Protein AF-A0A813FVB5-F1 (afdb_monomer_lite)

Sequence (1078 aa):
MMVKEATVAVSRAPVQAPARLQTEPPAPAPHAVVQAPPSPSAPKTQEAIEMEVQIMTVVQARAGIYRDKTAYPEFASVVLVTAANGAYLDFYRNWECHAMKHGLDWAVIANDDATKNLDPGRSIPVLPNVRVSGMHGWGSVQLDVVGWNKIDVVMRIMKLTGLDVVFSDADNMFKGDPFAKGVSLGDLIRSNKYDYVYQEELAKAPEKGHKVPGDGGNTGFFYVSPKRKPEKIIQFFGQVLKEGDKIRDENFKTKGQRLGADQPIFWEVVQALRANKLAANGPWGFRCAHLCSQDPTCVAPADETLDYCAMDAFTHPTGWEKPPTSLATYHANYAVNNDKIAKLDKAGVWGEWNVKTGKCKSGASVISAAAADDIVQVAKPQSAMEVEITRVVQKRVGLYLDKASNKEFARVVLVTAANGAYMQVYDNWRCHATRSGLDWAVIANDNAALKLLEADRALPIENDLKISGMNGWGSAKLDTVGWNKFAMVLSIMKLTGVDVVFSDADNMFKGDPFAKGVSLGDLIRSNKYDYVYQEELAKAPEKGYKVPGDGGNTGFFYVSPKRQPDKTMKLFADVIQEGDKQREASLKAKGERLGADQPIFWQVIGFLRSLTGGKRGPGDYRCVHLCGQKPTCGEAVEDTFQYCSMDAFMHPTGWEVPPKTLVTYHANYAANEAKIEKLEKAGLWGAWNDKAKTCNAGAIAVSAPARSTSALPDSSELPDVTPVLNCLRLTTPSLELSYPVDAEEHFEEVRRALSPWLDFAKKKFMKDMKNKYHCGEGYCGPWIENEWISHFTALWEKRSDGTRLRDIFGPYIPVFMTFVDLWIADVFEYEKMIRAFKKVARPGVPYIALVQHDTGLVSSRENIIKIMRDVPNLLVLSAGGYGNVPIPLFKQPEELQTGKLNKPMSSRGLLTSYMGSRGNAPQDMREKMIKVVEKTAKQLDRNVTIGFGSKEEWQKVAGNSKASLCPRGYGRTSFHVYEILQMGRIPIHVYIDIPWLPYADLFPSIGFTTDVKGLPQLMTKLHGMSDSDLESMEGKIRSLRESHFTVKGLLEQVSHFMLRENKGGDLRCQKLPATLNI

InterPro domains:
  IPR005069 Nucleotide-diphospho-sugar transferase [PF03407] (133-270)
  IPR005069 Nucleotide-diphospho-sugar transferase [PF03407] (441-578)
  IPR053250 Glycosyltransferase 77 domain-containing protein [PTHR46936] (16-251)

Secondary structure (DSSP, 8-state):
-----------------------PPPPPPP----PPPPPPPPPPPHHHHHHHHHHHHHHHHH-SSBSSTTT-GGGTTEEEEEEE-TTSHHHHHHHHHHHHHTTB-EEEEESSHHHHTT-TTTEEEPPGGG---S---TT-HHHHHHHHHHHHHHHHHHHHH--EEEEEETTEEESS-TTSTTSHHHHHHHTT--SEEEE---SSPPPTT-----S--EEEEEEE--TTSHHHHHHHHHHHHHHHHHHHHHHHHTTS-----HHHHHHHHHHHHHTT-S-TT-TTS-SEEEETTSPPSS---GGGEEEEEEPPTTTS-BS-SS--SS-SEEE--S--THHHHHHHHHTT-S-SEETTTTEETTS-----GGGTTTT--S-PPPPHHHHHHHHHHHHH-SSBS-TTT-GGGTTEEEEEEE-GGGHHHHHHHHHHHHHTTB-EEEEE-SHHHHHHS-TTTEEE--GGG---S---TT-HHHHHHHHHHHHHHHHHHHHH--EEEEEETTEEESS-TTSTTSHHHHHHHTT--SEEEE---SSPPPTT----SS--EEEEEEE--SSSHHHHHHHHHHHHHHHHHHHHHHHHTTSPPPPPHHHHHHHHHHHHHH--SS---GGG--EEEETTS--SSS--GGGEEEEEE--TTTS-BS-SS--TT-SEEE-TT--THHHHHHHHHTT-S-SEETTTTEE-SSS-----------PPPPSTT----HHHHHHHHTT-TT------TTHHHHHHHHHHHHHHHHHHHHHHHHHHHSSSS--BTTB----HHHHHHHHHHHHHHTPPTT--THHHHTT-EE----HHHHHHH-HHHHHHHHHHHHHH--TTS-EEEEE-STTSS-SSTTTTTHHHHHSTTEEEEESSS-SSEE----SS--PPP-GGG---GGG--EEEEEES-SSSSGGGHHHHHHHHHHHHHHHTT--EEEE---HHHHHHHHHTEEEEEEE--SSSS-HHHHHHHHTT--EEEEESSS---S-TTTGGGT-EEEETTTHHHHHHHHHHS-HHHHHHHHHHHHHHIIIIISHHHHHHHHHHHHH--SS-------PPPS----

Foldseek 3Di:
DDDDDDDDDDDDDDDDDDDDDDDDPDDPDDPPPPDDDPDPDDDDDPLVVVLLVLLQQLFLVQQAFAPPCPPCVLRNQEAEEEEDEPACVQLQLLQVLQSVVARTGHAYDYLDPNSCPPAVSRYRYDRPVLRAHDFDWPFDQNQQSSQLSVLVSLLSSCVSPQGKYWYAYSLWHFPAACLDPPRQVVVVSSVVQAQKEFAADDQADDDPPDDDPLLFGDPRTMIGGCNLQSPLQSQQSVVLSVVLVVLQVVCVVPDNGHSDHSRVSSSVSVVCLLVQVDDCCDRNQANWEAEDPDDISDDDDPNRYHYYYYGDCLQRPENYQQHDLNHGIYHNPPDGDCVSQVSCVNNVSPDLADPVVRQGPVRPGPDDNVVVVVPPPPPDPDDPLLVLLQQLCLVQQAFAPPNVVRVLRNQEAEEEEDELACVQLLLLQVLQSVVQRTGHAYEYLAPNSCVVDDSSRYRYDDPVLRAHDFDDPLALSQQSSLLSVLVSLLSSCVSHVGKYWYAYSLWHFPYNCLDPPRQVVVVSSVVQAQKEFAADDQADDDPPDDDPLLFGDPNTMIGHCPLPVQLSSQLSVVLSVQQVVQQVVCVVVPHHGRDHSGNSSSVQVVVLLPQDDQDQGGSRARWEAEPPDDISDDDDSNNYHYYYYGDCLQEPECYQQHHLNHRIYRVPPDGDVSSVVSCVNVQSPPQADPVVRDGDPPRDDDDDDDDDDDDDDDDPDFFDCVLLLVLLCLAVVPAAADQDPCLVVLLVVLCVLQVVLLVQLQVQCCVPPVASAPDDPRFGDPFLLVVLLVVLVVCVVPDDPPDDPCNFQNQERERRDPLVSSCVSPLVVLVVSLVSNLVSQDRRGAYEYEELDLLFSDSDPVCSPPRCVSNSRYAYAYCNAFGFWDAPNARDQAAADDDPLQDQLVQQQAQEEEADDQPQEFPSQSVLLVVLCVVLCVVVVGDYYYYHDDPVVVSSRQNSYLEYEFEDGNGQGDNVCLNQLSRLGEYEYEGDADRRHFLVVCNVLQYHYDYSVCVSVVSVVSVPDDSVSSVSSSVVSVVCNCLGRDSNNRSVLSSCSRNVDPPDRRIDTDNGDPDSRD

Organism: Polarella glacialis (NCBI:txid89957)

pLDDT: mean 87.98, std 16.12, range [27.27, 98.75]

Radius of gyration: 39.78 Å; chains: 1; bounding box: 110×78×135 Å

Structure (mmCIF, N/CA/C/O backbone):
data_AF-A0A813FVB5-F1
#
_entry.id   AF-A0A813FVB5-F1
#
loop_
_atom_site.group_PDB
_atom_site.id
_atom_site.type_symbol
_atom_site.label_atom_id
_atom_site.label_alt_id
_atom_site.label_comp_id
_atom_site.label_asym_id
_atom_site.label_entity_id
_atom_site.label_seq_id
_atom_site.pdbx_PDB_ins_code
_atom_site.Cartn_x
_atom_site.Cartn_y
_atom_site.Cartn_z
_atom_site.occupancy
_atom_site.B_iso_or_equiv
_atom_site.auth_seq_id
_atom_site.auth_comp_id
_atom_site.auth_asym_id
_atom_site.auth_atom_id
_atom_site.pdbx_PDB_model_num
ATOM 1 N N . MET A 1 1 ? -58.083 34.591 -47.686 1.00 32.03 1 MET A N 1
ATOM 2 C CA . MET A 1 1 ? -58.457 36.022 -47.676 1.00 32.03 1 MET A CA 1
ATOM 3 C C . MET A 1 1 ? -57.190 36.823 -47.416 1.00 32.03 1 MET A C 1
ATOM 5 O O . MET A 1 1 ? -56.451 36.453 -46.519 1.00 32.03 1 MET A O 1
ATOM 9 N N . MET A 1 2 ? -56.974 37.865 -48.219 1.00 30.64 2 MET A N 1
ATOM 10 C CA . MET A 1 2 ? -55.787 38.726 -48.352 1.00 30.64 2 MET A CA 1
ATOM 11 C C . MET A 1 2 ? -54.591 38.170 -49.146 1.00 30.64 2 MET A C 1
ATOM 13 O O . MET A 1 2 ? -53.922 37.210 -48.785 1.00 30.64 2 MET A O 1
ATOM 17 N N . VAL A 1 3 ? -54.422 38.849 -50.279 1.00 30.47 3 VAL A N 1
ATOM 18 C CA . VAL A 1 3 ? -53.540 38.708 -51.438 1.00 30.47 3 VAL A CA 1
ATOM 19 C C . VAL A 1 3 ? -52.466 39.795 -51.334 1.00 30.47 3 VAL A C 1
ATOM 21 O O . VAL A 1 3 ? -52.793 40.885 -50.861 1.00 30.47 3 VAL A O 1
ATOM 24 N N . LYS A 1 4 ? -51.248 39.556 -51.844 1.00 27.27 4 LYS A N 1
ATOM 25 C CA . LYS A 1 4 ? -50.508 40.563 -52.634 1.00 27.27 4 LYS A CA 1
ATOM 26 C C . LYS A 1 4 ? -49.355 39.960 -53.453 1.00 27.27 4 LYS A C 1
ATOM 28 O O . LYS A 1 4 ? -48.434 39.356 -52.916 1.00 27.27 4 LYS A O 1
ATOM 33 N N . GLU A 1 5 ? -49.495 40.164 -54.760 1.00 30.83 5 GLU A N 1
ATOM 34 C CA . GLU A 1 5 ? -48.580 39.987 -55.897 1.00 30.83 5 GLU A CA 1
ATOM 35 C C . GLU A 1 5 ? -47.333 40.896 -55.778 1.00 30.83 5 GLU A C 1
ATOM 37 O O . GLU A 1 5 ? -47.403 41.955 -55.158 1.00 30.83 5 GLU A O 1
ATOM 42 N N . ALA A 1 6 ? -46.128 40.422 -56.121 1.00 34.41 6 ALA A N 1
ATOM 43 C CA . ALA A 1 6 ? -45.447 40.385 -57.433 1.00 34.41 6 ALA A CA 1
ATOM 44 C C . ALA A 1 6 ? -44.858 41.727 -57.913 1.00 34.41 6 ALA A C 1
ATOM 46 O O . ALA A 1 6 ? -45.552 42.736 -57.967 1.00 34.41 6 ALA A O 1
ATOM 47 N N . THR A 1 7 ? -43.595 41.712 -58.364 1.00 28.14 7 THR A N 1
ATOM 48 C CA . THR A 1 7 ? -43.178 42.397 -59.605 1.00 28.14 7 THR A CA 1
ATOM 49 C C . THR A 1 7 ? -41.785 41.964 -60.067 1.00 28.14 7 THR A C 1
ATOM 51 O O . THR A 1 7 ? -40.837 41.852 -59.296 1.00 28.14 7 THR A O 1
ATOM 54 N N . VAL A 1 8 ? -41.719 41.717 -61.372 1.00 33.34 8 VAL A N 1
ATOM 55 C CA . VAL A 1 8 ? -40.562 41.407 -62.213 1.00 33.34 8 VAL A CA 1
ATOM 56 C C . VAL A 1 8 ? -39.990 42.717 -62.762 1.00 33.34 8 VAL A C 1
ATOM 58 O O . VAL A 1 8 ? -40.762 43.610 -63.106 1.00 33.34 8 VAL A O 1
ATOM 61 N N . ALA A 1 9 ? -38.671 42.802 -62.952 1.00 29.00 9 ALA A N 1
ATOM 62 C CA . ALA A 1 9 ? -38.075 43.743 -63.901 1.00 29.00 9 ALA A CA 1
ATOM 63 C C . ALA A 1 9 ? -36.833 43.139 -64.580 1.00 29.00 9 ALA A C 1
ATOM 65 O O . ALA A 1 9 ? -35.932 42.613 -63.932 1.00 29.00 9 ALA A O 1
ATOM 66 N N . VAL A 1 10 ? -36.832 43.221 -65.911 1.00 36.31 10 VAL A N 1
ATOM 67 C CA . VAL A 1 10 ? -35.807 42.778 -66.866 1.00 36.31 10 VAL A CA 1
ATOM 68 C C . VAL A 1 10 ? -34.994 43.993 -67.322 1.00 36.31 10 VAL A C 1
ATOM 70 O O . VAL A 1 10 ? -35.589 45.029 -67.599 1.00 36.31 10 VAL A O 1
ATOM 73 N N . SER A 1 11 ? -33.675 43.854 -67.500 1.00 29.66 11 SER A N 1
ATOM 74 C CA . SER A 1 11 ? -32.845 44.709 -68.380 1.00 29.66 11 SER A CA 1
ATOM 75 C C . SER A 1 11 ? -31.429 44.119 -68.485 1.00 29.66 11 SER A C 1
ATOM 77 O O . SER A 1 11 ? -30.689 44.126 -67.510 1.00 29.66 11 SER A O 1
ATOM 79 N N . ARG A 1 12 ? -31.116 43.350 -69.539 1.00 33.62 12 ARG A N 1
ATOM 80 C CA . ARG A 1 12 ? -30.305 43.715 -70.728 1.00 33.62 12 ARG A CA 1
ATOM 81 C C . ARG A 1 12 ? -28.953 44.409 -70.465 1.00 33.62 12 ARG A C 1
ATOM 83 O O . ARG A 1 12 ? -28.871 45.472 -69.866 1.00 33.62 12 ARG A O 1
ATOM 90 N N . ALA A 1 13 ? -27.923 43.758 -71.010 1.00 36.16 13 ALA A N 1
ATOM 91 C CA . ALA A 1 13 ? -26.500 44.088 -71.014 1.00 36.16 13 ALA A CA 1
ATOM 92 C C . ALA A 1 13 ? -26.122 45.289 -71.901 1.00 36.16 13 ALA A C 1
ATOM 94 O O . ALA A 1 13 ? -26.880 45.641 -72.808 1.00 36.16 13 ALA A O 1
ATOM 95 N N . PRO A 1 14 ? -24.875 45.779 -71.768 1.00 36.66 14 PRO A N 1
ATOM 96 C CA . PRO A 1 14 ? -24.133 46.339 -72.886 1.00 36.66 14 PRO A CA 1
ATOM 97 C C . PRO A 1 14 ? -22.845 45.555 -73.202 1.00 36.66 14 PRO A C 1
ATOM 99 O O . PRO A 1 14 ? -22.173 45.001 -72.335 1.00 36.66 14 PRO A O 1
ATOM 102 N N . VAL A 1 15 ? -22.524 45.542 -74.494 1.00 40.72 15 VAL A N 1
ATOM 103 C CA . VAL A 1 15 ? -21.315 45.014 -75.139 1.00 40.72 15 VAL A CA 1
ATOM 104 C C . VAL A 1 15 ? -20.339 46.170 -75.388 1.00 40.72 15 VAL A C 1
ATOM 106 O O . VAL A 1 15 ? -20.797 47.207 -75.857 1.00 40.72 15 VAL A O 1
ATOM 109 N N . GLN A 1 16 ? -19.031 45.971 -75.154 1.00 32.38 16 GLN A N 1
ATOM 110 C CA . GLN A 1 16 ? -17.864 46.465 -75.937 1.00 32.38 16 GLN A CA 1
ATOM 111 C C . GLN A 1 16 ? -16.571 46.139 -75.150 1.00 32.38 16 GLN A C 1
ATOM 113 O O . GLN A 1 16 ? -16.470 46.492 -73.984 1.00 32.38 16 GLN A O 1
ATOM 118 N N . ALA A 1 17 ? -15.686 45.251 -75.624 1.00 35.34 17 ALA A N 1
ATOM 119 C CA . ALA A 1 17 ? -14.628 45.402 -76.647 1.00 35.34 17 ALA A CA 1
ATOM 120 C C . ALA A 1 17 ? -13.251 45.809 -76.040 1.00 35.34 17 ALA A C 1
ATOM 122 O O . ALA A 1 17 ? -13.211 46.430 -74.984 1.00 35.34 17 ALA A O 1
ATOM 123 N N . PRO A 1 18 ? -12.119 45.372 -76.636 1.00 54.75 18 PRO A N 1
ATOM 124 C CA . PRO A 1 18 ? -10.931 44.917 -75.905 1.00 54.75 18 PRO A CA 1
ATOM 125 C C . PRO A 1 18 ? -9.840 45.990 -75.757 1.00 54.75 18 PRO A C 1
ATOM 127 O O . PRO A 1 18 ? -9.617 46.781 -76.672 1.00 54.75 18 PRO A O 1
ATOM 130 N N . ALA A 1 19 ? -9.089 45.963 -74.650 1.00 34.06 19 ALA A N 1
ATOM 131 C CA . ALA A 1 19 ? -7.910 46.808 -74.458 1.00 34.06 19 ALA A CA 1
ATOM 132 C C . ALA A 1 19 ? -6.669 45.994 -74.057 1.00 34.06 19 ALA A C 1
ATOM 134 O O . ALA A 1 19 ? -6.716 45.079 -73.240 1.00 34.06 19 ALA A O 1
ATOM 135 N N . ARG A 1 20 ? -5.578 46.352 -74.736 1.00 33.72 20 ARG A N 1
ATOM 136 C CA . ARG A 1 20 ? -4.236 45.766 -74.804 1.00 33.72 20 ARG A CA 1
ATOM 137 C C . ARG A 1 20 ? -3.484 45.683 -73.473 1.00 33.72 20 ARG A C 1
ATOM 139 O O . ARG A 1 20 ? -3.615 46.544 -72.612 1.00 33.72 20 ARG A O 1
ATOM 146 N N . LEU A 1 21 ? -2.575 44.704 -73.452 1.00 44.91 21 LEU A N 1
ATOM 147 C CA . LEU A 1 21 ? -1.424 44.553 -72.563 1.00 44.91 21 LEU A CA 1
ATOM 148 C C . LEU A 1 21 ? -0.684 45.868 -72.265 1.00 44.91 21 LEU A C 1
ATOM 150 O O . LEU A 1 21 ? -0.181 46.518 -73.184 1.00 44.91 21 LEU A O 1
ATOM 154 N N . GLN A 1 22 ? -0.465 46.123 -70.976 1.00 33.78 22 GLN A N 1
ATOM 155 C CA . GLN A 1 22 ? 0.776 46.697 -70.464 1.00 33.78 22 GLN A CA 1
ATOM 156 C C . GLN A 1 22 ? 1.239 45.842 -69.281 1.00 33.78 22 GLN A C 1
ATOM 158 O O . GLN A 1 22 ? 0.519 45.644 -68.307 1.00 33.78 22 GLN A O 1
ATOM 163 N N . THR A 1 23 ? 2.425 45.265 -69.427 1.00 42.72 23 THR A N 1
ATOM 164 C CA . THR A 1 23 ? 3.151 44.539 -68.389 1.00 42.72 23 THR A CA 1
ATOM 165 C C . THR A 1 23 ? 3.834 45.549 -67.473 1.00 42.72 23 THR A C 1
ATOM 167 O O . THR A 1 23 ? 4.853 46.123 -67.858 1.00 42.72 23 THR A O 1
ATOM 170 N N . GLU A 1 24 ? 3.295 45.754 -66.274 1.00 37.53 24 GLU A N 1
ATOM 171 C CA . GLU A 1 24 ? 4.054 46.325 -65.159 1.00 37.53 24 GLU A CA 1
ATOM 172 C C . GLU A 1 24 ? 4.725 45.193 -64.357 1.00 37.53 24 GLU A C 1
ATOM 174 O O . GLU A 1 24 ? 4.141 44.114 -64.206 1.00 37.53 24 GLU A O 1
ATOM 179 N N . PRO A 1 25 ? 5.964 45.390 -63.871 1.00 42.97 25 PRO A N 1
ATOM 180 C CA . PRO A 1 25 ? 6.651 44.407 -63.041 1.00 42.97 25 PRO A CA 1
ATOM 181 C C . PRO A 1 25 ? 5.926 44.245 -61.694 1.00 42.97 25 PRO A C 1
ATOM 183 O O . PRO A 1 25 ? 5.379 45.219 -61.173 1.00 42.97 25 PRO A O 1
ATOM 186 N N . PRO A 1 26 ? 5.914 43.036 -61.100 1.00 41.62 26 PRO A N 1
ATOM 187 C CA . PRO A 1 26 ? 5.193 42.796 -59.859 1.00 41.62 26 PRO A CA 1
ATOM 188 C C . PRO A 1 26 ? 5.769 43.655 -58.729 1.00 41.62 26 PRO A C 1
ATOM 190 O O . PRO A 1 26 ? 6.980 43.672 -58.494 1.00 41.62 26 PRO A O 1
ATOM 193 N N . ALA A 1 27 ? 4.876 44.346 -58.019 1.00 40.66 27 ALA A N 1
ATOM 194 C CA . ALA A 1 27 ? 5.184 45.001 -56.758 1.00 40.66 27 ALA A CA 1
ATOM 195 C C . ALA A 1 27 ? 5.840 43.995 -55.788 1.00 40.66 27 ALA A C 1
ATOM 197 O O . ALA A 1 27 ? 5.449 42.821 -55.770 1.00 40.66 27 ALA A O 1
ATOM 198 N N . PRO A 1 28 ? 6.832 44.422 -54.985 1.00 41.81 28 PRO A N 1
ATOM 199 C CA . PRO A 1 28 ? 7.485 43.543 -54.028 1.00 41.81 28 PRO A CA 1
ATOM 200 C C . PRO A 1 28 ? 6.441 42.969 -53.069 1.00 41.81 28 PRO A C 1
ATOM 202 O O . PRO A 1 28 ? 5.604 43.698 -52.533 1.00 41.81 28 PRO A O 1
ATOM 205 N N . ALA A 1 29 ? 6.484 41.646 -52.899 1.00 40.31 29 ALA A N 1
ATOM 206 C CA . ALA A 1 29 ? 5.593 40.911 -52.016 1.00 40.31 29 ALA A CA 1
ATOM 207 C C . ALA A 1 29 ? 5.542 41.584 -50.631 1.00 40.31 29 ALA A C 1
ATOM 209 O O . ALA A 1 29 ? 6.597 41.962 -50.109 1.00 40.31 29 ALA A O 1
ATOM 210 N N . PRO A 1 30 ? 4.351 41.734 -50.020 1.00 37.84 30 PRO A N 1
ATOM 211 C CA . PRO A 1 30 ? 4.260 42.237 -48.661 1.00 37.84 30 PRO A CA 1
ATOM 212 C C . PRO A 1 30 ? 5.109 41.329 -47.777 1.00 37.84 30 PRO A C 1
ATOM 214 O O . PRO A 1 30 ? 4.962 40.105 -47.822 1.00 37.84 30 PRO A O 1
ATOM 217 N N . HIS A 1 31 ? 6.037 41.942 -47.039 1.00 35.44 31 HIS A N 1
ATOM 218 C CA . HIS A 1 31 ? 6.917 41.267 -46.099 1.00 35.44 31 HIS A CA 1
ATOM 219 C C . HIS A 1 31 ? 6.129 40.203 -45.343 1.00 35.44 31 HIS A C 1
ATOM 221 O O . HIS A 1 31 ? 5.168 40.521 -44.639 1.00 35.44 31 HIS A O 1
ATOM 227 N N . ALA A 1 32 ? 6.529 38.943 -45.533 1.00 37.31 32 ALA A N 1
ATOM 228 C CA . ALA A 1 32 ? 6.023 37.833 -44.756 1.00 37.31 32 ALA A CA 1
ATOM 229 C C . ALA A 1 32 ? 6.162 38.226 -43.286 1.00 37.31 32 ALA A C 1
ATOM 231 O O . ALA A 1 32 ? 7.274 38.379 -42.777 1.00 37.31 32 ALA A O 1
ATOM 232 N N . VAL A 1 33 ? 5.025 38.453 -42.628 1.00 32.34 33 VAL A N 1
ATOM 233 C CA . VAL A 1 33 ? 4.973 38.534 -41.177 1.00 32.34 33 VAL A CA 1
ATOM 234 C C . VAL A 1 33 ? 5.479 37.180 -40.715 1.00 32.34 33 VAL A C 1
ATOM 236 O O . VAL A 1 33 ? 4.773 36.178 -40.823 1.00 32.34 33 VAL A O 1
ATOM 239 N N . VAL A 1 34 ? 6.744 37.144 -40.299 1.00 32.84 34 VAL A N 1
ATOM 240 C CA . VAL A 1 34 ? 7.355 35.994 -39.648 1.00 32.84 34 VAL A CA 1
ATOM 241 C C . VAL A 1 34 ? 6.504 35.753 -38.412 1.00 32.84 34 VAL A C 1
ATOM 243 O O . VAL A 1 34 ? 6.622 36.467 -37.416 1.00 32.84 34 VAL A O 1
ATOM 246 N N . GLN A 1 35 ? 5.567 34.809 -38.514 1.00 34.72 35 GLN A N 1
ATOM 247 C CA . GLN A 1 35 ? 4.843 34.321 -37.357 1.00 34.72 35 GLN A CA 1
ATOM 248 C C . GLN A 1 35 ? 5.907 33.849 -36.375 1.00 34.72 35 GLN A C 1
ATOM 250 O O . GLN A 1 35 ? 6.775 33.047 -36.730 1.00 34.72 35 GLN A O 1
ATOM 255 N N . ALA A 1 36 ? 5.883 34.417 -35.168 1.00 32.34 36 ALA A N 1
ATOM 256 C CA . ALA A 1 36 ? 6.743 33.965 -34.092 1.00 32.34 36 ALA A CA 1
ATOM 257 C C . ALA A 1 36 ? 6.630 32.432 -34.004 1.00 32.34 36 ALA A C 1
ATOM 259 O O . ALA A 1 36 ? 5.510 31.916 -34.109 1.00 32.34 36 ALA A O 1
ATOM 260 N N . PRO A 1 37 ? 7.752 31.702 -33.865 1.00 33.88 37 PRO A N 1
ATOM 261 C CA . PRO A 1 37 ? 7.711 30.253 -33.756 1.00 33.88 37 PRO A CA 1
ATOM 262 C C . PRO A 1 37 ? 6.701 29.874 -32.666 1.00 33.88 37 PRO A C 1
ATOM 264 O O . PRO A 1 37 ? 6.706 30.515 -31.606 1.00 33.88 37 PRO A O 1
ATOM 267 N N . PRO A 1 38 ? 5.803 28.902 -32.923 1.00 37.56 38 PRO A N 1
ATOM 268 C CA . PRO A 1 38 ? 4.795 28.511 -31.952 1.00 37.56 38 PRO A CA 1
ATOM 269 C C . PRO A 1 38 ? 5.496 28.223 -30.629 1.00 37.56 38 PRO A C 1
ATOM 271 O O . PRO A 1 38 ? 6.498 27.503 -30.601 1.00 37.56 38 PRO A O 1
ATOM 274 N N . SER A 1 39 ? 5.012 28.846 -29.549 1.00 32.72 39 SER A N 1
ATOM 275 C CA . SER A 1 39 ? 5.558 28.614 -28.215 1.00 32.72 39 SER A CA 1
ATOM 276 C C . SER A 1 39 ? 5.660 27.105 -27.987 1.00 32.72 39 SER A C 1
ATOM 278 O O . SER A 1 39 ? 4.703 26.397 -28.319 1.00 32.72 39 SER A O 1
ATOM 280 N N . PRO A 1 40 ? 6.798 26.596 -27.478 1.00 35.88 40 PRO A N 1
ATOM 281 C CA . PRO A 1 40 ? 6.984 25.167 -27.287 1.00 35.88 40 PRO A CA 1
ATOM 282 C C . PRO A 1 40 ? 5.801 24.626 -26.487 1.00 35.88 40 PRO A C 1
ATOM 284 O O . PRO A 1 40 ? 5.524 25.096 -25.381 1.00 35.88 40 PRO A O 1
ATOM 287 N N . SER A 1 41 ? 5.062 23.689 -27.087 1.00 49.22 41 SER A N 1
ATOM 288 C CA . SER A 1 41 ? 3.952 23.017 -26.420 1.00 49.22 41 SER A CA 1
ATOM 289 C C . SER A 1 41 ? 4.459 22.463 -25.096 1.00 49.22 41 SER A C 1
ATOM 291 O O . SER A 1 41 ? 5.539 21.865 -25.073 1.00 49.22 41 SER A O 1
ATOM 293 N N . ALA A 1 42 ? 3.699 22.658 -24.015 1.00 53.09 42 ALA A N 1
ATOM 294 C CA . ALA A 1 42 ? 4.041 22.094 -22.715 1.00 53.09 42 ALA A CA 1
ATOM 295 C C . ALA A 1 42 ? 4.424 20.609 -22.879 1.00 53.09 42 ALA A C 1
ATOM 297 O O . ALA A 1 42 ? 3.754 19.899 -23.639 1.00 53.09 42 ALA A O 1
ATOM 298 N N . PRO A 1 43 ? 5.511 20.142 -22.236 1.00 63.94 43 PRO A N 1
ATOM 299 C CA . PRO A 1 43 ? 5.952 18.763 -22.382 1.00 63.94 43 PRO A CA 1
ATOM 300 C C . PRO A 1 43 ? 4.804 17.816 -22.020 1.00 63.94 43 PRO A C 1
ATOM 302 O O . PRO A 1 43 ? 4.165 17.974 -20.977 1.00 63.94 43 PRO A O 1
ATOM 305 N N . LYS A 1 44 ? 4.517 16.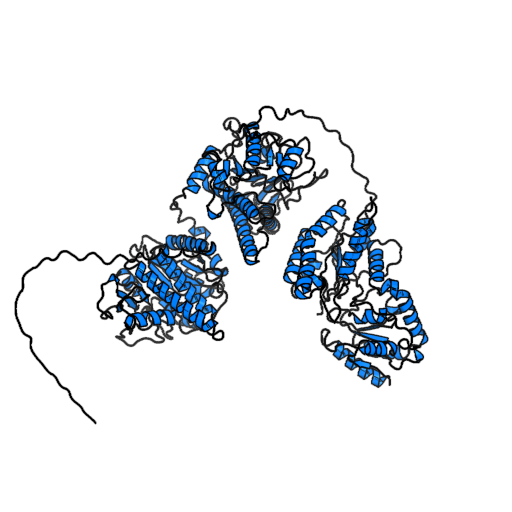859 -22.913 1.00 77.00 44 LYS A N 1
ATOM 306 C CA . LYS A 1 44 ? 3.513 15.819 -22.663 1.00 77.00 44 LYS A CA 1
ATOM 307 C C . LYS A 1 44 ? 3.911 15.036 -21.411 1.00 77.00 44 LYS A C 1
ATOM 309 O O . LYS A 1 44 ? 5.095 14.791 -21.184 1.00 77.00 44 LYS A O 1
ATOM 314 N N . THR A 1 45 ? 2.930 14.636 -20.607 1.00 83.94 45 THR A N 1
ATOM 315 C CA . THR A 1 45 ? 3.178 13.737 -19.475 1.00 83.94 45 THR A CA 1
ATOM 316 C C . THR A 1 45 ? 3.609 12.359 -19.988 1.00 83.94 45 THR A C 1
ATOM 318 O O . THR A 1 45 ? 3.191 11.948 -21.072 1.00 83.94 45 THR A O 1
ATOM 321 N N . GLN A 1 46 ? 4.412 11.628 -19.209 1.00 80.62 46 GLN A N 1
ATOM 322 C CA . GLN A 1 46 ? 4.826 10.259 -19.549 1.00 80.62 46 GLN A CA 1
ATOM 323 C C . GLN A 1 46 ? 3.612 9.353 -19.822 1.00 80.62 46 GLN A C 1
ATOM 325 O O . GLN A 1 46 ? 3.573 8.645 -20.818 1.00 80.62 46 GLN A O 1
ATOM 330 N N . GLU A 1 47 ? 2.565 9.472 -19.005 1.00 80.81 47 GLU A N 1
ATOM 331 C CA . GLU A 1 47 ? 1.307 8.727 -19.154 1.00 80.81 47 GLU A CA 1
ATOM 332 C C . GLU A 1 47 ? 0.616 8.996 -20.503 1.00 80.81 47 GLU A C 1
ATOM 334 O O . GLU A 1 47 ? 0.020 8.099 -21.098 1.00 80.81 47 GLU A O 1
ATOM 339 N N . ALA A 1 48 ? 0.701 10.231 -21.014 1.00 82.88 48 ALA A N 1
ATOM 340 C CA . ALA A 1 48 ? 0.165 10.565 -22.329 1.00 82.88 48 ALA A CA 1
ATOM 341 C C . ALA A 1 48 ? 1.004 9.943 -23.454 1.00 82.88 48 ALA A C 1
ATOM 343 O O . ALA A 1 48 ? 0.441 9.521 -24.459 1.00 82.88 48 ALA A O 1
ATOM 344 N N . ILE A 1 49 ? 2.327 9.857 -23.286 1.00 85.12 49 ILE A N 1
ATOM 345 C CA . ILE A 1 49 ? 3.223 9.198 -24.247 1.00 85.12 49 ILE A CA 1
ATOM 346 C C . ILE A 1 49 ? 2.944 7.691 -24.280 1.00 85.12 49 ILE A C 1
ATOM 348 O O . ILE A 1 49 ? 2.745 7.130 -25.354 1.00 85.12 49 ILE A O 1
ATOM 352 N N . GLU A 1 50 ? 2.852 7.047 -23.117 1.00 83.12 50 GLU A N 1
ATOM 353 C CA . GLU A 1 50 ? 2.537 5.618 -22.993 1.00 83.12 50 GLU A CA 1
ATOM 354 C C . GLU A 1 50 ? 1.177 5.279 -23.613 1.00 83.12 50 GLU A C 1
ATOM 356 O O . GLU A 1 50 ? 1.056 4.310 -24.365 1.00 83.12 50 GLU A O 1
ATOM 361 N N . MET A 1 51 ? 0.162 6.113 -23.369 1.00 90.12 51 MET A N 1
ATOM 362 C CA . MET A 1 51 ? -1.144 5.980 -24.013 1.00 90.12 51 MET A CA 1
ATOM 363 C C . MET A 1 51 ? -1.034 6.074 -25.542 1.00 90.12 51 MET A C 1
ATOM 365 O O . MET A 1 51 ? -1.632 5.256 -26.236 1.00 90.12 51 MET A O 1
ATOM 369 N N . GLU A 1 52 ? -0.273 7.030 -26.086 1.00 92.81 52 GLU A N 1
ATOM 370 C CA . GLU A 1 52 ? -0.076 7.164 -27.539 1.00 92.81 52 GLU A CA 1
ATOM 371 C C . GLU A 1 52 ? 0.632 5.936 -28.139 1.00 92.81 52 GLU A C 1
ATOM 373 O O . GLU A 1 52 ? 0.198 5.423 -29.174 1.00 92.81 52 GLU A O 1
ATOM 378 N N . VAL A 1 53 ? 1.656 5.405 -27.464 1.00 87.81 53 VAL A N 1
ATOM 379 C CA . VAL A 1 53 ? 2.351 4.171 -27.872 1.00 87.81 53 VAL A CA 1
ATOM 380 C C . VAL A 1 53 ? 1.405 2.971 -27.851 1.00 87.81 53 VAL A C 1
ATOM 382 O O . VAL A 1 53 ? 1.403 2.160 -28.784 1.00 87.81 53 VAL A O 1
ATOM 385 N N . GLN A 1 54 ? 0.569 2.855 -26.818 1.00 89.38 54 GLN A N 1
ATOM 386 C CA . GLN A 1 54 ? -0.392 1.762 -26.709 1.00 89.38 54 GLN A CA 1
ATOM 387 C C . GLN A 1 54 ? -1.499 1.873 -27.762 1.00 89.38 54 GLN A C 1
ATOM 389 O O . GLN A 1 54 ? -1.849 0.858 -28.365 1.00 89.38 54 GLN A O 1
ATOM 394 N N . ILE A 1 55 ? -1.991 3.087 -28.047 1.00 93.19 55 ILE A N 1
ATOM 395 C CA . ILE A 1 55 ? -2.906 3.348 -29.167 1.00 93.19 55 ILE A CA 1
ATOM 396 C C . ILE A 1 55 ? -2.283 2.832 -30.461 1.00 93.19 55 ILE A C 1
ATOM 398 O O . ILE A 1 55 ? -2.893 2.008 -31.132 1.00 93.19 55 ILE A O 1
ATOM 402 N N . MET A 1 56 ? -1.063 3.263 -30.795 1.00 94.06 56 MET A N 1
ATOM 403 C CA . MET A 1 56 ? -0.400 2.826 -32.026 1.00 94.06 56 MET A CA 1
ATOM 404 C C . MET A 1 56 ? -0.268 1.304 -32.085 1.00 94.06 56 MET A C 1
ATOM 406 O O . MET A 1 56 ? -0.670 0.692 -33.069 1.00 94.06 56 MET A O 1
ATOM 410 N N . THR A 1 57 ? 0.225 0.691 -31.009 1.00 90.81 57 THR A N 1
ATOM 411 C CA . THR A 1 57 ? 0.494 -0.750 -30.952 1.00 90.81 57 THR A CA 1
ATOM 412 C C . THR A 1 57 ? -0.774 -1.581 -31.130 1.00 90.81 57 THR A C 1
ATOM 414 O O . THR A 1 57 ? -0.814 -2.481 -31.968 1.00 90.81 57 THR A O 1
ATOM 417 N N . VAL A 1 58 ? -1.815 -1.288 -30.348 1.00 94.81 58 VAL A N 1
ATOM 418 C CA . VAL A 1 58 ? -3.067 -2.053 -30.366 1.00 94.81 58 VAL A CA 1
ATOM 419 C C . VAL A 1 58 ? -3.797 -1.828 -31.681 1.00 94.81 58 VAL A C 1
ATOM 421 O O . VAL A 1 58 ? -4.236 -2.777 -32.321 1.00 94.81 58 VAL A O 1
ATOM 424 N N . VAL A 1 59 ? -3.911 -0.578 -32.120 1.00 96.56 59 VAL A N 1
ATOM 425 C CA . VAL A 1 59 ? -4.741 -0.232 -33.273 1.00 96.56 59 VAL A CA 1
ATOM 426 C C . VAL A 1 59 ? -4.109 -0.710 -34.574 1.00 96.56 59 VAL A C 1
ATOM 428 O O . VAL A 1 59 ? -4.817 -1.267 -35.409 1.00 96.56 59 VAL A O 1
ATOM 431 N N . GLN A 1 60 ? -2.790 -0.579 -34.740 1.00 93.06 60 GLN A N 1
ATOM 432 C CA . GLN A 1 60 ? -2.108 -1.104 -35.927 1.00 93.06 60 GLN A CA 1
ATOM 433 C C . GLN A 1 60 ? -2.242 -2.627 -36.031 1.00 93.06 60 GLN A C 1
ATOM 435 O O . GLN A 1 60 ? -2.477 -3.141 -37.120 1.00 93.06 60 GLN A O 1
ATOM 440 N N . ALA A 1 61 ? -2.181 -3.349 -34.907 1.00 92.12 61 ALA A N 1
ATOM 441 C CA . ALA A 1 61 ? -2.378 -4.800 -34.887 1.00 92.12 61 ALA A CA 1
ATOM 442 C C . ALA A 1 61 ? -3.816 -5.232 -35.239 1.00 92.12 61 ALA A C 1
ATOM 444 O O . ALA A 1 61 ? -4.042 -6.385 -35.610 1.00 92.12 61 ALA A O 1
ATOM 445 N N . ARG A 1 62 ? -4.792 -4.325 -35.113 1.00 96.25 62 ARG A N 1
ATOM 446 C CA . ARG A 1 62 ? -6.213 -4.567 -35.402 1.00 96.25 62 ARG A CA 1
ATOM 447 C C . ARG A 1 62 ? -6.696 -3.878 -36.677 1.00 96.25 62 ARG A C 1
ATOM 449 O O . ARG A 1 62 ? -7.872 -4.012 -37.000 1.00 96.25 62 ARG A O 1
ATOM 456 N N . ALA A 1 63 ? -5.820 -3.197 -37.417 1.00 96.19 63 ALA A N 1
ATOM 457 C CA . ALA A 1 63 ? -6.154 -2.632 -38.721 1.00 96.19 63 ALA A CA 1
ATOM 458 C C . ALA A 1 63 ? -6.692 -3.739 -39.645 1.00 96.19 63 ALA A C 1
ATOM 460 O O . ALA A 1 63 ? -6.198 -4.867 -39.613 1.00 96.19 63 ALA A O 1
ATOM 461 N N . GLY A 1 64 ? -7.751 -3.450 -40.400 1.00 96.25 64 GLY A N 1
ATOM 462 C CA . GLY A 1 64 ? -8.576 -4.458 -41.063 1.00 96.25 64 GLY A CA 1
ATOM 463 C C . GLY A 1 64 ? -9.750 -4.879 -40.181 1.00 96.25 64 GLY A C 1
ATOM 464 O O . GLY A 1 64 ? -9.560 -5.537 -39.164 1.00 96.25 64 GLY A O 1
ATOM 465 N N . ILE A 1 65 ? -10.975 -4.545 -40.591 1.00 96.19 65 ILE A N 1
ATOM 466 C CA . ILE A 1 65 ? -12.211 -4.816 -39.830 1.00 96.19 65 ILE A CA 1
ATOM 467 C C . ILE A 1 65 ? -12.431 -6.307 -39.510 1.00 96.19 65 ILE A C 1
ATOM 469 O O . ILE A 1 65 ? -13.073 -6.638 -38.515 1.00 96.19 65 ILE A O 1
ATOM 473 N N . TYR A 1 66 ? -11.911 -7.216 -40.334 1.00 97.25 66 TYR A N 1
ATOM 474 C CA . TYR A 1 66 ? -12.066 -8.659 -40.156 1.00 97.25 66 TYR A CA 1
ATOM 475 C C . TYR A 1 66 ? -10.822 -9.281 -39.520 1.00 97.25 66 TYR A C 1
ATOM 477 O O . TYR A 1 66 ? -9.726 -8.726 -39.583 1.00 97.25 66 TYR A O 1
ATOM 485 N N . ARG A 1 67 ? -10.974 -10.456 -38.901 1.00 94.00 67 ARG A N 1
ATOM 486 C CA . ARG A 1 67 ? -9.843 -11.241 -38.371 1.00 94.00 67 ARG A CA 1
ATOM 487 C C . ARG A 1 67 ? -8.947 -11.757 -39.485 1.00 94.00 67 ARG A C 1
ATOM 489 O O . ARG A 1 67 ? -7.728 -11.688 -39.371 1.00 94.00 67 ARG A O 1
ATOM 496 N N . ASP A 1 68 ? -9.561 -12.239 -40.560 1.00 93.25 68 ASP A N 1
ATOM 497 C CA . ASP A 1 68 ? -8.850 -12.498 -41.802 1.00 93.25 68 ASP A CA 1
ATOM 498 C C . ASP A 1 68 ? -8.569 -11.159 -42.490 1.00 93.25 68 ASP A C 1
ATOM 500 O O . ASP A 1 68 ? -9.421 -10.587 -43.174 1.00 93.25 68 ASP A O 1
ATOM 504 N N . LYS A 1 69 ? -7.350 -10.657 -42.280 1.00 90.12 69 LYS A N 1
ATOM 505 C CA . LYS A 1 69 ? -6.875 -9.384 -42.835 1.00 90.12 69 LYS A CA 1
ATOM 506 C C . LYS A 1 69 ? -6.776 -9.393 -44.360 1.00 90.12 69 LYS A C 1
ATOM 508 O O . LYS A 1 69 ? -6.639 -8.332 -44.960 1.00 90.12 69 LYS A O 1
ATOM 513 N N . THR A 1 70 ? -6.846 -10.568 -44.984 1.00 89.75 70 THR A N 1
ATOM 514 C CA . THR A 1 70 ? -6.713 -10.741 -46.434 1.00 89.75 70 THR A CA 1
ATOM 515 C C . THR A 1 70 ? -8.056 -10.859 -47.148 1.00 89.75 70 THR A C 1
ATOM 517 O O . THR A 1 70 ? -8.129 -10.561 -48.338 1.00 89.75 70 THR A O 1
ATOM 520 N N . ALA A 1 71 ? -9.123 -11.227 -46.431 1.00 87.62 71 ALA A N 1
ATOM 521 C CA . ALA A 1 71 ? -10.438 -11.473 -47.022 1.00 87.62 71 ALA A CA 1
ATOM 522 C C . ALA A 1 71 ? -11.086 -10.219 -47.634 1.00 87.62 71 ALA A C 1
ATOM 524 O O . ALA A 1 71 ? -11.800 -10.326 -48.629 1.00 87.62 71 ALA A O 1
ATOM 525 N N . TYR A 1 72 ? -10.831 -9.041 -47.052 1.00 93.00 72 TYR A N 1
ATOM 526 C CA . TYR A 1 72 ? -11.460 -7.776 -47.452 1.00 93.00 72 TYR A CA 1
ATOM 527 C C . TYR A 1 72 ? -10.439 -6.629 -47.470 1.00 93.00 72 TYR A C 1
ATOM 529 O O . TYR A 1 72 ? -10.419 -5.790 -46.558 1.00 93.00 72 TYR A O 1
ATOM 537 N N . PRO A 1 73 ? -9.548 -6.587 -48.479 1.00 92.69 73 PRO A N 1
ATOM 538 C CA . PRO A 1 73 ? -8.482 -5.591 -48.561 1.00 92.69 73 PRO A CA 1
ATOM 539 C C . PRO A 1 73 ? -9.009 -4.152 -48.652 1.00 92.69 73 PRO A C 1
ATOM 541 O O . PRO A 1 73 ? -8.298 -3.223 -48.273 1.00 92.69 73 PRO A O 1
ATOM 544 N N . GLU A 1 74 ? -10.261 -3.943 -49.080 1.00 94.19 74 GLU A N 1
ATOM 545 C CA . GLU A 1 74 ? -10.898 -2.621 -49.071 1.00 94.19 74 GLU A CA 1
ATOM 546 C C . GLU A 1 74 ? -10.990 -1.992 -47.667 1.00 94.19 74 GLU A C 1
ATOM 548 O O . GLU A 1 74 ? -11.074 -0.771 -47.545 1.00 94.19 74 GLU A O 1
ATOM 553 N N . PHE A 1 75 ? -10.932 -2.808 -46.608 1.00 97.12 75 PHE A N 1
ATOM 554 C CA . PHE A 1 75 ? -10.985 -2.366 -45.215 1.00 97.12 75 PHE A CA 1
ATOM 555 C C . PHE A 1 75 ? -9.625 -2.421 -44.513 1.00 97.12 75 PHE A C 1
ATOM 557 O O . PHE A 1 75 ? -9.570 -2.205 -43.305 1.00 97.12 75 PHE A O 1
ATOM 564 N N . ALA A 1 76 ? -8.527 -2.695 -45.228 1.00 94.69 76 ALA A N 1
ATOM 565 C CA . ALA A 1 76 ? -7.204 -2.925 -44.631 1.00 94.69 76 ALA A CA 1
ATOM 566 C C . ALA A 1 76 ? -6.710 -1.768 -43.743 1.00 94.69 76 ALA A C 1
ATOM 568 O O . ALA A 1 76 ? -5.971 -1.974 -42.787 1.00 94.69 76 ALA A O 1
ATOM 569 N N . SER A 1 77 ? -7.144 -0.546 -44.038 1.00 96.44 77 SER A N 1
ATOM 570 C CA . SER A 1 77 ? -6.794 0.664 -43.292 1.00 96.44 77 SER A CA 1
ATOM 571 C C . SER A 1 77 ? -7.921 1.154 -42.374 1.00 96.44 77 SER A C 1
ATOM 573 O O . SER A 1 77 ? -7.967 2.342 -42.057 1.00 96.44 77 SER A O 1
ATOM 575 N N . VAL A 1 78 ? -8.888 0.296 -42.055 1.00 98.12 78 VAL A N 1
ATOM 576 C CA . VAL A 1 78 ? -10.031 0.623 -41.201 1.00 98.12 78 VAL A CA 1
ATOM 577 C C . VAL A 1 78 ? -9.932 -0.201 -39.927 1.00 98.12 78 VAL A C 1
ATOM 579 O O . VAL A 1 78 ? -9.696 -1.407 -39.987 1.00 98.12 78 VAL A O 1
ATOM 582 N N . VAL A 1 79 ? -10.116 0.438 -38.776 1.00 98.38 79 VAL A N 1
ATOM 583 C CA . VAL A 1 79 ? -10.157 -0.235 -37.474 1.00 98.38 79 VAL A CA 1
ATOM 584 C C . VAL A 1 79 ? -11.545 -0.109 -36.852 1.00 98.38 79 VAL A C 1
ATOM 586 O O . VAL A 1 79 ? -12.125 0.976 -36.824 1.00 98.38 79 VAL A O 1
ATOM 589 N N . LEU A 1 80 ? -12.077 -1.223 -36.343 1.00 98.69 80 LEU A N 1
ATOM 590 C CA . LEU A 1 80 ? -13.289 -1.230 -35.527 1.00 98.69 80 LEU A CA 1
ATOM 591 C C . LEU A 1 80 ? -12.918 -0.994 -34.060 1.00 98.69 80 LEU A C 1
ATOM 593 O O . LEU A 1 80 ? -12.045 -1.664 -33.509 1.00 98.69 80 LEU A O 1
ATOM 597 N N . VAL A 1 81 ? -13.590 -0.048 -33.419 1.00 98.44 81 VAL A N 1
ATOM 598 C CA . VAL A 1 81 ? -13.327 0.368 -32.042 1.00 98.44 81 VAL A CA 1
ATOM 599 C C . VAL A 1 81 ? -14.632 0.365 -31.259 1.00 98.44 81 VAL A C 1
ATOM 601 O O . VAL A 1 81 ? -15.655 0.846 -31.739 1.00 98.44 81 VAL A O 1
ATOM 604 N N . THR A 1 82 ? -14.597 -0.152 -30.036 1.00 98.25 82 THR A N 1
ATOM 605 C CA . THR A 1 82 ? -15.690 -0.012 -29.065 1.00 98.25 82 THR A CA 1
ATOM 606 C C . THR A 1 82 ? -15.188 0.612 -27.768 1.00 98.25 82 THR A C 1
ATOM 608 O O . THR A 1 82 ? -13.983 0.768 -27.592 1.00 98.25 82 THR A O 1
ATOM 611 N N . ALA A 1 83 ? -16.081 0.990 -26.857 1.00 97.06 83 ALA A N 1
ATOM 612 C CA . ALA A 1 83 ? -15.732 1.512 -25.540 1.00 97.06 83 ALA A CA 1
ATOM 613 C C . ALA A 1 83 ? -16.516 0.790 -24.442 1.00 97.06 83 ALA A C 1
ATOM 615 O O . ALA A 1 83 ? -17.709 0.528 -24.581 1.00 97.06 83 ALA A O 1
ATOM 616 N N . ALA A 1 84 ? -15.846 0.495 -23.328 1.00 94.94 84 ALA A N 1
ATOM 617 C CA . ALA A 1 84 ? -16.469 -0.153 -22.178 1.00 94.94 84 ALA A CA 1
ATOM 618 C C . ALA A 1 84 ? -15.870 0.339 -20.852 1.00 94.94 84 ALA A C 1
ATOM 620 O O . ALA A 1 84 ? -14.785 0.926 -20.818 1.00 94.94 84 ALA A O 1
ATOM 621 N N . ASN A 1 85 ? -16.575 0.052 -19.754 1.00 93.50 85 ASN A N 1
ATOM 622 C CA . ASN A 1 85 ? -16.046 0.063 -18.388 1.00 93.50 85 ASN A CA 1
ATOM 623 C C . ASN A 1 85 ? -16.505 -1.200 -17.631 1.00 93.50 85 ASN A C 1
ATOM 625 O O . ASN A 1 85 ? -17.329 -1.970 -18.135 1.00 93.50 85 ASN A O 1
ATOM 629 N N . GLY A 1 86 ? -15.997 -1.412 -16.417 1.00 89.62 86 GLY A N 1
ATOM 630 C CA . GLY A 1 86 ? -16.254 -2.596 -15.599 1.00 89.62 86 GLY A CA 1
ATOM 631 C C . GLY A 1 86 ? -17.729 -2.861 -15.281 1.00 89.62 86 GLY A C 1
ATOM 632 O O . GLY A 1 86 ? -18.101 -4.000 -15.014 1.00 89.62 86 GLY A O 1
ATOM 633 N N . ALA A 1 87 ? -18.593 -1.847 -15.339 1.00 87.62 87 ALA A N 1
ATOM 634 C CA . ALA A 1 87 ? -20.022 -2.010 -15.086 1.00 87.62 87 ALA A CA 1
ATOM 635 C C . ALA A 1 87 ? -20.836 -2.351 -16.342 1.00 87.62 87 ALA A C 1
ATOM 637 O O . ALA A 1 87 ? -21.956 -2.842 -16.226 1.00 87.62 87 ALA A O 1
ATOM 638 N N . TYR A 1 88 ? -20.277 -2.128 -17.533 1.00 90.19 88 TYR A N 1
ATOM 639 C CA . TYR A 1 88 ? -20.885 -2.484 -18.818 1.00 90.19 88 TYR A CA 1
ATOM 640 C C . TYR A 1 88 ? -20.293 -3.773 -19.414 1.00 90.19 88 TYR A C 1
ATOM 642 O O . TYR A 1 88 ? -20.479 -4.047 -20.598 1.00 90.19 88 TYR A O 1
ATOM 650 N N . LEU A 1 89 ? -19.604 -4.594 -18.611 1.00 92.75 89 LEU A N 1
ATOM 651 C CA . LEU A 1 89 ? -18.950 -5.816 -19.094 1.00 92.75 89 LEU A CA 1
ATOM 652 C C . LEU A 1 89 ? -19.911 -6.806 -19.742 1.00 92.75 89 LEU A C 1
ATOM 654 O O . LEU A 1 89 ? -19.547 -7.401 -20.748 1.00 92.75 89 LEU A O 1
ATOM 658 N N . ASP A 1 90 ? -21.128 -6.967 -19.228 1.00 93.81 90 ASP A N 1
ATOM 659 C CA . ASP A 1 90 ? -22.094 -7.885 -19.840 1.00 93.81 90 ASP A CA 1
ATOM 660 C C . ASP A 1 90 ? -22.552 -7.399 -21.222 1.00 93.81 90 ASP A C 1
ATOM 662 O O . ASP A 1 90 ? -22.702 -8.207 -22.138 1.00 93.81 90 ASP A O 1
ATOM 666 N N . PHE A 1 91 ? -22.700 -6.081 -21.403 1.00 95.31 91 PHE A N 1
ATOM 667 C CA . PHE A 1 91 ? -22.953 -5.488 -22.717 1.00 95.31 91 PHE A CA 1
ATOM 668 C C . PHE A 1 91 ? -21.760 -5.718 -23.641 1.00 95.31 91 PHE A C 1
ATOM 670 O O . PHE A 1 91 ? -21.934 -6.264 -24.725 1.00 95.31 91 PHE A O 1
ATOM 677 N N . TYR A 1 92 ? -20.545 -5.404 -23.178 1.00 96.38 92 TYR A N 1
ATOM 678 C CA . TYR A 1 92 ? -19.321 -5.626 -23.945 1.00 96.38 92 TYR A CA 1
ATOM 679 C C . TYR A 1 92 ? -19.147 -7.095 -24.349 1.00 96.38 92 TYR A C 1
ATOM 681 O O . TYR A 1 92 ? -18.857 -7.371 -25.504 1.00 96.38 92 TYR A O 1
ATOM 689 N N . ARG A 1 93 ? -19.357 -8.054 -23.441 1.00 96.31 93 ARG A N 1
ATOM 690 C CA . ARG A 1 93 ? -19.216 -9.485 -23.746 1.00 96.31 93 ARG A CA 1
ATOM 691 C C . ARG A 1 93 ? -20.285 -9.970 -24.718 1.00 96.31 93 ARG A C 1
ATOM 693 O O . ARG A 1 93 ? -19.980 -10.762 -25.605 1.00 96.31 93 ARG A O 1
ATOM 700 N N . ASN A 1 94 ? -21.519 -9.479 -24.603 1.00 96.88 94 ASN A N 1
ATOM 701 C CA . ASN A 1 94 ? -22.549 -9.766 -25.599 1.00 96.88 94 ASN A CA 1
ATOM 702 C C . ASN A 1 94 ? -22.168 -9.189 -26.971 1.00 96.88 94 ASN A C 1
ATOM 704 O O . ASN A 1 94 ? -22.207 -9.915 -27.963 1.00 96.88 94 ASN A O 1
ATOM 708 N N . TRP A 1 95 ? -21.736 -7.927 -27.016 1.00 97.75 95 TRP A N 1
ATOM 709 C CA . TRP A 1 95 ? -21.250 -7.254 -28.223 1.00 97.75 95 TRP A CA 1
ATOM 710 C C . TRP A 1 95 ? -20.071 -7.998 -28.862 1.00 97.75 95 TRP A C 1
ATOM 712 O O . TRP A 1 95 ? -20.080 -8.277 -30.057 1.00 97.75 95 TRP A O 1
ATOM 722 N N . GLU A 1 96 ? -19.098 -8.407 -28.050 1.00 96.88 96 GLU A N 1
ATOM 723 C CA . GLU A 1 96 ? -17.928 -9.184 -28.453 1.00 96.88 96 GLU A CA 1
ATOM 724 C C . GLU A 1 96 ? -18.344 -10.509 -29.089 1.00 96.88 96 GLU A C 1
ATOM 726 O O . GLU A 1 96 ? -17.877 -10.834 -30.179 1.00 96.88 96 GLU A O 1
ATOM 731 N N . CYS A 1 97 ? -19.270 -11.253 -28.479 1.00 96.69 97 CYS A N 1
ATOM 732 C CA . CYS A 1 97 ? -19.762 -12.490 -29.077 1.00 96.69 97 CYS A CA 1
ATOM 733 C C . CYS A 1 97 ? -20.427 -12.253 -30.445 1.00 96.69 97 CYS A C 1
ATOM 735 O O . CYS A 1 97 ? -20.233 -13.049 -31.366 1.00 96.69 97 CYS A O 1
ATOM 737 N N . HIS A 1 98 ? -21.165 -11.151 -30.608 1.00 97.06 98 HIS A N 1
ATOM 738 C CA . HIS A 1 98 ? -21.729 -10.762 -31.901 1.00 97.06 98 HIS A CA 1
ATOM 739 C C . HIS A 1 98 ? -20.643 -10.395 -32.923 1.00 97.06 98 HIS A C 1
ATOM 741 O O . HIS A 1 98 ? -20.686 -10.869 -34.057 1.00 97.06 98 HIS A O 1
ATOM 747 N N . ALA A 1 99 ? -19.627 -9.623 -32.532 1.00 96.88 99 ALA A N 1
ATOM 748 C CA . ALA A 1 99 ? -18.497 -9.299 -33.399 1.00 96.88 99 ALA A CA 1
ATOM 749 C C . ALA A 1 99 ? -17.748 -10.567 -33.851 1.00 96.88 99 ALA A C 1
ATOM 751 O O . ALA A 1 99 ? -17.471 -10.752 -35.038 1.00 96.88 99 ALA A O 1
ATOM 752 N N . MET A 1 100 ? -17.502 -11.495 -32.923 1.00 95.38 100 MET A N 1
ATOM 753 C CA . MET A 1 100 ? -16.866 -12.786 -33.198 1.00 95.38 100 MET A CA 1
ATOM 754 C C . MET A 1 100 ? -17.673 -13.649 -34.162 1.00 95.38 100 MET A C 1
ATOM 756 O O . MET A 1 100 ? -17.098 -14.237 -35.077 1.00 95.38 100 MET A O 1
ATOM 760 N N . LYS A 1 101 ? -18.997 -13.698 -33.986 1.00 95.44 101 LYS A N 1
ATOM 761 C CA . LYS A 1 101 ? -19.917 -14.426 -34.867 1.00 95.44 101 LYS A CA 1
ATOM 762 C C . LYS A 1 101 ? -19.813 -13.975 -36.328 1.00 95.44 101 LYS A C 1
ATOM 764 O O . LYS A 1 101 ? -20.027 -14.786 -37.224 1.00 95.44 101 LYS A O 1
ATOM 769 N N . HIS A 1 102 ? -19.459 -12.713 -36.565 1.00 95.69 102 HIS A N 1
ATOM 770 C CA . HIS A 1 102 ? -19.279 -12.137 -37.900 1.00 95.69 102 HIS A CA 1
ATOM 771 C C . HIS A 1 102 ? -17.810 -12.070 -38.352 1.00 95.69 102 HIS A C 1
ATOM 773 O O . HIS A 1 102 ? -17.510 -11.473 -39.380 1.00 95.69 102 HIS A O 1
ATOM 779 N N . GLY A 1 103 ? -16.882 -12.694 -37.615 1.00 96.06 103 GLY A N 1
ATOM 780 C CA . GLY A 1 103 ? -15.463 -12.728 -37.980 1.00 96.06 103 GLY A CA 1
ATOM 781 C C . GLY A 1 103 ? -14.753 -11.377 -37.862 1.00 96.06 103 GLY A C 1
ATOM 782 O O . GLY A 1 103 ? -13.697 -11.195 -38.469 1.00 96.06 103 GLY A O 1
ATOM 783 N N . LEU A 1 104 ? -15.313 -10.441 -37.094 1.00 97.31 104 LEU A N 1
ATOM 784 C CA . LEU A 1 104 ? -14.771 -9.096 -36.928 1.00 97.31 104 LEU A CA 1
ATOM 785 C C . LEU A 1 104 ? -13.581 -9.081 -35.960 1.00 97.31 104 LEU A C 1
ATOM 787 O O . LEU A 1 104 ? -13.452 -9.929 -35.067 1.00 97.31 104 LEU A O 1
ATOM 791 N N . ASP A 1 105 ? -12.714 -8.091 -36.137 1.00 97.06 105 ASP A N 1
ATOM 792 C CA . ASP A 1 105 ? -11.592 -7.771 -35.263 1.00 97.06 105 ASP A CA 1
ATOM 793 C C . ASP A 1 105 ? -11.700 -6.314 -34.800 1.00 97.06 105 ASP A C 1
ATOM 795 O O . ASP A 1 105 ? -12.118 -5.449 -35.563 1.00 97.06 105 ASP A O 1
ATOM 799 N N . TRP A 1 106 ? -11.377 -6.043 -33.535 1.00 98.00 106 TRP A N 1
ATOM 800 C CA . TRP A 1 106 ? -11.627 -4.739 -32.920 1.00 98.00 106 TRP A CA 1
ATOM 801 C C . TRP A 1 106 ? -10.612 -4.375 -31.831 1.00 98.00 106 TRP A C 1
ATOM 803 O O . TRP A 1 106 ? -9.924 -5.241 -31.277 1.00 98.00 106 TRP A O 1
ATOM 813 N N . ALA A 1 107 ? -10.589 -3.091 -31.481 1.00 98.00 107 ALA A N 1
ATOM 814 C CA . ALA A 1 107 ? -9.957 -2.546 -30.284 1.00 98.00 107 ALA A CA 1
ATOM 815 C C . ALA A 1 107 ? -11.009 -2.004 -29.294 1.00 98.00 107 ALA A C 1
ATOM 817 O O . ALA A 1 107 ? -12.152 -1.733 -29.666 1.00 98.00 107 ALA A O 1
ATOM 818 N N . VAL A 1 108 ? -10.633 -1.854 -28.023 1.00 97.88 108 VAL A N 1
ATOM 819 C CA . VAL A 1 108 ? -11.530 -1.469 -26.924 1.00 97.88 108 VAL A CA 1
ATOM 820 C C . VAL A 1 108 ? -10.952 -0.282 -26.169 1.00 97.88 108 VAL A C 1
ATOM 822 O O . VAL A 1 108 ? -9.897 -0.393 -25.560 1.00 97.88 108 VAL A O 1
ATOM 825 N N . ILE A 1 109 ? -11.655 0.842 -26.139 1.00 98.12 109 ILE A N 1
ATOM 826 C CA . ILE A 1 109 ? -11.352 1.963 -25.250 1.00 98.12 109 ILE A CA 1
ATOM 827 C C . ILE A 1 109 ? -11.731 1.555 -23.824 1.00 98.12 109 ILE A C 1
ATOM 829 O O . ILE A 1 109 ? -12.911 1.393 -23.493 1.00 98.12 109 ILE A O 1
ATOM 833 N N . ALA A 1 110 ? -10.716 1.373 -22.986 1.00 96.69 110 ALA A N 1
ATOM 834 C CA . ALA A 1 110 ? -10.836 0.951 -21.603 1.00 96.69 110 ALA A CA 1
ATOM 835 C C . ALA A 1 110 ? -11.001 2.168 -20.687 1.00 96.69 110 ALA A C 1
ATOM 837 O O . ALA A 1 110 ? -10.025 2.834 -20.333 1.00 96.69 110 ALA A O 1
ATOM 838 N N . ASN A 1 111 ? -12.242 2.455 -20.288 1.00 96.06 111 ASN A N 1
ATOM 839 C CA . ASN A 1 111 ? -12.548 3.595 -19.422 1.00 96.06 111 ASN A CA 1
ATOM 840 C C . ASN A 1 111 ? -12.169 3.353 -17.952 1.00 96.06 111 ASN A C 1
ATOM 842 O O . ASN A 1 111 ? -12.204 4.289 -17.158 1.00 96.06 111 ASN A O 1
ATOM 846 N N . ASP A 1 112 ? -11.794 2.131 -17.567 1.00 93.81 112 ASP A N 1
ATOM 847 C CA . ASP A 1 112 ? -11.308 1.811 -16.226 1.00 93.81 112 ASP A CA 1
ATOM 848 C C . ASP A 1 112 ? -10.336 0.623 -16.200 1.00 93.81 112 ASP A C 1
ATOM 850 O O . ASP A 1 112 ? -10.079 -0.029 -17.211 1.00 93.81 112 ASP A O 1
ATOM 854 N N . ASP A 1 113 ? -9.781 0.326 -15.023 1.00 89.69 113 ASP A N 1
ATOM 855 C CA . ASP A 1 113 ? -8.805 -0.758 -14.870 1.00 89.69 113 ASP A CA 1
ATOM 856 C C . ASP A 1 113 ? -9.421 -2.146 -15.103 1.00 89.69 113 ASP A C 1
ATOM 858 O O . ASP A 1 113 ? -8.739 -3.053 -15.578 1.00 89.69 113 ASP A O 1
ATOM 862 N N . ALA A 1 114 ? -10.719 -2.319 -14.826 1.00 87.94 114 ALA A N 1
ATOM 863 C CA . ALA A 1 114 ? -11.414 -3.576 -15.087 1.00 87.94 114 ALA A CA 1
ATOM 864 C C . ALA A 1 114 ? -11.411 -3.903 -16.585 1.00 87.94 114 ALA A C 1
ATOM 866 O O . ALA A 1 114 ? -11.094 -5.029 -16.958 1.00 87.94 114 ALA A O 1
ATOM 867 N N . THR A 1 115 ? -11.697 -2.914 -17.437 1.00 87.44 115 THR A N 1
ATOM 868 C CA . THR A 1 115 ? -11.659 -3.064 -18.900 1.00 87.44 115 THR A CA 1
ATOM 869 C C . THR A 1 115 ? -10.251 -3.052 -19.479 1.00 87.44 115 THR A C 1
ATOM 871 O O . THR A 1 115 ? -9.971 -3.798 -20.419 1.00 87.44 115 THR A O 1
ATOM 874 N N . LYS A 1 116 ? -9.326 -2.297 -18.876 1.00 88.50 116 LYS A N 1
ATOM 875 C CA . LYS A 1 116 ? -7.906 -2.303 -19.261 1.00 88.50 116 LYS A CA 1
ATOM 876 C C . LYS A 1 116 ? -7.310 -3.709 -19.163 1.00 88.50 116 LYS A C 1
ATOM 878 O O . LYS A 1 116 ? -6.547 -4.107 -20.036 1.00 88.50 116 LYS A O 1
ATOM 883 N N . ASN A 1 117 ? -7.713 -4.467 -18.145 1.00 85.06 117 ASN A N 1
ATOM 884 C CA . ASN A 1 117 ? -7.177 -5.794 -17.850 1.00 85.06 117 ASN A CA 1
ATOM 885 C C . ASN A 1 117 ? -7.916 -6.957 -18.545 1.00 85.06 117 ASN A C 1
ATOM 887 O O . ASN A 1 117 ? -7.518 -8.103 -18.351 1.00 85.06 117 ASN A O 1
ATOM 891 N N . LEU A 1 118 ? -8.978 -6.710 -19.329 1.00 79.06 118 LEU A N 1
ATOM 892 C CA . LEU A 1 118 ? -9.723 -7.793 -19.998 1.00 79.06 118 LEU A CA 1
ATOM 893 C C . LEU A 1 118 ? -8.913 -8.478 -21.099 1.00 79.06 118 LEU A C 1
ATOM 895 O O . LEU A 1 118 ? -8.921 -9.703 -21.184 1.00 79.06 118 LEU A O 1
ATOM 899 N N . ASP A 1 119 ? -8.285 -7.678 -21.962 1.00 84.44 119 ASP A N 1
ATOM 900 C CA . ASP A 1 119 ? -7.466 -8.133 -23.085 1.00 84.44 119 ASP A CA 1
ATOM 901 C C . ASP A 1 119 ? -6.424 -7.048 -23.414 1.00 84.44 119 ASP A C 1
ATOM 903 O O . ASP A 1 119 ? -6.717 -6.108 -24.159 1.00 84.44 119 ASP A O 1
ATOM 907 N N . PRO A 1 120 ? -5.195 -7.150 -22.875 1.00 82.62 120 PRO A N 1
ATOM 908 C CA . PRO A 1 120 ? -4.133 -6.180 -23.141 1.00 82.62 120 PRO A CA 1
ATOM 909 C C . PRO A 1 120 ? -3.819 -5.999 -24.635 1.00 82.62 120 PRO A C 1
ATOM 911 O O . PRO A 1 120 ? -3.368 -4.930 -25.037 1.00 82.62 120 PRO A O 1
ATOM 914 N N . GLY A 1 121 ? -4.089 -7.014 -25.467 1.00 89.00 121 GLY A N 1
ATOM 915 C CA . GLY A 1 121 ? -3.898 -6.972 -26.916 1.00 89.00 121 GLY A CA 1
ATOM 916 C C . GLY A 1 121 ? -5.030 -6.276 -27.682 1.00 89.00 121 GLY A C 1
ATOM 917 O O . GLY A 1 121 ? -4.961 -6.182 -28.913 1.00 89.00 121 GLY A O 1
ATOM 918 N N . ARG A 1 122 ? -6.084 -5.823 -26.995 1.00 94.25 122 ARG A N 1
ATOM 919 C CA . ARG A 1 122 ? -7.214 -5.065 -27.564 1.00 94.25 122 ARG A CA 1
ATOM 920 C C . ARG A 1 122 ? -7.504 -3.768 -26.819 1.00 94.25 122 ARG A C 1
ATOM 922 O O . ARG A 1 122 ? -8.114 -2.878 -27.406 1.00 94.25 122 ARG A O 1
ATOM 929 N N . SER A 1 123 ? -7.090 -3.648 -25.562 1.00 96.00 123 SER A N 1
ATOM 930 C CA . SER A 1 123 ? -7.414 -2.506 -24.712 1.00 96.00 123 SER A CA 1
ATOM 931 C C . SER A 1 123 ? -6.534 -1.285 -24.995 1.00 96.00 123 SER A C 1
ATOM 933 O O . SER A 1 123 ? -5.308 -1.330 -24.899 1.00 96.00 123 SER A O 1
ATOM 935 N N . ILE A 1 124 ? -7.191 -0.165 -25.275 1.00 96.56 124 ILE A N 1
ATOM 936 C CA . ILE A 1 124 ? -6.639 1.180 -25.407 1.00 96.56 124 ILE A CA 1
ATOM 937 C C . ILE A 1 124 ? -6.954 1.934 -24.107 1.00 96.56 124 ILE A C 1
ATOM 939 O O . ILE A 1 124 ? -8.132 2.147 -23.809 1.00 96.56 124 ILE A O 1
ATOM 943 N N . PRO A 1 125 ? -5.957 2.337 -23.308 1.00 92.81 125 PRO A N 1
ATOM 944 C CA . PRO A 1 125 ? -6.204 3.038 -22.058 1.00 92.81 125 PRO A CA 1
ATOM 945 C C . PRO A 1 125 ? -6.672 4.472 -22.320 1.00 92.81 125 PRO A C 1
ATOM 947 O O . PRO A 1 125 ? -6.284 5.095 -23.307 1.00 92.81 125 PRO A O 1
ATOM 950 N N . VAL A 1 126 ? -7.447 5.014 -21.385 1.00 94.31 126 VAL A N 1
ATOM 951 C CA . VAL A 1 126 ? -7.690 6.460 -21.266 1.00 94.31 126 VAL A CA 1
ATOM 952 C C . VAL A 1 126 ? -6.758 7.071 -20.213 1.00 94.31 126 VAL A C 1
ATOM 954 O O . VAL A 1 126 ? -6.219 6.355 -19.357 1.00 94.31 126 VAL A O 1
ATOM 957 N N . LEU A 1 127 ? -6.579 8.396 -20.244 1.00 88.06 127 LEU A N 1
ATOM 958 C CA . LEU A 1 127 ? -5.753 9.091 -19.251 1.00 88.06 127 LEU A CA 1
ATOM 959 C C . LEU A 1 127 ? -6.288 8.852 -17.821 1.00 88.06 127 LEU A C 1
ATOM 961 O O . LEU A 1 127 ? -7.505 8.791 -17.616 1.00 88.06 127 LEU A O 1
ATOM 965 N N . PRO A 1 128 ? -5.417 8.733 -16.798 1.00 83.44 128 PRO A N 1
ATOM 966 C CA . PRO A 1 128 ? -5.842 8.386 -15.439 1.00 83.44 128 PRO A CA 1
ATOM 967 C C . PRO A 1 128 ? -6.902 9.313 -14.829 1.00 83.44 128 PRO A C 1
ATOM 969 O O . PRO A 1 128 ? -7.756 8.855 -14.073 1.00 83.44 128 PRO A O 1
ATOM 972 N N . ASN A 1 129 ? -6.867 10.603 -15.164 1.00 83.94 129 ASN A N 1
ATOM 973 C CA . ASN A 1 129 ? -7.770 11.628 -14.638 1.00 83.94 129 ASN A CA 1
ATOM 974 C C . ASN A 1 129 ? -9.167 11.639 -15.285 1.00 83.94 129 ASN A C 1
ATOM 976 O O . ASN A 1 129 ? -10.036 12.361 -14.802 1.00 83.94 129 ASN A O 1
ATOM 980 N N . VAL A 1 130 ? -9.387 10.863 -16.349 1.00 88.81 130 VAL A N 1
ATOM 981 C CA . VAL A 1 130 ? -10.679 10.753 -17.057 1.00 88.81 130 VAL A CA 1
ATOM 982 C C . VAL A 1 130 ? -11.228 9.323 -17.046 1.00 88.81 130 VAL A C 1
ATOM 984 O O . VAL A 1 130 ? -12.122 8.983 -17.819 1.00 88.81 130 VAL A O 1
ATOM 987 N N . ARG A 1 131 ? -10.707 8.464 -16.161 1.00 93.06 131 ARG A N 1
ATOM 988 C CA . ARG A 1 131 ? -11.239 7.113 -15.956 1.00 93.06 131 ARG A CA 1
ATOM 989 C C . ARG A 1 131 ? -12.620 7.169 -15.313 1.00 93.06 131 ARG A C 1
ATOM 991 O O . ARG A 1 131 ? -12.847 7.909 -14.357 1.00 93.06 131 ARG A O 1
ATOM 998 N N . VAL A 1 132 ? -13.522 6.332 -15.804 1.00 91.12 132 VAL A N 1
ATOM 999 C CA . VAL A 1 132 ? -14.900 6.235 -15.332 1.00 91.12 132 VAL A CA 1
ATOM 1000 C C . VAL A 1 132 ? -15.253 4.778 -15.072 1.00 91.12 132 VAL A C 1
ATOM 1002 O O . VAL A 1 132 ? -15.523 4.008 -15.994 1.00 91.12 132 VAL A O 1
ATOM 1005 N N . SER A 1 133 ? -15.320 4.427 -13.791 1.00 89.81 133 SER A N 1
ATOM 1006 C CA . SER A 1 133 ? -15.871 3.157 -13.313 1.00 89.81 133 SER A CA 1
ATOM 1007 C C . SER A 1 133 ? -17.348 3.298 -12.941 1.00 89.81 133 SER A C 1
ATOM 1009 O O . SER A 1 133 ? -17.810 4.381 -12.575 1.00 89.81 133 SER A O 1
ATOM 1011 N N . GLY A 1 134 ? -18.081 2.183 -12.961 1.00 88.75 134 GLY A N 1
ATOM 1012 C CA . GLY A 1 134 ? -19.488 2.135 -12.553 1.00 88.75 134 GLY A CA 1
ATOM 1013 C C . GLY A 1 134 ? -20.481 2.378 -13.694 1.00 88.75 134 GLY A C 1
ATOM 1014 O O . GLY A 1 134 ? -20.125 2.852 -14.774 1.00 88.75 134 GLY A O 1
ATOM 1015 N N . MET A 1 135 ? -21.743 2.009 -13.454 1.00 83.69 135 MET A N 1
ATOM 1016 C CA . MET A 1 135 ? -22.839 2.216 -14.401 1.00 83.69 135 MET A CA 1
ATOM 1017 C C . MET A 1 135 ? -23.430 3.601 -14.166 1.00 83.69 135 MET A C 1
ATOM 1019 O O . MET A 1 135 ? -23.860 3.919 -13.059 1.00 83.69 135 MET A O 1
ATOM 1023 N N . HIS A 1 136 ? -23.446 4.416 -15.214 1.00 84.44 136 HIS A N 1
ATOM 1024 C CA . HIS A 1 136 ? -23.879 5.806 -15.153 1.00 84.44 136 HIS A CA 1
ATOM 1025 C C . HIS A 1 136 ? -25.026 6.041 -16.127 1.00 84.44 136 HIS A C 1
ATOM 1027 O O . HIS A 1 136 ? -24.924 5.689 -17.301 1.00 84.44 136 HIS A O 1
ATOM 1033 N N . GLY A 1 137 ? -26.123 6.600 -15.616 1.00 78.75 137 GLY A N 1
ATOM 1034 C CA . GLY A 1 137 ? -27.317 6.896 -16.402 1.00 78.75 137 GLY A CA 1
ATOM 1035 C C . GLY A 1 137 ? -27.193 8.176 -17.229 1.00 78.75 137 GLY A C 1
ATOM 1036 O O . GLY A 1 137 ? -26.286 8.986 -17.034 1.00 78.75 137 GLY A O 1
ATOM 1037 N N . TRP A 1 138 ? -28.156 8.369 -18.131 1.00 77.25 138 TRP A N 1
ATOM 1038 C CA . TRP A 1 138 ? -28.253 9.559 -18.974 1.00 77.25 138 TRP A CA 1
ATOM 1039 C C . TRP A 1 138 ? -28.220 10.860 -18.164 1.00 77.25 138 TRP A C 1
ATOM 1041 O O . TRP A 1 138 ? -28.957 11.031 -17.191 1.00 77.25 138 TRP A O 1
ATOM 1051 N N . GLY A 1 139 ? -27.385 11.799 -18.612 1.00 76.31 139 GLY A N 1
ATOM 1052 C CA . GLY A 1 139 ? -27.246 13.121 -18.008 1.00 76.31 139 GLY A CA 1
ATOM 1053 C C . GLY A 1 139 ? -26.362 13.175 -16.761 1.00 76.31 139 GLY A C 1
ATOM 1054 O O . GLY A 1 139 ? -26.437 14.177 -16.046 1.00 76.31 139 GLY A O 1
ATOM 1055 N N . SER A 1 140 ? -25.563 12.137 -16.485 1.00 85.00 140 SER A N 1
ATOM 1056 C CA . SER A 1 140 ? -24.496 12.212 -15.486 1.00 85.00 140 SER A CA 1
ATOM 1057 C C . SER A 1 140 ? -23.192 12.741 -16.092 1.00 85.00 140 SER A C 1
ATOM 1059 O O . SER A 1 140 ? -22.843 12.440 -17.232 1.00 85.00 140 SER A O 1
ATOM 1061 N N . VAL A 1 141 ? -22.435 13.474 -15.275 1.00 85.50 141 VAL A N 1
ATOM 1062 C CA . VAL A 1 141 ? -21.087 13.978 -15.595 1.00 85.50 141 VAL A CA 1
ATOM 1063 C C . VAL A 1 141 ? -20.163 12.838 -16.029 1.00 85.50 141 VAL A C 1
ATOM 1065 O O . VAL A 1 141 ? -19.362 12.988 -16.942 1.00 85.50 141 VAL A O 1
ATOM 1068 N N . GLN A 1 142 ? -20.273 11.680 -15.382 1.00 89.50 142 GLN A N 1
ATOM 1069 C CA . GLN A 1 142 ? -19.436 10.522 -15.666 1.00 89.50 142 GLN A CA 1
ATOM 1070 C C . GLN A 1 142 ? -19.745 9.897 -17.030 1.00 89.50 142 GLN A C 1
ATOM 1072 O O . GLN A 1 142 ? -18.820 9.472 -17.715 1.00 89.50 142 GLN A O 1
ATOM 1077 N N . LEU A 1 143 ? -21.017 9.850 -17.440 1.00 88.75 143 LEU A N 1
ATOM 1078 C CA . LEU A 1 143 ? -21.374 9.375 -18.776 1.00 88.75 143 LEU A CA 1
ATOM 1079 C C . LEU A 1 143 ? -20.879 10.350 -19.852 1.00 88.75 143 LEU A C 1
ATOM 1081 O O . LEU A 1 143 ? -20.351 9.899 -20.866 1.00 88.75 143 LEU A O 1
ATOM 1085 N N . ASP A 1 144 ? -20.962 11.659 -19.593 1.00 90.69 144 ASP A N 1
ATOM 1086 C CA . ASP A 1 144 ? -20.393 12.676 -20.482 1.00 90.69 144 ASP A CA 1
ATOM 1087 C C . ASP A 1 144 ? -18.881 12.429 -20.679 1.00 90.69 144 ASP A C 1
ATOM 1089 O O . ASP A 1 144 ? -18.404 12.405 -21.810 1.00 90.69 144 ASP A O 1
ATOM 1093 N N . VAL A 1 145 ? -18.124 12.147 -19.606 1.00 91.56 145 VAL A N 1
ATOM 1094 C CA . VAL A 1 145 ? -16.683 11.818 -19.695 1.00 91.56 145 VAL A CA 1
ATOM 1095 C C . VAL A 1 145 ? -16.418 10.578 -20.559 1.00 91.56 145 VAL A C 1
ATOM 1097 O O . VAL A 1 145 ? -15.478 10.589 -21.349 1.00 91.56 145 VAL A O 1
ATOM 1100 N N . VAL A 1 146 ? -17.242 9.527 -20.467 1.00 92.81 146 VAL A N 1
ATOM 1101 C CA . VAL A 1 146 ? -17.116 8.344 -21.346 1.00 92.81 146 VAL A CA 1
ATOM 1102 C C . VAL A 1 146 ? -17.322 8.730 -22.816 1.00 92.81 146 VAL A C 1
ATOM 1104 O O . VAL A 1 146 ? -16.545 8.310 -23.676 1.00 92.81 146 VAL A O 1
ATOM 1107 N N . GLY A 1 147 ? -18.321 9.572 -23.101 1.00 93.81 147 GLY A N 1
ATOM 1108 C CA . GLY A 1 147 ? -18.560 10.124 -24.438 1.00 93.81 147 GLY A CA 1
ATOM 1109 C C . GLY A 1 147 ? -17.369 10.933 -24.963 1.00 93.81 147 GLY A C 1
ATOM 1110 O O . GLY A 1 147 ? -16.964 10.770 -26.114 1.00 93.81 147 GLY A O 1
ATOM 1111 N N . TRP A 1 148 ? -16.736 11.738 -24.109 1.00 95.00 148 TRP A N 1
ATOM 1112 C CA . TRP A 1 148 ? -15.551 12.518 -24.473 1.00 95.00 148 TRP A CA 1
ATOM 1113 C C . TRP A 1 148 ? -14.300 11.668 -24.691 1.00 95.00 148 TRP A C 1
ATOM 1115 O O . TRP A 1 148 ? -13.569 11.903 -25.654 1.00 95.00 148 TRP A O 1
ATOM 1125 N N . ASN A 1 149 ? -14.083 10.641 -23.864 1.00 95.56 149 ASN A N 1
ATOM 1126 C CA . ASN A 1 149 ? -12.987 9.688 -24.042 1.00 95.56 149 ASN A CA 1
ATOM 1127 C C . ASN A 1 149 ? -13.057 9.006 -25.414 1.00 95.56 149 ASN A C 1
ATOM 1129 O O . ASN A 1 149 ? -12.032 8.833 -26.071 1.00 95.56 149 ASN A O 1
ATOM 1133 N N . LYS A 1 150 ? -14.268 8.668 -25.879 1.00 95.56 150 LYS A N 1
ATOM 1134 C CA . LYS A 1 150 ? -14.499 8.152 -27.234 1.00 95.56 150 LYS A CA 1
ATOM 1135 C C . LYS A 1 150 ? -13.985 9.124 -28.300 1.00 95.56 150 LYS A C 1
ATOM 1137 O O . LYS A 1 150 ? -13.200 8.718 -29.152 1.00 95.56 150 LYS A O 1
ATOM 1142 N N . ILE A 1 151 ? -14.403 10.391 -28.259 1.00 97.56 151 ILE A N 1
ATOM 1143 C CA . ILE A 1 151 ? -14.034 11.382 -29.284 1.00 97.56 151 ILE A CA 1
ATOM 1144 C C . ILE A 1 151 ? -12.523 11.665 -29.271 1.00 97.56 151 ILE A C 1
ATOM 1146 O O . ILE A 1 151 ? -11.899 11.686 -30.335 1.00 97.56 151 ILE A O 1
ATOM 1150 N N . ASP A 1 152 ? -11.917 11.818 -28.087 1.00 97.12 152 ASP A N 1
ATOM 1151 C CA . ASP A 1 152 ? -10.474 12.061 -27.943 1.00 97.12 152 ASP A CA 1
ATOM 1152 C C . ASP A 1 152 ? -9.644 10.888 -28.478 1.00 97.12 152 ASP A C 1
ATOM 1154 O O . ASP A 1 152 ? -8.739 11.083 -29.294 1.00 97.12 152 ASP A O 1
ATOM 1158 N N . VAL A 1 153 ? -9.977 9.654 -28.092 1.00 97.62 153 VAL A N 1
ATOM 1159 C CA . VAL A 1 153 ? -9.231 8.475 -28.546 1.00 97.62 153 VAL A CA 1
ATOM 1160 C C . VAL A 1 153 ? -9.399 8.257 -30.049 1.00 97.62 153 VAL A C 1
ATOM 1162 O O . VAL A 1 153 ? -8.404 7.999 -30.722 1.00 97.62 153 VAL A O 1
ATOM 1165 N N . VAL A 1 154 ? -10.601 8.425 -30.611 1.00 98.31 154 VAL A N 1
ATOM 1166 C CA . VAL A 1 154 ? -10.819 8.327 -32.067 1.00 98.31 154 VAL A CA 1
ATOM 1167 C C . VAL A 1 154 ? -9.975 9.361 -32.824 1.00 98.31 154 VAL A C 1
ATOM 1169 O O . VAL A 1 154 ? -9.296 9.012 -33.791 1.00 98.31 154 VAL A O 1
ATOM 1172 N N . MET A 1 155 ? -9.930 10.614 -32.355 1.00 97.88 155 MET A N 1
ATOM 1173 C CA . MET A 1 155 ? -9.061 11.644 -32.934 1.00 97.88 155 MET A CA 1
ATOM 1174 C C . MET A 1 155 ? -7.579 11.246 -32.857 1.00 97.88 155 MET A C 1
ATOM 1176 O O . MET A 1 155 ? -6.841 11.405 -33.833 1.00 97.88 155 MET A O 1
ATOM 1180 N N . ARG A 1 156 ? -7.128 10.713 -31.715 1.00 97.56 156 ARG A N 1
ATOM 1181 C CA . ARG A 1 156 ? -5.741 10.258 -31.530 1.00 97.56 156 ARG A CA 1
ATOM 1182 C C . ARG A 1 156 ? -5.391 9.094 -32.441 1.00 97.56 156 ARG A C 1
ATOM 1184 O O . ARG A 1 156 ? -4.301 9.105 -33.001 1.00 97.56 156 ARG A O 1
ATOM 1191 N N . ILE A 1 157 ? -6.296 8.137 -32.639 1.00 98.12 157 ILE A N 1
ATOM 1192 C CA . ILE A 1 157 ? -6.100 7.038 -33.588 1.00 98.12 157 ILE A CA 1
ATOM 1193 C C . ILE A 1 157 ? -5.803 7.598 -34.977 1.00 98.12 157 ILE A C 1
ATOM 1195 O O . ILE A 1 157 ? -4.754 7.286 -35.546 1.00 98.12 157 ILE A O 1
ATOM 1199 N N . MET A 1 158 ? -6.671 8.476 -35.485 1.00 98.06 158 MET A N 1
ATOM 1200 C CA . MET A 1 158 ? -6.488 9.094 -36.800 1.00 98.06 158 MET A CA 1
ATOM 1201 C C . MET A 1 158 ? -5.168 9.864 -36.880 1.00 98.06 158 MET A C 1
ATOM 1203 O O . MET A 1 158 ? -4.412 9.706 -37.834 1.00 98.06 158 MET A O 1
ATOM 1207 N N . LYS A 1 159 ? -4.855 10.658 -35.852 1.00 96.81 159 LYS A N 1
ATOM 1208 C CA . LYS A 1 159 ? -3.644 11.484 -35.804 1.00 96.81 159 LYS A CA 1
ATOM 1209 C C . LYS A 1 159 ? -2.349 10.670 -35.759 1.00 96.81 159 LYS A C 1
ATOM 1211 O O . LYS A 1 159 ? -1.369 11.070 -36.377 1.00 96.81 159 LYS A O 1
ATOM 1216 N N . LEU A 1 160 ? -2.323 9.579 -34.997 1.00 95.56 160 LEU A N 1
ATOM 1217 C CA . LEU A 1 160 ? -1.109 8.793 -34.759 1.00 95.56 160 LEU A CA 1
ATOM 1218 C C . LEU A 1 160 ? -0.876 7.726 -35.828 1.00 95.56 160 LEU A C 1
ATOM 1220 O O . LEU A 1 160 ? 0.267 7.363 -36.085 1.00 95.56 160 LEU A O 1
ATOM 1224 N N . THR A 1 161 ? -1.948 7.197 -36.423 1.00 96.38 161 THR A N 1
ATOM 1225 C CA . THR A 1 161 ? -1.865 6.028 -37.314 1.00 96.38 161 THR A CA 1
ATOM 1226 C C . THR A 1 161 ? -2.289 6.316 -38.750 1.00 96.38 161 THR A C 1
ATOM 1228 O O . THR A 1 161 ? -1.944 5.545 -39.640 1.00 96.38 161 THR A O 1
ATOM 1231 N N . GLY A 1 162 ? -3.048 7.390 -38.989 1.00 96.31 162 GLY A N 1
ATOM 1232 C CA . GLY A 1 162 ? -3.663 7.668 -40.289 1.00 96.31 162 GLY A CA 1
ATOM 1233 C C . GLY A 1 162 ? -4.773 6.687 -40.689 1.00 96.31 162 GLY A C 1
ATOM 1234 O O . GLY A 1 162 ? -5.245 6.755 -41.821 1.00 96.31 162 GLY A O 1
ATOM 1235 N N . LEU A 1 163 ? -5.181 5.776 -39.798 1.00 97.88 163 LEU A N 1
ATOM 1236 C CA . LEU A 1 163 ? -6.238 4.800 -40.059 1.00 97.88 163 LEU A CA 1
ATOM 1237 C C . LEU A 1 163 ? -7.624 5.449 -40.014 1.00 97.88 163 LEU A C 1
ATOM 1239 O O . LEU A 1 163 ? -7.867 6.385 -39.247 1.00 97.88 163 LEU A O 1
ATOM 1243 N N . ASP A 1 164 ? -8.543 4.894 -40.801 1.00 98.56 164 ASP A N 1
ATOM 1244 C CA . ASP A 1 164 ? -9.967 5.188 -40.685 1.00 98.56 164 ASP A CA 1
ATOM 1245 C C . ASP A 1 164 ? -10.531 4.454 -39.467 1.00 98.56 164 ASP A C 1
ATOM 1247 O O . ASP A 1 164 ? -10.113 3.334 -39.158 1.00 98.56 164 ASP A O 1
ATOM 1251 N N . VAL A 1 165 ? -11.519 5.040 -38.799 1.00 98.62 165 VAL A N 1
ATOM 1252 C CA . VAL A 1 165 ? -12.093 4.473 -37.576 1.00 98.62 165 VAL A CA 1
ATOM 1253 C C . VAL A 1 165 ? -13.579 4.235 -37.761 1.00 98.62 165 VAL A C 1
ATOM 1255 O O . VAL A 1 165 ? -14.314 5.158 -38.099 1.00 98.62 165 VAL A O 1
ATOM 1258 N N . VAL A 1 166 ? -14.027 3.012 -37.485 1.00 98.75 166 VAL A N 1
ATOM 1259 C CA . VAL A 1 166 ? -15.432 2.716 -37.193 1.00 98.75 166 VAL A CA 1
ATOM 1260 C C . VAL A 1 166 ? -15.563 2.593 -35.686 1.00 98.75 166 VAL A C 1
ATOM 1262 O O . VAL A 1 166 ? -14.920 1.741 -35.080 1.00 98.75 166 VAL A O 1
ATOM 1265 N N . PHE A 1 167 ? -16.396 3.421 -35.073 1.00 98.62 167 PHE A N 1
ATOM 1266 C CA . PHE A 1 167 ? -16.682 3.355 -33.649 1.00 98.62 167 PHE A CA 1
ATOM 1267 C C . PHE A 1 167 ? -18.081 2.779 -33.402 1.00 98.62 167 PHE A C 1
ATOM 1269 O O . PHE A 1 167 ? -19.018 3.162 -34.099 1.00 98.62 167 PHE A O 1
ATOM 1276 N N . SER A 1 168 ? -18.226 1.907 -32.397 1.00 98.25 168 SER A N 1
ATOM 1277 C CA . SER A 1 168 ? -19.500 1.363 -31.905 1.00 98.25 168 SER A CA 1
ATOM 1278 C C . SER A 1 168 ? -19.550 1.350 -30.377 1.00 98.25 168 SER A C 1
ATOM 1280 O O . SER A 1 168 ? -18.717 0.705 -29.740 1.00 98.25 168 SER A O 1
ATOM 1282 N N . ASP A 1 169 ? -20.575 1.946 -29.777 1.00 97.56 169 ASP A N 1
ATOM 1283 C CA . ASP A 1 169 ? -20.897 1.744 -28.366 1.00 97.56 169 ASP A CA 1
ATOM 1284 C C . ASP A 1 169 ? -21.213 0.261 -28.105 1.00 97.56 169 ASP A C 1
ATOM 1286 O O . ASP A 1 169 ? -21.673 -0.471 -28.992 1.00 97.56 169 ASP A O 1
ATOM 1290 N N . ALA A 1 170 ? -20.959 -0.194 -26.874 1.00 95.75 170 ALA A N 1
ATOM 1291 C CA . ALA A 1 170 ? -21.155 -1.589 -26.471 1.00 95.75 170 ALA A CA 1
ATOM 1292 C C . ALA A 1 170 ? -22.637 -2.021 -26.442 1.00 95.75 170 ALA A C 1
ATOM 1294 O O . ALA A 1 170 ? -22.934 -3.205 -26.310 1.00 95.75 170 ALA A O 1
ATOM 1295 N N . ASP A 1 171 ? -23.577 -1.083 -26.557 1.00 95.50 171 ASP A N 1
ATOM 1296 C CA . ASP A 1 171 ? -25.019 -1.315 -26.681 1.00 95.50 171 ASP A CA 1
ATOM 1297 C C . ASP A 1 171 ? -25.564 -1.087 -28.106 1.00 95.50 171 ASP A C 1
ATOM 1299 O O . ASP A 1 171 ? -26.784 -1.107 -28.312 1.00 95.50 171 ASP A O 1
ATOM 1303 N N . ASN A 1 172 ? -24.679 -0.946 -29.098 1.00 97.50 172 ASN A N 1
ATOM 1304 C CA . ASN A 1 172 ? -24.992 -1.105 -30.517 1.00 97.50 172 ASN A CA 1
ATOM 1305 C C . ASN A 1 172 ? -24.590 -2.510 -30.990 1.00 97.50 172 ASN A C 1
ATOM 1307 O O . ASN A 1 172 ? -23.431 -2.776 -31.297 1.00 97.50 172 ASN A O 1
ATOM 1311 N N . MET A 1 173 ? -25.559 -3.427 -31.021 1.00 97.06 173 MET A N 1
ATOM 1312 C CA . MET A 1 173 ? -25.324 -4.855 -31.265 1.00 97.06 173 MET A CA 1
ATOM 1313 C C . MET A 1 173 ? -25.443 -5.225 -32.746 1.00 97.06 173 MET A C 1
ATOM 1315 O O . MET A 1 173 ? -26.249 -4.650 -33.482 1.00 97.06 173 MET A O 1
ATOM 1319 N N . PHE A 1 174 ? -24.693 -6.247 -33.170 1.00 97.44 174 PHE A N 1
ATOM 1320 C CA . PHE A 1 174 ? -24.684 -6.734 -34.553 1.00 97.44 174 PHE A CA 1
ATOM 1321 C C . PHE A 1 174 ? -25.582 -7.961 -34.715 1.00 97.44 174 PHE A C 1
ATOM 1323 O O . PHE A 1 174 ? -25.313 -9.032 -34.174 1.00 97.44 174 PHE A O 1
ATOM 1330 N N . LYS A 1 175 ? -26.664 -7.820 -35.479 1.00 96.06 175 LYS A N 1
ATOM 1331 C CA . LYS A 1 175 ? -27.518 -8.950 -35.872 1.00 96.06 175 LYS A CA 1
ATOM 1332 C C . LYS A 1 175 ? -26.998 -9.629 -37.139 1.00 96.06 175 LYS A C 1
ATOM 1334 O O . LYS A 1 175 ? -27.097 -10.850 -37.266 1.00 96.06 175 LYS A O 1
ATOM 1339 N N . GLY A 1 176 ? -26.477 -8.820 -38.057 1.00 96.25 176 GLY A N 1
ATOM 1340 C CA . GLY A 1 176 ? -25.768 -9.219 -39.265 1.00 96.25 176 GLY A CA 1
ATOM 1341 C C . GLY A 1 176 ? -24.422 -8.501 -39.353 1.00 96.25 176 GLY A C 1
ATOM 1342 O O . GLY A 1 176 ? -24.122 -7.638 -38.532 1.00 96.25 176 GLY A O 1
ATOM 1343 N N . ASP A 1 177 ? -23.625 -8.842 -40.363 1.00 97.44 177 ASP A N 1
ATOM 1344 C CA . ASP A 1 177 ? -22.360 -8.158 -40.631 1.00 97.44 177 ASP A CA 1
ATOM 1345 C C . ASP A 1 177 ? -22.632 -6.738 -41.178 1.00 97.44 177 ASP A C 1
ATOM 1347 O O . ASP A 1 177 ? -23.162 -6.616 -42.289 1.00 97.44 177 ASP A O 1
ATOM 1351 N N . PRO A 1 178 ? -22.290 -5.661 -40.439 1.00 97.62 178 PRO A N 1
ATOM 1352 C CA . PRO A 1 178 ? -22.556 -4.291 -40.875 1.00 97.62 178 PRO A CA 1
ATOM 1353 C C . PRO A 1 178 ? -21.699 -3.845 -42.068 1.00 97.62 178 PRO A C 1
ATOM 1355 O O . PRO A 1 178 ? -21.972 -2.804 -42.666 1.00 97.62 178 PRO A O 1
ATOM 1358 N N . PHE A 1 179 ? -20.671 -4.617 -42.417 1.00 98.12 179 PHE A N 1
ATOM 1359 C CA . PHE A 1 179 ? -19.728 -4.302 -43.483 1.00 98.12 179 PHE A CA 1
ATOM 1360 C C . PHE A 1 179 ? -19.943 -5.156 -44.731 1.00 98.12 179 PHE A C 1
ATOM 1362 O O . PHE A 1 179 ? -19.297 -4.913 -45.754 1.00 98.12 179 PHE A O 1
ATOM 1369 N N . ALA A 1 180 ? -20.868 -6.118 -44.697 1.00 97.06 180 ALA A N 1
ATOM 1370 C CA . ALA A 1 180 ? -21.193 -6.945 -45.850 1.00 97.06 180 ALA A CA 1
ATOM 1371 C C . ALA A 1 180 ? -21.635 -6.101 -47.060 1.00 97.06 180 ALA A C 1
ATOM 1373 O O . ALA A 1 180 ? -22.126 -4.977 -46.941 1.00 97.06 180 ALA A O 1
ATOM 1374 N N . LYS A 1 181 ? -21.435 -6.636 -48.267 1.00 96.50 181 LYS A N 1
ATOM 1375 C CA . LYS A 1 181 ? -21.876 -5.981 -49.505 1.00 96.50 181 LYS A CA 1
ATOM 1376 C C . LYS A 1 181 ? -23.402 -5.853 -49.524 1.00 96.50 181 LYS A C 1
ATOM 1378 O O . LYS A 1 181 ? -24.095 -6.830 -49.245 1.00 96.50 181 LYS A O 1
ATOM 1383 N N . GLY A 1 182 ? -23.915 -4.680 -49.893 1.00 95.56 182 GLY A N 1
ATOM 1384 C CA . GLY A 1 182 ? -25.352 -4.389 -49.868 1.00 95.56 182 GLY A CA 1
ATOM 1385 C C . GLY A 1 182 ? -25.863 -3.900 -48.509 1.00 95.56 182 GLY A C 1
ATOM 1386 O O . GLY A 1 182 ? -27.045 -3.585 -48.388 1.00 95.56 182 GLY A O 1
ATOM 1387 N N . VAL A 1 183 ? -24.998 -3.833 -47.492 1.00 97.50 183 VAL A N 1
ATOM 1388 C CA . VAL A 1 183 ? -25.295 -3.211 -46.199 1.00 97.50 183 VAL A CA 1
ATOM 1389 C C . VAL A 1 183 ? -24.774 -1.779 -46.224 1.00 97.50 183 VAL A C 1
ATOM 1391 O O . VAL A 1 183 ? -23.633 -1.528 -46.616 1.00 97.50 183 VAL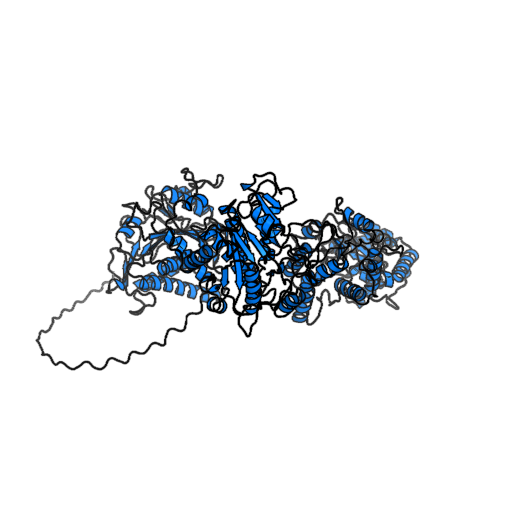 A O 1
ATOM 1394 N N . SER A 1 184 ? -25.622 -0.834 -45.809 1.00 97.06 184 SER A N 1
ATOM 1395 C CA . SER A 1 184 ? -25.401 0.601 -46.022 1.00 97.06 184 SER A CA 1
ATOM 1396 C C . SER A 1 184 ? -24.035 1.091 -45.532 1.00 97.06 184 SER A C 1
ATOM 1398 O O . SER A 1 184 ? -23.330 1.738 -46.304 1.00 97.06 184 SER A O 1
ATOM 1400 N N . LEU A 1 185 ? -23.616 0.754 -44.306 1.00 97.88 185 LEU A N 1
ATOM 1401 C CA . LEU A 1 185 ? -22.314 1.190 -43.790 1.00 97.88 185 LEU A CA 1
ATOM 1402 C C . LEU A 1 185 ? -21.143 0.663 -44.636 1.00 97.88 185 LEU A C 1
ATOM 1404 O O . LEU A 1 185 ? -20.289 1.445 -45.056 1.00 97.88 185 LEU A O 1
ATOM 1408 N N . GLY A 1 186 ? -21.112 -0.642 -44.918 1.00 97.56 186 GLY A N 1
ATOM 1409 C CA . GLY A 1 186 ? -20.066 -1.255 -45.738 1.00 97.56 186 GLY A CA 1
ATOM 1410 C C . GLY A 1 186 ? -19.960 -0.634 -47.133 1.00 97.56 186 GLY A C 1
ATOM 1411 O O . GLY A 1 186 ? -18.860 -0.330 -47.594 1.00 97.56 186 GLY A O 1
ATOM 1412 N N . ASP A 1 187 ? -21.092 -0.396 -47.797 1.00 97.94 187 ASP A N 1
ATOM 1413 C CA . ASP A 1 187 ? -21.118 0.202 -49.136 1.00 97.94 187 ASP A CA 1
ATOM 1414 C C . ASP A 1 187 ? -20.683 1.677 -49.131 1.00 97.94 187 ASP A C 1
ATOM 1416 O O . ASP A 1 187 ? -19.960 2.115 -50.033 1.00 97.94 187 ASP A O 1
ATOM 1420 N N . LEU A 1 188 ? -21.050 2.439 -48.094 1.00 98.00 188 LEU A N 1
ATOM 1421 C CA . LEU A 1 188 ? -20.609 3.826 -47.928 1.00 98.00 188 LEU A CA 1
ATOM 1422 C C . LEU A 1 188 ? -19.092 3.914 -47.708 1.00 98.00 188 LEU A C 1
ATOM 1424 O O . LEU A 1 188 ? -18.448 4.750 -48.345 1.00 98.00 188 LEU A O 1
ATOM 1428 N N . ILE A 1 189 ? -18.501 3.027 -46.899 1.00 97.69 189 ILE A N 1
ATOM 1429 C CA . ILE A 1 189 ? -17.041 2.963 -46.701 1.00 97.69 189 ILE A CA 1
ATOM 1430 C C . ILE A 1 189 ? -16.338 2.584 -48.014 1.00 97.69 189 ILE A C 1
ATOM 1432 O O . ILE A 1 189 ? -15.416 3.280 -48.441 1.00 97.69 189 ILE A O 1
ATOM 1436 N N . ARG A 1 190 ? -16.815 1.544 -48.718 1.00 97.06 190 ARG A N 1
ATOM 1437 C CA . ARG A 1 190 ? -16.256 1.108 -50.017 1.00 97.06 190 ARG A CA 1
ATOM 1438 C C . ARG A 1 190 ? -16.280 2.196 -51.084 1.00 97.06 190 ARG A C 1
ATOM 1440 O O . ARG A 1 190 ? -15.442 2.191 -51.982 1.00 97.06 190 ARG A O 1
ATOM 1447 N N . SER A 1 191 ? -17.233 3.124 -51.006 1.00 96.88 191 SER A N 1
ATOM 1448 C CA . SER A 1 191 ? -17.316 4.230 -51.957 1.00 96.88 191 SER A CA 1
ATOM 1449 C C . SER A 1 191 ? -16.123 5.190 -51.870 1.00 96.88 191 SER A C 1
ATOM 1451 O O . SER A 1 191 ? -15.830 5.864 -52.856 1.00 96.88 191 SER A O 1
ATOM 1453 N N . ASN A 1 192 ? -15.455 5.270 -50.708 1.00 95.31 192 ASN A N 1
ATOM 1454 C CA . ASN A 1 192 ? -14.378 6.223 -50.415 1.00 95.31 192 ASN A CA 1
ATOM 1455 C C . ASN A 1 192 ? -14.770 7.699 -50.690 1.00 95.31 192 ASN A C 1
ATOM 1457 O O . ASN A 1 192 ? -13.928 8.549 -50.998 1.00 95.31 192 ASN A O 1
ATOM 1461 N N . LYS A 1 193 ? -16.077 8.007 -50.632 1.00 96.25 193 LYS A N 1
ATOM 1462 C CA . LYS A 1 193 ? -16.639 9.336 -50.933 1.00 96.25 193 LYS A CA 1
ATOM 1463 C C . LYS A 1 193 ? -16.864 10.218 -49.713 1.00 96.25 193 LYS A C 1
ATOM 1465 O O . LYS A 1 193 ? -17.032 11.420 -49.896 1.00 96.25 193 LYS A O 1
ATOM 1470 N N . TYR A 1 194 ? -16.883 9.648 -48.515 1.00 97.75 194 TYR A N 1
ATOM 1471 C CA . TYR A 1 194 ? -17.304 10.343 -47.303 1.00 97.75 194 TYR A CA 1
ATOM 1472 C C . TYR A 1 194 ? -16.169 10.392 -46.288 1.00 97.75 194 TYR A C 1
ATOM 1474 O O . TYR A 1 194 ? -15.474 9.402 -46.079 1.00 97.75 194 TYR A O 1
ATOM 1482 N N . ASP A 1 195 ? -16.002 11.549 -45.656 1.00 97.81 195 ASP A N 1
ATOM 1483 C CA . ASP A 1 195 ? -15.079 11.736 -44.541 1.00 97.81 195 ASP A CA 1
ATOM 1484 C C . ASP A 1 195 ? -15.711 11.296 -43.211 1.00 97.81 195 ASP A C 1
ATOM 1486 O O . ASP A 1 195 ? -14.994 10.895 -42.297 1.00 97.81 195 ASP A O 1
ATOM 1490 N N . TYR A 1 196 ? -17.045 11.349 -43.107 1.00 98.19 196 TYR A N 1
ATOM 1491 C CA . TYR A 1 196 ? -17.803 10.939 -41.923 1.00 98.19 196 TYR A CA 1
ATOM 1492 C C . TYR A 1 196 ? -19.107 10.223 -42.308 1.00 98.19 196 TYR A C 1
ATOM 1494 O O . TYR A 1 196 ? -19.870 10.706 -43.141 1.00 98.19 196 TYR A O 1
ATOM 1502 N N . VAL A 1 197 ? -19.398 9.073 -41.705 1.00 98.38 197 VAL A N 1
ATOM 1503 C CA . VAL A 1 197 ? -20.667 8.349 -41.884 1.00 98.38 197 VAL A CA 1
ATOM 1504 C C . VAL A 1 197 ? -21.270 8.060 -40.520 1.00 98.38 197 VAL A C 1
ATOM 1506 O O . VAL A 1 197 ? -20.556 7.620 -39.628 1.00 98.38 197 VAL A O 1
ATOM 1509 N N . TYR A 1 198 ? -22.566 8.284 -40.332 1.00 97.69 198 TYR A N 1
ATOM 1510 C CA . TYR A 1 198 ? -23.182 8.227 -39.004 1.00 97.69 198 TYR A CA 1
ATOM 1511 C C . TYR A 1 198 ? -24.541 7.542 -39.006 1.00 97.69 198 TYR A C 1
ATOM 1513 O O . TYR A 1 198 ? -25.238 7.496 -40.018 1.00 97.69 198 TYR A O 1
ATOM 1521 N N . GLN A 1 199 ? -24.922 7.010 -37.853 1.00 96.31 199 GLN A N 1
ATOM 1522 C CA . GLN A 1 199 ? -26.234 6.423 -37.642 1.00 96.31 199 GLN A CA 1
ATOM 1523 C C . GLN A 1 199 ? -27.259 7.534 -37.362 1.00 96.31 199 GLN A C 1
ATOM 1525 O O . GLN A 1 199 ? -27.017 8.385 -36.508 1.00 96.31 199 GLN A O 1
ATOM 1530 N N . GLU A 1 200 ? -28.400 7.563 -38.058 1.00 94.25 200 GLU A N 1
ATOM 1531 C CA . GLU A 1 200 ? -29.450 8.548 -37.751 1.00 94.25 200 GLU A CA 1
ATOM 1532 C C . GLU A 1 200 ? -30.003 8.343 -36.338 1.00 94.25 200 GLU A C 1
ATOM 1534 O O . GLU A 1 200 ? -30.199 7.214 -35.896 1.00 94.25 200 GLU A O 1
ATOM 1539 N N . GLU A 1 201 ? -30.304 9.437 -35.642 1.00 91.81 201 GLU A N 1
ATOM 1540 C CA . GLU A 1 201 ? -30.947 9.387 -34.334 1.00 91.81 201 GLU A CA 1
ATOM 1541 C C . GLU A 1 201 ? -32.468 9.533 -34.497 1.00 91.81 201 GLU A C 1
ATOM 1543 O O . GLU A 1 201 ? -33.017 10.634 -34.509 1.00 91.81 201 GLU A O 1
ATOM 1548 N N . LEU A 1 202 ? -33.160 8.403 -34.650 1.00 90.19 202 LEU A N 1
ATOM 1549 C CA . LEU A 1 202 ? -34.609 8.364 -34.858 1.00 90.19 202 LEU A CA 1
ATOM 1550 C C . LEU A 1 202 ? -35.271 7.469 -33.817 1.00 90.19 202 LEU A C 1
ATOM 1552 O O . LEU A 1 202 ? -35.100 6.259 -33.859 1.00 90.19 202 LEU A O 1
ATOM 1556 N N . ALA A 1 203 ? -36.099 8.023 -32.928 1.00 85.19 203 ALA A N 1
ATOM 1557 C CA . ALA A 1 203 ? -36.819 7.235 -31.915 1.00 85.19 203 ALA A CA 1
ATOM 1558 C C . ALA A 1 203 ? -37.873 6.265 -32.499 1.00 85.19 203 ALA A C 1
ATOM 1560 O O . ALA A 1 203 ? -38.380 5.389 -31.793 1.00 85.19 203 ALA A O 1
ATOM 1561 N N . LYS A 1 204 ? -38.246 6.429 -33.775 1.00 89.81 204 LYS A N 1
ATOM 1562 C CA . LYS A 1 204 ? -39.223 5.602 -34.499 1.00 89.81 204 LYS A CA 1
ATOM 1563 C C . LYS A 1 204 ? -38.794 5.423 -35.953 1.00 89.81 204 LYS A C 1
ATOM 1565 O O . LYS A 1 204 ? -38.016 6.222 -36.466 1.00 89.81 204 LYS A O 1
ATOM 1570 N N . ALA A 1 205 ? -39.355 4.407 -36.607 1.00 90.12 205 ALA A N 1
ATOM 1571 C CA . ALA A 1 205 ? -39.154 4.184 -38.033 1.00 90.12 205 ALA A CA 1
ATOM 1572 C C . ALA A 1 205 ? -39.568 5.417 -38.855 1.00 90.12 205 ALA A C 1
ATOM 1574 O O . ALA A 1 205 ? -40.679 5.917 -38.642 1.00 90.12 205 ALA A O 1
ATOM 1575 N N . PRO A 1 206 ? -38.712 5.906 -39.769 1.00 90.81 206 PRO A N 1
ATOM 1576 C CA . PRO A 1 206 ? -39.074 7.002 -40.650 1.00 90.81 206 PRO A CA 1
ATOM 1577 C C . PRO A 1 206 ? -40.082 6.543 -41.714 1.00 90.81 206 PRO A C 1
ATOM 1579 O O . PRO A 1 206 ? -40.227 5.352 -41.997 1.00 90.81 206 PRO A O 1
ATOM 1582 N N . GLU A 1 207 ? -40.789 7.493 -42.324 1.00 91.19 207 GLU A N 1
ATOM 1583 C CA . GLU A 1 207 ? -41.695 7.198 -43.437 1.00 91.19 207 GLU A CA 1
ATOM 1584 C C . GLU A 1 207 ? -40.919 6.798 -44.705 1.00 91.19 207 GLU A C 1
ATOM 1586 O O . GLU A 1 207 ? -39.752 7.153 -44.901 1.00 91.19 207 GLU A O 1
ATOM 1591 N N . LYS A 1 208 ? -41.567 6.052 -45.608 1.00 84.50 208 LYS A N 1
ATOM 1592 C CA . LYS A 1 208 ? -40.952 5.651 -46.881 1.00 84.50 208 LYS A CA 1
ATOM 1593 C C . LYS A 1 208 ? -40.576 6.897 -47.693 1.00 84.50 208 LYS A C 1
ATOM 1595 O O . LYS A 1 208 ? -41.435 7.714 -48.001 1.00 84.50 208 LYS A O 1
ATOM 1600 N N . GLY A 1 209 ? -39.310 6.996 -48.098 1.00 83.38 209 GLY A N 1
ATOM 1601 C CA . GLY A 1 209 ? -38.794 8.156 -48.834 1.00 83.38 209 GLY A CA 1
ATOM 1602 C C . GLY A 1 209 ? -38.291 9.300 -47.947 1.00 83.38 209 GLY A C 1
ATOM 1603 O O . GLY A 1 209 ? -38.037 10.386 -48.467 1.00 83.38 209 GLY A O 1
ATOM 1604 N N . HIS A 1 210 ? -38.137 9.061 -46.638 1.00 88.12 210 HIS A N 1
ATOM 1605 C CA . HIS A 1 210 ? -37.473 9.968 -45.700 1.00 88.12 210 HIS A CA 1
ATOM 1606 C C . HIS A 1 210 ? -36.150 10.497 -46.251 1.00 88.12 210 HIS A C 1
ATOM 1608 O O . HIS A 1 210 ? -35.310 9.742 -46.745 1.00 88.12 210 HIS A O 1
ATOM 1614 N N . LYS A 1 211 ? -35.987 11.818 -46.166 1.00 85.88 211 LYS A N 1
ATOM 1615 C CA . LYS A 1 211 ? -34.751 12.514 -46.509 1.00 85.88 211 LYS A CA 1
ATOM 1616 C C . LYS A 1 211 ? -34.099 12.975 -45.223 1.00 85.88 211 LYS A C 1
ATOM 1618 O O . LYS A 1 211 ? -34.712 13.694 -44.440 1.00 85.88 211 LYS A O 1
ATOM 1623 N N . VAL A 1 212 ? -32.840 12.604 -45.056 1.00 86.56 212 VAL A N 1
ATOM 1624 C CA . VAL A 1 212 ? -32.077 12.938 -43.861 1.00 86.56 212 VAL A CA 1
ATOM 1625 C C . VAL A 1 212 ? -31.890 14.458 -43.771 1.00 86.56 212 VAL A C 1
ATOM 1627 O O . VAL A 1 212 ? -31.349 15.054 -44.710 1.00 86.56 212 VAL A O 1
ATOM 1630 N N . PRO A 1 213 ? -32.316 15.106 -42.671 1.00 83.38 213 PRO A N 1
ATOM 1631 C CA . PRO A 1 213 ? -32.150 16.550 -42.502 1.00 83.38 213 PRO A CA 1
ATOM 1632 C C . PRO A 1 213 ? -30.671 16.917 -42.304 1.00 83.38 213 PRO A C 1
ATOM 1634 O O . PRO A 1 213 ? -30.207 17.960 -42.767 1.00 83.38 213 PRO A O 1
ATOM 1637 N N . GLY A 1 214 ? -29.908 16.005 -41.688 1.00 79.19 214 GLY A N 1
ATOM 1638 C CA . GLY A 1 214 ? -28.467 16.070 -41.418 1.00 79.19 214 GLY A CA 1
ATOM 1639 C C . GLY A 1 214 ? -28.045 17.153 -40.434 1.00 79.19 214 GLY A C 1
ATOM 1640 O O . GLY A 1 214 ? -26.899 17.601 -40.443 1.00 79.19 214 GLY A O 1
ATOM 1641 N N . ASP A 1 215 ? -28.991 17.623 -39.641 1.00 78.88 215 ASP A N 1
ATOM 1642 C CA . ASP A 1 215 ? -28.791 18.475 -38.480 1.00 78.88 215 ASP A CA 1
ATOM 1643 C C . ASP A 1 215 ? -28.625 17.655 -37.188 1.00 78.88 215 ASP A C 1
ATOM 1645 O O . ASP A 1 215 ? -28.333 18.228 -36.144 1.00 78.88 215 ASP A O 1
ATOM 1649 N N . GLY A 1 216 ? -28.733 16.326 -37.236 1.00 85.50 216 GLY A N 1
ATOM 1650 C CA . GLY A 1 216 ? -28.558 15.472 -36.065 1.00 85.50 216 GLY A CA 1
ATOM 1651 C C . GLY A 1 216 ? -28.363 13.999 -36.405 1.00 85.50 216 GLY A C 1
ATOM 1652 O O . GLY A 1 216 ? -28.755 13.520 -37.472 1.00 85.50 216 GLY A O 1
ATOM 1653 N N . GLY A 1 217 ? -27.752 13.277 -35.471 1.00 92.88 217 GLY A N 1
ATOM 1654 C CA . GLY A 1 217 ? -27.435 11.862 -35.589 1.00 92.88 217 GLY A CA 1
ATOM 1655 C C . GLY A 1 217 ? -26.866 11.296 -34.293 1.00 92.88 217 GLY A C 1
ATOM 1656 O O . GLY A 1 217 ? -26.598 12.017 -33.333 1.00 92.88 217 GLY A O 1
ATOM 1657 N N . ASN A 1 218 ? -26.660 9.989 -34.262 1.00 94.75 218 ASN A N 1
ATOM 1658 C CA . ASN A 1 218 ? -26.120 9.300 -33.108 1.00 94.75 218 ASN A CA 1
ATOM 1659 C C . ASN A 1 218 ? -24.587 9.183 -33.197 1.00 94.75 218 ASN A C 1
ATOM 1661 O O . ASN A 1 218 ? -24.056 8.777 -34.230 1.00 94.75 218 ASN A O 1
ATOM 1665 N N . THR A 1 219 ? -23.863 9.509 -32.120 1.00 96.50 219 THR A N 1
ATOM 1666 C CA . THR A 1 219 ? -22.387 9.370 -32.064 1.00 96.50 219 THR A CA 1
ATOM 1667 C C . THR A 1 219 ? -21.930 8.042 -31.458 1.00 96.50 219 THR A C 1
ATOM 1669 O O . THR A 1 219 ? -20.739 7.852 -31.207 1.00 96.50 219 THR A O 1
ATOM 1672 N N . GLY A 1 220 ? -22.847 7.121 -31.180 1.00 96.31 220 GLY A N 1
ATOM 1673 C CA . GLY A 1 220 ? -22.544 5.780 -30.691 1.00 96.31 220 GLY A CA 1
ATOM 1674 C C . GLY A 1 220 ? -22.300 4.758 -31.797 1.00 96.31 220 GLY A C 1
ATOM 1675 O O . GLY A 1 220 ? -21.810 3.675 -31.509 1.00 96.31 220 GLY A O 1
ATOM 1676 N N . PHE A 1 221 ? -22.575 5.078 -33.065 1.00 98.06 221 PHE A N 1
ATOM 1677 C CA . PHE A 1 221 ? -22.146 4.251 -34.194 1.00 98.06 221 PHE A CA 1
ATOM 1678 C C . PHE A 1 221 ? -21.826 5.108 -35.421 1.00 98.06 221 PHE A C 1
ATOM 1680 O O . PHE A 1 221 ? -22.719 5.691 -36.038 1.00 98.06 221 PHE A O 1
ATOM 1687 N N . PHE A 1 222 ? -20.541 5.216 -35.765 1.00 98.44 222 PHE A N 1
ATOM 1688 C CA . PHE A 1 222 ? -20.083 6.065 -36.867 1.00 98.44 222 PHE A CA 1
ATOM 1689 C C . PHE A 1 222 ? -18.774 5.572 -37.490 1.00 98.44 222 PHE A C 1
ATOM 1691 O O . PHE A 1 222 ? -18.028 4.804 -36.890 1.00 98.44 222 PHE A O 1
ATOM 1698 N N . TYR A 1 223 ? -18.485 6.055 -38.694 1.00 98.62 223 TYR A N 1
ATOM 1699 C CA . TYR A 1 223 ? -17.219 5.916 -39.402 1.00 98.62 223 TYR A CA 1
ATOM 1700 C C . TYR A 1 223 ? -16.618 7.296 -39.663 1.00 98.62 223 TYR A C 1
ATOM 1702 O O . TYR A 1 223 ? -17.337 8.245 -39.971 1.00 98.62 223 TYR A O 1
ATOM 1710 N N . VAL A 1 224 ? -15.298 7.406 -39.565 1.00 98.56 224 VAL A N 1
ATOM 1711 C CA . VAL A 1 224 ? -14.544 8.612 -39.904 1.00 98.56 224 VAL A CA 1
ATOM 1712 C C . VAL A 1 224 ? -13.255 8.242 -40.634 1.00 98.56 224 VAL A C 1
ATOM 1714 O O . VAL A 1 224 ? -12.564 7.302 -40.240 1.00 98.56 224 VAL A O 1
ATOM 1717 N N . SER A 1 225 ? -12.921 8.985 -41.689 1.00 98.00 225 SER A N 1
ATOM 1718 C CA . SER A 1 225 ? -11.716 8.767 -42.496 1.00 98.00 225 SER A CA 1
ATOM 1719 C C . SER A 1 225 ? -10.859 10.031 -42.573 1.00 98.00 225 SER A C 1
ATOM 1721 O O . SER A 1 225 ? -11.290 11.022 -43.173 1.00 98.00 225 SER A O 1
ATOM 1723 N N . PRO A 1 226 ? -9.609 10.001 -42.074 1.00 96.75 226 PRO A N 1
ATOM 1724 C CA . PRO A 1 226 ? -8.667 11.089 -42.287 1.00 96.75 226 PRO A CA 1
ATOM 1725 C C . PRO A 1 226 ? -8.008 11.035 -43.674 1.00 96.75 226 PRO A C 1
ATOM 1727 O O . PRO A 1 226 ? -7.440 12.034 -44.094 1.00 96.75 226 PRO A O 1
ATOM 1730 N N . LYS A 1 227 ? -8.067 9.923 -44.422 1.00 93.25 227 LYS A N 1
ATOM 1731 C CA . LYS A 1 227 ? -7.240 9.696 -45.630 1.00 93.25 227 LYS A CA 1
ATOM 1732 C C . LYS A 1 227 ? -7.233 10.823 -46.655 1.00 93.25 227 LYS A C 1
ATOM 1734 O O . LYS A 1 227 ? -6.187 11.147 -47.206 1.00 93.25 227 LYS A O 1
ATOM 1739 N N . ARG A 1 228 ? -8.407 11.376 -46.961 1.00 93.19 228 ARG A N 1
ATOM 1740 C CA . ARG A 1 228 ? -8.544 12.402 -48.004 1.00 93.19 228 ARG A CA 1
ATOM 1741 C C . ARG A 1 228 ? -8.138 13.779 -47.493 1.00 93.19 228 ARG A C 1
ATOM 1743 O O . ARG A 1 228 ? -7.689 14.608 -48.275 1.00 93.19 228 ARG A O 1
ATOM 1750 N N . LYS A 1 229 ? -8.359 14.031 -46.199 1.00 95.88 229 LYS A N 1
ATOM 1751 C CA . LYS A 1 229 ? -8.318 15.364 -45.581 1.00 95.88 229 LYS A CA 1
ATOM 1752 C C . LYS A 1 229 ? -7.783 15.265 -44.140 1.00 95.88 229 LYS A C 1
ATOM 1754 O O . LYS A 1 229 ? -8.496 15.633 -43.204 1.00 95.88 229 LYS A O 1
ATOM 1759 N N . PRO A 1 230 ? -6.552 14.755 -43.926 1.00 93.88 230 PRO A N 1
ATOM 1760 C CA . PRO A 1 230 ? -6.103 14.313 -42.603 1.00 93.88 230 PRO A CA 1
ATOM 1761 C C . PRO A 1 230 ? -6.036 15.469 -41.612 1.00 93.88 230 PRO A C 1
ATOM 1763 O O . PRO A 1 230 ? -6.608 15.396 -40.528 1.00 93.88 230 PRO A O 1
ATOM 1766 N N . GLU A 1 231 ? -5.422 16.579 -42.016 1.00 94.50 231 GLU A N 1
ATOM 1767 C CA . GLU A 1 231 ? -5.324 17.774 -41.181 1.00 94.50 231 GLU A CA 1
ATOM 1768 C C . GLU A 1 231 ? -6.700 18.361 -40.861 1.00 94.50 231 GLU A C 1
ATOM 1770 O O . GLU A 1 231 ? -6.952 18.731 -39.717 1.00 94.50 231 GLU A O 1
ATOM 1775 N N . LYS A 1 232 ? -7.613 18.400 -41.840 1.00 95.19 232 LYS A N 1
ATOM 1776 C CA . LYS A 1 232 ? -8.946 18.994 -41.674 1.00 95.19 232 LYS A CA 1
ATOM 1777 C C . LYS A 1 232 ? -9.841 18.160 -40.765 1.00 95.19 232 LYS A C 1
ATOM 1779 O O . LYS A 1 232 ? -10.512 18.718 -39.908 1.00 95.19 232 LYS A O 1
ATOM 1784 N N . ILE A 1 233 ? -9.814 16.834 -40.894 1.00 96.94 233 ILE A N 1
ATOM 1785 C CA . ILE A 1 233 ? -10.584 15.939 -40.019 1.00 96.94 233 ILE A CA 1
ATOM 1786 C C . ILE A 1 233 ? -10.048 15.968 -38.588 1.00 96.94 233 ILE A C 1
ATOM 1788 O O . ILE A 1 233 ? -10.831 16.043 -37.642 1.00 96.94 233 ILE A O 1
ATOM 1792 N N . ILE A 1 234 ? -8.724 15.996 -38.414 1.00 96.31 234 ILE A N 1
ATOM 1793 C CA . ILE A 1 234 ? -8.113 16.151 -37.089 1.00 96.31 234 ILE A CA 1
ATOM 1794 C C . ILE A 1 234 ? -8.475 17.518 -36.485 1.00 96.31 234 ILE A C 1
ATOM 1796 O O . ILE A 1 234 ? -8.822 17.584 -35.307 1.00 96.31 234 ILE A O 1
ATOM 1800 N N . GLN A 1 235 ? -8.443 18.598 -37.273 1.00 94.50 235 GLN A N 1
ATOM 1801 C CA . GLN A 1 235 ? -8.877 19.933 -36.839 1.00 94.50 235 GLN A CA 1
ATOM 1802 C C . GLN A 1 235 ? -10.361 19.960 -36.457 1.00 94.50 235 GLN A C 1
ATOM 1804 O O . GLN A 1 235 ? -10.706 20.523 -35.423 1.00 94.50 235 GLN A O 1
ATOM 1809 N N . PHE A 1 236 ? -11.226 19.317 -37.242 1.00 95.94 236 PHE A N 1
ATOM 1810 C CA . PHE A 1 236 ? -12.658 19.227 -36.975 1.00 95.94 236 PHE A CA 1
ATOM 1811 C C . PHE A 1 236 ? -12.942 18.534 -35.634 1.00 95.94 236 PHE A C 1
ATOM 1813 O O . PHE A 1 236 ? -13.606 19.112 -34.776 1.00 95.94 236 PHE A O 1
ATOM 1820 N N . PHE A 1 237 ? -12.369 17.349 -35.394 1.00 97.12 237 PHE A N 1
ATOM 1821 C CA . PHE A 1 237 ? -12.510 16.651 -34.107 1.00 97.12 237 PHE A CA 1
ATOM 1822 C C . PHE A 1 237 ? -11.862 17.424 -32.950 1.00 97.12 237 PHE A C 1
ATOM 1824 O O . PHE A 1 237 ? -12.426 17.488 -31.859 1.00 97.12 237 PHE A O 1
ATOM 1831 N N . GLY A 1 238 ? -10.715 18.068 -33.186 1.00 95.50 238 GLY A N 1
ATOM 1832 C CA . GLY A 1 238 ? -10.078 18.942 -32.201 1.00 95.50 238 GLY A CA 1
ATOM 1833 C C . GLY A 1 238 ? -10.963 20.128 -31.807 1.00 95.50 238 GLY A C 1
ATOM 1834 O O . GLY A 1 238 ? -11.009 20.506 -30.639 1.00 95.50 238 GLY A O 1
ATOM 1835 N N . GLN A 1 239 ? -11.716 20.680 -32.758 1.00 94.56 239 GLN A N 1
ATOM 1836 C CA . GLN A 1 239 ? -12.675 21.748 -32.504 1.00 94.56 239 GLN A CA 1
ATOM 1837 C C . GLN A 1 239 ? -13.914 21.244 -31.745 1.00 94.56 239 GLN A C 1
ATOM 1839 O O . GLN A 1 239 ? -14.385 21.947 -30.856 1.00 94.56 239 GLN A O 1
ATOM 1844 N N . VAL A 1 240 ? -14.392 20.021 -32.012 1.00 95.00 240 VAL A N 1
ATOM 1845 C CA . VAL A 1 240 ? -15.445 19.378 -31.198 1.00 95.00 240 VAL A CA 1
ATOM 1846 C C . VAL A 1 240 ? -14.997 19.225 -29.741 1.00 95.00 240 VAL A C 1
ATOM 1848 O O . VAL A 1 240 ? -15.729 19.614 -28.833 1.00 95.00 240 VAL A O 1
ATOM 1851 N N . LEU A 1 241 ? -13.780 18.723 -29.507 1.00 95.12 241 LEU A N 1
ATOM 1852 C CA . LEU A 1 241 ? -13.216 18.597 -28.157 1.00 95.12 241 LEU A CA 1
ATOM 1853 C C . LEU A 1 241 ? -13.073 19.958 -27.468 1.00 95.12 241 LEU A C 1
ATOM 1855 O O . LEU A 1 241 ? -13.403 20.091 -26.295 1.00 95.12 241 LEU A O 1
ATOM 1859 N N . LYS A 1 242 ? -12.639 20.985 -28.206 1.00 93.88 242 LYS A N 1
ATOM 1860 C CA . LYS A 1 242 ? -12.488 22.346 -27.681 1.00 93.88 242 LYS A CA 1
ATOM 1861 C C . LYS A 1 242 ? -13.820 22.973 -27.257 1.00 93.88 242 LYS A C 1
ATOM 1863 O O . LYS A 1 242 ? -13.867 23.619 -26.213 1.00 93.88 242 LYS A O 1
ATOM 1868 N N . GLU A 1 243 ? -14.892 22.803 -28.033 1.00 92.00 243 GLU A N 1
ATOM 1869 C CA . GLU A 1 243 ? -16.224 23.273 -27.617 1.00 92.00 243 GLU A CA 1
ATOM 1870 C C . GLU A 1 243 ? -16.754 22.469 -26.420 1.00 92.00 243 GLU A C 1
ATOM 1872 O O . GLU A 1 243 ? -17.338 23.050 -25.504 1.00 92.00 243 GLU A O 1
ATOM 1877 N N . GLY A 1 244 ? -16.464 21.165 -26.358 1.00 90.62 244 GLY A N 1
ATOM 1878 C CA . GLY A 1 244 ? -16.725 20.343 -25.174 1.00 90.62 244 GLY A CA 1
ATOM 1879 C C . GLY A 1 244 ? -16.018 20.859 -23.919 1.00 90.62 244 GLY A C 1
ATOM 1880 O O . GLY A 1 244 ? -16.645 21.037 -22.874 1.00 90.62 244 GLY A O 1
ATOM 1881 N N . ASP A 1 245 ? -14.726 21.174 -24.027 1.00 89.31 245 ASP A N 1
ATOM 1882 C CA . ASP A 1 245 ? -13.927 21.744 -22.939 1.00 89.31 245 ASP A CA 1
ATOM 1883 C C . ASP A 1 245 ? -14.466 23.109 -22.488 1.00 89.31 245 ASP A C 1
ATOM 1885 O O . ASP A 1 245 ? -14.552 23.374 -21.289 1.00 89.31 245 ASP A O 1
ATOM 1889 N N . LYS A 1 246 ? -14.891 23.960 -23.429 1.00 89.69 246 LYS A N 1
ATOM 1890 C CA . LYS A 1 246 ? -15.502 25.259 -23.126 1.00 89.69 246 LYS A CA 1
ATOM 1891 C C . LYS A 1 246 ? -16.794 25.103 -22.321 1.00 89.69 246 LYS A C 1
ATOM 1893 O O . LYS A 1 246 ? -16.940 25.747 -21.284 1.00 89.69 246 LYS A O 1
ATOM 1898 N N . ILE A 1 247 ? -17.705 24.234 -22.762 1.00 85.44 247 ILE A N 1
ATOM 1899 C CA . ILE A 1 247 ? -18.970 23.971 -22.057 1.00 85.44 247 ILE A CA 1
ATOM 1900 C C . ILE A 1 247 ? -18.694 23.376 -20.672 1.00 85.44 247 ILE A C 1
ATOM 1902 O O . ILE A 1 247 ? -19.305 23.793 -19.685 1.00 85.44 247 ILE A O 1
ATOM 1906 N N . ARG A 1 248 ? -17.720 22.462 -20.565 1.00 81.50 248 ARG A N 1
ATOM 1907 C CA . ARG A 1 248 ? -17.262 21.921 -19.280 1.00 81.50 248 ARG A CA 1
ATOM 1908 C C . ARG A 1 248 ? -16.792 23.032 -18.345 1.00 81.50 248 ARG A C 1
ATOM 1910 O O . ARG A 1 248 ? -17.241 23.076 -17.201 1.00 81.50 248 ARG A O 1
ATOM 1917 N N . ASP A 1 249 ? -15.926 23.925 -18.812 1.00 83.12 249 ASP A N 1
ATOM 1918 C CA . ASP A 1 249 ? -15.366 25.012 -18.004 1.00 83.12 249 ASP A CA 1
ATOM 1919 C C . ASP A 1 249 ? -16.433 26.037 -17.576 1.00 83.12 249 ASP A C 1
ATOM 1921 O O . ASP A 1 249 ? -16.379 26.567 -16.461 1.00 83.12 249 ASP A O 1
ATOM 1925 N N . GLU A 1 250 ? -17.420 26.311 -18.432 1.00 83.25 250 GLU A N 1
ATOM 1926 C CA . GLU A 1 250 ? -18.564 27.181 -18.134 1.00 83.25 250 GLU A CA 1
ATOM 1927 C C . GLU A 1 250 ? -19.514 26.548 -17.098 1.00 83.25 250 GLU A C 1
ATOM 1929 O O . GLU A 1 250 ? -19.915 27.211 -16.132 1.00 83.25 250 GLU A O 1
ATOM 1934 N N . ASN A 1 251 ? -19.804 25.250 -17.219 1.00 78.69 251 ASN A N 1
ATOM 1935 C CA . ASN A 1 251 ? -20.686 24.521 -16.298 1.00 78.69 251 ASN A CA 1
ATOM 1936 C C . ASN A 1 251 ? -20.024 24.234 -14.940 1.00 78.69 251 ASN A C 1
ATOM 1938 O O . ASN A 1 251 ? -20.694 24.264 -13.900 1.00 78.69 251 ASN A O 1
ATOM 1942 N N . PHE A 1 252 ? -18.698 24.049 -14.907 1.00 72.38 252 PHE A N 1
ATOM 1943 C CA . PHE A 1 252 ? -17.943 23.913 -13.656 1.00 72.38 252 PHE A CA 1
ATOM 1944 C C . PHE A 1 252 ? -18.018 25.191 -12.806 1.00 72.38 252 PHE A C 1
ATOM 1946 O O . PHE A 1 252 ? -18.090 25.125 -11.578 1.00 72.38 252 PHE A O 1
ATOM 1953 N N . LYS A 1 253 ? -18.065 26.366 -13.451 1.00 69.31 253 LYS A N 1
ATOM 1954 C CA . LYS A 1 253 ? -18.161 27.676 -12.784 1.00 69.31 253 LYS A CA 1
ATOM 1955 C C . LYS A 1 253 ? -19.566 28.006 -12.266 1.00 69.31 253 LYS A C 1
ATOM 1957 O O . LYS A 1 253 ? -19.689 28.842 -11.374 1.00 69.31 253 LYS A O 1
ATOM 1962 N N . THR A 1 254 ? -20.623 27.380 -12.789 1.00 58.12 254 THR A N 1
ATOM 1963 C CA . THR A 1 254 ? -22.013 27.861 -12.628 1.00 58.12 254 THR A CA 1
ATOM 1964 C C . THR A 1 254 ? -22.953 26.954 -11.814 1.00 58.12 254 THR A C 1
ATOM 1966 O O . THR A 1 254 ? -24.160 27.177 -11.843 1.00 58.12 254 THR A O 1
ATOM 1969 N N . LYS A 1 255 ? -22.413 26.059 -10.959 1.00 49.06 255 LYS A N 1
ATOM 1970 C CA . LYS A 1 255 ? -23.098 25.169 -9.967 1.00 49.06 255 LYS A CA 1
ATOM 1971 C C . LYS A 1 255 ? -23.206 23.681 -10.352 1.00 49.06 255 LYS A C 1
ATOM 1973 O O . LYS A 1 255 ? -24.258 23.072 -10.169 1.00 49.06 255 LYS A O 1
ATOM 1978 N N . GLY A 1 256 ? -22.114 23.061 -10.806 1.00 55.41 256 GLY A N 1
ATOM 1979 C CA . GLY A 1 256 ? -22.018 21.592 -10.880 1.00 55.41 256 GLY A CA 1
ATOM 1980 C C . GLY A 1 256 ? -23.038 20.933 -11.816 1.00 55.41 256 GLY A C 1
ATOM 1981 O O . GLY A 1 256 ? -23.466 19.807 -11.566 1.00 55.41 256 GLY A O 1
ATOM 1982 N N . GLN A 1 257 ? -23.464 21.647 -12.860 1.00 58.25 257 GLN A N 1
ATOM 1983 C CA . GLN A 1 257 ? -24.340 21.104 -13.896 1.00 58.25 257 GLN A CA 1
ATOM 1984 C C . GLN A 1 257 ? -23.533 20.302 -14.938 1.00 58.25 257 GLN A C 1
ATOM 1986 O O . GLN A 1 257 ? -22.306 20.361 -14.964 1.00 58.25 257 GLN A O 1
ATOM 1991 N N . ARG A 1 258 ? -24.254 19.492 -15.729 1.00 66.62 258 ARG A N 1
ATOM 1992 C CA . ARG A 1 258 ? -23.780 18.498 -16.722 1.00 66.62 258 ARG A CA 1
ATOM 1993 C C . ARG A 1 258 ? -22.588 18.990 -17.554 1.00 66.62 258 ARG A C 1
ATOM 1995 O O . ARG A 1 258 ? -22.545 20.164 -17.892 1.00 66.62 258 ARG A O 1
ATOM 2002 N N . LEU A 1 259 ? -21.662 18.113 -17.952 1.00 65.12 259 LEU A N 1
ATOM 2003 C CA . LEU A 1 259 ? -20.526 18.519 -18.800 1.00 65.12 259 LEU A CA 1
ATOM 2004 C C . LEU A 1 259 ? -20.921 18.700 -20.271 1.00 65.12 259 LEU A C 1
ATOM 2006 O O . LEU A 1 259 ? -20.149 19.258 -21.041 1.00 65.12 259 LEU A O 1
ATOM 2010 N N . GLY A 1 260 ? -22.130 18.260 -20.629 1.00 83.06 260 GLY A N 1
ATOM 2011 C CA . GLY A 1 260 ? -22.601 18.215 -22.004 1.00 83.06 260 GLY A CA 1
ATOM 2012 C C . GLY A 1 260 ? -22.179 16.891 -22.627 1.00 83.06 260 GLY A C 1
ATOM 2013 O O . GLY A 1 260 ? -21.000 16.536 -22.609 1.00 83.06 260 GLY A O 1
ATOM 2014 N N . ALA A 1 261 ? -23.154 16.149 -23.146 1.00 89.19 261 ALA A N 1
ATOM 2015 C CA . ALA A 1 261 ? -22.881 14.912 -23.862 1.00 89.19 261 ALA A CA 1
ATOM 2016 C C . ALA A 1 261 ? -22.158 15.223 -25.184 1.00 89.19 261 ALA A C 1
ATOM 2018 O O . ALA A 1 261 ? -22.392 16.266 -25.801 1.00 89.19 261 ALA A O 1
ATOM 2019 N N . ASP A 1 262 ? -21.320 14.298 -25.639 1.00 94.06 262 ASP A N 1
ATOM 2020 C CA . ASP A 1 262 ? -20.549 14.431 -26.877 1.00 94.06 262 ASP A CA 1
ATOM 2021 C C . ASP A 1 262 ? -21.453 14.617 -28.106 1.00 94.06 262 ASP A C 1
ATOM 2023 O O . ASP A 1 262 ? -21.145 15.415 -28.989 1.00 94.06 262 ASP A O 1
ATOM 2027 N N . GLN A 1 263 ? -22.602 13.933 -28.144 1.00 94.00 263 GLN A N 1
ATOM 2028 C CA . GLN A 1 263 ? -23.509 13.941 -29.291 1.00 94.00 263 GLN A CA 1
ATOM 2029 C C . GLN A 1 263 ? -24.109 15.327 -29.606 1.00 94.00 263 GLN A C 1
ATOM 2031 O O . GLN A 1 263 ? -23.914 15.788 -30.733 1.00 94.00 263 GLN A O 1
ATOM 2036 N N . PRO A 1 264 ? -24.800 16.034 -28.681 1.00 93.06 264 PRO A N 1
ATOM 2037 C CA . PRO A 1 264 ? -25.295 17.386 -28.950 1.00 93.06 264 PRO A CA 1
ATOM 2038 C C . PRO A 1 264 ? -24.210 18.352 -29.430 1.00 93.06 264 PRO A C 1
ATOM 2040 O O . PRO A 1 264 ? -24.443 19.115 -30.361 1.00 93.06 264 PRO A O 1
ATOM 2043 N N . ILE A 1 265 ? -23.019 18.289 -28.831 1.00 93.25 265 ILE A N 1
ATOM 2044 C CA . ILE A 1 265 ? -21.936 19.236 -29.116 1.00 93.25 265 ILE A CA 1
ATOM 2045 C C . ILE A 1 265 ? -21.287 18.937 -30.468 1.00 93.25 265 ILE A C 1
ATOM 2047 O O . ILE A 1 265 ? -21.029 19.856 -31.244 1.00 93.25 265 ILE A O 1
ATOM 2051 N N . PHE A 1 266 ? -21.091 17.659 -30.801 1.00 95.75 266 PHE A N 1
ATOM 2052 C CA . PHE A 1 266 ? -20.634 17.257 -32.130 1.00 95.75 266 PHE A CA 1
ATOM 2053 C C . PHE A 1 266 ? -21.561 17.818 -33.219 1.00 95.75 266 PHE A C 1
ATOM 2055 O O . PHE A 1 266 ? -21.098 18.438 -34.178 1.00 95.75 266 PHE A O 1
ATOM 2062 N N . TRP A 1 267 ? -22.877 17.658 -33.052 1.00 95.12 267 TRP A N 1
ATOM 2063 C CA . TRP A 1 267 ? -23.850 18.145 -34.030 1.00 95.12 267 TRP A CA 1
ATOM 2064 C C . TRP A 1 267 ? -24.009 19.659 -34.037 1.00 95.12 267 TRP A C 1
ATOM 2066 O O . TRP A 1 267 ? -24.225 20.217 -35.107 1.00 95.12 267 TRP A O 1
ATOM 2076 N N . GLU A 1 268 ? -23.827 20.342 -32.909 1.00 92.75 268 GLU A N 1
ATOM 2077 C CA . GLU A 1 268 ? -23.762 21.804 -32.880 1.00 92.75 268 GLU A CA 1
ATOM 2078 C C . GLU A 1 268 ? -22.611 22.327 -33.754 1.00 92.75 268 GLU A C 1
ATOM 2080 O O . GLU A 1 268 ? -22.811 23.244 -34.554 1.00 92.75 268 GLU A O 1
ATOM 2085 N N . VAL A 1 269 ? -21.436 21.688 -33.698 1.00 92.44 269 VAL A N 1
ATOM 2086 C CA . VAL A 1 269 ? -20.293 22.034 -34.561 1.00 92.44 269 VAL A CA 1
ATOM 2087 C C . VAL A 1 269 ? -20.596 21.753 -36.039 1.00 92.44 269 VAL A C 1
ATOM 2089 O O . VAL A 1 269 ? -20.312 22.596 -36.893 1.00 92.44 269 VAL A O 1
ATOM 2092 N N . VAL A 1 270 ? -21.229 20.617 -36.365 1.00 93.38 270 VAL A N 1
ATOM 2093 C CA . VAL A 1 270 ? -21.666 20.319 -37.745 1.00 93.38 270 VAL A CA 1
ATOM 2094 C C . VAL A 1 270 ? -22.688 21.349 -38.234 1.00 93.38 270 VAL A C 1
ATOM 2096 O O . VAL A 1 270 ? -22.559 21.872 -39.339 1.00 93.38 270 VAL A O 1
ATOM 2099 N N . GLN A 1 271 ? -23.697 21.679 -37.428 1.00 92.12 271 GLN A N 1
ATOM 2100 C CA . GLN A 1 271 ? -24.724 22.661 -37.779 1.00 92.12 271 GLN A CA 1
ATOM 2101 C C . GLN A 1 271 ? -24.131 24.061 -37.962 1.00 92.12 271 GLN A C 1
ATOM 2103 O O . GLN A 1 271 ? -24.509 24.766 -38.900 1.00 92.12 271 GLN A O 1
ATOM 2108 N N . ALA A 1 272 ? -23.177 24.455 -37.117 1.00 89.81 272 ALA A N 1
ATOM 2109 C CA . ALA A 1 272 ? -22.455 25.714 -37.253 1.00 89.81 272 ALA A CA 1
ATOM 2110 C C . ALA A 1 272 ? -21.692 25.786 -38.587 1.00 89.81 272 ALA A C 1
ATOM 2112 O O . ALA A 1 272 ? -21.787 26.800 -39.287 1.00 89.81 272 ALA A O 1
ATOM 2113 N N . LEU A 1 273 ? -21.020 24.694 -38.977 1.00 89.81 273 LEU A N 1
ATOM 2114 C CA . LEU A 1 273 ? -20.373 24.557 -40.285 1.00 89.81 273 LEU A CA 1
ATOM 2115 C C . LEU A 1 273 ? -21.395 24.647 -41.431 1.00 89.81 273 LEU A C 1
ATOM 2117 O O . LEU A 1 273 ? -21.201 25.402 -42.383 1.00 89.81 273 LEU A O 1
ATOM 2121 N N . ARG A 1 274 ? -22.521 23.931 -41.334 1.00 90.06 274 ARG A N 1
ATOM 2122 C CA . ARG A 1 274 ? -23.563 23.936 -42.373 1.00 90.06 274 ARG A CA 1
ATOM 2123 C C . ARG A 1 274 ? -24.211 25.298 -42.572 1.00 90.06 274 ARG A C 1
ATOM 2125 O O . ARG A 1 274 ? -24.498 25.678 -43.703 1.00 90.06 274 ARG A O 1
ATOM 2132 N N . ALA A 1 275 ? -24.466 26.016 -41.482 1.00 88.19 275 ALA A N 1
ATOM 2133 C CA . ALA A 1 275 ? -25.149 27.301 -41.518 1.00 88.19 275 ALA A CA 1
ATOM 2134 C C . ALA A 1 275 ? -24.274 28.427 -42.093 1.00 88.19 275 ALA A C 1
ATOM 2136 O O . ALA A 1 275 ? -24.774 29.538 -42.263 1.00 88.19 275 ALA A O 1
ATOM 2137 N N . ASN A 1 276 ? -22.984 28.162 -42.357 1.00 71.31 276 ASN A N 1
ATOM 2138 C CA . ASN A 1 276 ? -22.004 29.133 -42.851 1.00 71.31 276 ASN A CA 1
ATOM 2139 C C . ASN A 1 276 ? -21.990 30.431 -42.015 1.00 71.31 276 ASN A C 1
ATOM 2141 O O . ASN A 1 276 ? -21.683 31.518 -42.498 1.00 71.31 276 ASN A O 1
ATOM 2145 N N . LYS A 1 277 ? -22.384 30.326 -40.736 1.00 60.31 277 LYS A N 1
ATOM 2146 C CA . LYS A 1 277 ? -22.569 31.463 -39.819 1.00 60.31 277 LYS A CA 1
ATOM 2147 C C . LYS A 1 277 ? -21.240 32.051 -39.346 1.00 60.31 277 LYS A C 1
ATOM 2149 O O . LYS A 1 277 ? -21.228 32.988 -38.553 1.00 60.31 277 LYS A O 1
ATOM 2154 N N . LEU A 1 278 ? -20.123 31.476 -39.777 1.00 53.19 278 LEU A N 1
ATOM 2155 C CA . LEU A 1 278 ? -18.796 31.728 -39.246 1.00 53.19 278 LEU A CA 1
ATOM 2156 C C . LEU A 1 278 ? -17.852 31.901 -40.438 1.00 53.19 278 LEU A C 1
ATOM 2158 O O . LEU A 1 278 ? -17.965 31.178 -41.422 1.00 53.19 278 LEU A O 1
ATOM 2162 N N . ALA A 1 279 ? -17.011 32.937 -40.361 1.00 53.72 279 ALA A N 1
ATOM 2163 C CA . ALA A 1 279 ? -16.196 33.475 -41.451 1.00 53.72 279 ALA A CA 1
ATOM 2164 C C . ALA A 1 279 ? -15.505 32.390 -42.295 1.00 53.72 279 ALA A C 1
ATOM 2166 O O . ALA A 1 279 ? -15.201 31.317 -41.784 1.00 53.72 279 ALA A O 1
ATOM 2167 N N . ALA A 1 280 ? -15.173 32.714 -43.551 1.00 57.12 280 ALA A N 1
ATOM 2168 C CA . ALA A 1 280 ? -14.591 31.827 -44.571 1.00 57.12 280 ALA A CA 1
ATOM 2169 C C . ALA A 1 280 ? -13.373 30.959 -44.148 1.00 57.12 280 ALA A C 1
ATOM 2171 O O . ALA A 1 280 ? -12.979 30.091 -44.915 1.00 57.12 280 ALA A O 1
ATOM 2172 N N . ASN A 1 281 ? -12.829 31.154 -42.938 1.00 60.81 281 ASN A N 1
ATOM 2173 C CA . ASN A 1 281 ? -11.731 30.421 -42.303 1.00 60.81 281 ASN A CA 1
ATOM 2174 C C . ASN A 1 281 ? -12.087 29.954 -40.866 1.00 60.81 281 ASN A C 1
ATOM 2176 O O . ASN A 1 281 ? -11.365 30.261 -39.914 1.00 60.81 281 ASN A O 1
ATOM 2180 N N . GLY A 1 282 ? -13.225 29.283 -40.664 1.00 62.72 282 GLY A N 1
ATOM 2181 C CA . GLY A 1 282 ? -13.635 28.796 -39.338 1.00 62.72 282 GLY A CA 1
ATOM 2182 C C . GLY A 1 282 ? -12.631 27.808 -38.696 1.00 62.72 282 GLY A C 1
ATOM 2183 O O . GLY A 1 282 ? -11.904 27.114 -39.408 1.00 62.72 282 GLY A O 1
ATOM 2184 N N . PRO A 1 283 ? -12.580 27.702 -37.352 1.00 68.19 283 PRO A N 1
ATOM 2185 C CA . PRO A 1 283 ? -11.572 26.926 -36.610 1.00 68.19 283 PRO A CA 1
ATOM 2186 C C . PRO A 1 283 ? -11.653 25.394 -36.776 1.00 68.19 283 PRO A C 1
ATOM 2188 O O . PRO A 1 283 ? -10.772 24.687 -36.298 1.00 68.19 283 PRO A O 1
ATOM 2191 N N . TRP A 1 284 ? -12.683 24.873 -37.449 1.00 74.00 284 TRP A N 1
ATOM 2192 C CA . TRP A 1 284 ? -12.940 23.440 -37.684 1.00 74.00 284 TRP A CA 1
ATOM 2193 C C . TRP A 1 284 ? -12.284 22.882 -38.958 1.00 74.00 284 TRP A C 1
ATOM 2195 O O . TRP A 1 284 ? -12.491 21.719 -39.288 1.00 74.00 284 TRP A O 1
ATOM 2205 N N . GLY A 1 285 ? -11.526 23.687 -39.707 1.00 81.12 285 GLY A N 1
ATOM 2206 C CA . GLY A 1 285 ? -10.764 23.234 -40.878 1.00 81.12 285 GLY A CA 1
ATOM 2207 C C . GLY A 1 285 ? -11.551 23.160 -42.196 1.00 81.12 285 GLY A C 1
ATOM 2208 O O . GLY A 1 285 ? -10.937 23.261 -43.258 1.00 81.12 285 GLY A O 1
ATOM 2209 N N . PHE A 1 286 ? -12.882 23.068 -42.159 1.00 91.00 286 PHE A N 1
ATOM 2210 C CA . PHE A 1 286 ? -13.749 23.036 -43.348 1.00 91.00 286 PHE A CA 1
ATOM 2211 C C . PHE A 1 286 ? -14.490 24.356 -43.589 1.00 91.00 286 PHE A C 1
ATOM 2213 O O . PHE A 1 286 ? -14.840 25.064 -42.643 1.00 91.00 286 PHE A O 1
ATOM 2220 N N . ARG A 1 287 ? -14.764 24.655 -44.863 1.00 89.94 287 ARG A N 1
ATOM 2221 C CA . ARG A 1 287 ? -15.534 25.821 -45.316 1.00 89.94 287 ARG A CA 1
ATOM 2222 C C . ARG A 1 287 ? -16.974 25.464 -45.671 1.00 89.94 287 ARG A C 1
ATOM 2224 O O . ARG A 1 287 ? -17.880 26.226 -45.355 1.00 89.94 287 ARG A O 1
ATOM 2231 N N . CYS A 1 288 ? -17.175 24.323 -46.323 1.00 92.19 288 CYS A N 1
ATOM 2232 C CA . CYS A 1 288 ? -18.497 23.838 -46.710 1.00 92.19 288 CYS A CA 1
ATOM 2233 C C . CYS A 1 288 ? -18.752 22.453 -46.118 1.00 92.19 288 CYS A C 1
ATOM 2235 O O . CYS A 1 288 ? -17.831 21.763 -45.684 1.00 92.19 288 CYS A O 1
ATOM 2237 N N . ALA A 1 289 ? -20.011 22.036 -46.111 1.00 94.31 289 ALA A N 1
ATOM 2238 C CA . ALA A 1 289 ? -20.412 20.682 -45.768 1.00 94.31 289 ALA A CA 1
ATOM 2239 C C . ALA A 1 289 ? -21.293 20.123 -46.886 1.00 94.31 289 ALA A C 1
ATOM 2241 O O . ALA A 1 289 ? -22.078 20.851 -47.490 1.00 94.31 289 ALA A O 1
ATOM 2242 N N . HIS A 1 290 ? -21.174 18.832 -47.154 1.00 95.50 290 HIS A N 1
ATOM 2243 C CA . HIS A 1 290 ? -21.880 18.149 -48.226 1.00 95.50 290 HIS A CA 1
ATOM 2244 C C . HIS A 1 290 ? -22.490 16.854 -47.687 1.00 95.50 290 HIS A C 1
ATOM 2246 O O . HIS A 1 290 ? -21.777 15.948 -47.260 1.00 95.50 290 HIS A O 1
ATOM 2252 N N . LEU A 1 291 ? -23.825 16.801 -47.658 1.00 96.00 291 LEU A N 1
ATOM 2253 C CA . LEU A 1 291 ? -24.584 15.686 -47.097 1.00 96.00 291 LEU A CA 1
ATOM 2254 C C . LEU A 1 291 ? -25.046 14.726 -48.194 1.00 96.00 291 LEU A C 1
ATOM 2256 O O . LEU A 1 291 ? -25.987 15.033 -48.923 1.00 96.00 291 LEU A O 1
ATOM 2260 N N . CYS A 1 292 ? -24.454 13.533 -48.250 1.00 93.44 292 CYS A N 1
ATOM 2261 C CA . CYS A 1 292 ? -24.791 12.457 -49.188 1.00 93.44 292 CYS A CA 1
ATOM 2262 C C . CYS A 1 292 ? -25.028 12.946 -50.636 1.00 93.44 292 CYS A C 1
ATOM 2264 O O . CYS A 1 292 ? -24.082 13.177 -51.376 1.00 93.44 292 CYS A O 1
ATOM 2266 N N . SER A 1 293 ? -26.296 13.011 -51.059 1.00 88.00 293 SER A N 1
ATOM 2267 C CA . SER A 1 293 ? -26.755 13.362 -52.408 1.00 88.00 293 SER A CA 1
ATOM 2268 C C . SER A 1 293 ? -27.430 14.739 -52.460 1.00 88.00 293 SER A C 1
ATOM 2270 O O . SER A 1 293 ? -28.185 15.011 -53.391 1.00 88.00 293 SER A O 1
ATOM 2272 N N . GLN A 1 294 ? -27.249 15.565 -51.430 1.00 93.12 294 GLN A N 1
ATOM 2273 C CA . GLN A 1 294 ? -27.714 16.952 -51.394 1.00 93.12 294 GLN A CA 1
ATOM 2274 C C . GLN A 1 294 ? -26.636 17.876 -51.954 1.00 93.12 294 GLN A C 1
ATOM 2276 O O . GLN A 1 294 ? -25.467 17.519 -51.950 1.00 93.12 294 GLN A O 1
ATOM 2281 N N . ASP A 1 295 ? -27.007 19.078 -52.387 1.00 93.25 295 ASP A N 1
ATOM 2282 C CA . ASP A 1 295 ? -26.009 20.066 -52.793 1.00 93.25 295 ASP A CA 1
ATOM 2283 C C . ASP A 1 295 ? -25.148 20.505 -51.586 1.00 93.25 295 ASP A C 1
ATOM 2285 O O . ASP A 1 295 ? -25.660 20.606 -50.462 1.00 93.25 295 ASP A O 1
ATOM 2289 N N . PRO A 1 296 ? -23.843 20.781 -51.781 1.00 93.25 296 PRO A N 1
ATOM 2290 C CA . PRO A 1 296 ? -23.000 21.367 -50.745 1.00 93.25 296 PRO A CA 1
ATOM 2291 C C . PRO A 1 296 ? -23.577 22.680 -50.197 1.00 93.25 296 PRO A C 1
ATOM 2293 O O . PRO A 1 296 ? -24.167 23.473 -50.930 1.00 93.25 296 PRO A O 1
ATOM 2296 N N . THR A 1 297 ? -23.346 22.965 -48.914 1.00 93.19 297 THR A N 1
ATOM 2297 C CA . THR A 1 297 ? -23.854 24.184 -48.254 1.00 93.19 297 THR A CA 1
ATOM 2298 C C . THR A 1 297 ? -23.261 25.481 -48.812 1.00 93.19 297 THR A C 1
ATOM 2300 O O . THR A 1 297 ? -23.806 26.561 -48.578 1.00 93.19 297 THR A O 1
ATOM 2303 N N . CYS A 1 298 ? -22.150 25.396 -49.546 1.00 90.75 298 CYS A N 1
ATOM 2304 C CA . CYS A 1 298 ? -21.544 26.490 -50.294 1.00 90.75 298 CYS A CA 1
ATOM 2305 C C . CYS A 1 298 ? -20.600 25.971 -51.392 1.00 90.75 298 CYS A C 1
ATOM 2307 O O . CYS A 1 298 ? -20.300 24.781 -51.462 1.00 90.75 298 CYS A O 1
ATOM 2309 N N . VAL A 1 299 ? -20.109 26.876 -52.247 1.00 90.31 299 VAL A N 1
ATOM 2310 C CA . VAL A 1 299 ? -19.075 26.571 -53.249 1.00 90.31 299 VAL A CA 1
ATOM 2311 C C . VAL A 1 299 ? -17.691 26.674 -52.602 1.00 90.31 299 VAL A C 1
ATOM 2313 O O . VAL A 1 299 ? -17.253 27.772 -52.244 1.00 90.31 299 VAL A O 1
ATOM 2316 N N . ALA A 1 300 ? -16.998 25.543 -52.479 1.00 90.25 300 ALA A N 1
ATOM 2317 C CA . ALA A 1 300 ? -15.597 25.457 -52.075 1.00 90.25 300 ALA A CA 1
ATOM 2318 C C . ALA A 1 300 ? -14.900 24.272 -52.771 1.00 90.25 300 ALA A C 1
ATOM 2320 O O . ALA A 1 300 ? -15.582 23.372 -53.272 1.00 90.25 300 ALA A O 1
ATOM 2321 N N . PRO A 1 301 ? -13.556 24.257 -52.819 1.00 93.19 301 PRO A N 1
ATOM 2322 C CA . PRO A 1 301 ? -12.789 23.078 -53.205 1.00 93.19 301 PRO A CA 1
ATOM 2323 C C . PRO A 1 301 ? -13.178 21.823 -52.403 1.00 93.19 301 PRO A C 1
ATOM 2325 O O . PRO A 1 301 ? -13.650 21.903 -51.264 1.00 93.19 301 PRO A O 1
ATOM 2328 N N . ALA A 1 302 ? -12.982 20.642 -52.995 1.00 92.00 302 ALA A N 1
ATOM 2329 C CA . ALA A 1 302 ? -13.369 19.370 -52.378 1.00 92.00 302 ALA A CA 1
ATOM 2330 C C . ALA A 1 302 ? -12.615 19.090 -51.063 1.00 92.00 302 ALA A C 1
ATOM 2332 O O . ALA A 1 302 ? -13.183 18.526 -50.131 1.00 92.00 302 ALA A O 1
ATOM 2333 N N . ASP A 1 303 ? -11.357 19.516 -50.958 1.00 92.81 303 ASP A N 1
ATOM 2334 C CA . ASP A 1 303 ? -10.520 19.430 -49.756 1.00 92.81 303 ASP A CA 1
ATOM 2335 C C . ASP A 1 303 ? -10.929 20.422 -48.649 1.00 92.81 303 ASP A C 1
ATOM 2337 O O . ASP A 1 303 ? -10.588 20.216 -47.484 1.00 92.81 303 ASP A O 1
ATOM 2341 N N . GLU A 1 304 ? -11.731 21.440 -48.978 1.00 93.06 304 GLU A N 1
ATOM 2342 C CA . GLU A 1 304 ? -12.342 22.378 -48.024 1.00 93.06 304 GLU A CA 1
ATOM 2343 C C . GLU A 1 304 ? -13.798 22.031 -47.664 1.00 93.06 304 GLU A C 1
ATOM 2345 O O . GLU A 1 304 ? -14.429 22.734 -46.869 1.00 93.06 304 GLU A O 1
ATOM 2350 N N . THR A 1 305 ? -14.353 20.956 -48.221 1.00 94.69 305 THR A N 1
ATOM 2351 C CA . THR A 1 305 ? -15.745 20.544 -47.988 1.00 94.69 305 THR A CA 1
ATOM 2352 C C . THR A 1 305 ? -15.782 19.299 -47.108 1.00 94.69 305 THR A C 1
ATOM 2354 O O . THR A 1 305 ? -15.113 18.332 -47.432 1.00 94.69 305 THR A O 1
ATOM 2357 N N . LEU A 1 306 ? -16.537 19.276 -46.009 1.00 95.94 306 LEU A N 1
ATOM 2358 C CA . LEU A 1 306 ? -16.761 18.055 -45.224 1.00 95.94 306 LEU A CA 1
ATOM 2359 C C . LEU A 1 306 ? -17.815 17.193 -45.928 1.00 95.94 306 LEU A C 1
ATOM 2361 O O . LEU A 1 306 ? -18.990 17.562 -45.928 1.00 95.94 306 LEU A O 1
ATOM 2365 N N . ASP A 1 307 ? -17.427 16.055 -46.504 1.00 97.44 307 ASP A N 1
ATOM 2366 C CA . ASP A 1 307 ? -18.388 15.113 -47.087 1.00 97.44 307 ASP A CA 1
ATOM 2367 C C . ASP A 1 307 ? -18.849 14.136 -46.010 1.00 97.44 307 ASP A C 1
ATOM 2369 O O . ASP A 1 307 ? -18.040 13.397 -45.445 1.00 97.44 307 ASP A O 1
ATOM 2373 N N . TYR A 1 308 ? -20.146 14.082 -45.740 1.00 97.88 308 TYR A N 1
ATOM 2374 C CA . TYR A 1 308 ? -20.682 13.182 -44.728 1.00 97.88 308 TYR A CA 1
ATOM 2375 C C . TYR A 1 308 ? -22.009 12.566 -45.149 1.00 97.88 308 TYR A C 1
ATOM 2377 O O . TYR A 1 308 ? -22.714 13.100 -46.007 1.00 97.88 308 TYR A O 1
ATOM 2385 N N . CYS A 1 309 ? -22.334 11.401 -44.590 1.00 97.88 309 CYS A N 1
ATOM 2386 C CA . CYS A 1 309 ? -23.548 10.690 -44.965 1.00 97.88 309 CYS A CA 1
ATOM 2387 C C . CYS A 1 309 ? -24.174 9.887 -43.825 1.00 97.88 309 CYS A C 1
ATOM 2389 O O . CYS A 1 309 ? -23.479 9.370 -42.956 1.00 97.88 309 CYS A O 1
ATOM 2391 N N . ALA A 1 310 ? -25.497 9.778 -43.828 1.00 97.06 310 ALA A N 1
ATOM 2392 C CA . ALA A 1 310 ? -26.214 8.918 -42.901 1.00 97.06 310 ALA A CA 1
ATOM 2393 C C . ALA A 1 310 ? -26.269 7.476 -43.415 1.00 97.06 310 ALA A C 1
ATOM 2395 O O . ALA A 1 310 ? -26.426 7.234 -44.614 1.00 97.06 310 ALA A O 1
ATOM 2396 N N . MET A 1 311 ? -26.171 6.524 -42.493 1.00 96.88 311 MET A N 1
ATOM 2397 C CA . MET A 1 311 ? -26.495 5.122 -42.743 1.00 96.88 311 MET A CA 1
ATOM 2398 C C . MET A 1 311 ? -28.007 4.961 -42.953 1.00 96.88 311 MET A C 1
ATOM 2400 O O . MET A 1 311 ? -28.796 5.695 -42.363 1.00 96.88 311 MET A O 1
ATOM 2404 N N . ASP A 1 312 ? -28.425 3.960 -43.730 1.00 95.12 312 ASP A N 1
ATOM 2405 C CA . ASP A 1 312 ? -29.845 3.614 -43.868 1.00 95.12 312 ASP A CA 1
ATOM 2406 C C . ASP A 1 312 ? -30.460 3.225 -42.512 1.00 95.12 312 ASP A C 1
ATOM 2408 O O . ASP A 1 312 ? -30.099 2.204 -41.914 1.00 95.12 312 ASP A O 1
ATOM 2412 N N . ALA A 1 313 ? -31.428 4.019 -42.049 1.00 94.19 313 ALA A N 1
ATOM 2413 C CA . ALA A 1 313 ? -32.075 3.854 -40.752 1.00 94.19 313 ALA A CA 1
ATOM 2414 C C . ALA A 1 313 ? -32.842 2.526 -40.602 1.00 94.19 313 ALA A C 1
ATOM 2416 O O . ALA A 1 313 ? -33.050 2.073 -39.478 1.00 94.19 313 ALA A O 1
ATOM 2417 N N . PHE A 1 314 ? -33.250 1.875 -41.699 1.00 93.81 314 PHE A N 1
ATOM 2418 C CA . PHE A 1 314 ? -33.888 0.551 -41.634 1.00 93.81 314 PHE A CA 1
ATOM 2419 C C . PHE A 1 314 ? -32.877 -0.579 -41.430 1.00 93.81 314 PHE A C 1
ATOM 2421 O O . PHE A 1 314 ? -33.184 -1.574 -40.771 1.00 93.81 314 PHE A O 1
ATOM 2428 N N . THR A 1 315 ? -31.666 -0.409 -41.955 1.00 96.38 315 THR A N 1
ATOM 2429 C CA . THR A 1 315 ? -30.563 -1.357 -41.788 1.00 96.38 315 THR A CA 1
ATOM 2430 C C . THR A 1 315 ? -29.837 -1.158 -40.450 1.00 96.38 315 THR A C 1
ATOM 2432 O O . THR A 1 315 ? -29.375 -2.134 -39.852 1.00 96.38 315 THR A O 1
ATOM 2435 N N . HIS A 1 316 ? -29.784 0.082 -39.954 1.00 96.81 316 HIS A N 1
ATOM 2436 C CA . HIS A 1 316 ? -29.091 0.476 -38.721 1.00 96.81 316 HIS A CA 1
ATOM 2437 C C . HIS A 1 316 ? -29.987 1.284 -37.750 1.00 96.81 316 HIS A C 1
ATOM 2439 O O . HIS A 1 316 ? -29.640 2.412 -37.396 1.00 96.81 316 HIS A O 1
ATOM 2445 N N . PRO A 1 317 ? -31.137 0.757 -37.291 1.00 96.12 317 PRO A N 1
ATOM 2446 C CA . PRO A 1 317 ? -32.070 1.477 -36.416 1.00 96.12 317 PRO A CA 1
ATOM 2447 C C . PRO A 1 317 ? -31.512 1.837 -35.024 1.00 96.12 317 PRO A C 1
ATOM 2449 O O . PRO A 1 317 ? -30.774 1.067 -34.401 1.00 96.12 317 PRO A O 1
ATOM 2452 N N . THR A 1 318 ? -31.974 2.974 -34.485 1.00 94.12 318 THR A N 1
ATOM 2453 C CA . THR A 1 318 ? -31.666 3.463 -33.126 1.00 94.12 318 THR A CA 1
ATOM 2454 C C . THR A 1 318 ? -32.901 3.507 -32.233 1.00 94.12 318 THR A C 1
ATOM 2456 O O . THR A 1 318 ? -33.796 4.316 -32.435 1.00 94.12 318 THR A O 1
ATOM 2459 N N . GLY A 1 319 ? -32.955 2.694 -31.184 1.00 88.06 319 GLY A N 1
ATOM 2460 C CA . GLY A 1 319 ? -33.931 2.848 -30.102 1.00 88.06 319 GLY A CA 1
ATOM 2461 C C . GLY A 1 319 ? -35.398 2.572 -30.464 1.00 88.06 319 GLY A C 1
ATOM 2462 O O . GLY A 1 319 ? -36.272 2.882 -29.652 1.00 88.06 319 GLY A O 1
ATOM 2463 N N . TRP A 1 320 ? -35.681 1.989 -31.637 1.00 92.62 320 TRP A N 1
ATOM 2464 C CA . TRP A 1 320 ? -37.040 1.643 -32.072 1.00 92.62 320 TRP A CA 1
ATOM 2465 C C . TRP A 1 320 ? -37.622 0.517 -31.217 1.00 92.62 320 TRP A C 1
ATOM 2467 O O . TRP A 1 320 ? -37.070 -0.575 -31.167 1.00 92.62 320 TRP A O 1
ATOM 2477 N N . GLU A 1 321 ? -38.809 0.720 -30.642 1.00 89.31 321 GLU A N 1
ATOM 2478 C CA . GLU A 1 321 ? -39.491 -0.322 -29.849 1.00 89.31 321 GLU A CA 1
ATOM 2479 C C . GLU A 1 321 ? -39.827 -1.595 -30.646 1.00 89.31 321 GLU A C 1
ATOM 2481 O O . GLU A 1 321 ? -39.981 -2.672 -30.069 1.00 89.31 321 GLU A O 1
ATOM 2486 N N . LYS A 1 322 ? -39.974 -1.471 -31.970 1.00 89.81 322 LYS A N 1
ATOM 2487 C CA . LYS A 1 322 ? -40.257 -2.575 -32.897 1.00 89.81 322 LYS A CA 1
ATOM 2488 C C . LYS A 1 322 ? -39.325 -2.472 -34.106 1.00 89.81 322 LYS A C 1
ATOM 2490 O O . LYS A 1 322 ? -39.724 -1.902 -35.123 1.00 89.81 322 LYS A O 1
ATOM 2495 N N . PRO A 1 323 ? -38.079 -2.948 -33.994 1.00 89.00 323 PRO A N 1
ATOM 2496 C CA . PRO A 1 323 ? -37.142 -2.869 -35.100 1.00 89.00 323 PRO A CA 1
ATOM 2497 C C . PRO A 1 323 ? -37.526 -3.850 -36.223 1.00 89.00 323 PRO A C 1
ATOM 2499 O O . PRO A 1 323 ? -38.205 -4.850 -35.966 1.00 89.00 323 PRO A O 1
ATOM 2502 N N . PRO A 1 324 ? -37.117 -3.584 -37.476 1.00 89.75 324 PRO A N 1
ATOM 2503 C CA . PRO A 1 324 ? -37.385 -4.476 -38.595 1.00 89.75 324 PRO A CA 1
ATOM 2504 C C . PRO A 1 324 ? -36.693 -5.827 -38.392 1.00 89.75 324 PRO A C 1
ATOM 2506 O O . PRO A 1 324 ? -35.676 -5.952 -37.711 1.00 89.75 324 PRO A O 1
ATOM 2509 N N . THR A 1 325 ? -37.231 -6.879 -39.002 1.00 88.19 325 THR A N 1
ATOM 2510 C CA . THR A 1 325 ? -36.624 -8.213 -38.905 1.00 88.19 325 THR A CA 1
ATOM 2511 C C . THR A 1 325 ? -35.259 -8.263 -39.597 1.00 88.19 325 THR A C 1
ATOM 2513 O O . THR A 1 325 ? -34.347 -8.910 -39.073 1.00 88.19 325 THR A O 1
ATOM 2516 N N . SER A 1 326 ? -35.113 -7.538 -40.709 1.00 89.88 326 SER A N 1
ATOM 2517 C CA . SER A 1 326 ? -33.934 -7.461 -41.578 1.00 89.88 326 SER A CA 1
ATOM 2518 C C . SER A 1 326 ? -33.041 -6.246 -41.277 1.00 89.88 326 SER A C 1
ATOM 2520 O O . SER A 1 326 ? -32.853 -5.389 -42.136 1.00 89.88 326 SER A O 1
ATOM 2522 N N . LEU A 1 327 ? -32.509 -6.160 -40.058 1.00 95.75 327 LEU A N 1
ATOM 2523 C CA . LEU A 1 327 ? -31.498 -5.161 -39.678 1.00 95.75 327 LEU A CA 1
ATOM 2524 C C . LEU A 1 327 ? -30.100 -5.783 -39.608 1.00 95.75 327 LEU A C 1
ATOM 2526 O O . LEU A 1 327 ? -29.969 -6.972 -39.305 1.00 95.75 327 LEU A O 1
ATOM 2530 N N . ALA A 1 328 ? -29.068 -4.971 -39.834 1.00 97.31 328 ALA A N 1
ATOM 2531 C CA . ALA A 1 328 ? -27.673 -5.350 -39.620 1.00 97.31 328 ALA A CA 1
ATOM 2532 C C . ALA A 1 328 ? -27.224 -5.018 -38.192 1.00 97.31 328 ALA A C 1
ATOM 2534 O O . ALA A 1 328 ? -26.656 -5.874 -37.514 1.00 97.31 328 ALA A O 1
ATOM 2535 N N . THR A 1 329 ? -27.539 -3.816 -37.701 1.00 98.00 329 THR A N 1
ATOM 2536 C CA . THR A 1 329 ? -27.210 -3.387 -36.331 1.00 98.00 329 THR A CA 1
ATOM 2537 C C . THR A 1 329 ? -28.418 -2.798 -35.625 1.00 98.00 329 THR A C 1
ATOM 2539 O O . THR A 1 329 ? -29.332 -2.286 -36.265 1.00 98.00 329 THR A O 1
ATOM 2542 N N . TYR A 1 330 ? -28.443 -2.882 -34.299 1.00 97.81 330 TYR A N 1
ATOM 2543 C CA . TYR A 1 330 ? -29.479 -2.258 -33.485 1.00 97.81 330 TYR A CA 1
ATOM 2544 C C . TYR A 1 330 ? -28.849 -1.595 -32.267 1.00 97.81 330 TYR A C 1
ATOM 2546 O O . TYR A 1 330 ? -28.207 -2.260 -31.450 1.00 97.81 330 TYR A O 1
ATOM 2554 N N . HIS A 1 331 ? -29.074 -0.291 -32.137 1.00 97.00 331 HIS A N 1
ATOM 2555 C CA . HIS A 1 331 ? -28.566 0.502 -31.027 1.00 97.00 331 HIS A CA 1
ATOM 2556 C C . HIS A 1 331 ? -29.672 0.734 -29.996 1.00 97.00 331 HIS A C 1
ATOM 2558 O O . HIS A 1 331 ? -30.698 1.337 -30.313 1.00 97.00 331 HIS A O 1
ATOM 2564 N N . ALA A 1 332 ? -29.481 0.289 -28.750 1.00 95.19 332 ALA A N 1
ATOM 2565 C CA . ALA A 1 332 ? -30.445 0.454 -27.654 1.00 95.19 332 ALA A CA 1
ATOM 2566 C C . ALA A 1 332 ? -30.502 1.880 -27.065 1.00 95.19 332 ALA A C 1
ATOM 2568 O O . ALA A 1 332 ? -30.573 2.068 -25.847 1.00 95.19 332 ALA A O 1
ATOM 2569 N N . ASN A 1 333 ? -30.530 2.891 -27.935 1.00 89.62 333 ASN A N 1
ATOM 2570 C CA . ASN A 1 333 ? -30.674 4.286 -27.542 1.00 89.62 333 ASN A CA 1
ATOM 2571 C C . ASN A 1 333 ? -32.054 4.551 -26.880 1.00 89.62 333 ASN A C 1
ATOM 2573 O O . ASN A 1 333 ? -33.013 3.775 -27.024 1.00 89.62 333 ASN A O 1
ATOM 2577 N N . TYR A 1 334 ? -32.164 5.647 -26.122 1.00 86.62 334 TYR A N 1
ATOM 2578 C CA . TYR A 1 334 ? -33.351 6.008 -25.326 1.00 86.62 334 TYR A CA 1
ATOM 2579 C C . TYR A 1 334 ? -33.764 4.953 -24.285 1.00 86.62 334 TYR A C 1
ATOM 2581 O O . TYR A 1 334 ? -34.953 4.703 -24.071 1.00 86.62 334 TYR A O 1
ATOM 2589 N N . ALA A 1 335 ? -32.789 4.285 -23.674 1.00 86.19 335 ALA A N 1
ATOM 2590 C CA . ALA A 1 335 ? -32.982 3.386 -22.542 1.00 86.19 335 ALA A CA 1
ATOM 2591 C C . ALA A 1 335 ? -31.825 3.532 -21.544 1.00 86.19 335 ALA A C 1
ATOM 2593 O O . ALA A 1 335 ? -30.728 3.969 -21.901 1.00 86.19 335 ALA A O 1
ATOM 2594 N N . VAL A 1 336 ? -32.072 3.167 -20.286 1.00 84.31 336 VAL A N 1
ATOM 2595 C CA . VAL A 1 336 ? -31.079 3.185 -19.202 1.00 84.31 336 VAL A CA 1
ATOM 2596 C C . VAL A 1 336 ? -30.954 1.799 -18.581 1.00 84.31 336 VAL A C 1
ATOM 2598 O O . VAL A 1 336 ? -31.945 1.096 -18.414 1.00 84.31 336 VAL A O 1
ATOM 2601 N N . ASN A 1 337 ? -29.737 1.417 -18.194 1.00 83.75 337 ASN A N 1
ATOM 2602 C CA . ASN A 1 337 ? -29.472 0.211 -17.403 1.00 83.75 337 ASN A CA 1
ATOM 2603 C C . ASN A 1 337 ? -30.146 -1.048 -18.000 1.00 83.75 337 ASN A C 1
ATOM 2605 O O . ASN A 1 337 ? -29.977 -1.350 -19.181 1.00 83.75 337 ASN A O 1
ATOM 2609 N N . ASN A 1 338 ? -30.943 -1.764 -17.201 1.00 86.12 338 ASN A N 1
ATOM 2610 C CA . ASN A 1 338 ? -31.630 -2.992 -17.605 1.00 86.12 338 ASN A CA 1
ATOM 2611 C C . ASN A 1 338 ? -32.686 -2.783 -18.704 1.00 86.12 338 ASN A C 1
ATOM 2613 O O . ASN A 1 338 ? -33.001 -3.734 -19.418 1.00 86.12 338 ASN A O 1
ATOM 2617 N N . ASP A 1 339 ? -33.186 -1.562 -18.914 1.00 89.94 339 ASP A N 1
ATOM 2618 C CA . ASP A 1 339 ? -34.108 -1.291 -20.024 1.00 89.94 339 ASP A CA 1
ATOM 2619 C C . ASP A 1 339 ? -33.398 -1.438 -21.374 1.00 89.94 339 ASP A C 1
ATOM 2621 O O . ASP A 1 339 ? -34.019 -1.838 -22.362 1.00 89.94 339 ASP A O 1
ATOM 2625 N N . LYS A 1 340 ? -32.078 -1.189 -21.419 1.00 93.12 340 LYS A N 1
ATOM 2626 C CA . LYS A 1 340 ? -31.270 -1.470 -22.612 1.00 93.12 340 LYS A CA 1
ATOM 2627 C C . LYS A 1 340 ? -31.278 -2.963 -22.915 1.00 93.12 340 LYS A C 1
ATOM 2629 O O . LYS A 1 340 ? -31.520 -3.341 -24.055 1.00 93.12 340 LYS A O 1
ATOM 2634 N N . ILE A 1 341 ? -31.105 -3.808 -21.896 1.00 94.38 341 ILE A N 1
ATOM 2635 C CA . ILE A 1 341 ? -31.166 -5.270 -22.044 1.00 94.38 341 ILE A CA 1
ATOM 2636 C C . ILE A 1 341 ? -32.523 -5.689 -22.615 1.00 94.38 341 ILE A C 1
ATOM 2638 O O . ILE A 1 341 ? -32.567 -6.414 -23.603 1.00 94.38 341 ILE A O 1
ATOM 2642 N N . ALA A 1 342 ? -33.625 -5.179 -22.059 1.00 93.94 342 ALA A N 1
ATOM 2643 C CA . ALA A 1 342 ? -34.964 -5.492 -22.554 1.00 93.94 342 ALA A CA 1
ATOM 2644 C C . ALA A 1 342 ? -35.175 -5.051 -24.015 1.00 93.94 342 ALA A C 1
ATOM 2646 O O . ALA A 1 342 ? -35.803 -5.769 -24.792 1.00 93.94 342 ALA A O 1
ATOM 2647 N N . LYS A 1 343 ? -34.643 -3.889 -24.419 1.00 94.44 343 LYS A N 1
ATOM 2648 C CA . LYS A 1 343 ? -34.693 -3.438 -25.820 1.00 94.44 343 LYS A CA 1
ATOM 2649 C C . LYS A 1 343 ? -33.856 -4.320 -26.749 1.00 94.44 343 LYS A C 1
ATOM 2651 O O . LYS A 1 343 ? -34.336 -4.676 -27.822 1.00 94.44 343 LYS A O 1
ATOM 2656 N N . LEU A 1 344 ? -32.634 -4.673 -26.352 1.00 96.38 344 LEU A N 1
ATOM 2657 C CA . LEU A 1 344 ? -31.757 -5.559 -27.125 1.00 96.38 344 LEU A CA 1
ATOM 2658 C C . LEU A 1 344 ? -32.372 -6.959 -27.277 1.00 96.38 344 LEU A C 1
ATOM 2660 O O . LEU A 1 344 ? -32.309 -7.552 -28.352 1.00 96.38 344 LEU A O 1
ATOM 2664 N N . ASP A 1 345 ? -33.021 -7.460 -26.227 1.00 95.31 345 ASP A N 1
ATOM 2665 C CA . ASP A 1 345 ? -33.717 -8.747 -26.229 1.00 95.31 345 ASP A CA 1
ATOM 2666 C C . ASP A 1 345 ? -34.916 -8.743 -27.185 1.00 95.31 345 ASP A C 1
ATOM 2668 O O . ASP A 1 345 ? -35.001 -9.596 -28.068 1.00 95.31 345 ASP A O 1
ATOM 2672 N N . LYS A 1 346 ? -35.769 -7.709 -27.129 1.00 94.75 346 LYS A N 1
ATOM 2673 C CA . LYS A 1 346 ? -36.871 -7.514 -28.094 1.00 94.75 346 LYS A CA 1
ATOM 2674 C C . LYS A 1 346 ? -36.386 -7.432 -29.545 1.00 94.75 346 LYS A C 1
ATOM 2676 O O . LYS A 1 346 ? -37.073 -7.902 -30.449 1.00 94.75 346 LYS A O 1
ATOM 2681 N N . ALA A 1 347 ? -35.219 -6.832 -29.773 1.00 94.81 347 ALA A N 1
ATOM 2682 C CA . ALA A 1 347 ? -34.591 -6.745 -31.090 1.00 94.81 347 ALA A CA 1
ATOM 2683 C C . ALA A 1 347 ? -33.944 -8.073 -31.550 1.00 94.81 347 ALA A C 1
ATOM 2685 O O . ALA A 1 347 ? -33.554 -8.203 -32.716 1.00 94.81 347 ALA A O 1
ATOM 2686 N N . GLY A 1 348 ? -33.858 -9.071 -30.662 1.00 95.38 348 GLY A N 1
ATOM 2687 C CA . GLY A 1 348 ? -33.261 -10.380 -30.925 1.00 95.38 348 GLY A CA 1
ATOM 2688 C C . GLY A 1 348 ? -31.733 -10.353 -30.985 1.00 95.38 348 GLY A C 1
ATOM 2689 O O . GLY A 1 348 ? -31.140 -11.156 -31.702 1.00 95.38 348 GLY A O 1
ATOM 2690 N N . VAL A 1 349 ? -31.102 -9.409 -30.283 1.00 95.75 349 VAL A N 1
ATOM 2691 C CA . VAL A 1 349 ? -29.642 -9.194 -30.259 1.00 95.75 349 VAL A CA 1
ATOM 2692 C C . VAL A 1 349 ? -29.067 -9.209 -28.834 1.00 95.75 349 VAL A C 1
ATOM 2694 O O . VAL A 1 349 ? -27.953 -8.747 -28.596 1.00 95.75 349 VAL A O 1
ATOM 2697 N N . TRP A 1 350 ? -29.822 -9.737 -27.866 1.00 96.75 350 TRP A N 1
ATOM 2698 C CA . TRP A 1 350 ? -29.342 -10.011 -26.511 1.00 96.75 350 TRP A CA 1
ATOM 2699 C C . TRP A 1 350 ? -29.228 -11.511 -26.236 1.00 96.75 350 TRP A C 1
ATOM 2701 O O . TRP A 1 350 ? -29.963 -12.338 -26.779 1.00 96.75 350 TRP A O 1
ATOM 2711 N N . GLY A 1 351 ? -28.310 -11.859 -25.337 1.00 95.00 351 GLY A N 1
ATOM 2712 C CA . GLY A 1 351 ? -28.139 -13.211 -24.830 1.00 95.00 351 GLY A CA 1
ATOM 2713 C C . GLY A 1 351 ? -27.259 -14.090 -25.707 1.00 95.00 351 GLY A C 1
ATOM 2714 O O . GLY A 1 351 ? -27.261 -15.299 -25.500 1.00 95.00 351 GLY A O 1
ATOM 2715 N N . GLU A 1 352 ? -26.520 -13.535 -26.667 1.00 96.06 352 GLU A N 1
ATOM 2716 C CA . GLU A 1 352 ? -25.430 -14.260 -27.328 1.00 96.06 352 GLU A CA 1
ATOM 2717 C C . GLU A 1 352 ? -24.320 -14.577 -26.309 1.00 96.06 352 GLU A C 1
ATOM 2719 O O . GLU A 1 352 ? -23.724 -15.650 -26.365 1.00 96.06 352 GLU A O 1
ATOM 2724 N N . TRP A 1 353 ? -24.115 -13.712 -25.310 1.00 96.38 353 TRP A N 1
ATOM 2725 C CA . TRP A 1 353 ? -23.299 -14.004 -24.131 1.00 96.38 353 TRP A CA 1
ATOM 2726 C C . TRP A 1 353 ? -24.115 -14.656 -23.012 1.00 96.38 353 TRP A C 1
ATOM 2728 O O . TRP A 1 353 ? -25.154 -14.143 -22.589 1.00 96.38 353 TRP A O 1
ATOM 2738 N N . ASN A 1 354 ? -23.623 -15.779 -22.483 1.00 93.25 354 ASN A N 1
ATOM 2739 C CA . ASN A 1 354 ? -24.195 -16.416 -21.304 1.00 93.25 354 ASN A CA 1
ATOM 2740 C C . ASN A 1 354 ? -23.379 -16.061 -20.055 1.00 93.25 354 ASN A C 1
ATOM 2742 O O . ASN A 1 354 ? -22.330 -16.653 -19.792 1.00 93.25 354 ASN A O 1
ATOM 2746 N N . VAL A 1 355 ? -23.923 -15.143 -19.252 1.00 87.81 355 VAL A N 1
ATOM 2747 C CA . VAL A 1 355 ? -23.315 -14.649 -18.003 1.00 87.81 355 VAL A CA 1
ATOM 2748 C C . VAL A 1 355 ? -23.007 -15.781 -17.016 1.00 87.81 355 VAL A C 1
ATOM 2750 O O . VAL A 1 355 ? -21.991 -15.740 -16.331 1.00 87.81 355 VAL A O 1
ATOM 2753 N N . LYS A 1 356 ? -23.838 -16.834 -16.958 1.00 88.38 356 LYS A N 1
ATOM 2754 C CA . LYS A 1 356 ? -23.636 -17.948 -16.015 1.00 88.38 356 LYS A CA 1
ATOM 2755 C C . LYS A 1 356 ? -22.462 -18.838 -16.402 1.00 88.38 356 LYS A C 1
ATOM 2757 O O . LYS A 1 356 ? -21.780 -19.356 -15.526 1.00 88.38 356 LYS A O 1
ATOM 2762 N N . THR A 1 357 ? -22.262 -19.068 -17.698 1.00 90.00 357 THR A N 1
ATOM 2763 C CA . THR A 1 357 ? -21.215 -19.980 -18.182 1.00 90.00 357 THR A CA 1
ATOM 2764 C C . THR A 1 357 ? -19.936 -19.261 -18.584 1.00 90.00 357 THR A C 1
ATOM 2766 O O . THR A 1 357 ? -18.929 -19.928 -18.802 1.00 90.00 357 THR A O 1
ATOM 2769 N N . GLY A 1 358 ? -19.981 -17.937 -18.747 1.00 88.81 358 GLY A N 1
ATOM 2770 C CA . GLY A 1 358 ? -18.869 -17.161 -19.283 1.00 88.81 358 GLY A CA 1
ATOM 2771 C C . GLY A 1 358 ? -18.513 -17.554 -20.722 1.00 88.81 358 GLY A C 1
ATOM 2772 O O . GLY A 1 358 ? -17.334 -17.625 -21.058 1.00 88.81 358 GLY A O 1
ATOM 2773 N N . LYS A 1 359 ? -19.510 -17.889 -21.558 1.00 91.56 359 LYS A N 1
ATOM 2774 C CA . LYS A 1 359 ? -19.301 -18.366 -22.942 1.00 91.56 359 LYS A CA 1
ATOM 2775 C C . LYS A 1 359 ? -20.303 -17.750 -23.919 1.00 91.56 359 LYS A C 1
ATOM 2777 O O . LYS A 1 359 ? -21.448 -17.493 -23.543 1.00 91.56 359 LYS A O 1
ATOM 2782 N N . CYS A 1 360 ? -19.887 -17.585 -25.176 1.00 93.12 360 CYS A N 1
ATOM 2783 C CA . CYS A 1 360 ? -20.776 -17.233 -26.284 1.00 93.12 360 CYS A CA 1
ATOM 2784 C C . CYS A 1 360 ? -21.636 -18.440 -26.707 1.00 93.12 360 CYS A C 1
ATOM 2786 O O . CYS A 1 360 ? -21.151 -19.575 -26.733 1.00 93.12 360 CYS A O 1
ATOM 2788 N N . LYS A 1 361 ? -22.905 -18.209 -27.066 1.00 92.12 361 LYS A N 1
ATOM 2789 C CA . LYS A 1 361 ? -23.856 -19.248 -27.506 1.00 92.12 361 LYS A CA 1
ATOM 2790 C C . LYS A 1 361 ? -23.432 -19.940 -28.794 1.00 92.12 361 LYS A C 1
ATOM 2792 O O . LYS A 1 361 ? -23.590 -21.151 -28.903 1.00 92.12 361 LYS A O 1
ATOM 2797 N N . SER A 1 362 ? -22.870 -19.194 -29.738 1.00 80.62 362 SER A N 1
ATOM 2798 C CA . SER A 1 362 ? -22.332 -19.703 -31.007 1.00 80.62 362 SER A CA 1
ATOM 2799 C C . SER A 1 362 ? -21.191 -20.724 -30.863 1.00 80.62 362 SER A C 1
ATOM 2801 O O . SER A 1 362 ? -20.686 -21.209 -31.870 1.00 80.62 362 SER A O 1
ATOM 2803 N N . GLY A 1 363 ? -20.758 -21.067 -29.642 1.00 68.12 363 GLY A N 1
ATOM 2804 C CA . GLY A 1 363 ? -19.647 -21.993 -29.406 1.00 68.12 363 GLY A CA 1
ATOM 2805 C C . GLY A 1 363 ? -18.278 -21.381 -29.708 1.00 68.12 363 GLY A C 1
ATOM 2806 O O . GLY A 1 363 ? -17.255 -22.017 -29.458 1.00 68.12 363 GLY A O 1
ATOM 2807 N N . ALA A 1 364 ? -18.245 -20.133 -30.183 1.00 61.94 364 ALA A N 1
ATOM 2808 C CA . ALA A 1 364 ? -17.033 -19.349 -30.294 1.00 61.94 364 ALA A CA 1
ATOM 2809 C C . ALA A 1 364 ? -16.463 -19.149 -28.881 1.00 61.94 364 ALA A C 1
ATOM 2811 O O . ALA A 1 364 ? -17.043 -18.448 -28.049 1.00 61.94 364 ALA A O 1
ATOM 2812 N N . SER A 1 365 ? -15.347 -19.816 -28.578 1.00 56.44 365 SER A N 1
ATOM 2813 C CA . SER A 1 365 ? -14.616 -19.543 -27.344 1.00 56.44 365 SER A CA 1
ATOM 2814 C C . SER A 1 365 ? -14.159 -18.095 -27.402 1.00 56.44 365 SER A C 1
ATOM 2816 O O . SER A 1 365 ? -13.466 -17.720 -28.350 1.00 56.44 365 SER A O 1
ATOM 2818 N N . VAL A 1 366 ? -14.510 -17.298 -26.389 1.00 58.72 366 VAL A N 1
ATOM 2819 C CA . VAL A 1 366 ? -13.803 -16.041 -26.126 1.00 58.72 366 VAL A CA 1
ATOM 2820 C C . VAL A 1 366 ? -12.331 -16.427 -26.054 1.00 58.72 366 VAL A C 1
ATOM 2822 O O . VAL A 1 366 ? -11.952 -17.299 -25.266 1.00 58.72 366 VAL A O 1
ATOM 2825 N N . ILE A 1 367 ? -11.542 -15.918 -26.994 1.00 53.31 367 ILE A N 1
ATOM 2826 C CA . ILE A 1 367 ? -10.141 -16.297 -27.123 1.00 53.31 367 ILE A CA 1
ATOM 2827 C C . ILE A 1 367 ? -9.466 -15.818 -25.840 1.00 53.31 367 ILE A C 1
ATOM 2829 O O . ILE A 1 367 ? -9.444 -14.622 -25.563 1.00 53.31 367 ILE A O 1
ATOM 2833 N N . SER A 1 368 ? -8.957 -16.742 -25.024 1.00 45.06 368 SER A N 1
ATOM 2834 C CA . SER A 1 368 ? -8.042 -16.360 -23.952 1.00 45.06 368 SER A CA 1
ATOM 2835 C C . SER A 1 368 ? -6.800 -15.762 -24.601 1.00 45.06 368 SER A C 1
ATOM 2837 O O . SER A 1 368 ? -6.291 -16.366 -25.547 1.00 45.06 368 SER A O 1
ATOM 2839 N N . ALA A 1 369 ? -6.303 -14.638 -24.079 1.00 43.47 369 ALA A N 1
ATOM 2840 C CA . ALA A 1 369 ? -5.141 -13.898 -24.588 1.00 43.47 369 ALA A CA 1
ATOM 2841 C C . ALA A 1 369 ? -3.968 -14.789 -25.064 1.00 43.47 369 ALA A C 1
ATOM 2843 O O . ALA A 1 369 ? -3.349 -14.489 -26.076 1.00 43.47 369 ALA A O 1
ATOM 2844 N N . ALA A 1 370 ? -3.760 -15.948 -24.428 1.00 41.50 370 ALA A N 1
ATOM 2845 C CA . ALA A 1 370 ? -2.741 -16.935 -24.785 1.00 41.50 370 ALA A CA 1
ATOM 2846 C C . ALA A 1 370 ? -2.789 -17.485 -26.231 1.00 41.50 370 ALA A C 1
ATOM 2848 O O . ALA A 1 370 ? -1.763 -17.929 -26.720 1.00 41.50 370 ALA A O 1
ATOM 2849 N N . ALA A 1 371 ? -3.935 -17.479 -26.925 1.00 41.34 371 ALA A N 1
ATOM 2850 C CA . ALA A 1 371 ? -4.038 -18.031 -28.288 1.00 41.34 371 ALA A CA 1
ATOM 2851 C C . ALA A 1 371 ? -3.933 -16.971 -29.404 1.00 41.34 371 ALA A C 1
ATOM 2853 O O . ALA A 1 371 ? -3.858 -17.321 -30.580 1.00 41.34 371 ALA A O 1
ATOM 2854 N N . ALA A 1 372 ? -3.932 -15.677 -29.059 1.00 40.47 372 ALA A N 1
ATOM 2855 C CA . ALA A 1 372 ? -3.698 -14.597 -30.022 1.00 40.47 372 ALA A CA 1
ATOM 2856 C C . ALA A 1 372 ? -2.199 -14.308 -30.226 1.00 40.47 372 ALA A C 1
ATOM 2858 O O . ALA A 1 372 ? -1.825 -13.788 -31.278 1.00 40.47 372 ALA A O 1
ATOM 2859 N N . ASP A 1 373 ? -1.357 -14.686 -29.259 1.00 39.53 373 ASP A N 1
ATOM 2860 C CA . ASP A 1 373 ? 0.096 -14.496 -29.315 1.00 39.53 373 ASP A CA 1
ATOM 2861 C C . ASP A 1 373 ? 0.788 -15.435 -30.327 1.00 39.53 373 ASP A C 1
ATOM 2863 O O . ASP A 1 373 ? 1.818 -15.067 -30.891 1.00 39.53 373 ASP A O 1
ATOM 2867 N N . ASP A 1 374 ? 0.189 -16.587 -30.658 1.00 37.31 374 ASP A N 1
ATOM 2868 C CA . ASP A 1 374 ? 0.776 -17.569 -31.589 1.00 37.31 374 ASP A CA 1
ATOM 2869 C C . ASP A 1 374 ? 0.577 -17.234 -33.083 1.00 37.31 374 ASP A C 1
ATOM 2871 O O . ASP A 1 374 ? 1.278 -17.775 -33.937 1.00 37.31 374 ASP A O 1
ATOM 2875 N N . ILE A 1 375 ? -0.359 -16.342 -33.441 1.00 38.47 375 ILE A N 1
ATOM 2876 C CA . ILE A 1 375 ? -0.721 -16.073 -34.853 1.00 38.47 375 ILE A CA 1
ATOM 2877 C C . ILE A 1 375 ? -0.079 -14.778 -35.398 1.00 38.47 375 ILE A C 1
ATOM 2879 O O . ILE A 1 375 ? -0.069 -14.553 -36.607 1.00 38.47 375 ILE A O 1
ATOM 2883 N N . VAL A 1 376 ? 0.542 -13.945 -34.553 1.00 40.75 376 VAL A N 1
ATOM 2884 C CA . VAL A 1 376 ? 1.180 -12.679 -34.972 1.00 40.75 376 VAL A CA 1
ATOM 2885 C C . VAL A 1 376 ? 2.642 -12.612 -34.516 1.00 40.75 376 VAL A C 1
ATOM 2887 O O . VAL A 1 376 ? 3.062 -11.682 -33.837 1.00 40.75 376 VAL A O 1
ATOM 2890 N N . GLN A 1 377 ? 3.459 -13.578 -34.939 1.00 34.38 377 GLN A N 1
ATOM 2891 C CA . GLN A 1 377 ? 4.911 -13.382 -35.044 1.00 34.38 377 GLN A CA 1
ATOM 2892 C C . GLN A 1 377 ? 5.311 -13.022 -36.482 1.00 34.38 377 GLN A C 1
ATOM 2894 O O . GLN A 1 377 ? 6.183 -13.635 -37.090 1.00 34.38 377 GLN A O 1
ATOM 2899 N N . VAL A 1 378 ? 4.695 -11.976 -37.039 1.00 37.66 378 VAL A N 1
ATOM 2900 C CA . VAL A 1 378 ? 5.414 -11.171 -38.033 1.00 37.66 378 VAL A CA 1
ATOM 2901 C C . VAL A 1 378 ? 6.397 -10.338 -37.222 1.00 37.66 378 VAL A C 1
ATOM 2903 O O . VAL A 1 378 ? 5.978 -9.520 -36.404 1.00 37.66 378 VAL A O 1
ATOM 2906 N N . ALA A 1 379 ? 7.691 -10.623 -37.379 1.00 39.81 379 ALA A N 1
ATOM 2907 C CA . ALA A 1 379 ? 8.773 -9.978 -36.648 1.00 39.81 379 ALA A CA 1
ATOM 2908 C C . ALA A 1 379 ? 8.574 -8.456 -36.624 1.00 39.81 379 ALA A C 1
ATOM 2910 O O . ALA A 1 379 ? 8.681 -7.788 -37.656 1.00 39.81 379 ALA A O 1
ATOM 2911 N N . LYS A 1 380 ? 8.276 -7.904 -35.440 1.00 45.19 380 LYS A N 1
ATOM 2912 C CA . LYS A 1 380 ? 8.395 -6.462 -35.220 1.00 45.19 380 LYS A CA 1
ATOM 2913 C C . LYS A 1 380 ? 9.823 -6.064 -35.614 1.00 45.19 380 LYS A C 1
ATOM 2915 O O . LYS A 1 380 ? 10.753 -6.789 -35.250 1.00 45.19 380 LYS A O 1
ATOM 2920 N N . PRO A 1 381 ? 10.024 -4.952 -36.340 1.00 44.56 381 PRO A N 1
ATOM 2921 C CA . PRO A 1 381 ? 11.361 -4.411 -36.527 1.00 44.56 381 PRO A CA 1
ATOM 2922 C C . PRO A 1 381 ? 11.987 -4.221 -35.145 1.00 44.56 381 PRO A C 1
ATOM 2924 O O . PRO A 1 381 ? 11.443 -3.475 -34.330 1.00 44.56 381 PRO A O 1
ATOM 2927 N N . GLN A 1 382 ? 13.081 -4.934 -34.864 1.00 69.88 382 GLN A N 1
ATOM 2928 C CA . GLN A 1 382 ? 13.841 -4.722 -33.636 1.00 69.88 382 GLN A CA 1
ATOM 2929 C C . GLN A 1 382 ? 14.293 -3.264 -33.607 1.00 69.88 382 GLN A C 1
ATOM 2931 O O . GLN A 1 382 ? 14.810 -2.738 -34.599 1.00 69.88 382 GLN A O 1
ATOM 2936 N N . SER A 1 383 ? 14.084 -2.597 -32.479 1.00 88.38 383 SER A N 1
ATOM 2937 C CA . SER A 1 383 ? 14.591 -1.246 -32.277 1.00 88.38 383 SER A CA 1
ATOM 2938 C C . SER A 1 383 ? 16.122 -1.241 -32.371 1.00 88.38 383 SER A C 1
ATOM 2940 O O . SER A 1 383 ? 16.790 -2.233 -32.069 1.00 88.38 383 SER A O 1
ATOM 2942 N N . ALA A 1 384 ? 16.714 -0.103 -32.747 1.00 87.25 384 ALA A N 1
ATOM 2943 C CA . ALA A 1 384 ? 18.174 0.036 -32.790 1.00 87.25 384 ALA A CA 1
ATOM 2944 C C . ALA A 1 384 ? 18.839 -0.316 -31.442 1.00 87.25 384 ALA A C 1
ATOM 2946 O O . ALA A 1 384 ? 19.957 -0.826 -31.413 1.00 87.25 384 ALA A O 1
ATOM 2947 N N . MET A 1 385 ? 18.132 -0.086 -30.331 1.00 92.00 385 MET A N 1
ATOM 2948 C CA . MET A 1 385 ? 18.575 -0.451 -28.988 1.00 92.00 385 MET A CA 1
ATOM 2949 C C . MET A 1 385 ? 18.611 -1.973 -28.784 1.00 92.00 385 MET A C 1
ATOM 2951 O O . MET A 1 385 ? 19.606 -2.489 -28.286 1.00 92.00 385 MET A O 1
ATOM 2955 N N . GLU A 1 386 ? 17.571 -2.704 -29.194 1.00 93.38 386 GLU A N 1
ATOM 2956 C CA . GLU A 1 386 ? 17.519 -4.172 -29.088 1.00 93.38 386 GLU A CA 1
ATOM 2957 C C . GLU A 1 386 ? 18.600 -4.849 -29.937 1.00 93.38 386 GLU A C 1
ATOM 2959 O O . GLU A 1 386 ? 19.238 -5.806 -29.486 1.00 93.38 386 GLU A O 1
ATOM 2964 N N . VAL A 1 387 ? 18.853 -4.322 -31.140 1.00 91.44 387 VAL A N 1
ATOM 2965 C CA . VAL A 1 387 ? 19.957 -4.772 -32.001 1.00 91.44 387 VAL A CA 1
ATOM 2966 C C . VAL A 1 387 ? 21.295 -4.587 -31.284 1.00 91.44 387 VAL A C 1
ATOM 2968 O O . VAL A 1 387 ? 22.120 -5.502 -31.260 1.00 91.44 387 VAL A O 1
ATOM 2971 N N . GLU A 1 388 ? 21.498 -3.431 -30.651 1.00 95.50 388 GLU A N 1
ATOM 2972 C CA . GLU A 1 388 ? 22.737 -3.121 -29.943 1.00 95.50 388 GLU A CA 1
ATOM 2973 C C . GLU A 1 388 ? 22.935 -3.981 -28.686 1.00 95.50 388 GLU A C 1
ATOM 2975 O O . GLU A 1 388 ? 24.020 -4.531 -28.484 1.00 95.50 388 GLU A O 1
ATOM 2980 N N . ILE A 1 389 ? 21.884 -4.177 -27.882 1.00 96.50 389 ILE A N 1
ATOM 2981 C CA . ILE A 1 389 ? 21.906 -5.084 -26.724 1.00 96.50 389 ILE A CA 1
ATOM 2982 C C . ILE A 1 389 ? 22.301 -6.490 -27.174 1.00 96.50 389 ILE A C 1
ATOM 2984 O O . ILE A 1 389 ? 23.219 -7.087 -26.611 1.00 96.50 389 ILE A O 1
ATOM 2988 N N . THR A 1 390 ? 21.648 -7.001 -28.221 1.00 96.25 390 THR A N 1
ATOM 2989 C CA . THR A 1 390 ? 21.920 -8.338 -28.761 1.00 96.25 390 THR A CA 1
ATOM 2990 C C . THR A 1 390 ? 23.377 -8.455 -29.205 1.00 96.25 390 THR A C 1
ATOM 2992 O O . THR A 1 390 ? 24.067 -9.397 -28.813 1.00 96.25 390 THR A O 1
ATOM 2995 N N . ARG A 1 391 ? 23.881 -7.465 -29.951 1.00 97.25 391 ARG A N 1
ATOM 2996 C CA . ARG A 1 391 ? 25.265 -7.425 -30.441 1.00 97.25 391 ARG A CA 1
ATOM 2997 C C . ARG A 1 391 ? 26.284 -7.451 -29.299 1.00 97.25 391 ARG A C 1
ATOM 2999 O O . ARG A 1 391 ? 27.239 -8.228 -29.347 1.00 97.25 391 ARG A O 1
ATOM 3006 N N . VAL A 1 392 ? 26.105 -6.604 -28.285 1.00 97.75 392 VAL A N 1
ATOM 3007 C CA . VAL A 1 392 ? 27.029 -6.508 -27.144 1.00 97.75 392 VAL A CA 1
ATOM 3008 C C . VAL A 1 392 ? 26.986 -7.788 -26.312 1.00 97.75 392 VAL A C 1
ATOM 3010 O O . VAL A 1 392 ? 28.035 -8.371 -26.041 1.00 97.75 392 VAL A O 1
ATOM 3013 N N . VAL A 1 393 ? 25.796 -8.288 -25.973 1.00 97.81 393 VAL A N 1
ATOM 3014 C CA . VAL A 1 393 ? 25.644 -9.517 -25.180 1.00 97.81 393 VAL A CA 1
ATOM 3015 C C . VAL A 1 393 ? 26.236 -10.724 -25.903 1.00 97.81 393 VAL A C 1
ATOM 3017 O O . VAL A 1 393 ? 27.011 -11.463 -25.304 1.00 97.81 393 VAL A O 1
ATOM 3020 N N . GLN A 1 394 ? 25.949 -10.916 -27.193 1.00 96.75 394 GLN A N 1
ATOM 3021 C CA . GLN A 1 394 ? 26.500 -12.039 -27.962 1.00 96.75 394 GLN A CA 1
ATOM 3022 C C . GLN A 1 394 ? 28.030 -12.001 -28.032 1.00 96.75 394 GLN A C 1
ATOM 3024 O O . GLN A 1 394 ? 28.679 -13.046 -28.005 1.00 96.75 394 GLN A O 1
ATOM 3029 N N . LYS A 1 395 ? 28.632 -10.807 -28.066 1.00 96.50 395 LYS A N 1
ATOM 3030 C CA . LYS A 1 395 ? 30.091 -10.668 -28.014 1.00 96.50 395 LYS A CA 1
ATOM 3031 C C . LYS A 1 395 ? 30.660 -11.053 -26.643 1.00 96.50 395 LYS A C 1
ATOM 3033 O O . LYS A 1 395 ? 31.756 -11.611 -26.580 1.00 96.50 395 LYS A O 1
ATOM 3038 N N . ARG A 1 396 ? 29.929 -10.774 -25.561 1.00 97.50 396 ARG A N 1
ATOM 3039 C CA . ARG A 1 396 ? 30.380 -10.918 -24.164 1.00 97.50 396 ARG A CA 1
ATOM 3040 C C . ARG A 1 396 ? 29.894 -12.184 -23.458 1.00 97.50 396 ARG A C 1
ATOM 3042 O O . ARG A 1 396 ? 30.331 -12.450 -22.348 1.00 97.50 396 ARG A O 1
ATOM 3049 N N . VAL A 1 397 ? 29.030 -12.985 -24.083 1.00 97.62 397 VAL A N 1
ATOM 3050 C CA . VAL A 1 397 ? 28.568 -14.256 -23.506 1.00 97.62 397 VAL A CA 1
ATOM 3051 C C . VAL A 1 397 ? 29.745 -15.221 -23.308 1.00 97.62 397 VAL A C 1
ATOM 3053 O O . VAL A 1 397 ? 30.599 -15.350 -24.192 1.00 97.62 397 VAL A O 1
ATOM 3056 N N . GLY A 1 398 ? 29.796 -15.873 -22.145 1.00 96.19 398 GLY A N 1
ATOM 3057 C CA . GLY A 1 398 ? 30.964 -16.579 -21.622 1.00 96.19 398 GLY A CA 1
ATOM 3058 C C . GLY A 1 398 ? 31.642 -15.756 -20.527 1.00 96.19 398 GLY A C 1
ATOM 3059 O O . GLY A 1 398 ? 32.329 -14.795 -20.845 1.00 96.19 398 GLY A O 1
ATOM 3060 N N . LEU A 1 399 ? 31.472 -16.145 -19.254 1.00 96.06 399 LEU A N 1
ATOM 3061 C CA . LEU A 1 399 ? 31.951 -15.380 -18.081 1.00 96.06 399 LEU A CA 1
ATOM 3062 C C . LEU A 1 399 ? 33.441 -15.017 -18.097 1.00 96.06 399 LEU A C 1
ATOM 3064 O O . LEU A 1 399 ? 33.827 -14.060 -17.434 1.00 96.06 399 LEU A O 1
ATOM 3068 N N . TYR A 1 400 ? 34.272 -15.775 -18.812 1.00 97.69 400 TYR A N 1
ATOM 3069 C CA . TYR A 1 400 ? 35.718 -15.589 -18.870 1.00 97.69 400 TYR A CA 1
ATOM 3070 C C . TYR A 1 400 ? 36.163 -15.133 -20.256 1.00 97.69 400 TYR A C 1
ATOM 3072 O O . TYR A 1 400 ? 35.602 -15.551 -21.269 1.00 97.69 400 TYR A O 1
ATOM 3080 N N . LEU A 1 401 ? 37.247 -14.356 -20.303 1.00 95.12 401 LEU A N 1
ATOM 3081 C CA . LEU A 1 401 ? 37.921 -13.996 -21.555 1.00 95.12 401 LEU A CA 1
ATOM 3082 C C . LEU A 1 401 ? 38.383 -15.251 -22.312 1.00 95.12 401 LEU A C 1
ATOM 3084 O O . LEU A 1 401 ? 38.203 -15.350 -23.527 1.00 95.12 401 LEU A O 1
ATOM 3088 N N . ASP A 1 402 ? 38.909 -16.245 -21.588 1.00 95.44 402 ASP A N 1
ATOM 3089 C CA . ASP A 1 402 ? 39.158 -17.585 -22.122 1.00 95.44 402 ASP A CA 1
ATOM 3090 C C . ASP A 1 402 ? 37.882 -18.441 -22.066 1.00 95.44 402 ASP A C 1
ATOM 3092 O O . ASP A 1 402 ? 37.679 -19.286 -21.185 1.00 95.44 402 ASP A O 1
ATOM 3096 N N . LYS A 1 403 ? 37.006 -18.210 -23.045 1.00 95.62 403 LYS A N 1
ATOM 3097 C CA . LYS A 1 403 ? 35.746 -18.949 -23.213 1.00 95.62 403 LYS A CA 1
ATOM 3098 C C . LYS A 1 403 ? 35.969 -20.432 -23.527 1.00 95.62 403 LYS A C 1
ATOM 3100 O O . LYS A 1 403 ? 35.094 -21.253 -23.255 1.00 95.62 403 LYS A O 1
ATOM 3105 N N . ALA A 1 404 ? 37.114 -20.785 -24.116 1.00 93.19 404 ALA A N 1
ATOM 3106 C CA . ALA A 1 404 ? 37.402 -22.146 -24.559 1.00 93.19 404 ALA A CA 1
ATOM 3107 C C . ALA A 1 404 ? 37.704 -23.080 -23.381 1.00 93.19 404 ALA A C 1
ATOM 3109 O O . ALA A 1 404 ? 37.272 -24.236 -23.405 1.00 93.19 404 ALA A O 1
ATOM 3110 N N . SER A 1 405 ? 38.390 -22.571 -22.354 1.00 92.44 405 SER A N 1
ATOM 3111 C CA . SER A 1 405 ? 38.725 -23.331 -21.143 1.00 92.44 405 SER A CA 1
ATOM 3112 C C . SER A 1 405 ? 37.605 -23.368 -20.095 1.00 92.44 405 SER A C 1
ATOM 3114 O O . SER A 1 405 ? 37.668 -24.191 -19.190 1.00 92.44 405 SER A O 1
ATOM 3116 N N . ASN A 1 406 ? 36.565 -22.532 -20.230 1.00 94.19 406 ASN A N 1
ATOM 3117 C CA . ASN A 1 406 ? 35.483 -22.367 -19.243 1.00 94.19 406 ASN A CA 1
ATOM 3118 C C . ASN A 1 406 ? 34.091 -22.611 -19.857 1.00 94.19 406 ASN A C 1
ATOM 3120 O O . ASN A 1 406 ? 33.168 -21.795 -19.743 1.00 94.19 406 ASN A O 1
ATOM 3124 N N . LYS A 1 407 ? 33.943 -23.733 -20.572 1.00 95.50 407 LYS A N 1
ATOM 3125 C CA . LYS A 1 407 ? 32.738 -24.049 -21.362 1.00 95.50 407 LYS A CA 1
ATOM 3126 C C . LYS A 1 407 ? 31.472 -24.175 -20.518 1.00 95.50 407 LYS A C 1
ATOM 3128 O O . LYS A 1 407 ? 30.380 -23.971 -21.046 1.00 95.50 407 LYS A O 1
ATOM 3133 N N . GLU A 1 408 ? 31.591 -24.487 -19.229 1.00 95.06 408 GLU A N 1
ATOM 3134 C CA . GLU A 1 408 ? 30.447 -24.563 -18.317 1.00 95.06 408 GLU A CA 1
ATOM 3135 C C . GLU A 1 408 ? 29.698 -23.226 -18.176 1.00 95.06 408 GLU A C 1
ATOM 3137 O O . GLU A 1 408 ? 28.514 -23.224 -17.849 1.00 95.06 408 GLU A O 1
ATOM 3142 N N . PHE A 1 409 ? 30.352 -22.103 -18.492 1.00 97.38 409 PHE A N 1
ATOM 3143 C CA . PHE A 1 409 ? 29.778 -20.760 -18.426 1.00 97.38 409 PHE A CA 1
ATOM 3144 C C . PHE A 1 409 ? 29.532 -20.142 -19.806 1.00 97.38 409 PHE A C 1
ATOM 3146 O O . PHE A 1 409 ? 29.248 -18.951 -19.902 1.00 97.38 409 PHE A O 1
ATOM 3153 N N . ALA A 1 410 ? 29.603 -20.927 -20.889 1.00 95.94 410 ALA A N 1
ATOM 3154 C CA . ALA A 1 410 ? 29.499 -20.434 -22.268 1.00 95.94 410 ALA A CA 1
ATOM 3155 C C . ALA A 1 410 ? 28.166 -19.735 -22.601 1.00 95.94 410 ALA A C 1
ATOM 3157 O O . ALA A 1 410 ? 28.071 -19.048 -23.613 1.00 95.94 410 ALA A O 1
ATOM 3158 N N . ARG A 1 411 ? 27.135 -19.920 -21.767 1.00 97.12 411 ARG A N 1
ATOM 3159 C CA . ARG A 1 411 ? 25.810 -19.292 -21.896 1.00 97.12 411 ARG A CA 1
ATOM 3160 C C . ARG A 1 411 ? 25.551 -18.183 -20.882 1.00 97.12 411 ARG A C 1
ATOM 3162 O O . ARG A 1 411 ? 24.432 -17.691 -20.825 1.00 97.12 411 ARG A O 1
ATOM 3169 N N . VAL A 1 412 ? 26.539 -17.829 -20.071 1.00 98.25 412 VAL A N 1
ATOM 3170 C CA . VAL A 1 412 ? 26.380 -16.880 -18.973 1.00 98.25 412 VAL A CA 1
ATOM 3171 C C . VAL A 1 412 ? 27.078 -15.577 -19.344 1.00 98.25 412 VAL A C 1
ATOM 3173 O O . VAL A 1 412 ? 28.234 -15.598 -19.766 1.00 98.25 412 VAL A O 1
ATOM 3176 N N . VAL A 1 413 ? 26.390 -14.447 -19.197 1.00 98.38 413 VAL A N 1
ATOM 3177 C CA . VAL A 1 413 ? 26.981 -13.110 -19.346 1.00 98.38 413 VAL A CA 1
ATOM 3178 C C . VAL A 1 413 ? 27.060 -12.424 -17.983 1.00 98.38 413 VAL A C 1
ATOM 3180 O O . VAL A 1 413 ? 26.078 -12.404 -17.240 1.00 98.38 413 VAL A O 1
ATOM 3183 N N . LEU A 1 414 ? 28.228 -11.867 -17.648 1.00 98.62 414 LEU A N 1
ATOM 3184 C CA . LEU A 1 414 ? 28.380 -10.981 -16.494 1.00 98.62 414 LEU A CA 1
ATOM 3185 C C . LEU A 1 414 ? 27.981 -9.566 -16.903 1.00 98.62 414 LEU A C 1
ATOM 3187 O O . LEU A 1 414 ? 28.488 -9.018 -17.882 1.00 98.62 414 LEU A O 1
ATOM 3191 N N . VAL A 1 415 ? 27.079 -8.968 -16.143 1.00 98.44 415 VAL A N 1
ATOM 3192 C CA . VAL A 1 415 ? 26.559 -7.628 -16.378 1.00 98.44 415 VAL A CA 1
ATOM 3193 C C . VAL A 1 415 ? 26.752 -6.804 -15.116 1.00 98.44 415 VAL A C 1
ATOM 3195 O O . VAL A 1 415 ? 26.466 -7.258 -14.012 1.00 98.44 415 VAL A O 1
ATOM 3198 N N . THR A 1 416 ? 27.220 -5.575 -15.281 1.00 98.12 416 THR A N 1
ATOM 3199 C CA . THR A 1 416 ? 27.196 -4.559 -14.225 1.00 98.12 416 THR A CA 1
ATOM 3200 C C . THR A 1 416 ? 26.450 -3.318 -14.701 1.00 98.12 416 THR A C 1
ATOM 3202 O O . THR A 1 416 ? 26.049 -3.241 -15.861 1.00 98.12 416 THR A O 1
ATOM 3205 N N . ALA A 1 417 ? 26.225 -2.348 -13.822 1.00 96.56 417 ALA A N 1
ATOM 3206 C CA . ALA A 1 417 ? 25.569 -1.092 -14.154 1.00 96.56 417 ALA A CA 1
ATOM 3207 C C . ALA A 1 417 ? 26.374 0.088 -13.609 1.00 96.56 417 ALA A C 1
ATOM 3209 O O . ALA A 1 417 ? 26.831 0.069 -12.467 1.00 96.56 417 ALA A O 1
ATOM 3210 N N . ALA A 1 418 ? 26.523 1.133 -14.420 1.00 94.94 418 ALA A N 1
ATOM 3211 C CA . ALA A 1 418 ? 27.253 2.337 -14.044 1.00 94.94 418 ALA A CA 1
ATOM 3212 C C . ALA A 1 418 ? 26.583 3.584 -14.627 1.00 94.94 418 ALA A C 1
ATOM 3214 O O . ALA A 1 418 ? 25.948 3.537 -15.680 1.00 94.94 418 ALA A O 1
ATOM 3215 N N . ASN A 1 419 ? 26.740 4.712 -13.940 1.00 93.88 419 ASN A N 1
ATOM 3216 C CA . ASN A 1 419 ? 26.444 6.038 -14.478 1.00 93.88 419 ASN A CA 1
ATOM 3217 C C . ASN A 1 419 ? 27.721 6.890 -14.447 1.00 93.88 419 ASN A C 1
ATOM 3219 O O . ASN A 1 419 ? 28.690 6.530 -13.770 1.00 93.88 419 ASN A O 1
ATOM 3223 N N . GLY A 1 420 ? 27.731 8.022 -15.153 1.00 92.25 420 GLY A N 1
ATOM 3224 C CA . GLY A 1 420 ? 28.923 8.861 -15.284 1.00 92.25 420 GLY A CA 1
ATOM 3225 C C . GLY A 1 420 ? 29.521 9.326 -13.950 1.00 92.25 420 GLY A C 1
ATOM 3226 O O . GLY A 1 420 ? 30.727 9.539 -13.865 1.00 92.25 420 GLY A O 1
ATOM 3227 N N . ALA A 1 421 ? 28.706 9.443 -12.898 1.00 90.25 421 ALA A N 1
ATOM 3228 C CA . ALA A 1 421 ? 29.141 9.899 -11.579 1.00 90.25 421 ALA A CA 1
ATOM 3229 C C . ALA A 1 421 ? 29.772 8.796 -10.710 1.00 90.25 421 ALA A C 1
ATOM 3231 O O . ALA A 1 421 ? 30.495 9.113 -9.771 1.00 90.25 421 ALA A O 1
ATOM 3232 N N . TYR A 1 422 ? 29.538 7.517 -11.026 1.00 89.75 422 TYR A N 1
ATOM 3233 C CA . TYR A 1 422 ? 30.122 6.367 -10.319 1.00 89.75 422 TYR A CA 1
ATOM 3234 C C . TYR A 1 422 ? 31.212 5.650 -11.127 1.00 89.75 422 TYR A C 1
ATOM 3236 O O . TYR A 1 422 ? 31.605 4.535 -10.782 1.00 89.75 422 TYR A O 1
ATOM 3244 N N . MET A 1 423 ? 31.743 6.282 -12.178 1.00 94.44 423 MET A N 1
ATOM 3245 C CA . MET A 1 423 ? 32.759 5.662 -13.037 1.00 94.44 423 MET A CA 1
ATOM 3246 C C . MET A 1 423 ? 34.023 5.248 -12.280 1.00 94.44 423 MET A C 1
ATOM 3248 O O . MET A 1 423 ? 34.593 4.220 -12.605 1.00 94.44 423 MET A O 1
ATOM 3252 N N . GLN A 1 424 ? 34.414 5.959 -11.221 1.00 93.81 424 GLN A N 1
ATOM 3253 C CA . GLN A 1 424 ? 35.560 5.573 -10.388 1.00 93.81 424 GLN A CA 1
ATOM 3254 C C . GLN A 1 424 ? 35.333 4.250 -9.631 1.00 93.81 424 GLN A C 1
ATOM 3256 O O . GLN A 1 424 ? 36.251 3.437 -9.484 1.00 93.81 424 GLN A O 1
ATOM 3261 N N . VAL A 1 425 ? 34.104 4.023 -9.154 1.00 95.06 425 VAL A N 1
ATOM 3262 C CA . VAL A 1 425 ? 33.717 2.760 -8.512 1.00 95.06 425 VAL A CA 1
ATOM 3263 C C . VAL A 1 425 ? 33.712 1.655 -9.564 1.00 95.06 425 VAL A C 1
ATOM 3265 O O . VAL A 1 425 ? 34.379 0.641 -9.381 1.00 95.06 425 VAL A O 1
ATOM 3268 N N . TYR A 1 426 ? 33.073 1.895 -10.713 1.00 96.69 426 TYR A N 1
ATOM 3269 C CA . TYR A 1 426 ? 33.116 0.972 -11.849 1.00 96.69 426 TYR A CA 1
ATOM 3270 C C . TYR A 1 426 ? 34.551 0.646 -12.291 1.00 96.69 426 TYR A C 1
ATOM 3272 O O . TYR A 1 426 ? 34.856 -0.509 -12.560 1.00 96.69 426 TYR A O 1
ATOM 3280 N N . ASP A 1 427 ? 35.459 1.617 -12.327 1.00 96.88 427 ASP A N 1
ATOM 3281 C CA . ASP A 1 427 ? 36.836 1.397 -12.758 1.00 96.88 427 ASP A CA 1
ATOM 3282 C C . ASP A 1 427 ? 37.626 0.535 -11.763 1.00 96.88 427 ASP A C 1
ATOM 3284 O O . ASP A 1 427 ? 38.422 -0.312 -12.171 1.00 96.88 427 ASP A O 1
ATOM 3288 N N . ASN A 1 428 ? 37.370 0.657 -10.457 1.00 96.38 428 ASN A N 1
ATOM 3289 C CA . ASN A 1 428 ? 37.909 -0.296 -9.484 1.00 96.38 428 ASN A CA 1
ATOM 3290 C C . ASN A 1 428 ? 37.321 -1.699 -9.699 1.00 96.38 428 ASN A C 1
ATOM 3292 O O . ASN A 1 428 ? 38.072 -2.677 -9.738 1.00 96.38 428 ASN A O 1
ATOM 3296 N N . TRP A 1 429 ? 36.006 -1.794 -9.909 1.00 97.56 429 TRP A N 1
ATOM 3297 C CA . TRP A 1 429 ? 35.315 -3.057 -10.181 1.00 97.56 429 TRP A CA 1
ATOM 3298 C C . TRP A 1 429 ? 35.863 -3.753 -11.425 1.00 97.56 429 TRP A C 1
ATOM 3300 O O . TRP A 1 429 ? 36.230 -4.928 -11.373 1.00 97.56 429 TRP A O 1
ATOM 3310 N N . ARG A 1 430 ? 36.030 -3.012 -12.526 1.00 96.50 430 ARG A N 1
ATOM 3311 C CA . ARG A 1 430 ? 36.544 -3.535 -13.796 1.00 96.50 430 ARG A CA 1
ATOM 3312 C C . ARG A 1 430 ? 37.971 -4.056 -13.644 1.00 96.50 430 ARG A C 1
ATOM 3314 O O . ARG A 1 430 ? 38.320 -5.052 -14.273 1.00 96.50 430 ARG A O 1
ATOM 3321 N N . CYS A 1 431 ? 38.802 -3.421 -12.812 1.00 96.62 431 CYS A N 1
ATOM 3322 C CA . CYS A 1 431 ? 40.165 -3.884 -12.558 1.00 96.62 431 CYS A CA 1
ATOM 3323 C C . CYS A 1 431 ? 40.185 -5.221 -11.819 1.00 96.62 431 CYS A C 1
ATOM 3325 O O . CYS A 1 431 ? 40.974 -6.098 -12.171 1.00 96.62 431 CYS A O 1
ATOM 3327 N N . HIS A 1 432 ? 39.296 -5.400 -10.842 1.00 95.56 432 HIS A N 1
ATOM 3328 C CA . HIS A 1 432 ? 39.136 -6.681 -10.156 1.00 95.56 432 HIS A CA 1
ATOM 3329 C C . HIS A 1 432 ? 38.574 -7.761 -11.086 1.00 95.56 432 HIS A C 1
ATOM 3331 O O . HIS A 1 432 ? 39.137 -8.851 -11.155 1.00 95.56 432 HIS A O 1
ATOM 3337 N N . ALA A 1 433 ? 37.548 -7.445 -11.883 1.00 96.19 433 ALA A N 1
ATOM 3338 C CA . ALA A 1 433 ? 36.999 -8.368 -12.879 1.00 96.19 433 ALA A CA 1
ATOM 3339 C C . ALA A 1 433 ? 38.052 -8.807 -13.913 1.00 96.19 433 ALA A C 1
ATOM 3341 O O . ALA A 1 433 ? 38.215 -10.001 -14.168 1.00 96.19 433 ALA A O 1
ATOM 3342 N N . THR A 1 434 ? 38.836 -7.857 -14.435 1.00 95.12 434 THR A N 1
ATOM 3343 C CA . THR A 1 434 ? 39.939 -8.129 -15.374 1.00 95.12 434 THR A CA 1
ATOM 3344 C C . THR A 1 434 ? 40.996 -9.034 -14.748 1.00 95.12 434 THR A C 1
ATOM 3346 O O . THR A 1 434 ? 41.473 -9.966 -15.390 1.00 95.12 434 THR A O 1
ATOM 3349 N N . ARG A 1 435 ? 41.363 -8.784 -13.485 1.00 93.38 435 ARG A N 1
ATOM 3350 C CA . ARG A 1 435 ? 42.358 -9.582 -12.757 1.00 93.38 435 ARG A CA 1
ATOM 3351 C C . ARG A 1 435 ? 41.908 -11.030 -12.560 1.00 93.38 435 ARG A C 1
ATOM 3353 O O . ARG A 1 435 ? 42.745 -11.925 -12.596 1.00 93.38 435 ARG A O 1
ATOM 3360 N N . SER A 1 436 ? 40.606 -11.251 -12.404 1.00 94.25 436 SER A N 1
ATOM 3361 C CA . SER A 1 436 ? 39.997 -12.584 -12.357 1.00 94.25 436 SER A CA 1
ATOM 3362 C C . SER A 1 436 ? 39.770 -13.211 -13.742 1.00 94.25 436 SER A C 1
ATOM 3364 O O . SER A 1 436 ? 39.215 -14.301 -13.828 1.00 94.25 436 SER A O 1
ATOM 3366 N N . GLY A 1 437 ? 40.190 -12.554 -14.831 1.00 96.69 437 GLY A N 1
ATOM 3367 C CA . GLY A 1 437 ? 40.044 -13.064 -16.198 1.00 96.69 437 GLY A CA 1
ATOM 3368 C C . GLY A 1 437 ? 38.604 -13.065 -16.720 1.00 96.69 437 GLY A C 1
ATOM 3369 O O . GLY A 1 437 ? 38.303 -13.805 -17.659 1.00 96.69 437 GLY A O 1
ATOM 3370 N N . LEU A 1 438 ? 37.718 -12.268 -16.117 1.00 97.31 438 LEU A N 1
ATOM 3371 C CA . LEU A 1 438 ? 36.294 -12.228 -16.449 1.00 97.31 438 LEU A CA 1
ATOM 3372 C C . LEU A 1 438 ? 36.024 -11.353 -17.682 1.00 97.31 438 LEU A C 1
ATOM 3374 O O . LEU A 1 438 ? 36.742 -10.385 -17.930 1.00 97.31 438 LEU A O 1
ATOM 3378 N N . ASP A 1 439 ? 34.970 -11.667 -18.436 1.00 97.50 439 ASP A N 1
ATOM 3379 C CA . ASP A 1 439 ? 34.405 -10.808 -19.484 1.00 97.50 439 ASP A CA 1
ATOM 3380 C C . ASP A 1 439 ? 33.011 -10.322 -19.064 1.00 97.50 439 ASP A C 1
ATOM 3382 O O . ASP A 1 439 ? 32.276 -11.036 -18.384 1.00 97.50 439 ASP A O 1
ATOM 3386 N N . TRP A 1 440 ? 32.653 -9.089 -19.425 1.00 98.31 440 TRP A N 1
ATOM 3387 C CA . TRP A 1 440 ? 31.420 -8.451 -18.954 1.00 98.31 440 TRP A CA 1
ATOM 3388 C C . TRP A 1 440 ? 30.856 -7.412 -19.929 1.00 98.31 440 TRP A C 1
ATOM 3390 O O . TRP A 1 440 ? 31.566 -6.867 -20.784 1.00 98.31 440 TRP A O 1
ATOM 3400 N N . ALA A 1 441 ? 29.576 -7.096 -19.735 1.00 98.38 441 ALA A N 1
ATOM 3401 C CA . ALA A 1 441 ? 28.870 -5.958 -20.317 1.00 98.38 441 ALA A CA 1
ATOM 3402 C C . ALA A 1 441 ? 28.426 -4.968 -19.220 1.00 98.38 441 ALA A C 1
ATOM 3404 O O . ALA A 1 441 ? 28.402 -5.301 -18.033 1.00 98.38 441 ALA A O 1
ATOM 3405 N N . VAL A 1 442 ? 28.093 -3.736 -19.605 1.00 98.25 442 VAL A N 1
ATOM 3406 C CA . VAL A 1 442 ? 27.788 -2.642 -18.672 1.00 98.25 442 VAL A CA 1
ATOM 3407 C C . VAL A 1 442 ? 26.524 -1.912 -19.095 1.00 98.25 442 VAL A C 1
ATOM 3409 O O . VAL A 1 442 ? 26.497 -1.296 -20.153 1.00 98.25 442 VAL A O 1
ATOM 3412 N N . ILE A 1 443 ? 25.500 -1.911 -18.247 1.00 98.00 443 ILE A N 1
ATOM 3413 C CA . ILE A 1 443 ? 24.318 -1.060 -18.399 1.00 98.00 443 ILE A CA 1
ATOM 3414 C C . ILE A 1 443 ? 24.738 0.393 -18.185 1.00 98.00 443 ILE A C 1
ATOM 3416 O O . ILE A 1 443 ? 25.128 0.787 -17.082 1.00 98.00 443 ILE A O 1
ATOM 3420 N N . ALA A 1 444 ? 24.671 1.183 -19.254 1.00 97.00 444 ALA A N 1
ATOM 3421 C CA . ALA A 1 444 ? 25.033 2.591 -19.245 1.00 97.00 444 ALA A CA 1
ATOM 3422 C C . ALA A 1 444 ? 23.828 3.431 -18.803 1.00 97.00 444 ALA A C 1
ATOM 3424 O O . ALA A 1 444 ? 23.014 3.845 -19.626 1.00 97.00 444 ALA A O 1
ATOM 3425 N N . ASN A 1 445 ? 23.719 3.698 -17.499 1.00 95.25 445 ASN A N 1
ATOM 3426 C CA . ASN A 1 445 ? 22.563 4.383 -16.913 1.00 95.25 445 ASN A CA 1
ATOM 3427 C C . ASN A 1 445 ? 22.422 5.856 -17.329 1.00 95.25 445 ASN A C 1
ATOM 3429 O O . ASN A 1 445 ? 21.395 6.467 -17.057 1.00 95.25 445 ASN A O 1
ATOM 3433 N N . ASP A 1 446 ? 23.419 6.454 -17.978 1.00 94.31 446 ASP A N 1
ATOM 3434 C CA . ASP A 1 446 ? 23.322 7.785 -18.569 1.00 94.31 446 ASP A CA 1
ATOM 3435 C C . ASP A 1 446 ? 24.218 7.921 -19.815 1.00 94.31 446 ASP A C 1
ATOM 3437 O O . ASP A 1 446 ? 25.029 7.053 -20.146 1.00 94.31 446 ASP A O 1
ATOM 3441 N N . ASN A 1 447 ? 24.076 9.044 -20.527 1.00 92.94 447 ASN A N 1
ATOM 3442 C CA . ASN A 1 447 ? 24.883 9.334 -21.718 1.00 92.94 447 ASN A CA 1
ATOM 3443 C C . ASN A 1 447 ? 26.377 9.509 -21.402 1.00 92.94 447 ASN A C 1
ATOM 3445 O O . ASN A 1 447 ? 27.214 9.323 -22.283 1.00 92.94 447 ASN A O 1
ATOM 3449 N N . ALA A 1 448 ? 26.720 9.896 -20.170 1.00 94.25 448 ALA A N 1
ATOM 3450 C CA . ALA A 1 448 ? 28.106 10.084 -19.762 1.00 94.25 448 ALA A CA 1
ATOM 3451 C C . ALA A 1 448 ? 28.816 8.730 -19.633 1.00 94.25 448 ALA A C 1
ATOM 3453 O O . ALA A 1 448 ? 29.877 8.550 -20.225 1.00 94.25 448 ALA A O 1
ATOM 3454 N N . ALA A 1 449 ? 28.198 7.758 -18.957 1.00 94.75 449 ALA A N 1
ATOM 3455 C CA . ALA A 1 449 ? 28.658 6.377 -18.922 1.00 94.75 449 ALA A CA 1
ATOM 3456 C C . ALA A 1 449 ? 28.708 5.786 -20.330 1.00 94.75 449 ALA A C 1
ATOM 3458 O O . ALA A 1 449 ? 29.741 5.253 -20.714 1.00 94.75 449 ALA A O 1
ATOM 3459 N N . LEU A 1 450 ? 27.656 5.960 -21.141 1.00 94.69 450 LEU A N 1
ATOM 3460 C CA . LEU A 1 450 ? 27.628 5.442 -22.515 1.00 94.69 450 LEU A CA 1
ATOM 3461 C C . LEU A 1 450 ? 28.806 5.953 -23.362 1.00 94.69 450 LEU A C 1
ATOM 3463 O O . LEU A 1 450 ? 29.351 5.206 -24.165 1.00 94.69 450 LEU A O 1
ATOM 3467 N N . LYS A 1 451 ? 29.219 7.212 -23.166 1.00 93.88 451 LYS A N 1
ATOM 3468 C CA . LYS A 1 451 ? 30.362 7.819 -23.865 1.00 93.88 451 LYS A CA 1
ATOM 3469 C C . LYS A 1 451 ? 31.721 7.358 -23.326 1.00 93.88 451 LYS A C 1
ATOM 3471 O O . LYS A 1 451 ? 32.691 7.340 -24.079 1.00 93.88 451 LYS A O 1
ATOM 3476 N N . LEU A 1 452 ? 31.814 7.077 -22.026 1.00 93.62 452 LEU A N 1
ATOM 3477 C CA . LEU A 1 452 ? 33.060 6.677 -21.360 1.00 93.62 452 LEU A CA 1
ATOM 3478 C C . LEU A 1 452 ? 33.343 5.176 -21.479 1.00 93.62 452 LEU A C 1
ATOM 3480 O O . LEU A 1 452 ? 34.497 4.761 -21.392 1.00 93.62 452 LEU A O 1
ATOM 3484 N N . LEU A 1 453 ? 32.297 4.371 -21.646 1.00 94.38 453 LEU A N 1
ATOM 3485 C CA . LEU A 1 453 ? 32.391 2.931 -21.820 1.00 94.38 453 LEU A CA 1
ATOM 3486 C C . LEU A 1 453 ? 32.793 2.575 -23.254 1.00 94.38 453 LEU A C 1
ATOM 3488 O O . LEU A 1 453 ? 32.466 3.267 -24.216 1.00 94.38 453 LEU A O 1
ATOM 3492 N N . GLU A 1 454 ? 33.488 1.450 -23.398 1.00 92.06 454 GLU A N 1
ATOM 3493 C CA . GLU A 1 454 ? 33.806 0.882 -24.705 1.00 92.06 454 GLU A CA 1
ATOM 3494 C C . GLU A 1 454 ? 32.503 0.522 -25.436 1.00 92.06 454 GLU A C 1
ATOM 3496 O O . GLU A 1 454 ? 31.613 -0.116 -24.864 1.00 92.06 454 GLU A O 1
ATOM 3501 N N . ALA A 1 455 ? 32.394 0.893 -26.716 1.00 89.62 455 ALA A N 1
ATOM 3502 C CA . ALA A 1 455 ? 31.190 0.657 -27.520 1.00 89.62 455 ALA A CA 1
ATOM 3503 C C . ALA A 1 455 ? 30.813 -0.832 -27.627 1.00 89.62 455 ALA A C 1
ATOM 3505 O O . ALA A 1 455 ? 29.693 -1.182 -27.970 1.00 89.62 455 ALA A O 1
ATOM 3506 N N . ASP A 1 456 ? 31.740 -1.746 -27.353 1.00 93.75 456 ASP A N 1
ATOM 3507 C CA . ASP A 1 456 ? 31.498 -3.185 -27.366 1.00 93.75 456 ASP A CA 1
ATOM 3508 C C . ASP A 1 456 ? 31.238 -3.787 -25.971 1.00 93.75 456 ASP A C 1
ATOM 3510 O O . ASP A 1 456 ? 31.209 -5.013 -25.829 1.00 93.75 456 ASP A O 1
ATOM 3514 N N . ARG A 1 457 ? 31.056 -2.940 -24.952 1.00 96.38 457 ARG A N 1
ATOM 3515 C CA . ARG A 1 457 ? 30.646 -3.310 -23.588 1.00 96.38 457 ARG A CA 1
ATOM 3516 C C . ARG A 1 457 ? 29.400 -2.569 -23.120 1.00 96.38 457 ARG A C 1
ATOM 3518 O O . ARG A 1 457 ? 28.707 -3.086 -22.250 1.00 96.38 457 ARG A O 1
ATOM 3525 N N . ALA A 1 458 ? 29.127 -1.381 -23.651 1.00 97.56 458 ALA A N 1
ATOM 3526 C CA . ALA A 1 458 ? 28.013 -0.557 -23.205 1.00 97.56 458 ALA A CA 1
ATOM 3527 C C . ALA A 1 458 ? 26.659 -1.091 -23.702 1.00 97.56 458 ALA A C 1
ATOM 3529 O O . ALA A 1 458 ? 26.448 -1.266 -24.897 1.00 97.56 458 ALA A O 1
ATOM 3530 N N . LEU A 1 459 ? 25.726 -1.298 -22.779 1.00 97.38 459 LEU A N 1
ATOM 3531 C CA . LEU A 1 459 ? 24.327 -1.602 -23.046 1.00 97.38 459 LEU A CA 1
ATOM 3532 C C . LEU A 1 459 ? 23.529 -0.301 -22.887 1.00 97.38 459 LEU A C 1
ATOM 3534 O O . LEU A 1 459 ? 23.435 0.210 -21.762 1.00 97.38 459 LEU A O 1
ATOM 3538 N N . PRO A 1 460 ? 23.003 0.277 -23.981 1.00 95.12 460 PRO A N 1
ATOM 3539 C CA . PRO A 1 460 ? 22.195 1.486 -23.901 1.00 95.12 460 PRO A CA 1
ATOM 3540 C C . PRO A 1 460 ? 20.857 1.203 -23.207 1.00 95.12 460 PRO A C 1
ATOM 3542 O O . PRO A 1 460 ? 20.300 0.115 -23.339 1.00 95.12 460 PRO A O 1
ATOM 3545 N N . ILE A 1 461 ? 20.336 2.212 -22.509 1.00 92.38 461 ILE A N 1
ATOM 3546 C CA . ILE A 1 461 ? 18.977 2.219 -21.955 1.00 92.38 461 ILE A CA 1
ATOM 3547 C C . ILE A 1 461 ? 18.126 3.301 -22.626 1.00 92.38 461 ILE A C 1
ATOM 3549 O O . ILE A 1 461 ? 18.663 4.261 -23.201 1.00 92.38 461 ILE A O 1
ATOM 3553 N N . GLU A 1 462 ? 16.804 3.160 -22.527 1.00 85.75 462 GLU A N 1
ATOM 3554 C CA . GLU A 1 462 ? 15.836 4.117 -23.070 1.00 85.75 462 GLU A CA 1
ATOM 3555 C C . GLU A 1 462 ? 16.039 5.525 -22.488 1.00 85.75 462 GLU A C 1
ATOM 3557 O O . GLU A 1 462 ? 16.517 5.708 -21.366 1.00 85.75 462 GLU A O 1
ATOM 3562 N N . ASN A 1 463 ? 15.755 6.552 -23.294 1.00 75.44 463 ASN A N 1
ATOM 3563 C CA . ASN A 1 463 ? 16.135 7.934 -22.983 1.00 75.44 463 ASN A CA 1
ATOM 3564 C C . ASN A 1 463 ? 15.465 8.489 -21.718 1.00 75.44 463 ASN A C 1
ATOM 3566 O O . ASN A 1 463 ? 16.085 9.280 -21.010 1.00 75.44 463 ASN A O 1
ATOM 3570 N N . ASP A 1 464 ? 14.227 8.094 -21.452 1.00 76.19 464 ASP A N 1
ATOM 3571 C CA . ASP A 1 464 ? 13.416 8.482 -20.295 1.00 76.19 464 ASP A CA 1
ATOM 3572 C C . ASP A 1 464 ? 13.835 7.777 -18.996 1.00 76.19 464 ASP A C 1
ATOM 3574 O O . ASP A 1 464 ? 13.538 8.262 -17.905 1.00 76.19 464 ASP A O 1
ATOM 3578 N N . LEU A 1 465 ? 14.609 6.695 -19.101 1.00 80.19 465 LEU A N 1
ATOM 3579 C CA . LEU A 1 465 ? 15.135 5.932 -17.969 1.00 80.19 465 LEU A CA 1
ATOM 3580 C C . LEU A 1 465 ? 16.567 6.326 -17.573 1.00 80.19 465 LEU A C 1
ATOM 3582 O O . LEU A 1 465 ? 17.150 5.733 -16.662 1.00 80.19 465 LEU A O 1
ATOM 3586 N N . LYS A 1 466 ? 17.154 7.334 -18.231 1.00 87.25 466 LYS A N 1
ATOM 3587 C CA . LYS A 1 466 ? 18.528 7.784 -17.963 1.00 87.25 466 LYS A CA 1
ATOM 3588 C C . LYS A 1 466 ? 18.642 8.520 -16.634 1.00 87.25 466 LYS A C 1
ATOM 3590 O O . LYS A 1 466 ? 18.023 9.559 -16.415 1.00 87.25 466 LYS A O 1
ATOM 3595 N N . ILE A 1 467 ? 19.524 8.024 -15.771 1.00 84.94 467 ILE A N 1
ATOM 3596 C CA . ILE A 1 467 ? 19.786 8.553 -14.437 1.00 84.94 467 ILE A CA 1
ATOM 3597 C C . ILE A 1 467 ? 21.245 8.990 -14.313 1.00 84.94 467 ILE A C 1
ATOM 3599 O O . ILE A 1 467 ? 22.154 8.181 -14.121 1.00 84.94 467 ILE A O 1
ATOM 3603 N N . SER A 1 468 ? 21.450 10.307 -14.341 1.00 86.12 468 SER A N 1
ATOM 3604 C CA . SER A 1 468 ? 22.748 10.940 -14.107 1.00 86.12 468 SER A CA 1
ATOM 3605 C C . SER A 1 468 ? 22.945 11.385 -12.655 1.00 86.12 468 SER A C 1
ATOM 3607 O O . SER A 1 468 ? 21.994 11.817 -11.991 1.00 86.12 468 SER A O 1
ATOM 3609 N N . GLY A 1 469 ? 24.204 11.403 -12.213 1.00 85.31 469 GLY A N 1
ATOM 3610 C CA . GLY A 1 469 ? 24.619 11.928 -10.908 1.00 85.31 469 GLY A CA 1
ATOM 3611 C C . GLY A 1 469 ? 24.733 10.865 -9.811 1.00 85.31 469 GLY A C 1
ATOM 3612 O O . GLY A 1 469 ? 24.346 9.710 -9.994 1.00 85.31 469 GLY A O 1
ATOM 3613 N N . MET A 1 470 ? 25.284 11.270 -8.663 1.00 77.00 470 MET A N 1
ATOM 3614 C CA . MET A 1 470 ? 25.305 10.434 -7.464 1.00 77.00 470 MET A CA 1
ATOM 3615 C C . MET A 1 470 ? 23.919 10.411 -6.823 1.00 77.00 470 MET A C 1
ATOM 3617 O O . MET A 1 470 ? 23.321 11.462 -6.589 1.00 77.00 470 MET A O 1
ATOM 3621 N N . ASN A 1 471 ? 23.409 9.216 -6.542 1.00 79.50 471 ASN A N 1
ATOM 3622 C CA . ASN A 1 471 ? 22.067 9.018 -6.009 1.00 79.50 471 ASN A CA 1
ATOM 3623 C C . ASN A 1 471 ? 22.173 8.337 -4.651 1.00 79.50 471 ASN A C 1
ATOM 3625 O O . ASN A 1 471 ? 22.641 7.206 -4.538 1.00 79.50 471 ASN A O 1
ATOM 3629 N N . GLY A 1 472 ? 21.756 9.058 -3.611 1.00 74.44 472 GLY A N 1
ATOM 3630 C CA . GLY A 1 472 ? 21.750 8.543 -2.249 1.00 74.44 472 GLY A CA 1
ATOM 3631 C C . GLY A 1 472 ? 20.729 7.423 -2.060 1.00 74.44 472 GLY A C 1
ATOM 3632 O O . GLY A 1 472 ? 19.758 7.298 -2.818 1.00 74.44 472 GLY A O 1
ATOM 3633 N N . TRP A 1 473 ? 20.945 6.633 -1.009 1.00 74.00 473 TRP A N 1
ATOM 3634 C CA . TRP A 1 473 ? 20.019 5.584 -0.600 1.00 74.00 473 TRP A CA 1
ATOM 3635 C C . TRP A 1 473 ? 18.614 6.152 -0.370 1.00 74.00 473 TRP A C 1
ATOM 3637 O O . TRP A 1 473 ? 18.443 7.150 0.328 1.00 74.00 473 TRP A O 1
ATOM 3647 N N . GLY A 1 474 ? 17.613 5.518 -0.982 1.00 71.12 474 GLY A N 1
ATOM 3648 C CA . GLY A 1 474 ? 16.211 5.929 -0.898 1.00 71.12 474 GLY A CA 1
ATOM 3649 C C . GLY A 1 474 ? 15.817 7.153 -1.717 1.00 71.12 474 GLY A C 1
ATOM 3650 O O . GLY A 1 474 ? 14.755 7.723 -1.476 1.00 71.12 474 GLY A O 1
ATOM 3651 N N . SER A 1 475 ? 16.645 7.559 -2.678 1.00 80.69 475 SER A N 1
ATOM 3652 C CA . SER A 1 475 ? 16.225 8.516 -3.698 1.00 80.69 475 SER A CA 1
ATOM 3653 C C . SER A 1 475 ? 15.465 7.813 -4.826 1.00 80.69 475 SER A C 1
ATOM 3655 O O . SER A 1 475 ? 15.886 6.756 -5.286 1.00 80.69 475 SER A O 1
ATOM 3657 N N . ALA A 1 476 ? 14.425 8.467 -5.352 1.00 80.25 476 ALA A N 1
ATOM 3658 C CA . ALA A 1 476 ? 13.668 7.989 -6.515 1.00 80.25 476 ALA A CA 1
ATOM 3659 C C . ALA A 1 476 ? 14.572 7.627 -7.709 1.00 80.25 476 ALA A C 1
ATOM 3661 O O . ALA A 1 476 ? 14.315 6.675 -8.434 1.00 80.25 476 ALA A O 1
ATOM 3662 N N . LYS A 1 477 ? 15.676 8.363 -7.882 1.00 83.25 477 LYS A N 1
ATOM 3663 C CA . LYS A 1 477 ? 16.680 8.089 -8.913 1.00 83.25 477 LYS A CA 1
ATOM 3664 C C . LYS A 1 477 ? 17.413 6.764 -8.696 1.00 83.25 477 LYS A C 1
ATOM 3666 O O . LYS A 1 477 ? 17.689 6.069 -9.668 1.00 83.25 477 LYS A O 1
ATOM 3671 N N . LEU A 1 478 ? 17.751 6.418 -7.451 1.00 83.12 478 LEU A N 1
ATOM 3672 C CA . LEU A 1 478 ? 18.364 5.125 -7.138 1.00 83.12 478 LEU A CA 1
ATOM 3673 C C . LEU A 1 478 ? 17.375 3.982 -7.392 1.00 83.12 478 LEU A C 1
ATOM 3675 O O . LEU A 1 478 ? 17.764 2.957 -7.943 1.00 83.12 478 LEU A O 1
ATOM 3679 N N . ASP A 1 479 ? 16.102 4.188 -7.064 1.00 85.06 479 ASP A N 1
ATOM 3680 C CA . ASP A 1 479 ? 15.053 3.207 -7.339 1.00 85.06 479 ASP A CA 1
ATOM 3681 C C . ASP A 1 479 ? 14.892 2.991 -8.860 1.00 85.06 479 ASP A C 1
ATOM 3683 O O . ASP A 1 479 ? 14.807 1.853 -9.313 1.00 85.06 479 ASP A O 1
ATOM 3687 N N . THR A 1 480 ? 14.985 4.051 -9.680 1.00 85.62 480 THR A N 1
ATOM 3688 C CA . THR A 1 480 ? 15.037 3.920 -11.151 1.00 85.62 480 THR A CA 1
ATOM 3689 C C . THR A 1 480 ? 16.258 3.132 -11.637 1.00 85.62 480 THR A C 1
ATOM 3691 O O . THR A 1 480 ? 16.129 2.337 -12.562 1.00 85.62 480 THR A O 1
ATOM 3694 N N . VAL A 1 481 ? 17.433 3.282 -11.013 1.00 87.25 481 VAL A N 1
ATOM 3695 C CA . VAL A 1 481 ? 18.609 2.448 -11.343 1.00 87.25 481 VAL A CA 1
ATOM 3696 C C . VAL A 1 481 ? 18.335 0.969 -11.045 1.00 87.25 481 VAL A C 1
ATOM 3698 O O . VAL A 1 481 ? 18.669 0.107 -11.860 1.00 87.25 481 VAL A O 1
ATOM 3701 N N . GLY A 1 482 ? 17.686 0.675 -9.915 1.00 88.31 482 GLY A N 1
ATOM 3702 C CA . GLY A 1 482 ? 17.208 -0.669 -9.585 1.00 88.31 482 GLY A CA 1
ATOM 3703 C C . GLY A 1 482 ? 16.193 -1.211 -10.602 1.00 88.31 482 GLY A C 1
ATOM 3704 O O . GLY A 1 482 ? 16.224 -2.393 -10.941 1.00 88.31 482 GLY A O 1
ATOM 3705 N N . TRP A 1 483 ? 15.351 -0.352 -11.180 1.00 88.50 483 TRP A N 1
ATOM 3706 C CA . TRP A 1 483 ? 14.441 -0.757 -12.255 1.00 88.50 483 TRP A CA 1
ATOM 3707 C C . TRP A 1 483 ? 15.131 -1.045 -13.570 1.00 88.50 483 TRP A C 1
ATOM 3709 O O . TRP A 1 483 ? 14.883 -2.092 -14.169 1.00 88.50 483 TRP A O 1
ATOM 3719 N N . ASN A 1 484 ? 16.048 -0.174 -13.978 1.00 90.19 484 ASN A N 1
ATOM 3720 C CA . ASN A 1 484 ? 16.844 -0.377 -15.182 1.00 90.19 484 ASN A CA 1
ATOM 3721 C C . ASN A 1 484 ? 17.601 -1.705 -15.118 1.00 90.19 484 ASN A C 1
ATOM 3723 O O . ASN A 1 484 ? 17.707 -2.395 -16.127 1.00 90.19 484 ASN A O 1
ATOM 3727 N N . LYS A 1 485 ? 18.068 -2.100 -13.927 1.00 94.50 485 LYS A N 1
ATOM 3728 C CA . LYS A 1 485 ? 18.694 -3.404 -13.680 1.00 94.50 485 LYS A CA 1
ATOM 3729 C C . LYS A 1 485 ? 17.770 -4.562 -14.073 1.00 94.50 485 LYS A C 1
ATOM 3731 O O . LYS A 1 485 ? 18.145 -5.358 -14.931 1.00 94.50 485 LYS A O 1
ATOM 3736 N N . PHE A 1 486 ? 16.567 -4.661 -13.502 1.00 95.88 486 PHE A N 1
ATOM 3737 C CA . PHE A 1 486 ? 15.658 -5.772 -13.818 1.00 95.88 486 PHE A CA 1
ATOM 3738 C C . PHE A 1 486 ? 15.098 -5.715 -15.239 1.00 95.88 486 PHE A C 1
ATOM 3740 O O . PHE A 1 486 ? 15.036 -6.752 -15.901 1.00 95.88 486 PHE A O 1
ATOM 3747 N N . ALA A 1 487 ? 14.756 -4.520 -15.727 1.00 95.00 487 ALA A N 1
ATOM 3748 C CA . ALA A 1 487 ? 14.311 -4.320 -17.101 1.00 95.00 487 ALA A CA 1
ATOM 3749 C C . ALA A 1 487 ? 15.380 -4.785 -18.093 1.00 95.00 487 ALA A C 1
ATOM 3751 O O . ALA A 1 487 ? 15.079 -5.542 -19.016 1.00 95.00 487 ALA A O 1
ATOM 3752 N N . MET A 1 488 ? 16.647 -4.431 -17.858 1.00 97.19 488 MET A N 1
ATOM 3753 C CA . MET A 1 488 ? 17.723 -4.866 -18.736 1.00 97.19 488 MET A CA 1
ATOM 3754 C C . MET A 1 488 ? 18.029 -6.348 -18.633 1.00 97.19 488 MET A C 1
ATOM 3756 O O . MET A 1 488 ? 18.240 -6.981 -19.664 1.00 97.19 488 MET A O 1
ATOM 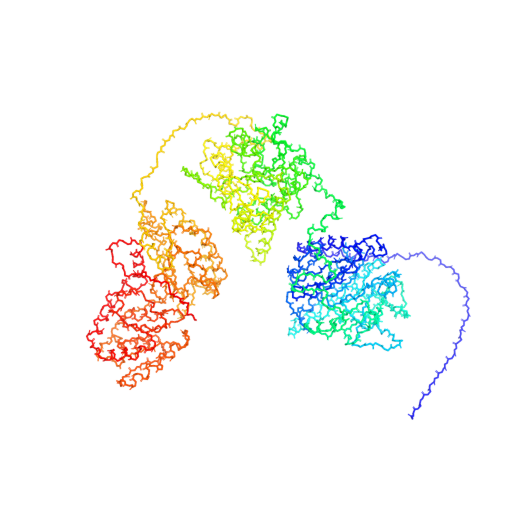3760 N N . VAL A 1 489 ? 18.012 -6.930 -17.435 1.00 97.81 489 VAL A N 1
ATOM 3761 C CA . VAL A 1 489 ? 18.170 -8.381 -17.274 1.00 97.81 489 VAL A CA 1
ATOM 3762 C C . VAL A 1 489 ? 17.074 -9.129 -18.043 1.00 97.81 489 VAL A C 1
ATOM 3764 O O . VAL A 1 489 ? 17.378 -10.075 -18.771 1.00 97.81 489 VAL A O 1
ATOM 3767 N N . LEU A 1 490 ? 15.820 -8.668 -17.973 1.00 97.12 490 LEU A N 1
ATOM 3768 C CA . LEU A 1 490 ? 14.717 -9.235 -18.751 1.00 97.12 490 LEU A CA 1
ATOM 3769 C C . LEU A 1 490 ? 14.928 -9.077 -20.263 1.00 97.12 490 LEU A C 1
ATOM 3771 O O . LEU A 1 490 ? 14.751 -10.046 -21.000 1.00 97.12 490 LEU A O 1
ATOM 3775 N N . SER A 1 491 ? 15.326 -7.891 -20.729 1.00 96.44 491 SER A N 1
ATOM 3776 C CA . SER A 1 491 ? 15.602 -7.637 -22.149 1.00 96.44 491 SER A CA 1
ATOM 3777 C C . SER A 1 491 ? 16.731 -8.520 -22.677 1.00 96.44 491 SER A C 1
ATOM 3779 O O . SER A 1 491 ? 16.596 -9.110 -23.744 1.00 96.44 491 SER A O 1
ATOM 3781 N N . ILE A 1 492 ? 17.814 -8.691 -21.914 1.00 97.69 492 ILE A N 1
ATOM 3782 C CA . ILE A 1 492 ? 18.921 -9.587 -22.273 1.00 97.69 492 ILE A CA 1
ATOM 3783 C C . ILE A 1 492 ? 18.413 -11.026 -22.425 1.00 97.69 492 ILE A C 1
ATOM 3785 O O . ILE A 1 492 ? 18.670 -11.653 -23.456 1.00 97.69 492 ILE A O 1
ATOM 3789 N N . MET A 1 493 ? 17.653 -11.534 -21.447 1.00 97.69 493 MET A N 1
ATOM 3790 C CA . MET A 1 493 ? 17.088 -12.887 -21.510 1.00 97.69 493 MET A CA 1
ATOM 3791 C C . MET A 1 493 ? 16.156 -13.062 -22.716 1.00 97.69 493 MET A C 1
ATOM 3793 O O . MET A 1 493 ? 16.302 -14.037 -23.449 1.00 97.69 493 MET A O 1
ATOM 3797 N N . LYS A 1 494 ? 15.251 -12.105 -22.967 1.00 95.50 494 LYS A N 1
ATOM 3798 C CA . LYS A 1 494 ? 14.301 -12.149 -24.092 1.00 95.50 494 LYS A CA 1
ATOM 3799 C C . LYS A 1 494 ? 14.988 -12.122 -25.453 1.00 95.50 494 LYS A C 1
ATOM 3801 O O . LYS A 1 494 ? 14.615 -12.881 -26.340 1.00 95.50 494 LYS A O 1
ATOM 3806 N N . LEU A 1 495 ? 15.975 -11.245 -25.622 1.00 95.38 495 LEU A N 1
ATOM 3807 C CA . LEU A 1 495 ? 16.622 -11.021 -26.916 1.00 95.38 495 LEU A CA 1
ATOM 3808 C C . LEU A 1 495 ? 17.646 -12.104 -27.265 1.00 95.38 495 LEU A C 1
ATOM 3810 O O . LEU A 1 495 ? 17.906 -12.339 -28.442 1.00 95.38 495 LEU A O 1
ATOM 3814 N N . THR A 1 496 ? 18.255 -12.747 -26.262 1.00 96.31 496 THR A N 1
ATOM 3815 C CA . THR A 1 496 ? 19.423 -13.616 -26.492 1.00 96.31 496 THR A CA 1
ATOM 3816 C C . THR A 1 496 ? 19.312 -15.024 -25.906 1.00 96.31 496 THR A C 1
ATOM 3818 O O . THR A 1 496 ? 20.085 -15.897 -26.296 1.00 96.31 496 THR A O 1
ATOM 3821 N N . GLY A 1 497 ? 18.380 -15.279 -24.981 1.00 95.19 497 GLY A N 1
ATOM 3822 C CA . GLY A 1 497 ? 18.216 -16.585 -24.328 1.00 95.19 497 GLY A CA 1
ATOM 3823 C C . GLY A 1 497 ? 19.404 -17.024 -23.456 1.00 95.19 497 GLY A C 1
ATOM 3824 O O . GLY A 1 497 ? 19.545 -18.218 -23.152 1.00 95.19 497 GLY A O 1
ATOM 3825 N N . VAL A 1 498 ? 20.288 -16.088 -23.096 1.00 97.75 498 VAL A N 1
ATOM 3826 C CA . VAL A 1 498 ? 21.454 -16.327 -22.233 1.00 97.75 498 VAL A CA 1
ATOM 3827 C C . VAL A 1 498 ? 21.077 -16.219 -20.755 1.00 97.75 498 VAL A C 1
ATOM 3829 O O . VAL A 1 498 ? 20.106 -15.552 -20.394 1.00 97.75 498 VAL A O 1
ATOM 3832 N N . ASP A 1 499 ? 21.870 -16.860 -19.901 1.00 98.38 499 ASP A N 1
ATOM 3833 C CA . ASP A 1 499 ? 21.805 -16.665 -18.457 1.00 98.38 499 ASP A CA 1
ATOM 3834 C C . ASP A 1 499 ? 22.545 -15.375 -18.081 1.00 98.38 499 ASP A C 1
ATOM 3836 O O . ASP A 1 499 ? 23.541 -15.011 -18.715 1.00 98.38 499 ASP A O 1
ATOM 3840 N N . VAL A 1 500 ? 22.107 -14.703 -17.019 1.00 98.56 500 VAL A N 1
ATOM 3841 C CA . VAL A 1 500 ? 22.687 -13.422 -16.601 1.00 98.56 500 VAL A CA 1
ATOM 3842 C C . VAL A 1 500 ? 23.206 -13.527 -15.176 1.00 98.56 500 VAL A C 1
ATOM 3844 O O . VAL A 1 500 ? 22.460 -13.889 -14.270 1.00 98.56 500 VAL A O 1
ATOM 3847 N N . VAL A 1 501 ? 24.474 -13.169 -14.969 1.00 98.62 501 VAL A N 1
ATOM 3848 C CA . VAL A 1 501 ? 24.988 -12.781 -13.652 1.00 98.62 501 VAL A CA 1
ATOM 3849 C C . VAL A 1 501 ? 25.007 -11.265 -13.606 1.00 98.62 501 VAL A C 1
ATOM 3851 O O . VAL A 1 501 ? 25.670 -10.634 -14.423 1.00 98.62 501 VAL A O 1
ATOM 3854 N N . PHE A 1 502 ? 24.303 -10.676 -12.652 1.00 98.50 502 PHE A N 1
ATOM 3855 C CA . PHE A 1 502 ? 24.326 -9.243 -12.422 1.00 98.50 502 PHE A CA 1
ATOM 3856 C C . PHE A 1 502 ? 25.143 -8.913 -11.169 1.00 98.50 502 PHE A C 1
ATOM 3858 O O . PHE A 1 502 ? 24.960 -9.556 -10.137 1.00 98.50 502 PHE A O 1
ATOM 3865 N N . SER A 1 503 ? 26.008 -7.899 -11.249 1.00 98.12 503 SER A N 1
ATOM 3866 C CA . SER A 1 503 ? 26.757 -7.333 -10.122 1.00 98.12 503 SER A CA 1
ATOM 3867 C C . SER A 1 503 ? 26.659 -5.809 -10.133 1.00 98.12 503 SER A C 1
ATOM 3869 O O . SER A 1 503 ? 27.087 -5.173 -11.095 1.00 98.12 503 SER A O 1
ATOM 3871 N N . ASP A 1 504 ? 26.197 -5.201 -9.046 1.00 97.12 504 ASP A N 1
ATOM 3872 C CA . ASP A 1 504 ? 26.374 -3.772 -8.809 1.00 97.12 504 ASP A CA 1
ATOM 3873 C C . ASP A 1 504 ? 27.876 -3.440 -8.831 1.00 97.12 504 ASP A C 1
ATOM 3875 O O . ASP A 1 504 ? 28.724 -4.271 -8.479 1.00 97.12 504 ASP A O 1
ATOM 3879 N N . ALA A 1 505 ? 28.215 -2.228 -9.278 1.00 96.06 505 ALA A N 1
ATOM 3880 C CA . ALA A 1 505 ? 29.607 -1.801 -9.426 1.00 96.06 505 ALA A CA 1
ATOM 3881 C C . ALA A 1 505 ? 30.357 -1.741 -8.081 1.00 96.06 505 ALA A C 1
ATOM 3883 O O . ALA A 1 505 ? 31.580 -1.712 -8.050 1.00 96.06 505 ALA A O 1
ATOM 3884 N N . ASP A 1 506 ? 29.647 -1.728 -6.956 1.00 95.50 506 ASP A N 1
ATOM 3885 C CA . ASP A 1 506 ? 30.211 -1.743 -5.607 1.00 95.50 506 ASP A CA 1
ATOM 3886 C C . ASP A 1 506 ? 30.187 -3.111 -4.921 1.00 95.50 506 ASP A C 1
ATOM 3888 O O . ASP A 1 506 ? 30.501 -3.217 -3.732 1.00 95.50 506 ASP A O 1
ATOM 3892 N N . ASN A 1 507 ? 29.869 -4.166 -5.670 1.00 97.31 507 ASN A N 1
ATOM 3893 C CA . ASN A 1 507 ? 30.187 -5.536 -5.300 1.00 97.31 507 ASN A CA 1
ATOM 3894 C C . ASN A 1 507 ? 31.535 -5.935 -5.916 1.00 97.31 507 ASN A C 1
ATOM 3896 O O . ASN A 1 507 ? 31.616 -6.395 -7.052 1.00 97.31 507 ASN A O 1
ATOM 3900 N N . MET A 1 508 ? 32.609 -5.706 -5.157 1.00 97.00 508 MET A N 1
ATOM 3901 C CA . MET A 1 508 ? 33.994 -5.889 -5.600 1.00 97.00 508 MET A CA 1
ATOM 3902 C C . MET A 1 508 ? 34.458 -7.338 -5.457 1.00 97.00 508 MET A C 1
ATOM 3904 O O . MET A 1 508 ? 34.091 -8.032 -4.505 1.00 97.00 508 MET A O 1
ATOM 3908 N N . PHE A 1 509 ? 35.328 -7.779 -6.366 1.00 96.69 509 PHE A N 1
ATOM 3909 C CA . PHE A 1 509 ? 35.883 -9.132 -6.364 1.00 96.69 509 PHE A CA 1
ATOM 3910 C C . PHE A 1 509 ? 37.278 -9.140 -5.739 1.00 96.69 509 PHE A C 1
ATOM 3912 O O . PHE A 1 509 ? 38.198 -8.502 -6.235 1.00 96.69 509 PHE A O 1
ATOM 3919 N N . LYS A 1 510 ? 37.451 -9.882 -4.647 1.00 94.94 510 LYS A N 1
ATOM 3920 C CA . LYS A 1 510 ? 38.769 -10.167 -4.060 1.00 94.94 510 LYS A CA 1
ATOM 3921 C C . LYS A 1 510 ? 39.432 -11.375 -4.711 1.00 94.94 510 LYS A C 1
ATOM 3923 O O . LYS A 1 510 ? 40.654 -11.436 -4.812 1.00 94.94 510 LYS A O 1
ATOM 3928 N N . GLY A 1 511 ? 38.611 -12.341 -5.106 1.00 94.38 511 GLY A N 1
ATOM 3929 C CA . GLY A 1 511 ? 38.987 -13.524 -5.867 1.00 94.38 511 GLY A CA 1
ATOM 3930 C C . GLY A 1 511 ? 37.943 -13.810 -6.941 1.00 94.38 511 GLY A C 1
ATOM 3931 O O . GLY A 1 511 ? 36.977 -13.067 -7.087 1.00 94.38 511 GLY A O 1
ATOM 3932 N N . ASP A 1 512 ? 38.137 -14.881 -7.700 1.00 96.88 512 ASP A N 1
ATOM 3933 C CA . ASP A 1 512 ? 37.182 -15.310 -8.721 1.00 96.88 512 ASP A CA 1
ATOM 3934 C C . ASP A 1 512 ? 35.910 -15.906 -8.072 1.00 96.88 512 ASP A C 1
ATOM 3936 O O . ASP A 1 512 ? 35.990 -16.982 -7.469 1.00 96.88 512 ASP A O 1
ATOM 3940 N N . PRO A 1 513 ? 34.733 -15.249 -8.185 1.00 96.88 513 PRO A N 1
ATOM 3941 C CA . PRO A 1 513 ? 33.490 -15.750 -7.597 1.00 96.88 513 PRO A CA 1
ATOM 3942 C C . PRO A 1 513 ? 32.960 -17.017 -8.276 1.00 96.88 513 PRO A C 1
ATOM 3944 O O . PRO A 1 513 ? 32.079 -17.683 -7.731 1.00 96.88 513 PRO A O 1
ATOM 3947 N N . PHE A 1 514 ? 33.480 -17.356 -9.454 1.00 97.81 514 PHE A N 1
ATOM 3948 C CA . PHE A 1 514 ? 33.047 -18.502 -10.238 1.00 97.81 514 PHE A CA 1
ATOM 3949 C C . PHE A 1 514 ? 34.025 -19.675 -10.151 1.00 97.81 514 PHE A C 1
ATOM 3951 O O . PHE A 1 514 ? 33.728 -20.749 -10.677 1.00 97.81 514 PHE A O 1
ATOM 3958 N N . ALA A 1 515 ? 35.152 -19.525 -9.448 1.00 95.75 515 ALA A N 1
ATOM 3959 C CA . ALA A 1 515 ? 36.110 -20.602 -9.235 1.00 95.75 515 ALA A CA 1
ATOM 3960 C C . ALA A 1 515 ? 35.465 -21.830 -8.565 1.00 95.75 515 ALA A C 1
ATOM 3962 O O . ALA A 1 515 ? 34.431 -21.758 -7.896 1.00 95.75 515 ALA A O 1
ATOM 3963 N N . LYS A 1 516 ? 36.067 -23.004 -8.764 1.00 93.88 516 LYS A N 1
ATOM 3964 C CA . LYS A 1 516 ? 35.609 -24.245 -8.124 1.00 93.88 516 LYS A CA 1
ATOM 3965 C C . LYS A 1 516 ? 35.792 -24.160 -6.606 1.00 93.88 516 LYS A C 1
ATOM 3967 O O . LYS A 1 516 ? 36.865 -23.778 -6.144 1.00 93.88 516 LYS A O 1
ATOM 3972 N N . GLY A 1 517 ? 34.774 -24.558 -5.844 1.00 91.12 517 GLY A N 1
ATOM 3973 C CA . GLY A 1 517 ? 34.774 -24.444 -4.382 1.00 91.12 517 GLY A CA 1
ATOM 3974 C C . GLY A 1 517 ? 34.324 -23.076 -3.864 1.00 91.12 517 GLY A C 1
ATOM 3975 O O . GLY A 1 517 ? 34.308 -22.872 -2.651 1.00 91.12 517 GLY A O 1
ATOM 3976 N N . VAL A 1 518 ? 33.956 -22.150 -4.756 1.00 95.19 518 VAL A N 1
ATOM 3977 C CA . VAL A 1 518 ? 33.275 -20.901 -4.406 1.00 95.19 518 VAL A CA 1
ATOM 3978 C C . VAL A 1 518 ? 31.783 -21.063 -4.666 1.00 95.19 518 VAL A C 1
ATOM 3980 O O . VAL A 1 518 ? 31.375 -21.575 -5.711 1.00 95.19 518 VAL A O 1
ATOM 3983 N N . SER A 1 519 ? 30.965 -20.615 -3.709 1.00 94.88 519 SER A N 1
ATOM 3984 C CA . SER A 1 519 ? 29.537 -20.938 -3.683 1.00 94.88 519 SER A CA 1
ATOM 3985 C C . SER A 1 519 ? 28.792 -20.568 -4.973 1.00 94.88 519 SER A C 1
ATOM 3987 O O . SER A 1 519 ? 28.072 -21.409 -5.504 1.00 94.88 519 SER A O 1
ATOM 3989 N N . LEU A 1 520 ? 29.003 -19.373 -5.542 1.00 97.12 520 LEU A N 1
ATOM 3990 C CA . LEU A 1 520 ? 28.305 -18.959 -6.764 1.00 97.12 520 LEU A CA 1
ATOM 3991 C C . LEU A 1 520 ? 28.664 -19.836 -7.970 1.00 97.12 520 LEU A C 1
ATOM 3993 O O . LEU A 1 520 ? 27.769 -20.343 -8.647 1.00 97.12 520 LEU A O 1
ATOM 3997 N N . GLY A 1 521 ? 29.958 -20.046 -8.224 1.00 97.06 521 GLY A N 1
ATOM 3998 C CA . GLY A 1 521 ? 30.425 -20.893 -9.322 1.00 97.06 521 GLY A CA 1
ATOM 3999 C C . GLY A 1 521 ? 29.869 -22.313 -9.244 1.00 97.06 521 GLY A C 1
ATOM 4000 O O . GLY A 1 521 ? 29.379 -22.847 -10.239 1.00 97.06 521 GLY A O 1
ATOM 4001 N N . ASP A 1 522 ? 29.886 -22.916 -8.056 1.00 97.25 522 ASP A N 1
ATOM 4002 C CA . ASP A 1 522 ? 29.375 -24.273 -7.852 1.00 97.25 522 ASP A CA 1
ATOM 4003 C C . ASP A 1 522 ? 27.845 -24.354 -8.000 1.00 97.25 522 ASP A C 1
ATOM 4005 O O . ASP A 1 522 ? 27.327 -25.316 -8.580 1.00 97.25 522 ASP A O 1
ATOM 4009 N N . LEU A 1 523 ? 27.109 -23.328 -7.558 1.00 97.62 523 LEU A N 1
ATOM 4010 C CA . LEU A 1 523 ? 25.657 -23.247 -7.737 1.00 97.62 523 LEU A CA 1
ATOM 4011 C C . LEU A 1 523 ? 25.269 -23.101 -9.216 1.00 97.62 523 LEU A C 1
ATOM 4013 O O . LEU A 1 523 ? 24.357 -23.802 -9.659 1.00 97.62 523 LEU A O 1
ATOM 4017 N N . ILE A 1 524 ? 25.982 -22.283 -9.998 1.00 97.31 524 ILE A N 1
ATOM 4018 C CA . ILE A 1 524 ? 25.754 -22.153 -11.449 1.00 97.31 524 ILE A CA 1
ATOM 4019 C C . ILE A 1 524 ? 26.075 -23.475 -12.161 1.00 97.31 524 ILE A C 1
ATOM 4021 O O . ILE A 1 524 ? 25.240 -23.992 -12.906 1.00 97.31 524 ILE A O 1
ATOM 4025 N N . ARG A 1 525 ? 27.234 -24.091 -11.874 1.00 96.81 525 ARG A N 1
ATOM 4026 C CA . ARG A 1 525 ? 27.627 -25.395 -12.449 1.00 96.81 525 ARG A CA 1
ATOM 4027 C C . ARG A 1 525 ? 26.625 -26.506 -12.153 1.00 96.81 525 ARG A C 1
ATOM 4029 O O . ARG A 1 525 ? 26.496 -27.438 -12.943 1.00 96.81 525 ARG A O 1
ATOM 4036 N N . SER A 1 526 ? 25.910 -26.420 -11.029 1.00 96.50 526 SER A N 1
ATOM 4037 C CA . SER A 1 526 ? 24.887 -27.407 -10.685 1.00 96.50 526 SER A CA 1
ATOM 4038 C C . SER A 1 526 ? 23.723 -27.431 -11.681 1.00 96.50 526 SER A C 1
ATOM 4040 O O . SER A 1 526 ? 23.066 -28.464 -11.806 1.00 96.50 526 SER A O 1
ATOM 4042 N N . ASN A 1 527 ? 23.459 -26.312 -12.376 1.00 95.31 527 ASN A N 1
ATOM 4043 C CA . ASN A 1 527 ? 22.337 -26.137 -13.302 1.00 95.31 527 ASN A CA 1
ATOM 4044 C C . ASN A 1 527 ? 20.971 -26.503 -12.671 1.00 95.31 527 ASN A C 1
ATOM 4046 O O . ASN A 1 527 ? 20.046 -26.928 -13.365 1.00 95.31 527 ASN A O 1
ATOM 4050 N N . LYS A 1 528 ? 20.855 -26.384 -11.339 1.00 96.06 528 LYS A N 1
ATOM 4051 C CA . LYS A 1 528 ? 19.631 -26.705 -10.589 1.00 96.06 528 LYS A CA 1
ATOM 4052 C C . LYS A 1 528 ? 18.732 -25.495 -10.387 1.00 96.06 528 LYS A C 1
ATOM 4054 O O . LYS A 1 528 ? 17.521 -25.654 -10.383 1.00 96.06 528 LYS A O 1
ATOM 4059 N N . TYR A 1 529 ? 19.296 -24.304 -10.235 1.00 97.44 529 TYR A N 1
ATOM 4060 C CA . TYR A 1 529 ? 18.550 -23.135 -9.773 1.00 97.44 529 TYR A CA 1
ATOM 4061 C C . TYR A 1 529 ? 18.181 -22.203 -10.923 1.00 97.44 529 TYR A C 1
ATOM 4063 O O . TYR A 1 529 ? 18.989 -21.959 -11.815 1.00 97.44 529 TYR A O 1
ATOM 4071 N N . ASP A 1 530 ? 16.959 -21.681 -10.870 1.00 97.62 530 ASP A N 1
ATOM 4072 C CA . ASP A 1 530 ? 16.462 -20.636 -11.764 1.00 97.62 530 ASP A CA 1
ATOM 4073 C C . ASP A 1 530 ? 16.997 -19.256 -11.321 1.00 97.62 530 ASP A C 1
ATOM 4075 O O . ASP A 1 530 ? 17.184 -18.367 -12.153 1.00 97.62 530 ASP A O 1
ATOM 4079 N N . TYR A 1 531 ? 17.298 -19.095 -10.022 1.00 98.19 531 TYR A N 1
ATOM 4080 C CA . TYR A 1 531 ? 17.843 -17.870 -9.428 1.00 98.19 531 TYR A CA 1
ATOM 4081 C C . TYR A 1 531 ? 18.830 -18.156 -8.279 1.00 98.19 531 TYR A C 1
ATOM 4083 O O . TYR A 1 531 ? 18.555 -18.975 -7.402 1.00 98.19 531 TYR A O 1
ATOM 4091 N N . VAL A 1 532 ? 19.976 -17.475 -8.242 1.00 98.06 532 VAL A N 1
ATOM 4092 C CA . VAL A 1 532 ? 20.948 -17.540 -7.132 1.00 98.06 532 VAL A CA 1
ATOM 4093 C C . VAL A 1 532 ? 21.266 -16.129 -6.664 1.00 98.06 532 VAL A C 1
ATOM 4095 O O . VAL A 1 532 ? 21.467 -15.255 -7.497 1.00 98.06 532 VAL A O 1
ATOM 4098 N N . TYR A 1 533 ? 21.318 -15.885 -5.358 1.00 97.31 533 TYR A N 1
ATOM 4099 C CA . TYR A 1 533 ? 21.379 -14.520 -4.826 1.00 97.31 533 TYR A CA 1
ATOM 4100 C C . TYR A 1 533 ? 22.310 -14.368 -3.628 1.00 97.31 533 TYR A C 1
ATOM 4102 O O . TYR A 1 533 ? 22.637 -15.337 -2.945 1.00 97.31 533 TYR A O 1
ATOM 4110 N N . GLN A 1 534 ? 22.742 -13.137 -3.371 1.00 96.12 534 GLN A N 1
ATOM 4111 C CA . GLN A 1 534 ? 23.574 -12.800 -2.219 1.00 96.12 534 GLN A CA 1
ATOM 4112 C C . GLN A 1 534 ? 22.697 -12.597 -0.989 1.00 96.12 534 GLN A C 1
ATOM 4114 O O . GLN A 1 534 ? 21.675 -11.926 -1.078 1.00 96.12 534 GLN A O 1
ATOM 4119 N N . GLU A 1 535 ? 23.063 -13.129 0.175 1.00 93.06 535 GLU A N 1
ATOM 4120 C CA . GLU A 1 535 ? 22.275 -12.860 1.380 1.00 93.06 535 GLU A CA 1
ATOM 4121 C C . GLU A 1 535 ? 22.398 -11.403 1.825 1.00 93.06 535 GLU A C 1
ATOM 4123 O O . GLU A 1 535 ? 23.457 -10.773 1.740 1.00 93.06 535 GLU A O 1
ATOM 4128 N N . GLU A 1 536 ? 21.293 -10.864 2.327 1.00 90.62 536 GLU A N 1
ATOM 4129 C CA . GLU A 1 536 ? 21.255 -9.531 2.903 1.00 90.62 536 GLU A CA 1
ATOM 4130 C C . GLU A 1 536 ? 21.490 -9.620 4.416 1.00 90.62 536 GLU A C 1
ATOM 4132 O O . GLU A 1 536 ? 20.559 -9.631 5.216 1.00 90.62 536 GLU A O 1
ATOM 4137 N N . LEU A 1 537 ? 22.758 -9.716 4.813 1.00 87.75 537 LEU A N 1
ATOM 4138 C CA . LEU A 1 537 ? 23.152 -9.789 6.218 1.00 87.75 537 LEU A CA 1
ATOM 4139 C C . LEU A 1 537 ? 24.084 -8.635 6.554 1.00 87.75 537 LEU A C 1
ATOM 4141 O O . LEU A 1 537 ? 25.197 -8.611 6.054 1.00 87.75 537 LEU A O 1
ATOM 4145 N N . ALA A 1 538 ? 23.680 -7.719 7.437 1.00 83.19 538 ALA A N 1
ATOM 4146 C CA . ALA A 1 538 ? 24.533 -6.601 7.866 1.00 83.19 538 ALA A CA 1
ATOM 4147 C C . ALA A 1 538 ? 25.722 -7.034 8.755 1.00 83.19 538 ALA A C 1
ATOM 4149 O O . ALA A 1 538 ? 26.675 -6.276 8.941 1.00 83.19 538 ALA A O 1
ATOM 4150 N N . LYS A 1 539 ? 25.668 -8.246 9.318 1.00 85.25 539 LYS A N 1
ATOM 4151 C CA . LYS A 1 539 ? 26.711 -8.853 10.156 1.00 85.25 539 LYS A CA 1
ATOM 4152 C C . LYS A 1 539 ? 26.873 -10.331 9.797 1.00 85.25 539 LYS A C 1
ATOM 4154 O O . LYS A 1 539 ? 26.008 -10.909 9.144 1.00 85.25 539 LYS A O 1
ATOM 4159 N N . ALA A 1 540 ? 27.968 -10.935 10.250 1.00 79.81 540 ALA A N 1
ATOM 4160 C CA . ALA A 1 540 ? 28.205 -12.361 10.068 1.00 79.81 540 ALA A CA 1
ATOM 4161 C C . ALA A 1 540 ? 27.068 -13.214 10.657 1.00 79.81 540 ALA A C 1
ATOM 4163 O O . ALA A 1 540 ? 26.674 -12.956 11.797 1.00 79.81 540 ALA A O 1
ATOM 4164 N N . PRO A 1 541 ? 26.558 -14.223 9.926 1.00 83.69 541 PRO A N 1
ATOM 4165 C CA . PRO A 1 541 ? 25.562 -15.130 10.473 1.00 83.69 541 PRO A CA 1
ATOM 4166 C C . PRO A 1 541 ? 26.172 -16.000 11.579 1.00 83.69 541 PRO A C 1
ATOM 4168 O O . PRO A 1 541 ? 27.338 -16.400 11.512 1.00 83.69 541 PRO A O 1
ATOM 4171 N N . GLU A 1 542 ? 25.377 -16.318 12.599 1.00 83.56 542 GLU A N 1
ATOM 4172 C CA . GLU A 1 542 ? 25.788 -17.219 13.677 1.00 83.56 542 GLU A CA 1
ATOM 4173 C C . GLU A 1 542 ? 26.017 -18.654 13.171 1.00 83.56 542 GLU A C 1
ATOM 4175 O O . GLU A 1 542 ? 25.517 -19.079 12.123 1.00 83.56 542 GLU A O 1
ATOM 4180 N N . LYS A 1 543 ? 26.779 -19.452 13.928 1.00 73.25 543 LYS A N 1
ATOM 4181 C CA . LYS A 1 543 ? 27.035 -20.853 13.576 1.00 73.25 543 LYS A CA 1
ATOM 4182 C C . LYS A 1 543 ? 25.716 -21.634 13.525 1.00 73.25 543 LYS A C 1
ATOM 4184 O O . LYS A 1 543 ? 25.015 -21.730 14.523 1.00 73.25 543 LYS A O 1
ATOM 4189 N N . GLY A 1 544 ? 25.428 -22.258 12.382 1.00 76.38 544 GLY A N 1
ATOM 4190 C CA . GLY A 1 544 ? 24.188 -23.018 12.177 1.00 76.38 544 GLY A CA 1
ATOM 4191 C C . GLY A 1 544 ? 23.014 -22.186 11.653 1.00 76.38 544 GLY A C 1
ATOM 4192 O O . GLY A 1 544 ? 21.900 -22.707 11.593 1.00 76.38 544 GLY A O 1
ATOM 4193 N N . TYR A 1 545 ? 23.260 -20.933 11.253 1.00 80.62 545 TYR A N 1
ATOM 4194 C CA . TYR A 1 545 ? 22.292 -20.089 10.560 1.00 80.62 545 TYR A CA 1
ATOM 4195 C C . TYR A 1 545 ? 21.634 -20.829 9.389 1.00 80.62 545 TYR A C 1
ATOM 4197 O O . TYR A 1 545 ? 22.306 -21.412 8.534 1.00 80.62 545 TYR A O 1
ATOM 4205 N N . LYS A 1 546 ? 20.299 -20.809 9.374 1.00 79.69 546 LYS A N 1
ATOM 4206 C CA . LYS A 1 546 ? 19.484 -21.324 8.276 1.00 79.69 546 LYS A CA 1
ATOM 4207 C C . LYS A 1 546 ? 18.905 -20.147 7.519 1.00 79.69 546 LYS A C 1
ATOM 4209 O O . LYS A 1 546 ? 18.265 -19.287 8.115 1.00 79.69 546 LYS A O 1
ATOM 4214 N N . VAL A 1 547 ? 19.079 -20.176 6.208 1.00 79.31 547 VAL A N 1
ATOM 4215 C CA . VAL A 1 547 ? 18.590 -19.149 5.293 1.00 79.31 547 VAL A CA 1
ATOM 4216 C C . VAL A 1 547 ? 17.061 -19.060 5.398 1.00 79.31 547 VAL A C 1
ATOM 4218 O O . VAL A 1 547 ? 16.381 -20.046 5.098 1.00 79.31 547 VAL A O 1
ATOM 4221 N N . PRO A 1 548 ? 16.494 -17.923 5.829 1.00 74.56 548 PRO A N 1
ATOM 4222 C CA . PRO A 1 548 ? 15.053 -17.779 6.058 1.00 74.56 548 PRO A CA 1
ATOM 4223 C C . PRO A 1 548 ? 14.252 -17.726 4.742 1.00 74.56 548 PRO A C 1
ATOM 4225 O O . PRO A 1 548 ? 13.058 -18.058 4.694 1.00 74.56 548 PRO A O 1
ATOM 4228 N N . GLY A 1 549 ? 14.929 -17.387 3.640 1.00 71.81 549 GLY A N 1
ATOM 4229 C CA . GLY A 1 549 ? 14.381 -17.420 2.284 1.00 71.81 549 GLY A CA 1
ATOM 4230 C C . GLY A 1 549 ? 13.415 -16.293 1.947 1.00 71.81 549 GLY A C 1
ATOM 4231 O O . GLY A 1 549 ? 12.740 -16.363 0.917 1.00 71.81 549 GLY A O 1
ATOM 4232 N N . ASP A 1 550 ? 13.247 -15.339 2.857 1.00 72.06 550 ASP A N 1
ATOM 4233 C CA . ASP A 1 550 ? 12.307 -14.215 2.829 1.00 72.06 550 ASP A CA 1
ATOM 4234 C C . ASP A 1 550 ? 12.961 -12.889 2.412 1.00 72.06 550 ASP A C 1
ATOM 4236 O O . ASP A 1 550 ? 12.260 -11.897 2.227 1.00 72.06 550 ASP A O 1
ATOM 4240 N N . GLY A 1 551 ? 14.277 -12.882 2.194 1.00 81.12 551 GLY A N 1
ATOM 4241 C CA . GLY A 1 551 ? 15.014 -11.710 1.746 1.00 81.12 551 GLY A CA 1
ATOM 4242 C C . GLY A 1 551 ? 16.440 -12.036 1.316 1.00 81.12 551 GLY A C 1
ATOM 4243 O O . GLY A 1 551 ? 17.017 -13.065 1.675 1.00 81.12 551 GLY A O 1
ATOM 4244 N N . GLY A 1 552 ? 17.004 -11.140 0.517 1.00 91.81 552 GLY A N 1
ATOM 4245 C CA . GLY A 1 552 ? 18.330 -11.247 -0.066 1.00 91.81 552 GLY A CA 1
ATOM 4246 C C . GLY A 1 552 ? 18.697 -9.974 -0.813 1.00 91.81 552 GLY A C 1
ATOM 4247 O O . GLY A 1 552 ? 17.843 -9.146 -1.119 1.00 91.81 552 GLY A O 1
ATOM 4248 N N . ASN A 1 553 ? 19.967 -9.806 -1.127 1.00 94.44 553 ASN A N 1
ATOM 4249 C CA . ASN A 1 553 ? 20.458 -8.651 -1.846 1.00 94.44 553 ASN A CA 1
ATOM 4250 C C . ASN A 1 553 ? 20.370 -8.856 -3.371 1.00 94.44 553 ASN A C 1
ATOM 4252 O O . ASN A 1 553 ? 20.806 -9.882 -3.892 1.00 94.44 553 ASN A O 1
ATOM 4256 N N . THR A 1 554 ? 19.811 -7.878 -4.094 1.00 95.81 554 THR A N 1
ATOM 4257 C CA . THR A 1 554 ? 19.679 -7.891 -5.573 1.00 95.81 554 THR A CA 1
ATOM 4258 C C . THR A 1 554 ? 20.827 -7.172 -6.285 1.00 95.81 554 THR A C 1
ATOM 4260 O O . THR A 1 554 ? 20.775 -6.917 -7.489 1.00 95.81 554 THR A O 1
ATOM 4263 N N . GLY A 1 555 ? 21.884 -6.817 -5.561 1.00 95.94 555 GLY A N 1
ATOM 4264 C CA . GLY A 1 555 ? 23.099 -6.255 -6.135 1.00 95.94 555 GLY A CA 1
ATOM 4265 C C . GLY A 1 555 ? 24.112 -7.297 -6.576 1.00 95.94 555 GLY A C 1
ATOM 4266 O O . GLY A 1 555 ? 25.032 -6.953 -7.305 1.00 95.94 555 GLY A O 1
ATOM 4267 N N . PHE A 1 556 ? 23.945 -8.572 -6.218 1.00 97.88 556 PHE A N 1
ATOM 4268 C CA . PHE A 1 556 ? 24.724 -9.652 -6.817 1.00 97.88 556 PHE A CA 1
ATOM 4269 C C . PHE A 1 556 ? 23.886 -10.925 -6.932 1.00 97.88 556 PHE A C 1
ATOM 4271 O O . PHE A 1 556 ? 23.526 -11.539 -5.925 1.00 97.88 556 PHE A O 1
ATOM 4278 N N . PHE A 1 557 ? 23.539 -11.308 -8.161 1.00 98.25 557 PHE A N 1
ATOM 4279 C CA . PHE A 1 557 ? 22.690 -12.471 -8.414 1.00 98.25 557 PHE A CA 1
ATOM 4280 C C . PHE A 1 557 ? 22.948 -13.114 -9.778 1.00 98.25 557 PHE A C 1
ATOM 4282 O O . PHE A 1 557 ? 23.531 -12.514 -10.676 1.00 98.25 557 PHE A O 1
ATOM 4289 N N . TYR A 1 558 ? 22.463 -14.340 -9.932 1.00 98.50 558 TYR A N 1
ATOM 4290 C CA . TYR A 1 558 ? 22.394 -15.097 -11.175 1.00 98.50 558 TYR A CA 1
ATOM 4291 C C . TYR A 1 558 ? 20.940 -15.461 -11.472 1.00 98.50 558 TYR A C 1
ATOM 4293 O O . TYR A 1 558 ? 20.200 -15.838 -10.565 1.00 98.50 558 TYR A O 1
ATOM 4301 N N . VAL A 1 559 ? 20.545 -15.389 -12.740 1.00 98.38 559 VAL A N 1
ATOM 4302 C CA . VAL A 1 559 ? 19.245 -15.851 -13.233 1.00 98.38 559 VAL A CA 1
ATOM 4303 C C . VAL A 1 559 ? 19.419 -16.667 -14.511 1.00 98.38 559 VAL A C 1
ATOM 4305 O O . VAL A 1 559 ? 20.200 -16.300 -15.392 1.00 98.38 559 VAL A O 1
ATOM 4308 N N . SER A 1 560 ? 18.662 -17.760 -14.622 1.00 97.81 560 SER A N 1
ATOM 4309 C CA . SER A 1 560 ? 18.650 -18.618 -15.806 1.00 97.81 560 SER A CA 1
ATOM 4310 C C . SER A 1 560 ? 17.244 -18.780 -16.383 1.00 97.81 560 SER A C 1
ATOM 4312 O O . SER A 1 560 ? 16.373 -19.364 -15.732 1.00 97.81 560 SER A O 1
ATOM 4314 N N . PRO A 1 561 ? 17.005 -18.362 -17.640 1.00 95.00 561 PRO A N 1
ATOM 4315 C CA . PRO A 1 561 ? 15.792 -18.735 -18.357 1.00 95.00 561 PRO A CA 1
ATOM 4316 C C . PRO A 1 561 ? 15.864 -20.172 -18.905 1.00 95.00 561 PRO A C 1
ATOM 4318 O O . PRO A 1 561 ? 14.892 -20.665 -19.458 1.00 95.00 561 PRO A O 1
ATOM 4321 N N . LYS A 1 562 ? 16.992 -20.886 -18.788 1.00 92.44 562 LYS A N 1
ATOM 4322 C CA . LYS A 1 562 ? 17.228 -22.154 -19.499 1.00 92.44 562 LYS A CA 1
ATOM 4323 C C . LYS A 1 562 ? 16.223 -23.258 -19.169 1.00 92.44 562 LYS A C 1
ATOM 4325 O O . LYS A 1 562 ? 15.856 -24.020 -20.059 1.00 92.44 562 LYS A O 1
ATOM 4330 N N . ARG A 1 563 ? 15.833 -23.398 -17.898 1.00 91.56 563 ARG A N 1
ATOM 4331 C CA . ARG A 1 563 ? 14.915 -24.465 -17.465 1.00 91.56 563 ARG A CA 1
ATOM 4332 C C . ARG A 1 563 ? 13.467 -24.142 -17.817 1.00 91.56 563 ARG A C 1
ATOM 4334 O O . ARG A 1 563 ? 12.726 -25.043 -18.191 1.00 91.56 563 ARG A O 1
ATOM 4341 N N . GLN A 1 564 ? 13.073 -22.881 -17.652 1.00 92.38 564 GLN A N 1
ATOM 4342 C CA . GLN A 1 564 ? 11.685 -22.431 -17.755 1.00 92.38 564 GLN A CA 1
ATOM 4343 C C . GLN A 1 564 ? 11.638 -21.020 -18.367 1.00 92.38 564 GLN A C 1
ATOM 4345 O O . GLN A 1 564 ? 11.350 -20.057 -17.655 1.00 92.38 564 GLN A O 1
ATOM 4350 N N . PRO A 1 565 ? 11.961 -20.866 -19.665 1.00 92.44 565 PRO A N 1
ATOM 4351 C CA . PRO A 1 565 ? 12.215 -19.556 -20.269 1.00 92.44 565 PRO A CA 1
ATOM 4352 C C . PRO A 1 565 ? 11.019 -18.623 -20.127 1.00 92.44 565 PRO A C 1
ATOM 4354 O O . PRO A 1 565 ? 11.161 -17.534 -19.571 1.00 92.44 565 PRO A O 1
ATOM 4357 N N . ASP A 1 566 ? 9.833 -19.081 -20.521 1.00 94.56 566 ASP A N 1
ATOM 4358 C CA . ASP A 1 566 ? 8.618 -18.266 -20.479 1.00 94.56 566 ASP A CA 1
ATOM 4359 C C . ASP A 1 566 ? 8.253 -17.868 -19.048 1.00 94.56 566 ASP A C 1
ATOM 4361 O O . ASP A 1 566 ? 7.925 -16.713 -18.787 1.00 94.56 566 ASP A O 1
ATOM 4365 N N . LYS A 1 567 ? 8.387 -18.794 -18.093 1.00 96.50 567 LYS A N 1
ATOM 4366 C CA . LYS A 1 567 ? 8.030 -18.563 -16.689 1.00 96.50 567 LYS A CA 1
ATOM 4367 C C . LYS A 1 567 ? 9.015 -17.660 -15.964 1.00 96.50 567 LYS A C 1
ATOM 4369 O O . LYS A 1 567 ? 8.596 -16.757 -15.248 1.00 96.50 567 LYS A O 1
ATOM 4374 N N . THR A 1 568 ? 10.320 -17.857 -16.151 1.00 96.62 568 THR A N 1
ATOM 4375 C CA . THR A 1 568 ? 11.351 -16.993 -15.555 1.00 96.62 568 THR A CA 1
ATOM 4376 C C . THR A 1 568 ? 11.283 -15.585 -16.139 1.00 96.62 568 THR A C 1
ATOM 4378 O O . THR A 1 568 ? 11.321 -14.610 -15.388 1.00 96.62 568 THR A O 1
ATOM 4381 N N . MET A 1 569 ? 11.105 -15.451 -17.458 1.00 97.06 569 MET A N 1
ATOM 4382 C CA . MET A 1 569 ? 10.913 -14.139 -18.083 1.00 97.06 569 MET A CA 1
ATOM 4383 C C . MET A 1 569 ? 9.617 -13.473 -17.615 1.00 97.06 569 MET A C 1
ATOM 4385 O O . MET A 1 569 ? 9.620 -12.279 -17.315 1.00 97.06 569 MET A O 1
ATOM 4389 N N . LYS A 1 570 ? 8.523 -14.234 -17.495 1.00 96.12 570 LYS A N 1
ATOM 4390 C CA . LYS A 1 570 ? 7.256 -13.733 -16.957 1.00 96.12 570 LYS A CA 1
ATOM 4391 C C . LYS A 1 570 ? 7.375 -13.317 -15.491 1.00 96.12 570 LYS A C 1
ATOM 4393 O O . LYS A 1 570 ? 6.883 -12.257 -15.144 1.00 96.12 570 LYS A O 1
ATOM 4398 N N . LEU A 1 571 ? 8.092 -14.069 -14.654 1.00 97.06 571 LEU A N 1
ATOM 4399 C CA . LEU A 1 571 ? 8.339 -13.699 -13.257 1.00 97.06 571 LEU A CA 1
ATOM 4400 C C . LEU A 1 571 ? 9.042 -12.339 -13.155 1.00 97.06 571 LEU A C 1
ATOM 4402 O O . LEU A 1 571 ? 8.631 -11.495 -12.369 1.00 97.06 571 LEU A O 1
ATOM 4406 N N . PHE A 1 572 ? 10.078 -12.104 -13.964 1.00 97.12 572 PHE A N 1
ATOM 4407 C CA . PHE A 1 572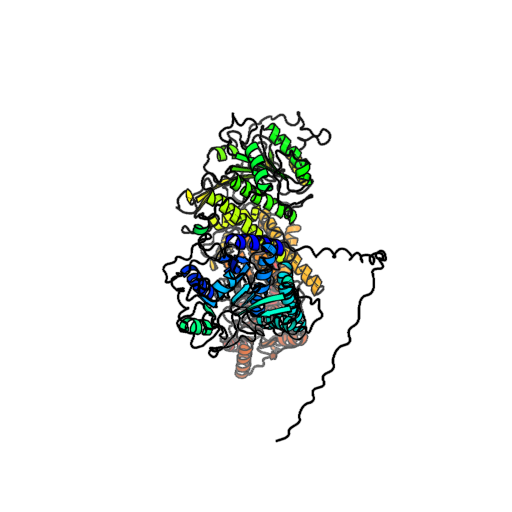 ? 10.759 -10.806 -13.994 1.00 97.12 572 PHE A CA 1
ATOM 4408 C C . PHE A 1 572 ? 9.859 -9.697 -14.554 1.00 97.12 572 PHE A C 1
ATOM 4410 O O . PHE A 1 572 ? 9.917 -8.570 -14.067 1.00 97.12 572 PHE A O 1
ATOM 4417 N N . ALA A 1 573 ? 8.994 -10.006 -15.525 1.00 96.12 573 ALA A N 1
ATOM 4418 C CA . ALA A 1 573 ? 7.977 -9.067 -15.993 1.00 96.12 573 ALA A CA 1
ATOM 4419 C C . ALA A 1 573 ? 6.978 -8.705 -14.878 1.00 96.12 573 ALA A C 1
ATOM 4421 O O . ALA A 1 573 ? 6.670 -7.529 -14.712 1.00 96.12 573 ALA A O 1
ATOM 4422 N N . ASP A 1 574 ? 6.546 -9.676 -14.070 1.00 95.12 574 ASP A N 1
ATOM 4423 C CA . ASP A 1 574 ? 5.659 -9.452 -12.923 1.00 95.12 574 ASP A CA 1
ATOM 4424 C C . ASP A 1 574 ? 6.348 -8.616 -11.827 1.00 95.12 574 ASP A C 1
ATOM 4426 O O . ASP A 1 574 ? 5.712 -7.758 -11.215 1.00 95.12 574 ASP A O 1
ATOM 4430 N N . VAL A 1 575 ? 7.657 -8.810 -11.599 1.00 95.25 575 VAL A N 1
ATOM 4431 C CA . VAL A 1 575 ? 8.465 -7.964 -10.694 1.00 95.25 575 VAL A CA 1
ATOM 4432 C C . VAL A 1 575 ? 8.499 -6.517 -11.180 1.00 95.25 575 VAL A C 1
ATOM 4434 O O . VAL A 1 575 ? 8.262 -5.606 -10.387 1.00 95.25 575 VAL A O 1
ATOM 4437 N N . ILE A 1 576 ? 8.761 -6.297 -12.471 1.00 94.12 576 ILE A N 1
ATOM 4438 C CA . ILE A 1 576 ? 8.770 -4.955 -13.070 1.00 94.12 576 ILE A CA 1
ATOM 4439 C C . ILE A 1 576 ? 7.377 -4.325 -12.975 1.00 94.12 576 ILE A C 1
ATOM 4441 O O . ILE A 1 576 ? 7.254 -3.187 -12.533 1.00 94.12 576 ILE A O 1
ATOM 4445 N N . GLN A 1 577 ? 6.322 -5.078 -13.298 1.00 92.69 577 GLN A N 1
ATOM 4446 C CA . GLN A 1 577 ? 4.942 -4.602 -13.232 1.00 92.69 577 GLN A CA 1
ATOM 4447 C C . GLN A 1 577 ? 4.529 -4.205 -11.807 1.00 92.69 577 GLN A C 1
ATOM 4449 O O . GLN A 1 577 ? 3.887 -3.172 -11.610 1.00 92.69 577 GLN A O 1
ATOM 4454 N N . GLU A 1 578 ? 4.882 -5.006 -10.798 1.00 92.81 578 GLU A N 1
ATOM 4455 C CA . GLU A 1 578 ? 4.621 -4.658 -9.399 1.00 92.81 578 GLU A CA 1
ATOM 4456 C C . GLU A 1 578 ? 5.432 -3.420 -8.979 1.00 92.81 578 GLU A C 1
ATOM 4458 O O . GLU A 1 578 ? 4.914 -2.575 -8.246 1.00 92.81 578 GLU A O 1
ATOM 4463 N N . GLY A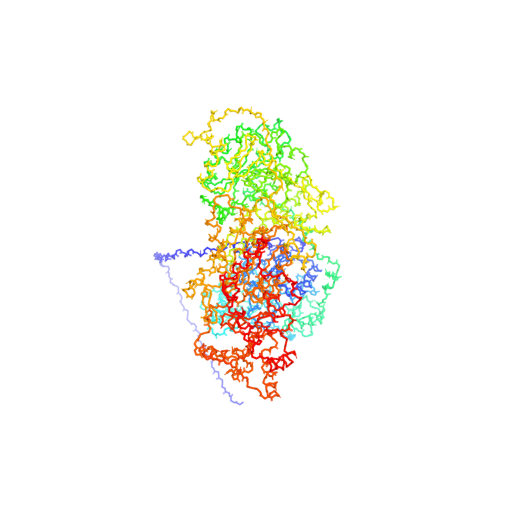 1 579 ? 6.652 -3.255 -9.500 1.00 89.31 579 GLY A N 1
ATOM 4464 C CA . GLY A 1 579 ? 7.451 -2.044 -9.321 1.00 89.31 579 GLY A CA 1
ATOM 4465 C C . GLY A 1 579 ? 6.821 -0.794 -9.926 1.00 89.31 579 GLY A C 1
ATOM 4466 O O . GLY A 1 579 ? 6.690 0.219 -9.236 1.00 89.31 579 GLY A O 1
ATOM 4467 N N . ASP A 1 580 ? 6.344 -0.875 -11.166 1.00 86.81 580 ASP A N 1
ATOM 4468 C CA . ASP A 1 580 ? 5.642 0.217 -11.844 1.00 86.81 580 ASP A CA 1
ATOM 4469 C C . ASP A 1 580 ? 4.361 0.608 -11.106 1.00 86.81 580 ASP A C 1
ATOM 4471 O O . ASP A 1 580 ? 4.108 1.788 -10.859 1.00 86.81 580 ASP A O 1
ATOM 4475 N N . LYS A 1 581 ? 3.591 -0.383 -10.652 1.00 88.31 581 LYS A N 1
ATOM 4476 C CA . LYS A 1 581 ? 2.391 -0.163 -9.842 1.00 88.31 581 LYS A CA 1
ATOM 4477 C C . LYS A 1 581 ? 2.706 0.553 -8.526 1.00 88.31 581 LYS A C 1
ATOM 4479 O O . LYS A 1 581 ? 1.977 1.471 -8.141 1.00 88.31 581 LYS A O 1
ATOM 4484 N N . GLN A 1 582 ? 3.774 0.162 -7.827 1.00 85.94 582 GLN A N 1
ATOM 4485 C CA . GLN A 1 582 ? 4.200 0.852 -6.604 1.00 85.94 582 GLN A CA 1
ATOM 4486 C C . GLN A 1 582 ? 4.723 2.261 -6.901 1.00 85.94 582 GLN A C 1
ATOM 4488 O O . GLN A 1 582 ? 4.409 3.190 -6.159 1.00 85.94 582 GLN A O 1
ATOM 4493 N N . ARG A 1 583 ? 5.437 2.456 -8.015 1.00 80.94 583 ARG A N 1
ATOM 4494 C CA . ARG A 1 583 ? 5.894 3.772 -8.479 1.00 80.94 583 ARG A CA 1
ATOM 4495 C C . ARG A 1 583 ? 4.726 4.711 -8.762 1.00 80.94 583 ARG A C 1
ATOM 4497 O O . ARG A 1 583 ? 4.723 5.834 -8.263 1.00 80.94 583 ARG A O 1
ATOM 4504 N N . GLU A 1 584 ? 3.722 4.262 -9.512 1.00 81.62 584 GLU A N 1
ATOM 4505 C CA . GLU A 1 584 ? 2.508 5.041 -9.779 1.00 81.62 584 GLU A CA 1
ATOM 4506 C C . GLU A 1 584 ? 1.780 5.424 -8.484 1.00 81.62 584 GLU A C 1
ATOM 4508 O O . GLU A 1 584 ? 1.319 6.560 -8.339 1.00 81.62 584 GLU A O 1
ATOM 4513 N N . ALA A 1 585 ? 1.686 4.496 -7.527 1.00 80.38 585 ALA A N 1
ATOM 4514 C CA . ALA A 1 585 ? 1.086 4.764 -6.224 1.00 80.38 585 ALA A CA 1
ATOM 4515 C C . ALA A 1 585 ? 1.875 5.829 -5.439 1.00 80.38 585 ALA A C 1
ATOM 4517 O O . ALA A 1 585 ? 1.271 6.779 -4.935 1.00 80.38 585 ALA A O 1
ATOM 4518 N N . SER A 1 586 ? 3.210 5.731 -5.401 1.00 75.25 586 SER A N 1
ATOM 4519 C CA . SER A 1 586 ? 4.086 6.715 -4.747 1.00 75.25 586 SER A CA 1
ATOM 4520 C C . SER A 1 586 ? 4.029 8.097 -5.414 1.00 75.25 586 SER A C 1
ATOM 4522 O O . SER A 1 586 ? 3.990 9.117 -4.721 1.00 75.25 586 SER A O 1
ATOM 4524 N N . LEU A 1 587 ? 3.965 8.158 -6.752 1.00 72.00 587 LEU A N 1
ATOM 4525 C CA . LEU A 1 587 ? 3.810 9.412 -7.504 1.00 72.00 587 LEU A CA 1
ATOM 4526 C C . LEU A 1 587 ? 2.469 10.093 -7.193 1.00 72.00 587 LEU A C 1
ATOM 4528 O O . LEU A 1 587 ? 2.429 11.301 -6.945 1.00 72.00 587 LEU A O 1
ATOM 4532 N N . LYS A 1 588 ? 1.377 9.319 -7.120 1.00 78.19 588 LYS A N 1
ATOM 4533 C CA . LYS A 1 588 ? 0.051 9.818 -6.710 1.00 78.19 588 LYS A CA 1
ATOM 4534 C C . LYS A 1 588 ? 0.039 10.320 -5.262 1.00 78.19 588 LYS A C 1
ATOM 4536 O O . LYS A 1 588 ? -0.677 11.274 -4.959 1.00 78.19 588 LYS A O 1
ATOM 4541 N N . ALA A 1 589 ? 0.864 9.744 -4.389 1.00 75.81 589 ALA A N 1
ATOM 4542 C CA . ALA A 1 589 ? 0.979 10.120 -2.979 1.00 75.81 589 ALA A CA 1
ATOM 4543 C C . ALA A 1 589 ? 1.806 11.404 -2.707 1.00 75.81 589 ALA A C 1
ATOM 4545 O O . ALA A 1 589 ? 2.041 11.733 -1.548 1.00 75.81 589 ALA A O 1
ATOM 4546 N N . LYS A 1 590 ? 2.209 12.171 -3.738 1.00 49.97 590 LYS A N 1
ATOM 4547 C CA . LYS A 1 590 ? 2.947 13.453 -3.627 1.00 49.97 590 LYS A CA 1
ATOM 4548 C C . LYS A 1 590 ? 4.218 13.387 -2.757 1.00 49.97 590 LYS A C 1
ATOM 4550 O O . LYS A 1 590 ? 4.426 14.237 -1.892 1.00 49.97 590 LYS A O 1
ATOM 4555 N N . GLY A 1 591 ? 5.110 12.440 -3.056 1.00 55.72 591 GLY A N 1
ATOM 4556 C CA . GLY A 1 591 ? 6.503 12.486 -2.582 1.00 55.72 591 GLY A CA 1
ATOM 4557 C C . GLY A 1 591 ? 6.963 11.314 -1.719 1.00 55.72 591 GLY A C 1
ATOM 4558 O O . GLY A 1 591 ? 7.974 11.444 -1.030 1.00 55.72 591 GLY A O 1
ATOM 4559 N N . GLU A 1 592 ? 6.262 10.180 -1.741 1.00 55.56 592 GLU A N 1
ATOM 4560 C CA . GLU A 1 592 ? 6.772 8.960 -1.111 1.00 55.56 592 GLU A CA 1
ATOM 4561 C C . GLU A 1 592 ? 7.876 8.314 -1.959 1.00 55.56 592 GLU A C 1
ATOM 4563 O O . GLU A 1 592 ? 7.915 8.437 -3.185 1.00 55.56 592 GLU A O 1
ATOM 4568 N N . ARG A 1 593 ? 8.802 7.641 -1.270 1.00 63.53 593 ARG A N 1
ATOM 4569 C CA . ARG A 1 593 ? 9.917 6.884 -1.848 1.00 63.53 593 ARG A CA 1
ATOM 4570 C C . ARG A 1 593 ? 9.391 5.914 -2.915 1.00 63.53 593 ARG A C 1
ATOM 4572 O O . ARG A 1 593 ? 8.345 5.289 -2.717 1.00 63.53 593 ARG A O 1
ATOM 4579 N N . LEU A 1 594 ? 10.092 5.787 -4.041 1.00 63.66 594 LEU A N 1
ATOM 4580 C CA . LEU A 1 594 ? 9.782 4.720 -4.988 1.00 63.66 594 LEU A CA 1
ATOM 4581 C C . LEU A 1 594 ? 10.231 3.405 -4.327 1.00 63.66 594 LEU A C 1
ATOM 4583 O O . LEU A 1 594 ? 11.200 3.378 -3.573 1.00 63.66 594 LEU A O 1
ATOM 4587 N N . GLY A 1 595 ? 9.475 2.321 -4.476 1.00 71.25 595 GLY A N 1
ATOM 4588 C CA . GLY A 1 595 ? 9.911 1.053 -3.892 1.00 71.25 595 GLY A CA 1
ATOM 4589 C C . GLY A 1 595 ? 11.268 0.660 -4.482 1.00 71.25 595 GLY A C 1
ATOM 4590 O O . GLY A 1 595 ? 11.433 0.706 -5.698 1.00 71.25 595 GLY A O 1
ATOM 4591 N N . ALA A 1 596 ? 12.241 0.315 -3.637 1.00 83.75 596 ALA A N 1
ATOM 4592 C CA . ALA A 1 596 ? 13.518 -0.202 -4.118 1.00 83.75 596 ALA A CA 1
ATOM 4593 C C . ALA A 1 596 ? 13.311 -1.575 -4.786 1.00 83.75 596 ALA A C 1
ATOM 4595 O O . ALA A 1 596 ? 12.419 -2.338 -4.397 1.00 83.75 596 ALA A O 1
ATOM 4596 N N . ASP A 1 597 ? 14.162 -1.896 -5.757 1.00 90.25 597 ASP A N 1
ATOM 4597 C CA . ASP A 1 597 ? 14.138 -3.135 -6.541 1.00 90.25 597 ASP A CA 1
ATOM 4598 C C . ASP A 1 597 ? 14.141 -4.388 -5.648 1.00 90.25 597 ASP A C 1
ATOM 4600 O O . ASP A 1 597 ? 13.336 -5.305 -5.829 1.00 90.25 597 ASP A O 1
ATOM 4604 N N . GLN A 1 598 ? 14.988 -4.384 -4.619 1.00 92.31 598 GLN A N 1
ATOM 4605 C CA . GLN A 1 598 ? 15.167 -5.501 -3.699 1.00 92.31 598 GLN A CA 1
ATOM 4606 C C . GLN A 1 598 ? 13.890 -5.870 -2.907 1.00 92.31 598 GLN A C 1
ATOM 4608 O O . GLN A 1 598 ? 13.453 -7.019 -3.017 1.00 92.31 598 GLN A O 1
ATOM 4613 N N . PRO A 1 599 ? 13.232 -4.961 -2.148 1.00 91.50 599 PRO A N 1
ATOM 4614 C CA . PRO A 1 599 ? 11.960 -5.261 -1.487 1.00 91.50 599 PRO A CA 1
ATOM 4615 C C . PRO A 1 599 ? 10.874 -5.811 -2.412 1.00 91.50 599 PRO A C 1
ATOM 4617 O O . PRO A 1 599 ? 10.110 -6.683 -2.006 1.00 91.50 599 PRO A O 1
ATOM 4620 N N . ILE A 1 600 ? 10.788 -5.303 -3.639 1.00 92.44 600 ILE A N 1
ATOM 4621 C CA . ILE A 1 600 ? 9.715 -5.667 -4.568 1.00 92.44 600 ILE A CA 1
ATOM 4622 C C . ILE A 1 600 ? 9.944 -7.056 -5.146 1.00 92.44 600 ILE A C 1
ATOM 4624 O O . ILE A 1 600 ? 9.011 -7.859 -5.161 1.00 92.44 600 ILE A O 1
ATOM 4628 N N . PHE A 1 601 ? 11.181 -7.385 -5.525 1.00 95.56 601 PHE A N 1
ATOM 4629 C CA . PHE A 1 601 ? 11.523 -8.744 -5.937 1.00 95.56 601 PHE A CA 1
ATOM 4630 C C . PHE A 1 601 ? 11.128 -9.759 -4.852 1.00 95.56 601 PHE A C 1
ATOM 4632 O O . PHE A 1 601 ? 10.393 -10.713 -5.117 1.00 95.56 601 PHE A O 1
ATOM 4639 N N . TRP A 1 602 ? 11.519 -9.515 -3.598 1.00 95.44 602 TRP A N 1
ATOM 4640 C CA . TRP A 1 602 ? 11.195 -10.425 -2.495 1.00 95.44 602 TRP A CA 1
ATOM 4641 C C . TRP A 1 602 ? 9.726 -10.418 -2.092 1.00 95.44 602 TRP A C 1
ATOM 4643 O O . TRP A 1 602 ? 9.227 -11.446 -1.642 1.00 95.44 602 TRP A O 1
ATOM 4653 N N . GLN A 1 603 ? 8.995 -9.326 -2.311 1.00 93.88 603 GLN A N 1
ATOM 4654 C CA . GLN A 1 603 ? 7.541 -9.311 -2.164 1.00 93.88 603 GLN A CA 1
ATOM 4655 C C . GLN A 1 603 ? 6.875 -10.268 -3.163 1.00 93.88 603 GLN A C 1
ATOM 4657 O O . GLN A 1 603 ? 5.981 -11.024 -2.779 1.00 93.88 603 GLN A O 1
ATOM 4662 N N . VAL A 1 604 ? 7.318 -10.270 -4.423 1.00 94.38 604 VAL A N 1
ATOM 4663 C CA . VAL A 1 604 ? 6.800 -11.175 -5.462 1.00 94.38 604 VAL A CA 1
ATOM 4664 C C . VAL A 1 604 ? 7.125 -12.634 -5.125 1.00 94.38 604 VAL A C 1
ATOM 4666 O O . VAL A 1 604 ? 6.233 -13.485 -5.163 1.00 94.38 604 VAL A O 1
ATOM 4669 N N . ILE A 1 605 ? 8.357 -12.925 -4.692 1.00 94.94 605 ILE A N 1
ATOM 4670 C CA . ILE A 1 605 ? 8.740 -14.269 -4.226 1.00 94.94 605 ILE A CA 1
ATOM 4671 C C . ILE A 1 605 ? 7.961 -14.676 -2.967 1.00 94.94 605 ILE A C 1
ATOM 4673 O O . ILE A 1 605 ? 7.497 -15.810 -2.861 1.00 94.94 605 ILE A O 1
ATOM 4677 N N . GLY A 1 606 ? 7.767 -13.758 -2.020 1.00 93.56 606 GLY A N 1
ATOM 4678 C CA . GLY A 1 606 ? 6.989 -13.981 -0.803 1.00 93.56 606 GLY A CA 1
ATOM 4679 C C . GLY A 1 606 ? 5.523 -14.296 -1.100 1.00 93.56 606 GLY A C 1
ATOM 4680 O O . GLY A 1 606 ? 4.954 -15.214 -0.506 1.00 93.56 606 GLY A O 1
ATOM 4681 N N . PHE A 1 607 ? 4.925 -13.605 -2.073 1.00 92.62 607 PHE A N 1
ATOM 4682 C CA . PHE A 1 607 ? 3.586 -13.930 -2.556 1.00 92.62 607 PHE A CA 1
ATOM 4683 C C . PHE A 1 607 ? 3.548 -15.341 -3.146 1.00 92.62 607 PHE A C 1
ATOM 4685 O O . PHE A 1 607 ? 2.691 -16.132 -2.752 1.00 92.62 607 PHE A O 1
ATOM 4692 N N . LEU A 1 608 ? 4.517 -15.695 -3.994 1.00 91.50 608 LEU A N 1
ATOM 4693 C CA . LEU A 1 608 ? 4.612 -17.033 -4.578 1.00 91.50 608 LEU A CA 1
ATOM 4694 C C . LEU A 1 608 ? 4.786 -18.129 -3.503 1.00 91.50 608 LEU A C 1
ATOM 4696 O O . LEU A 1 608 ? 4.138 -19.169 -3.580 1.00 91.50 608 LEU A O 1
ATOM 4700 N N . ARG A 1 609 ? 5.565 -17.873 -2.441 1.00 90.25 609 ARG A N 1
ATOM 4701 C CA . ARG A 1 609 ? 5.695 -18.758 -1.262 1.00 90.25 609 ARG A CA 1
ATOM 4702 C C . ARG A 1 609 ? 4.387 -18.954 -0.502 1.00 90.25 609 ARG A C 1
ATOM 4704 O O . ARG A 1 609 ? 4.159 -20.031 0.041 1.00 90.25 609 ARG A O 1
ATOM 4711 N N . SER A 1 610 ? 3.559 -17.913 -0.425 1.00 90.69 610 SER A N 1
ATOM 4712 C CA . SER A 1 610 ? 2.293 -17.939 0.319 1.00 90.69 610 SER A CA 1
ATOM 4713 C C . SER A 1 610 ? 1.191 -18.749 -0.372 1.00 90.69 610 SER A C 1
ATOM 4715 O O . SER A 1 610 ? 0.177 -19.074 0.254 1.00 90.69 610 SER A O 1
ATOM 4717 N N . LEU A 1 611 ? 1.369 -19.087 -1.654 1.00 86.75 611 LEU A N 1
ATOM 4718 C CA . LEU A 1 611 ? 0.404 -19.886 -2.392 1.00 86.75 611 LEU A CA 1
ATOM 4719 C C . LEU A 1 611 ? 0.387 -21.316 -1.855 1.00 86.75 611 LEU A C 1
ATOM 4721 O O . LEU A 1 611 ? 1.365 -22.055 -1.916 1.00 86.75 611 LEU A O 1
ATOM 4725 N N . THR A 1 612 ? -0.772 -21.711 -1.339 1.00 77.00 612 THR A N 1
ATOM 4726 C CA . THR A 1 612 ? -1.063 -23.083 -0.924 1.00 77.00 612 THR A CA 1
ATOM 4727 C C . THR A 1 612 ? -2.029 -23.726 -1.919 1.00 77.00 612 THR A C 1
ATOM 4729 O O . THR A 1 612 ? -2.868 -23.052 -2.525 1.00 77.00 612 THR A O 1
ATOM 4732 N N . GLY A 1 613 ? -1.905 -25.042 -2.109 1.00 80.06 613 GLY A N 1
ATOM 4733 C CA . GLY A 1 613 ? -2.828 -25.826 -2.939 1.00 80.06 613 GLY A CA 1
ATOM 4734 C C . GLY A 1 613 ? -2.645 -25.688 -4.457 1.00 80.06 613 GLY A C 1
ATOM 4735 O O . GLY A 1 613 ? -3.630 -25.801 -5.179 1.00 80.06 613 GLY A O 1
ATOM 4736 N N . GLY A 1 614 ? -1.425 -25.422 -4.945 1.00 79.75 614 GLY A N 1
ATOM 4737 C CA . GLY A 1 614 ? -1.102 -25.477 -6.383 1.00 79.75 614 GLY A CA 1
ATOM 4738 C C . GLY A 1 614 ? -1.673 -24.331 -7.230 1.00 79.75 614 GLY A C 1
ATOM 4739 O O . GLY A 1 614 ? -1.799 -24.452 -8.449 1.00 79.75 614 GLY A O 1
ATOM 4740 N N . LYS A 1 615 ? -2.053 -23.209 -6.604 1.00 89.69 615 LYS A N 1
ATOM 4741 C CA . LYS A 1 615 ? -2.512 -22.012 -7.326 1.00 89.69 615 LYS A CA 1
ATOM 4742 C C . LYS A 1 615 ? -1.364 -21.400 -8.130 1.00 89.69 615 LYS A C 1
ATOM 4744 O O . LYS A 1 615 ? -0.241 -21.344 -7.645 1.00 89.69 615 LYS A O 1
ATOM 4749 N N . ARG A 1 616 ? -1.664 -20.900 -9.332 1.00 91.62 616 ARG A N 1
ATOM 4750 C CA . ARG A 1 616 ? -0.695 -20.165 -10.156 1.00 91.62 616 ARG A CA 1
ATOM 4751 C C . ARG A 1 616 ? -0.448 -18.774 -9.575 1.00 91.62 616 ARG A C 1
ATOM 4753 O O . ARG A 1 616 ? -1.400 -18.049 -9.287 1.00 91.62 616 ARG A O 1
ATOM 4760 N N . GLY A 1 617 ? 0.821 -18.437 -9.409 1.00 93.50 617 GLY A N 1
ATOM 4761 C CA . GLY A 1 617 ? 1.318 -17.142 -8.975 1.00 93.50 617 GLY A CA 1
ATOM 4762 C C . GLY A 1 617 ? 2.117 -16.423 -10.059 1.00 93.50 617 GLY A C 1
ATOM 4763 O O . GLY A 1 617 ? 1.955 -16.725 -11.242 1.00 93.50 617 GLY A O 1
ATOM 4764 N N . PRO A 1 618 ? 2.989 -15.485 -9.653 1.00 93.75 618 PRO A N 1
ATOM 4765 C CA . PRO A 1 618 ? 3.904 -14.793 -10.549 1.00 93.75 618 PRO A CA 1
ATOM 4766 C C . PRO A 1 618 ? 4.759 -15.770 -11.359 1.00 93.75 618 PRO A C 1
ATOM 4768 O O . PRO A 1 618 ? 5.153 -16.826 -10.859 1.00 93.75 618 PRO A O 1
ATOM 4771 N N . GLY A 1 619 ? 5.017 -15.443 -12.621 1.00 93.12 619 GLY A N 1
ATOM 4772 C CA . GLY A 1 619 ? 5.691 -16.316 -13.579 1.00 93.12 619 GLY A CA 1
ATOM 4773 C C . GLY A 1 619 ? 4.910 -17.582 -13.939 1.00 93.12 619 GLY A C 1
ATOM 4774 O O . GLY A 1 619 ? 5.490 -18.505 -14.494 1.00 93.12 619 GLY A O 1
ATOM 4775 N N . ASP A 1 620 ? 3.620 -17.670 -13.593 1.00 95.50 620 ASP A N 1
ATOM 4776 C CA . ASP A 1 620 ? 2.804 -18.895 -13.656 1.00 95.50 620 ASP A CA 1
ATOM 4777 C C . ASP A 1 620 ? 3.366 -20.078 -12.847 1.00 95.50 620 ASP A C 1
ATOM 4779 O O . ASP A 1 620 ? 2.981 -21.234 -13.055 1.00 95.50 620 ASP A O 1
ATOM 4783 N N . TYR A 1 621 ? 4.260 -19.806 -11.897 1.00 96.75 621 TYR A N 1
ATOM 4784 C CA . TYR A 1 621 ? 4.751 -20.808 -10.962 1.00 96.75 621 TYR A CA 1
ATOM 4785 C C . TYR A 1 621 ? 3.661 -21.197 -9.965 1.00 96.75 621 TYR A C 1
ATOM 4787 O O . TYR A 1 621 ? 2.799 -20.392 -9.612 1.00 96.75 621 TYR A O 1
ATOM 4795 N N . ARG A 1 622 ? 3.702 -22.442 -9.490 1.00 95.50 622 ARG A N 1
ATOM 4796 C CA . ARG A 1 622 ? 2.773 -22.949 -8.468 1.00 95.50 622 ARG A CA 1
ATOM 4797 C C . ARG A 1 622 ? 3.444 -23.168 -7.125 1.00 95.50 622 ARG A C 1
ATOM 4799 O O . ARG A 1 622 ? 2.803 -23.007 -6.092 1.00 95.50 622 ARG A O 1
ATOM 4806 N N . CYS A 1 623 ? 4.722 -23.539 -7.155 1.00 94.56 623 CYS A N 1
ATOM 4807 C CA . CYS A 1 623 ? 5.536 -23.772 -5.972 1.00 94.56 623 CYS A CA 1
ATOM 4808 C C . CYS A 1 623 ? 6.841 -22.983 -6.049 1.00 94.56 623 CYS A C 1
ATOM 4810 O O . CYS A 1 623 ? 7.278 -22.544 -7.116 1.00 94.56 623 CYS A O 1
ATOM 4812 N N . VAL A 1 624 ? 7.512 -22.881 -4.908 1.00 95.44 624 VAL A N 1
ATOM 4813 C CA . VAL A 1 624 ? 8.913 -22.472 -4.841 1.00 95.44 624 VAL A CA 1
ATOM 4814 C C . VAL A 1 624 ? 9.729 -23.510 -4.087 1.00 95.44 624 VAL A C 1
ATOM 4816 O O . VAL A 1 624 ? 9.200 -24.263 -3.264 1.00 95.44 624 VAL A O 1
ATOM 4819 N N . HIS A 1 625 ? 11.029 -23.531 -4.343 1.00 95.94 625 HIS A N 1
ATOM 4820 C CA . HIS A 1 625 ? 11.964 -24.411 -3.662 1.00 95.94 625 HIS A CA 1
ATOM 4821 C C . HIS A 1 625 ? 13.267 -23.666 -3.380 1.00 95.94 625 HIS A C 1
ATOM 4823 O O . HIS A 1 625 ? 14.062 -23.414 -4.285 1.00 95.94 625 HIS A O 1
ATOM 4829 N N . LEU A 1 626 ? 13.467 -23.325 -2.107 1.00 96.38 626 LEU A N 1
ATOM 4830 C CA . LEU A 1 626 ? 14.737 -22.816 -1.605 1.00 96.38 626 LEU A CA 1
ATOM 4831 C C . LEU A 1 626 ? 15.684 -23.986 -1.328 1.00 96.38 626 LEU A C 1
ATOM 4833 O O . LEU A 1 626 ? 15.287 -24.966 -0.694 1.00 96.38 626 LEU A O 1
ATOM 4837 N N . CYS A 1 627 ? 16.936 -23.876 -1.767 1.00 94.56 627 CYS A N 1
ATOM 4838 C CA . CYS A 1 627 ? 17.945 -24.901 -1.519 1.00 94.56 627 CYS A CA 1
ATOM 4839 C C . CYS A 1 627 ? 18.059 -25.276 -0.031 1.00 94.56 627 CYS A C 1
ATOM 4841 O O . CYS A 1 627 ? 17.982 -24.437 0.865 1.00 94.56 627 CYS A O 1
ATOM 4843 N N . GLY A 1 628 ? 18.214 -26.575 0.237 1.00 90.06 628 GLY A N 1
ATOM 4844 C CA . GLY A 1 628 ? 18.272 -27.110 1.601 1.00 90.06 628 GLY A CA 1
ATOM 4845 C C . GLY A 1 628 ? 16.923 -27.169 2.333 1.00 90.06 628 GLY A C 1
ATOM 4846 O O . GLY A 1 628 ? 16.878 -27.661 3.461 1.00 90.06 628 GLY A O 1
ATOM 4847 N N . GLN A 1 629 ? 15.826 -26.721 1.715 1.00 93.38 629 GLN A N 1
ATOM 4848 C CA . GLN A 1 629 ? 14.471 -26.813 2.261 1.00 93.38 629 GLN A CA 1
ATOM 4849 C C . GLN A 1 629 ? 13.581 -27.709 1.394 1.00 93.38 629 GLN A C 1
ATOM 4851 O O . GLN A 1 629 ? 13.945 -28.089 0.287 1.00 93.38 629 GLN A O 1
ATOM 4856 N N . LYS A 1 630 ? 12.403 -28.085 1.905 1.00 93.38 630 LYS A N 1
ATOM 4857 C CA . LYS A 1 630 ? 11.392 -28.768 1.085 1.00 93.38 630 LYS A CA 1
ATOM 4858 C C . LYS A 1 630 ? 10.652 -27.735 0.217 1.00 93.38 630 LYS A C 1
ATOM 4860 O O . LYS A 1 630 ? 10.438 -26.620 0.695 1.00 93.38 630 LYS A O 1
ATOM 4865 N N . PRO A 1 631 ? 10.228 -28.087 -1.011 1.00 93.75 631 PRO A N 1
ATOM 4866 C CA . PRO A 1 631 ? 9.340 -27.242 -1.808 1.00 93.75 631 PRO A CA 1
ATOM 4867 C C . PRO A 1 631 ? 8.059 -26.865 -1.049 1.00 93.75 631 PRO A C 1
ATOM 4869 O O . PRO A 1 631 ? 7.577 -27.642 -0.220 1.00 93.75 631 PRO A O 1
ATOM 4872 N N . THR A 1 632 ? 7.478 -25.699 -1.346 1.00 93.75 632 THR A N 1
ATOM 4873 C CA . THR A 1 632 ? 6.247 -25.224 -0.676 1.00 93.75 632 THR A CA 1
ATOM 4874 C C . THR A 1 632 ? 5.002 -26.044 -1.019 1.00 93.75 632 THR A C 1
ATOM 4876 O O . THR A 1 632 ? 4.032 -26.033 -0.262 1.00 93.75 632 THR A O 1
ATOM 4879 N N . CYS A 1 633 ? 5.024 -26.782 -2.129 1.00 91.25 633 CYS A N 1
ATOM 4880 C CA . CYS A 1 633 ? 3.996 -27.744 -2.512 1.00 91.25 633 CYS A CA 1
ATOM 4881 C C . CYS A 1 633 ? 4.575 -28.885 -3.364 1.00 91.25 633 CYS A C 1
ATOM 4883 O O . CYS A 1 633 ? 5.730 -28.838 -3.778 1.00 91.25 633 CYS A O 1
ATOM 4885 N N . GLY A 1 634 ? 3.780 -29.937 -3.585 1.00 92.06 634 GLY A N 1
ATOM 4886 C CA . GLY A 1 634 ? 4.185 -31.152 -4.305 1.00 92.06 634 GLY A CA 1
ATOM 4887 C C . GLY A 1 634 ? 3.978 -31.114 -5.822 1.00 92.06 634 GLY A C 1
ATOM 4888 O O . GLY A 1 634 ? 3.693 -32.161 -6.394 1.00 92.06 634 GLY A O 1
ATOM 4889 N N . GLU A 1 635 ? 4.047 -29.942 -6.458 1.00 94.06 635 GLU A N 1
ATOM 4890 C CA . GLU A 1 635 ? 3.955 -29.839 -7.924 1.00 94.06 635 GLU A CA 1
ATOM 4891 C C . GLU A 1 635 ? 5.275 -30.249 -8.592 1.00 94.06 635 GLU A C 1
ATOM 4893 O O . GLU A 1 635 ? 6.311 -30.420 -7.942 1.00 94.06 635 GLU A O 1
ATOM 4898 N N . ALA A 1 636 ? 5.236 -30.408 -9.913 1.00 93.94 636 ALA A N 1
ATOM 4899 C CA . ALA A 1 636 ? 6.398 -30.798 -10.693 1.00 93.94 636 ALA A CA 1
ATOM 4900 C C . ALA A 1 636 ? 7.501 -29.717 -10.699 1.00 93.94 636 ALA A C 1
ATOM 4902 O O . ALA A 1 636 ? 7.286 -28.540 -10.387 1.00 93.94 636 ALA A O 1
ATOM 4903 N N . VAL A 1 637 ? 8.720 -30.120 -11.061 1.00 92.94 637 VAL A N 1
ATOM 4904 C CA . VAL A 1 637 ? 9.914 -29.257 -11.054 1.00 92.94 637 VAL A CA 1
ATOM 4905 C C . VAL A 1 637 ? 9.777 -28.087 -12.037 1.00 92.94 637 VAL A C 1
ATOM 4907 O O . VAL A 1 637 ? 10.255 -26.991 -11.757 1.00 92.94 637 VAL A O 1
ATOM 4910 N N . GLU A 1 638 ? 9.092 -28.311 -13.151 1.00 94.38 638 GLU A N 1
ATOM 4911 C CA . GLU A 1 638 ? 8.699 -27.346 -14.180 1.00 94.38 638 GLU A CA 1
ATOM 4912 C C . GLU A 1 638 ? 7.560 -26.404 -13.759 1.00 94.38 638 GLU A C 1
ATOM 4914 O O . GLU A 1 638 ? 7.237 -25.470 -14.482 1.00 94.38 638 GLU A O 1
ATOM 4919 N N . ASP A 1 639 ? 6.933 -26.633 -12.604 1.00 95.44 639 ASP A N 1
ATOM 4920 C CA . ASP A 1 639 ? 5.963 -25.732 -11.969 1.00 95.44 639 ASP A CA 1
ATOM 4921 C C . ASP A 1 639 ? 6.524 -25.100 -10.681 1.00 95.44 639 ASP A C 1
ATOM 4923 O O . ASP A 1 639 ? 5.829 -24.353 -9.983 1.00 95.44 639 ASP A O 1
ATOM 4927 N N . THR A 1 640 ? 7.801 -25.361 -10.386 1.00 96.25 640 THR A N 1
ATOM 4928 C CA . THR A 1 640 ? 8.483 -24.932 -9.166 1.00 96.25 640 THR A CA 1
ATOM 4929 C C . THR A 1 640 ? 9.622 -23.969 -9.486 1.00 96.25 640 THR A C 1
ATOM 4931 O O . THR A 1 640 ? 10.561 -24.326 -10.199 1.00 96.25 640 THR A O 1
ATOM 4934 N N . PHE A 1 641 ? 9.576 -22.766 -8.912 1.00 97.38 641 PHE A N 1
ATOM 4935 C CA . PHE A 1 641 ? 10.674 -21.802 -8.996 1.00 97.38 641 PHE A CA 1
ATOM 4936 C C . PHE A 1 641 ? 11.784 -22.183 -8.009 1.00 97.38 641 PHE A C 1
ATOM 4938 O O . PHE A 1 641 ? 11.576 -22.145 -6.791 1.00 97.38 641 PHE A O 1
ATOM 4945 N N . GLN A 1 642 ? 12.951 -22.591 -8.512 1.00 97.50 642 GLN A N 1
ATOM 4946 C CA . GLN A 1 642 ? 14.069 -23.039 -7.680 1.00 97.50 642 GLN A CA 1
ATOM 4947 C C . GLN A 1 642 ? 15.087 -21.930 -7.474 1.00 97.50 642 GLN A C 1
ATOM 4949 O O . GLN A 1 642 ? 15.620 -21.381 -8.438 1.00 97.50 642 GLN A O 1
ATOM 4954 N N . TYR A 1 643 ? 15.427 -21.653 -6.220 1.00 97.69 643 TYR A N 1
ATOM 4955 C CA . TYR A 1 643 ? 16.382 -20.602 -5.898 1.00 97.69 643 TYR A CA 1
ATOM 4956 C C . TYR A 1 643 ? 17.297 -20.970 -4.729 1.00 97.69 643 TYR A C 1
ATOM 4958 O O . TYR A 1 643 ? 16.984 -21.854 -3.929 1.00 97.69 643 TYR A O 1
ATOM 4966 N N . CYS A 1 644 ? 18.466 -20.334 -4.654 1.00 97.62 644 CYS A N 1
ATOM 4967 C CA . CYS A 1 644 ? 19.451 -20.599 -3.604 1.00 97.62 644 CYS A CA 1
ATOM 4968 C C . CYS A 1 644 ? 20.249 -19.353 -3.226 1.00 97.62 644 CYS A C 1
ATOM 4970 O O . CYS A 1 644 ? 20.499 -18.502 -4.078 1.00 97.62 644 CYS A O 1
ATOM 4972 N N . SER A 1 645 ? 20.669 -19.251 -1.967 1.00 96.69 645 SER A N 1
ATOM 4973 C CA . SER A 1 645 ? 21.593 -18.203 -1.545 1.00 96.69 645 SER A CA 1
ATOM 4974 C C . SER A 1 645 ? 23.053 -18.623 -1.726 1.00 96.69 645 SER A C 1
ATOM 4976 O O . SER A 1 645 ? 23.406 -19.803 -1.681 1.00 96.69 645 SER A O 1
ATOM 4978 N N . MET A 1 646 ? 23.908 -17.631 -1.952 1.00 96.50 646 MET A N 1
ATOM 4979 C CA . MET A 1 646 ? 25.359 -17.761 -1.882 1.00 96.50 646 MET A CA 1
ATOM 4980 C C . MET A 1 646 ? 25.830 -17.836 -0.422 1.00 96.50 646 MET A C 1
ATOM 4982 O O . MET A 1 646 ? 25.174 -17.314 0.476 1.00 96.50 646 MET A O 1
ATOM 4986 N N . ASP A 1 647 ? 27.006 -18.423 -0.183 1.00 94.00 647 ASP A N 1
ATOM 4987 C CA . ASP A 1 647 ? 27.621 -18.450 1.150 1.00 94.00 647 ASP A CA 1
ATOM 4988 C C . ASP A 1 647 ? 27.963 -17.021 1.602 1.00 94.00 647 ASP A C 1
ATOM 4990 O O . ASP A 1 647 ? 28.833 -16.359 1.026 1.00 94.00 647 ASP A O 1
ATOM 4994 N N . ALA A 1 648 ? 27.301 -16.550 2.660 1.00 92.44 648 ALA A N 1
ATOM 4995 C CA . ALA A 1 648 ? 27.455 -15.194 3.175 1.00 92.44 648 ALA A CA 1
ATOM 4996 C C . ALA A 1 648 ? 28.869 -14.868 3.699 1.00 92.44 648 ALA A C 1
ATOM 4998 O O . ALA A 1 648 ? 29.232 -13.697 3.770 1.00 92.44 648 ALA A O 1
ATOM 4999 N N . PHE A 1 649 ? 29.699 -15.860 4.044 1.00 91.00 649 PHE A N 1
ATOM 5000 C CA . PHE A 1 649 ? 31.104 -15.631 4.408 1.00 91.00 649 PHE A CA 1
ATOM 5001 C C . PHE A 1 649 ? 32.016 -15.481 3.188 1.00 91.00 649 PHE A C 1
ATOM 5003 O O . PHE A 1 649 ? 33.080 -14.867 3.301 1.00 91.00 649 PHE A O 1
ATOM 5010 N N . MET A 1 650 ? 31.638 -16.049 2.042 1.00 95.50 650 MET A N 1
ATOM 5011 C CA . MET A 1 650 ? 32.338 -15.841 0.770 1.00 95.50 650 MET A CA 1
ATOM 5012 C C . MET A 1 650 ? 31.831 -14.592 0.046 1.00 95.50 650 MET A C 1
ATOM 5014 O O . MET A 1 650 ? 32.603 -13.949 -0.661 1.00 95.50 650 MET A O 1
ATOM 5018 N N . HIS A 1 651 ? 30.566 -14.227 0.248 1.00 96.25 651 HIS A N 1
ATOM 5019 C CA . HIS A 1 651 ? 29.912 -13.099 -0.414 1.00 96.25 651 HIS A CA 1
ATOM 5020 C C . HIS A 1 651 ? 29.212 -12.167 0.599 1.00 96.25 651 HIS A C 1
ATOM 5022 O O . HIS A 1 651 ? 28.003 -11.958 0.497 1.00 96.25 651 HIS A O 1
ATOM 5028 N N . PRO A 1 652 ? 29.926 -11.606 1.593 1.00 95.69 652 PRO A N 1
ATOM 5029 C CA . PRO A 1 652 ? 29.362 -10.682 2.583 1.00 95.69 652 PRO A CA 1
ATOM 5030 C C . PRO A 1 652 ? 28.765 -9.403 1.972 1.00 95.69 652 PRO A C 1
ATOM 5032 O O . PRO A 1 652 ? 29.301 -8.836 1.014 1.00 95.69 652 PRO A O 1
ATOM 5035 N N . THR A 1 653 ? 27.708 -8.900 2.617 1.00 94.06 653 THR A N 1
ATOM 5036 C CA . THR A 1 653 ? 26.955 -7.707 2.200 1.00 94.06 653 THR A CA 1
ATOM 5037 C C . THR A 1 653 ? 26.974 -6.647 3.300 1.00 94.06 653 THR A C 1
ATOM 5039 O O . THR A 1 653 ? 26.267 -6.744 4.294 1.00 94.06 653 THR A O 1
ATOM 5042 N N . GLY A 1 654 ? 27.779 -5.600 3.142 1.00 89.19 654 GLY A N 1
ATOM 5043 C CA . GLY A 1 654 ? 27.760 -4.426 4.019 1.00 89.19 654 GLY A CA 1
ATOM 5044 C C . GLY A 1 654 ? 28.380 -4.612 5.409 1.00 89.19 654 GLY A C 1
ATOM 5045 O O . GLY A 1 654 ? 28.248 -3.706 6.233 1.00 89.19 654 GLY A O 1
ATOM 5046 N N . TRP A 1 655 ? 29.072 -5.729 5.671 1.00 91.69 655 TRP A N 1
ATOM 5047 C CA . TRP A 1 655 ? 29.742 -5.987 6.955 1.00 91.69 655 TRP A CA 1
ATOM 5048 C C . TRP A 1 655 ? 30.846 -4.958 7.204 1.00 91.69 655 TRP A C 1
ATOM 5050 O O . TRP A 1 655 ? 31.681 -4.732 6.330 1.00 91.69 655 TRP A O 1
ATOM 5060 N N . GLU A 1 656 ? 30.895 -4.385 8.408 1.00 88.38 656 GLU A N 1
ATOM 5061 C CA . GLU A 1 656 ? 31.939 -3.415 8.786 1.00 88.38 656 GLU A CA 1
ATOM 5062 C C . GLU A 1 656 ? 33.343 -4.036 8.810 1.00 88.38 656 GLU A C 1
ATOM 5064 O O . GLU A 1 656 ? 34.325 -3.387 8.459 1.00 88.38 656 GLU A O 1
ATOM 5069 N N . VAL A 1 657 ? 33.440 -5.315 9.187 1.00 86.56 657 VAL A N 1
ATOM 5070 C CA . VAL A 1 657 ? 34.690 -6.084 9.172 1.00 86.56 657 VAL A CA 1
ATOM 5071 C C . VAL A 1 657 ? 34.451 -7.368 8.382 1.00 86.56 657 VAL A C 1
ATOM 5073 O O . VAL A 1 657 ? 33.924 -8.340 8.933 1.00 86.56 657 VAL A O 1
ATOM 5076 N N . PRO A 1 658 ? 34.782 -7.397 7.082 1.00 85.06 658 PRO A N 1
ATOM 5077 C CA . PRO A 1 658 ? 34.527 -8.575 6.278 1.00 85.06 658 PRO A CA 1
ATOM 5078 C C . PRO A 1 658 ? 35.508 -9.713 6.621 1.00 85.06 658 PRO A C 1
ATOM 5080 O O . PRO A 1 658 ? 36.635 -9.477 7.068 1.00 85.06 658 PRO A O 1
ATOM 5083 N N . PRO A 1 659 ? 35.103 -10.978 6.427 1.00 88.31 659 PRO A N 1
ATOM 5084 C CA . PRO A 1 659 ? 35.906 -12.127 6.797 1.00 88.31 659 PRO A CA 1
ATOM 5085 C C . PRO A 1 659 ? 37.119 -12.251 5.872 1.00 88.31 659 PRO A C 1
ATOM 5087 O O . PRO A 1 659 ? 37.064 -11.947 4.682 1.00 88.31 659 PRO A O 1
ATOM 5090 N N . LYS A 1 660 ? 38.227 -12.797 6.384 1.00 87.50 660 LYS A N 1
ATOM 5091 C CA . LYS A 1 660 ? 39.433 -13.031 5.563 1.00 87.50 660 LYS A CA 1
ATOM 5092 C C . LYS A 1 660 ? 39.168 -13.926 4.345 1.00 87.50 660 LYS A C 1
ATOM 5094 O O . LYS A 1 660 ? 39.859 -13.782 3.342 1.00 87.50 660 LYS A O 1
ATOM 5099 N N . THR A 1 661 ? 38.171 -14.806 4.452 1.00 87.44 661 THR A N 1
ATOM 5100 C CA . THR A 1 661 ? 37.734 -15.776 3.437 1.00 87.44 661 THR A CA 1
ATOM 5101 C C . THR A 1 661 ? 36.799 -15.195 2.375 1.00 87.44 661 THR A C 1
ATOM 5103 O O . THR A 1 661 ? 36.311 -15.959 1.550 1.00 87.44 661 THR A O 1
ATOM 5106 N N . LEU A 1 662 ? 36.510 -13.888 2.403 1.00 94.81 662 LEU A N 1
ATOM 5107 C CA . LEU A 1 662 ? 35.638 -13.266 1.408 1.00 94.81 662 LEU A CA 1
ATOM 5108 C C . LEU A 1 662 ? 36.211 -13.453 -0.008 1.00 94.81 662 LEU A C 1
ATOM 5110 O O . LEU A 1 662 ? 37.417 -13.305 -0.226 1.00 94.81 662 LEU A O 1
ATOM 5114 N N . VAL A 1 663 ? 35.332 -13.736 -0.962 1.00 96.81 663 VAL A N 1
ATOM 5115 C CA . VAL A 1 663 ? 35.616 -13.798 -2.400 1.00 96.81 663 VAL A CA 1
ATOM 5116 C C . VAL A 1 663 ? 35.064 -12.560 -3.092 1.00 96.81 663 VAL A C 1
ATOM 5118 O O . VAL A 1 663 ? 35.769 -11.948 -3.890 1.00 96.81 663 VAL A O 1
ATOM 5121 N N . THR A 1 664 ? 33.851 -12.141 -2.733 1.00 97.50 664 THR A N 1
ATOM 5122 C CA . THR A 1 664 ? 33.292 -10.839 -3.116 1.00 97.50 664 THR A CA 1
ATOM 5123 C C . THR A 1 664 ? 32.882 -10.059 -1.878 1.00 97.50 664 THR A C 1
ATOM 5125 O O . THR A 1 664 ? 32.697 -10.631 -0.806 1.00 97.50 664 THR A O 1
ATOM 5128 N N . TYR A 1 665 ? 32.764 -8.744 -1.997 1.00 97.31 665 TYR A N 1
ATOM 5129 C CA . TYR A 1 665 ? 32.234 -7.899 -0.935 1.00 97.31 665 TYR A CA 1
ATOM 5130 C C . TYR A 1 665 ? 31.383 -6.805 -1.551 1.00 97.31 665 TYR A C 1
ATOM 5132 O O . TYR A 1 665 ? 31.866 -6.018 -2.366 1.00 97.31 665 TYR A O 1
ATOM 5140 N N . HIS A 1 666 ? 30.130 -6.749 -1.122 1.00 96.81 666 HIS A N 1
ATOM 5141 C CA . HIS A 1 666 ? 29.202 -5.718 -1.542 1.00 96.81 666 HIS A CA 1
ATOM 5142 C C . HIS A 1 666 ? 29.157 -4.618 -0.485 1.00 96.81 666 HIS A C 1
ATOM 5144 O O . HIS A 1 666 ? 28.735 -4.867 0.645 1.00 96.81 666 HIS A O 1
ATOM 5150 N N . ALA A 1 667 ? 29.573 -3.396 -0.836 1.00 95.06 667 ALA A N 1
ATOM 5151 C CA . ALA A 1 667 ? 29.563 -2.224 0.048 1.00 95.06 667 ALA A CA 1
ATOM 5152 C C . ALA A 1 667 ? 28.149 -1.640 0.268 1.00 95.06 667 ALA A C 1
ATOM 5154 O O . ALA A 1 667 ? 27.920 -0.428 0.202 1.00 95.06 667 ALA A O 1
ATOM 5155 N N . ASN A 1 668 ? 27.195 -2.523 0.564 1.00 89.62 668 ASN A N 1
ATOM 5156 C CA . ASN A 1 668 ? 25.815 -2.180 0.852 1.00 89.62 668 ASN A CA 1
ATOM 5157 C C . ASN A 1 668 ? 25.692 -1.398 2.181 1.00 89.62 668 ASN A C 1
ATOM 5159 O O . ASN A 1 668 ? 26.583 -1.419 3.039 1.00 89.62 668 ASN A O 1
ATOM 5163 N N . TYR A 1 669 ? 24.569 -0.695 2.353 1.00 85.62 669 TYR A N 1
ATOM 5164 C CA . TYR A 1 669 ? 24.298 0.221 3.476 1.00 85.62 669 TYR A CA 1
ATOM 5165 C C . TYR A 1 669 ? 25.257 1.416 3.584 1.00 85.62 669 TYR A C 1
ATOM 5167 O O . TYR A 1 669 ? 25.397 2.007 4.653 1.00 85.62 669 TYR A O 1
ATOM 5175 N N . ALA A 1 670 ? 25.912 1.788 2.486 1.00 86.06 670 ALA A N 1
ATOM 5176 C CA . ALA A 1 670 ? 26.713 2.998 2.387 1.00 86.06 670 ALA A CA 1
ATOM 5177 C C . ALA A 1 670 ? 26.348 3.784 1.122 1.00 86.06 670 ALA A C 1
ATOM 5179 O O . ALA A 1 670 ? 25.959 3.214 0.101 1.00 86.06 670 ALA A O 1
ATOM 5180 N N . ALA A 1 671 ? 26.471 5.108 1.187 1.00 84.06 671 ALA A N 1
ATOM 5181 C CA . ALA A 1 671 ? 26.239 6.005 0.061 1.00 84.06 671 ALA A CA 1
ATOM 5182 C C . ALA A 1 671 ? 27.455 6.913 -0.146 1.00 84.06 671 ALA A C 1
ATOM 5184 O O . ALA A 1 671 ? 28.113 7.301 0.820 1.00 84.06 671 ALA A O 1
ATOM 5185 N N . ASN A 1 672 ? 27.708 7.287 -1.402 1.00 84.75 672 ASN A N 1
ATOM 5186 C CA . ASN A 1 672 ? 28.775 8.217 -1.790 1.00 84.75 672 ASN A CA 1
ATOM 5187 C C . ASN A 1 672 ? 30.148 7.768 -1.242 1.00 84.75 672 ASN A C 1
ATOM 5189 O O . ASN A 1 672 ? 30.473 6.587 -1.320 1.00 84.75 672 ASN A O 1
ATOM 5193 N N . GLU A 1 673 ? 30.925 8.680 -0.659 1.00 87.62 673 GLU A N 1
ATOM 5194 C CA . GLU A 1 673 ? 32.263 8.421 -0.103 1.00 87.62 673 GLU A CA 1
ATOM 5195 C C . GLU A 1 673 ? 32.295 7.316 0.964 1.00 87.62 673 GLU A C 1
ATOM 5197 O O . GLU A 1 673 ? 33.254 6.555 1.033 1.00 87.62 673 GLU A O 1
ATOM 5202 N N . ALA A 1 674 ? 31.225 7.133 1.747 1.00 88.31 674 ALA A N 1
ATOM 5203 C CA . ALA A 1 674 ? 31.177 6.053 2.739 1.00 88.31 674 ALA A CA 1
ATOM 5204 C C . ALA A 1 674 ? 31.253 4.662 2.084 1.00 88.31 674 ALA A C 1
ATOM 5206 O O . ALA A 1 674 ? 31.705 3.694 2.695 1.00 88.31 674 ALA A O 1
ATOM 5207 N N . LYS A 1 675 ? 30.812 4.549 0.825 1.00 91.56 675 LYS A N 1
ATOM 5208 C CA . LYS A 1 675 ? 30.929 3.319 0.039 1.00 91.56 675 LYS A CA 1
ATOM 5209 C C . LYS A 1 675 ? 32.390 3.045 -0.314 1.00 91.56 675 LYS A C 1
ATOM 5211 O O . LYS A 1 675 ? 32.840 1.911 -0.187 1.00 91.56 675 LYS A O 1
ATOM 5216 N N . ILE A 1 676 ? 33.134 4.090 -0.676 1.00 93.69 676 ILE A N 1
ATOM 5217 C CA . ILE A 1 676 ? 34.577 4.019 -0.926 1.00 93.69 676 ILE A CA 1
ATOM 5218 C C . ILE A 1 676 ? 35.313 3.623 0.355 1.00 93.69 676 ILE A C 1
ATOM 5220 O O . ILE A 1 676 ? 36.069 2.658 0.336 1.00 93.69 676 ILE A O 1
ATOM 5224 N N . GLU A 1 677 ? 35.007 4.263 1.484 1.00 93.25 677 GLU A N 1
ATOM 5225 C CA . GLU A 1 677 ? 35.612 3.942 2.782 1.00 93.25 677 GLU A CA 1
ATOM 5226 C C . GLU A 1 677 ? 35.388 2.469 3.177 1.00 93.25 677 GLU A C 1
ATOM 5228 O O . GLU A 1 677 ? 36.302 1.794 3.655 1.00 93.25 677 GLU A O 1
ATOM 5233 N N . LYS A 1 678 ? 34.186 1.921 2.938 1.00 93.56 678 LYS A N 1
ATOM 5234 C CA . LYS A 1 678 ? 33.916 0.490 3.165 1.00 93.56 678 LYS A CA 1
ATOM 5235 C C . LYS A 1 678 ? 34.766 -0.409 2.268 1.00 93.56 678 LYS A C 1
ATOM 5237 O O . LYS A 1 678 ? 35.307 -1.408 2.741 1.00 93.56 678 LYS A O 1
ATOM 5242 N N . LEU A 1 679 ? 34.909 -0.060 0.991 1.00 95.25 679 LEU A N 1
ATOM 5243 C CA . LEU A 1 679 ? 35.758 -0.806 0.060 1.00 95.25 679 LEU A CA 1
ATOM 5244 C C . LEU A 1 679 ? 37.243 -0.711 0.433 1.00 95.25 679 LEU A C 1
ATOM 5246 O O . LEU A 1 679 ? 37.958 -1.707 0.331 1.00 95.25 679 LEU A O 1
ATOM 5250 N N . GLU A 1 680 ? 37.705 0.441 0.918 1.00 94.12 680 GLU A N 1
ATOM 5251 C CA . GLU A 1 680 ? 39.058 0.632 1.451 1.00 94.12 680 GLU A CA 1
ATOM 5252 C C . GLU A 1 680 ? 39.305 -0.256 2.672 1.00 94.12 680 GLU A C 1
ATOM 5254 O O . GLU A 1 680 ? 40.283 -1.005 2.695 1.00 94.12 680 GLU A O 1
ATOM 5259 N N . LYS A 1 681 ? 38.382 -0.262 3.643 1.00 92.38 681 LYS A N 1
ATOM 5260 C CA . LYS A 1 681 ? 38.450 -1.136 4.829 1.00 92.38 681 LYS A CA 1
ATOM 5261 C C . LYS A 1 681 ? 38.454 -2.621 4.465 1.00 92.38 681 LYS A C 1
ATOM 5263 O O . LYS A 1 681 ? 39.143 -3.410 5.109 1.00 92.38 681 LYS A O 1
ATOM 5268 N N . ALA A 1 682 ? 37.724 -3.005 3.419 1.00 92.56 682 ALA A N 1
ATOM 5269 C CA . ALA A 1 682 ? 37.729 -4.367 2.890 1.00 92.56 682 ALA A CA 1
ATOM 5270 C C . ALA A 1 682 ? 39.019 -4.725 2.119 1.00 92.56 682 ALA A C 1
ATOM 5272 O O . ALA A 1 682 ? 39.224 -5.894 1.778 1.00 92.56 682 ALA A O 1
ATOM 5273 N N . GLY A 1 683 ? 39.891 -3.746 1.845 1.00 93.75 683 GLY A N 1
ATOM 5274 C CA . GLY A 1 683 ? 41.097 -3.912 1.034 1.00 93.75 683 GLY A CA 1
ATOM 5275 C C . GLY A 1 683 ? 40.799 -4.102 -0.455 1.00 93.75 683 GLY A C 1
ATOM 5276 O O . GLY A 1 683 ? 41.545 -4.794 -1.142 1.00 93.75 683 GLY A O 1
ATOM 5277 N N . LEU A 1 684 ? 39.686 -3.548 -0.941 1.00 94.75 684 LEU A N 1
ATOM 5278 C CA . LEU A 1 684 ? 39.183 -3.709 -2.312 1.00 94.75 684 LEU A CA 1
ATOM 5279 C C . LEU A 1 684 ? 39.138 -2.398 -3.099 1.00 94.75 684 LEU A C 1
ATOM 5281 O O . LEU A 1 684 ? 38.700 -2.388 -4.248 1.00 94.75 684 LEU A O 1
ATOM 5285 N N . TRP A 1 685 ? 39.625 -1.309 -2.516 1.00 95.88 685 TRP A N 1
ATOM 5286 C CA . TRP A 1 685 ? 39.802 -0.032 -3.193 1.00 95.88 685 TRP A CA 1
ATOM 5287 C C . TRP A 1 685 ? 41.265 0.206 -3.592 1.00 95.88 685 TRP A C 1
ATOM 5289 O O . TRP A 1 685 ? 42.182 -0.388 -3.026 1.00 95.88 685 TRP A O 1
ATOM 5299 N N . GLY A 1 686 ? 41.490 1.073 -4.581 1.00 94.06 686 GLY A N 1
ATOM 5300 C CA . GLY A 1 686 ? 42.825 1.404 -5.093 1.00 94.06 686 GLY A CA 1
ATOM 5301 C C . GLY A 1 686 ? 43.342 0.449 -6.174 1.00 94.06 686 GLY A C 1
ATOM 5302 O O . GLY A 1 686 ? 44.516 0.510 -6.545 1.00 94.06 686 GLY A O 1
ATOM 5303 N N . ALA A 1 687 ? 42.486 -0.422 -6.716 1.00 94.50 687 ALA A N 1
ATOM 5304 C CA . ALA A 1 687 ? 42.822 -1.244 -7.880 1.00 94.50 687 ALA A CA 1
ATOM 5305 C C . ALA A 1 687 ? 42.944 -0.396 -9.156 1.00 94.50 687 ALA A C 1
ATOM 5307 O O . ALA A 1 687 ? 43.714 -0.739 -10.054 1.00 94.50 687 ALA A O 1
ATOM 5308 N N . TRP A 1 688 ? 42.227 0.725 -9.215 1.00 95.81 688 TRP A N 1
ATOM 5309 C CA . TRP A 1 688 ? 42.285 1.696 -10.300 1.00 95.81 688 TRP A CA 1
ATOM 5310 C C . TRP A 1 688 ? 43.173 2.895 -9.959 1.00 95.81 688 TRP A C 1
ATOM 5312 O O . TRP A 1 688 ? 43.112 3.439 -8.857 1.00 95.81 688 TRP A O 1
ATOM 5322 N N . ASN A 1 689 ? 43.980 3.333 -10.925 1.00 94.69 689 ASN A N 1
ATOM 5323 C CA . ASN A 1 689 ? 44.769 4.552 -10.830 1.00 94.69 689 ASN A CA 1
ATOM 5324 C C . ASN A 1 689 ? 44.127 5.664 -11.660 1.00 94.69 689 ASN A C 1
ATOM 5326 O O . ASN A 1 689 ? 44.272 5.706 -12.882 1.00 94.69 689 ASN A O 1
ATOM 5330 N N . ASP A 1 690 ? 43.476 6.612 -10.989 1.00 89.00 690 ASP A N 1
ATOM 5331 C CA . ASP A 1 690 ? 42.778 7.702 -11.670 1.00 89.00 690 ASP A CA 1
ATOM 5332 C C . ASP A 1 690 ? 43.682 8.617 -12.495 1.00 89.00 690 ASP A C 1
ATOM 5334 O O . ASP A 1 690 ? 43.215 9.180 -13.487 1.00 89.00 690 ASP A O 1
ATOM 5338 N N . LYS A 1 691 ? 44.957 8.763 -12.114 1.00 91.12 691 LYS A N 1
ATOM 5339 C CA . LYS A 1 691 ? 45.918 9.597 -12.849 1.00 91.12 691 LYS A CA 1
ATOM 5340 C C . LYS A 1 691 ? 46.415 8.895 -14.107 1.00 91.12 691 LYS A C 1
ATOM 5342 O O . LYS A 1 691 ? 46.491 9.519 -15.158 1.00 91.12 691 LYS A O 1
ATOM 5347 N N . ALA A 1 692 ? 46.744 7.610 -13.998 1.00 92.44 692 ALA A N 1
ATOM 5348 C CA . ALA A 1 692 ? 47.259 6.824 -15.115 1.00 92.44 692 ALA A CA 1
ATOM 5349 C C . ALA A 1 692 ? 46.150 6.297 -16.038 1.00 92.44 692 ALA A C 1
ATOM 5351 O O . ALA A 1 692 ? 46.441 5.894 -17.159 1.00 92.44 692 ALA A O 1
ATOM 5352 N N . LYS A 1 693 ? 44.893 6.292 -15.572 1.00 92.75 693 LYS A N 1
ATOM 5353 C CA . LYS A 1 693 ? 43.754 5.647 -16.238 1.00 92.75 693 LYS A CA 1
ATOM 5354 C C . LYS A 1 693 ? 44.040 4.175 -16.573 1.00 92.75 693 LYS A C 1
ATOM 5356 O O . LYS A 1 693 ? 43.659 3.672 -17.629 1.00 92.75 693 LYS A O 1
ATOM 5361 N N . THR A 1 694 ? 44.701 3.479 -15.646 1.00 94.81 694 THR A N 1
ATOM 5362 C CA . THR A 1 694 ? 45.068 2.060 -15.746 1.00 94.81 694 THR A CA 1
ATOM 5363 C C . THR A 1 694 ? 44.847 1.329 -14.420 1.00 94.81 694 THR A C 1
ATOM 5365 O O . THR A 1 694 ? 44.734 1.941 -13.357 1.00 94.81 694 THR A O 1
ATOM 5368 N N . CYS A 1 695 ? 44.782 -0.002 -14.476 1.00 94.00 695 CYS A N 1
ATOM 5369 C CA . CYS A 1 695 ? 44.741 -0.839 -13.279 1.00 94.00 695 CYS A CA 1
ATOM 5370 C C . CYS A 1 695 ? 46.137 -0.965 -12.650 1.00 94.00 695 CYS A C 1
ATOM 5372 O O . CYS A 1 695 ? 47.122 -1.199 -13.350 1.00 94.00 695 CYS A O 1
ATOM 5374 N N . ASN A 1 696 ? 46.227 -0.854 -11.324 1.00 92.25 696 ASN A N 1
ATOM 5375 C CA . ASN A 1 696 ? 47.476 -1.010 -10.583 1.00 92.25 696 ASN A CA 1
ATOM 5376 C C . ASN A 1 696 ? 47.933 -2.479 -10.588 1.00 92.25 696 ASN A C 1
ATOM 5378 O O . ASN A 1 696 ? 47.229 -3.366 -10.098 1.00 92.25 696 ASN A O 1
ATOM 5382 N N . ALA A 1 697 ? 49.148 -2.727 -11.087 1.00 76.69 697 ALA A N 1
ATOM 5383 C CA . ALA A 1 697 ? 49.729 -4.068 -11.186 1.00 76.69 697 ALA A CA 1
ATOM 5384 C C . ALA A 1 697 ? 50.172 -4.669 -9.831 1.00 76.69 697 ALA A C 1
ATOM 5386 O O . ALA A 1 697 ? 50.315 -5.882 -9.728 1.00 76.69 697 ALA A O 1
ATOM 5387 N N . GLY A 1 698 ? 50.393 -3.842 -8.796 1.00 60.69 698 GLY A N 1
ATOM 5388 C CA . GLY A 1 698 ? 51.050 -4.253 -7.540 1.00 60.69 698 GLY A CA 1
ATOM 5389 C C . GLY A 1 698 ? 50.170 -4.344 -6.286 1.00 60.69 698 GLY A C 1
ATOM 5390 O O . GLY A 1 698 ? 50.668 -4.705 -5.223 1.00 60.69 698 GLY A O 1
ATOM 5391 N N . ALA A 1 699 ? 48.880 -4.009 -6.357 1.00 48.91 699 ALA A N 1
ATOM 5392 C CA . ALA A 1 699 ? 48.017 -4.023 -5.177 1.00 48.91 699 ALA A CA 1
ATOM 5393 C C . ALA A 1 699 ? 47.416 -5.425 -4.950 1.00 48.91 699 ALA A C 1
ATOM 5395 O O . ALA A 1 699 ? 46.473 -5.802 -5.651 1.00 48.91 699 ALA A O 1
ATOM 5396 N N . ILE A 1 700 ? 47.927 -6.115 -3.915 1.00 50.59 700 ILE A N 1
ATOM 5397 C CA . ILE A 1 700 ? 47.441 -7.344 -3.238 1.00 50.59 700 ILE A CA 1
ATOM 5398 C C . ILE A 1 700 ? 48.187 -8.640 -3.625 1.00 50.59 700 ILE A C 1
ATOM 5400 O O . ILE A 1 700 ? 47.846 -9.323 -4.587 1.00 50.59 700 ILE A O 1
ATOM 5404 N N . ALA A 1 701 ? 49.156 -9.027 -2.785 1.00 41.00 701 ALA A N 1
ATOM 5405 C CA . ALA A 1 701 ? 49.657 -10.397 -2.664 1.00 41.00 701 ALA A CA 1
ATOM 5406 C C . ALA A 1 701 ? 48.756 -11.174 -1.682 1.00 41.00 701 ALA A C 1
ATOM 5408 O O . ALA A 1 701 ? 48.604 -10.772 -0.528 1.00 41.00 701 ALA A O 1
ATOM 5409 N N . VAL A 1 702 ? 48.127 -12.264 -2.127 1.00 40.72 702 VAL A N 1
ATOM 5410 C CA . VAL A 1 702 ? 47.212 -13.071 -1.301 1.00 40.72 702 VAL A CA 1
ATOM 5411 C C . VAL A 1 702 ? 48.012 -14.114 -0.513 1.00 40.72 702 VAL A C 1
ATOM 5413 O O . VAL A 1 702 ? 48.511 -15.076 -1.087 1.00 40.72 702 VAL A O 1
ATOM 5416 N N . SER A 1 703 ? 48.120 -13.943 0.807 1.00 37.28 703 SER A N 1
ATOM 5417 C CA . SER A 1 703 ? 48.564 -14.983 1.746 1.00 37.28 703 SER A CA 1
ATOM 5418 C C . SER A 1 703 ? 47.354 -15.543 2.508 1.00 37.28 703 SER A C 1
ATOM 5420 O O . SER A 1 703 ? 46.535 -14.795 3.043 1.00 37.28 703 SER A O 1
ATOM 5422 N N . ALA A 1 704 ? 47.203 -16.868 2.536 1.00 30.52 704 ALA A N 1
ATOM 5423 C CA . ALA A 1 704 ? 46.102 -17.557 3.213 1.00 30.52 704 ALA A CA 1
ATOM 5424 C C . ALA A 1 704 ? 46.500 -17.965 4.648 1.00 30.52 704 ALA A C 1
ATOM 5426 O O . ALA A 1 704 ? 47.514 -18.647 4.798 1.00 30.52 704 ALA A O 1
ATOM 5427 N N . PRO A 1 705 ? 45.729 -17.618 5.703 1.00 34.28 705 PRO A N 1
ATOM 5428 C CA . PRO A 1 705 ? 45.961 -18.155 7.043 1.00 34.28 705 PRO A CA 1
ATOM 5429 C C . PRO A 1 705 ? 44.824 -19.063 7.551 1.00 34.28 705 PRO A C 1
ATOM 5431 O O . PRO A 1 705 ? 43.637 -18.804 7.340 1.00 34.28 705 PRO A O 1
ATOM 5434 N N . ALA A 1 706 ? 45.233 -20.112 8.272 1.00 30.62 706 ALA A N 1
ATOM 5435 C CA . ALA A 1 706 ? 44.413 -21.132 8.925 1.00 30.62 706 ALA A CA 1
ATOM 5436 C C . ALA A 1 706 ? 43.571 -20.592 10.106 1.00 30.62 706 ALA A C 1
ATOM 5438 O O . ALA A 1 706 ? 43.963 -19.643 10.787 1.00 30.62 706 ALA A O 1
ATOM 5439 N N . ARG A 1 707 ? 42.403 -21.210 10.348 1.00 31.38 707 ARG A N 1
ATOM 5440 C CA . ARG A 1 707 ? 41.426 -20.846 11.397 1.00 31.38 707 ARG A CA 1
ATOM 5441 C C . ARG A 1 707 ? 41.685 -21.571 12.726 1.00 31.38 707 ARG A C 1
ATOM 5443 O O . ARG A 1 707 ? 41.919 -22.773 12.740 1.00 31.38 707 ARG A O 1
ATOM 5450 N N . SER A 1 708 ? 41.509 -20.828 13.822 1.00 29.64 708 SER A N 1
ATOM 5451 C CA . SER A 1 708 ? 41.338 -21.292 15.208 1.00 29.64 708 SER A CA 1
ATOM 5452 C C . SER A 1 708 ? 39.936 -20.887 15.698 1.00 29.64 708 SER A C 1
ATOM 5454 O O . SER A 1 708 ? 39.425 -19.841 15.296 1.00 29.64 708 SER A O 1
ATOM 5456 N N . THR A 1 709 ? 39.300 -21.730 16.512 1.00 32.94 709 THR A N 1
ATOM 5457 C CA . THR A 1 709 ? 37.909 -21.624 16.995 1.00 32.94 709 THR A CA 1
ATOM 5458 C C . THR A 1 709 ? 37.850 -21.313 18.494 1.00 32.94 709 THR A C 1
ATOM 5460 O O . THR A 1 709 ? 38.503 -22.008 19.269 1.00 32.94 709 THR A O 1
ATOM 5463 N N . SER A 1 710 ? 37.000 -20.370 18.919 1.00 34.06 710 SER A N 1
ATOM 5464 C CA . SER A 1 710 ? 36.604 -20.170 20.327 1.00 34.06 710 SER A CA 1
ATOM 5465 C C . SER A 1 710 ? 35.072 -20.094 20.490 1.00 34.06 710 SER A C 1
ATOM 5467 O O . SER A 1 710 ? 34.345 -19.912 19.514 1.00 34.06 710 SER A O 1
ATOM 5469 N N . ALA A 1 711 ? 34.604 -20.365 21.714 1.00 35.72 711 ALA A N 1
ATOM 5470 C CA . ALA A 1 711 ? 33.281 -20.886 22.086 1.00 35.72 711 ALA A CA 1
ATOM 5471 C C . ALA A 1 711 ? 32.176 -19.836 22.373 1.00 35.72 711 ALA A C 1
ATOM 5473 O O . ALA A 1 711 ? 32.465 -18.666 22.604 1.00 35.72 711 ALA A O 1
ATOM 5474 N N . LEU A 1 712 ? 30.913 -20.301 22.365 1.00 35.09 712 LEU A N 1
ATOM 5475 C CA . LEU A 1 712 ? 29.658 -19.566 22.628 1.00 35.09 712 LEU A CA 1
ATOM 5476 C C . LEU A 1 712 ? 29.377 -19.361 24.140 1.00 35.09 712 LEU A C 1
ATOM 5478 O O . LEU A 1 712 ? 29.828 -20.187 24.936 1.00 35.09 712 LEU A O 1
ATOM 5482 N N . PRO A 1 713 ? 28.614 -18.314 24.530 1.00 42.09 713 PRO A N 1
ATOM 5483 C CA . PRO A 1 713 ? 28.245 -18.022 25.919 1.00 42.09 713 PRO A CA 1
ATOM 5484 C C . PRO A 1 713 ? 27.083 -18.879 26.458 1.00 42.09 713 PRO A C 1
ATOM 5486 O O . PRO A 1 713 ? 26.313 -19.474 25.705 1.00 42.09 713 PRO A O 1
ATOM 5489 N N . ASP A 1 714 ? 27.005 -18.929 27.790 1.00 40.25 714 ASP A N 1
ATOM 5490 C CA . ASP A 1 714 ? 26.190 -19.820 28.623 1.00 40.25 714 ASP A CA 1
ATOM 5491 C C . ASP A 1 714 ? 24.693 -19.425 28.687 1.00 40.25 714 ASP A C 1
ATOM 5493 O O . ASP A 1 714 ? 24.329 -18.253 28.629 1.00 40.25 714 ASP A O 1
ATOM 5497 N N . SER A 1 715 ? 23.808 -20.419 28.804 1.00 49.53 715 SER A N 1
ATOM 5498 C CA . SER A 1 715 ? 22.349 -20.327 28.570 1.00 49.53 715 SER A CA 1
ATOM 5499 C C . SER A 1 715 ? 21.496 -19.900 29.781 1.00 49.53 715 SER A C 1
ATOM 5501 O O . SER A 1 715 ? 20.267 -19.905 29.707 1.00 49.53 715 SER A O 1
ATOM 5503 N N . SER A 1 716 ? 22.117 -19.524 30.900 1.00 53.44 716 SER A N 1
ATOM 5504 C CA . SER A 1 716 ? 21.454 -19.350 32.203 1.00 53.44 716 SER A CA 1
ATOM 5505 C C . SER A 1 716 ? 20.881 -17.949 32.490 1.00 53.44 716 SER A C 1
ATOM 5507 O O . SER A 1 716 ? 20.342 -17.737 33.573 1.00 53.44 716 SER A O 1
ATOM 5509 N N . GLU A 1 717 ? 20.933 -16.999 31.547 1.00 73.25 717 GLU A N 1
ATOM 5510 C CA . GLU A 1 717 ? 20.563 -15.594 31.813 1.00 73.25 717 GLU A CA 1
ATOM 5511 C C . GLU A 1 717 ? 19.243 -15.081 31.180 1.00 73.25 717 GLU A C 1
ATOM 5513 O O . GLU A 1 717 ? 18.891 -13.915 31.362 1.00 73.25 717 GLU A O 1
ATOM 5518 N N . LEU A 1 718 ? 18.484 -15.861 30.406 1.00 87.38 718 LEU A N 1
ATOM 5519 C CA . LEU A 1 718 ? 17.301 -15.320 29.701 1.00 87.38 718 LEU A CA 1
ATOM 5520 C C . LEU A 1 718 ? 16.106 -15.031 30.646 1.00 87.38 718 LEU A C 1
ATOM 5522 O O . LEU A 1 718 ? 15.867 -15.807 31.572 1.00 87.38 718 LEU A O 1
ATOM 5526 N N . PRO A 1 719 ? 15.328 -13.945 30.426 1.00 90.94 719 PRO A N 1
ATOM 5527 C CA . PRO A 1 719 ? 14.173 -13.617 31.266 1.00 90.94 719 PRO A CA 1
ATOM 5528 C C . PRO A 1 719 ? 13.021 -14.620 31.081 1.00 90.94 719 PRO A C 1
ATOM 5530 O O . PRO A 1 719 ? 12.780 -15.113 29.977 1.00 90.94 719 PRO A O 1
ATOM 5533 N N . ASP A 1 720 ? 12.266 -14.886 32.153 1.00 92.56 720 ASP A N 1
ATOM 5534 C CA . ASP A 1 720 ? 11.102 -15.781 32.112 1.00 92.56 720 ASP A CA 1
ATOM 5535 C C . ASP A 1 720 ? 9.936 -15.159 31.324 1.00 92.56 720 ASP A C 1
ATOM 5537 O O . ASP A 1 720 ? 9.296 -14.192 31.745 1.00 92.56 720 ASP A O 1
ATOM 5541 N N . VAL A 1 721 ? 9.627 -15.753 30.170 1.00 95.19 721 VAL A N 1
ATOM 5542 C CA . VAL A 1 721 ? 8.520 -15.338 29.295 1.00 95.19 721 VAL A CA 1
ATOM 5543 C C . VAL A 1 721 ? 7.168 -15.942 29.697 1.00 95.19 721 VAL A C 1
ATOM 5545 O O . VAL A 1 721 ? 6.129 -15.496 29.203 1.00 95.19 721 VAL A O 1
ATOM 5548 N N . THR A 1 722 ? 7.140 -16.933 30.597 1.00 94.38 722 THR A N 1
ATOM 5549 C CA . THR A 1 722 ? 5.928 -17.656 31.033 1.00 94.38 722 THR A CA 1
ATOM 5550 C C . THR A 1 722 ? 4.820 -16.716 31.529 1.00 94.38 722 THR A C 1
ATOM 5552 O O . THR A 1 722 ? 3.678 -16.832 31.074 1.00 94.38 722 THR A O 1
ATOM 5555 N N . PRO A 1 723 ? 5.117 -15.727 32.393 1.00 92.19 723 PRO A N 1
ATOM 5556 C CA . PRO A 1 723 ? 4.274 -14.572 32.665 1.00 92.19 723 PRO A CA 1
ATOM 5557 C C . PRO A 1 723 ? 3.470 -13.986 31.502 1.00 92.19 723 PRO A C 1
ATOM 5559 O O . PRO A 1 723 ? 2.245 -13.842 31.598 1.00 92.19 723 PRO A O 1
ATOM 5562 N N . VAL A 1 724 ? 4.174 -13.614 30.437 1.00 94.38 724 VAL A N 1
ATOM 5563 C CA . VAL A 1 724 ? 3.634 -12.931 29.259 1.00 94.38 724 VAL A CA 1
ATOM 5564 C C . VAL A 1 724 ? 2.812 -13.898 28.437 1.00 94.38 724 VAL A C 1
ATOM 5566 O O . VAL A 1 724 ? 1.701 -13.590 28.010 1.00 94.38 724 VAL A O 1
ATOM 5569 N N . LEU A 1 725 ? 3.352 -15.101 28.279 1.00 95.06 725 LEU A N 1
ATOM 5570 C CA . LEU A 1 725 ? 2.732 -16.190 27.561 1.00 95.06 725 LEU A CA 1
ATOM 5571 C C . LEU A 1 725 ? 1.367 -16.536 28.156 1.00 95.06 725 LEU A C 1
ATOM 5573 O O . LEU A 1 725 ? 0.386 -16.618 27.425 1.00 95.06 725 LEU A O 1
ATOM 5577 N N . ASN A 1 726 ? 1.272 -16.640 29.483 1.00 95.06 726 ASN A N 1
ATOM 5578 C CA . ASN A 1 726 ? 0.006 -16.874 30.176 1.00 95.06 726 ASN A CA 1
ATOM 5579 C C . ASN A 1 726 ? -1.000 -15.740 29.938 1.00 95.06 726 ASN A C 1
ATOM 5581 O O . ASN A 1 726 ? -2.184 -16.006 29.756 1.00 95.06 726 ASN A O 1
ATOM 5585 N N . CYS A 1 727 ? -0.533 -14.489 29.890 1.00 94.12 727 CYS A N 1
ATOM 5586 C CA . CYS A 1 727 ? -1.375 -13.331 29.595 1.00 94.12 727 CYS A CA 1
ATOM 5587 C C . CYS A 1 727 ? -1.953 -13.393 28.172 1.00 94.12 727 CYS A C 1
ATOM 5589 O O . CYS A 1 727 ? -3.162 -13.275 27.968 1.00 94.12 727 CYS A O 1
ATOM 5591 N N . LEU A 1 728 ? -1.090 -13.613 27.178 1.00 93.88 728 LEU A N 1
ATOM 5592 C CA . LEU A 1 728 ? -1.466 -13.622 25.765 1.00 93.88 728 LEU A CA 1
ATOM 5593 C C . LEU A 1 728 ? -2.284 -14.864 25.389 1.00 93.88 728 LEU A C 1
ATOM 5595 O O . LEU A 1 728 ? -3.203 -14.769 24.572 1.00 93.88 728 LEU A O 1
ATOM 5599 N N . ARG A 1 729 ? -2.049 -16.005 26.050 1.00 94.62 729 ARG A N 1
ATOM 5600 C CA . ARG A 1 729 ? -2.826 -17.243 25.861 1.00 94.62 729 ARG A CA 1
ATOM 5601 C C . ARG A 1 729 ? -4.279 -17.155 26.316 1.00 94.62 729 ARG A C 1
ATOM 5603 O O . ARG A 1 729 ? -5.086 -17.961 25.861 1.00 94.62 729 ARG A O 1
ATOM 5610 N N . LEU A 1 730 ? -4.653 -16.147 27.113 1.00 89.75 730 LEU A N 1
ATOM 5611 C CA . LEU A 1 730 ? -6.069 -15.841 27.361 1.00 89.75 730 LEU A CA 1
ATOM 5612 C C . LEU A 1 730 ? -6.820 -15.490 26.063 1.00 89.75 730 LEU A C 1
ATOM 5614 O O . LEU A 1 730 ? -8.039 -15.654 25.998 1.00 89.75 730 LEU A O 1
ATOM 5618 N N . THR A 1 731 ? -6.096 -15.021 25.041 1.00 83.75 731 THR A N 1
ATOM 5619 C CA . THR A 1 731 ? -6.627 -14.658 23.718 1.00 83.75 731 THR A CA 1
ATOM 5620 C C . THR A 1 731 ? -6.196 -15.650 22.637 1.00 83.75 731 THR A C 1
ATOM 5622 O O . THR A 1 731 ? -7.035 -16.084 21.850 1.00 83.75 731 THR A O 1
ATOM 5625 N N . THR A 1 732 ? -4.918 -16.048 22.628 1.00 87.81 732 THR A N 1
ATOM 5626 C CA . THR A 1 732 ? -4.319 -16.929 21.610 1.00 87.81 732 THR A CA 1
ATOM 5627 C C . THR A 1 732 ? -3.698 -18.162 22.279 1.00 87.81 732 THR A C 1
ATOM 5629 O O . THR A 1 732 ? -2.499 -18.164 22.565 1.00 87.81 732 THR A O 1
ATOM 5632 N N . PRO A 1 733 ? -4.481 -19.224 22.561 1.00 90.31 733 PRO A N 1
ATOM 5633 C CA . PRO A 1 733 ? -4.028 -20.352 23.385 1.00 90.31 733 PRO A CA 1
ATOM 5634 C C . PRO A 1 733 ? -2.788 -21.081 22.855 1.00 90.31 733 PRO A C 1
ATOM 5636 O O . PRO A 1 733 ? -1.997 -21.597 23.639 1.00 90.31 733 PRO A O 1
ATOM 5639 N N . SER A 1 734 ? -2.602 -21.105 21.533 1.00 91.69 734 SER A N 1
ATOM 5640 C CA . SER A 1 734 ? -1.504 -21.804 20.856 1.00 91.69 734 SER A CA 1
ATOM 5641 C C . SER A 1 734 ? -0.218 -20.984 20.733 1.00 91.69 734 SER A C 1
ATOM 5643 O O . SER A 1 734 ? 0.687 -21.400 20.018 1.00 91.69 734 SER A O 1
ATOM 5645 N N . LEU A 1 735 ? -0.141 -19.798 21.345 1.00 93.81 735 LEU A N 1
ATOM 5646 C CA . LEU A 1 735 ? 1.035 -18.943 21.213 1.00 93.81 735 LEU A CA 1
ATOM 5647 C C . LEU A 1 735 ? 2.258 -19.596 21.873 1.00 93.81 735 LEU A C 1
ATOM 5649 O O . LEU A 1 735 ? 2.132 -20.224 22.929 1.00 93.81 735 LEU A O 1
ATOM 5653 N N . GLU A 1 736 ? 3.426 -19.406 21.269 1.00 95.19 736 GLU A N 1
ATOM 5654 C CA . GLU A 1 736 ? 4.743 -19.751 21.808 1.00 95.19 736 GLU A CA 1
ATOM 5655 C C . GLU A 1 736 ? 5.635 -18.512 21.742 1.00 95.19 736 GLU A C 1
ATOM 5657 O O . GLU A 1 736 ? 5.536 -17.731 20.795 1.00 95.19 736 GLU A O 1
ATOM 5662 N N . LEU A 1 737 ? 6.463 -18.304 22.768 1.00 96.25 737 LEU A N 1
ATOM 5663 C CA . LEU A 1 737 ? 7.286 -17.105 22.909 1.00 96.25 737 LEU A CA 1
ATOM 5664 C C . LEU A 1 737 ? 8.695 -17.456 23.375 1.00 96.25 737 LEU A C 1
ATOM 5666 O O . LEU A 1 737 ? 8.890 -18.389 24.150 1.00 96.25 737 LEU A O 1
ATOM 5670 N N . SER A 1 738 ? 9.653 -16.646 22.944 1.00 95.69 738 SER A N 1
ATOM 5671 C CA . SER A 1 738 ? 11.056 -16.696 23.336 1.00 95.69 738 SER A CA 1
ATOM 5672 C C . SER A 1 738 ? 11.618 -15.280 23.392 1.00 95.69 738 SER A C 1
ATOM 5674 O O . SER A 1 738 ? 11.359 -14.476 22.493 1.00 95.69 738 SER A O 1
ATOM 5676 N N . TYR A 1 739 ? 12.414 -14.978 24.417 1.00 95.69 739 TYR A N 1
ATOM 5677 C CA . TYR A 1 739 ? 13.142 -13.715 24.469 1.00 95.69 739 TYR A CA 1
ATOM 5678 C C . TYR A 1 739 ? 14.328 -13.766 23.492 1.00 95.69 739 TYR A C 1
ATOM 5680 O O . TYR A 1 739 ? 15.133 -14.697 23.585 1.00 95.69 739 TYR A O 1
ATOM 5688 N N . PRO A 1 740 ? 14.435 -12.827 22.538 1.00 94.88 740 PRO A N 1
ATOM 5689 C CA . PRO A 1 740 ? 15.493 -12.863 21.536 1.00 94.88 740 PRO A CA 1
ATOM 5690 C C . PRO A 1 740 ? 16.866 -12.576 22.159 1.00 94.88 740 PRO A C 1
ATOM 5692 O O . PRO A 1 740 ? 16.991 -11.744 23.055 1.00 94.88 740 PRO A O 1
ATOM 5695 N N . VAL A 1 741 ? 17.912 -13.242 21.661 1.00 92.31 741 VAL A N 1
ATOM 5696 C CA . VAL A 1 741 ? 19.301 -12.985 22.090 1.00 92.31 741 VAL A CA 1
ATOM 5697 C C . VAL A 1 741 ? 19.812 -11.614 21.628 1.00 92.31 741 VAL A C 1
ATOM 5699 O O . VAL A 1 741 ? 20.664 -11.027 22.289 1.00 92.31 741 VAL A O 1
ATOM 5702 N N . ASP A 1 742 ? 19.246 -11.089 20.537 1.00 94.56 742 ASP A N 1
ATOM 5703 C CA . ASP A 1 742 ? 19.507 -9.774 19.937 1.00 94.56 742 ASP A CA 1
ATOM 5704 C C . ASP A 1 742 ? 18.447 -8.729 20.344 1.00 94.56 742 ASP A C 1
ATOM 5706 O O . ASP A 1 742 ? 18.038 -7.887 19.542 1.00 94.56 742 ASP A O 1
ATOM 5710 N N . ALA A 1 743 ? 17.921 -8.813 21.572 1.00 95.75 743 ALA A N 1
ATOM 5711 C CA . ALA A 1 743 ? 16.794 -7.991 22.018 1.00 95.75 743 ALA A CA 1
ATOM 5712 C C . ALA A 1 743 ? 17.039 -6.481 21.888 1.00 95.75 743 ALA A C 1
ATOM 5714 O O . ALA A 1 743 ? 16.138 -5.754 21.471 1.00 95.75 743 ALA A O 1
ATOM 5715 N N . GLU A 1 744 ? 18.236 -5.999 22.220 1.00 96.81 744 GLU A N 1
ATOM 5716 C CA . GLU A 1 744 ? 18.601 -4.588 22.098 1.00 96.81 744 GLU A CA 1
ATOM 5717 C C . GLU A 1 744 ? 18.631 -4.124 20.638 1.00 96.81 744 GLU A C 1
ATOM 5719 O O . GLU A 1 744 ? 18.042 -3.093 20.306 1.00 96.81 744 GLU A O 1
ATOM 5724 N N . GLU A 1 745 ? 19.275 -4.885 19.749 1.00 95.06 745 GLU A N 1
ATOM 5725 C CA . GLU A 1 745 ? 19.287 -4.586 18.318 1.00 95.06 745 GLU A CA 1
ATOM 5726 C C . GLU A 1 745 ? 17.878 -4.593 17.737 1.00 95.06 745 GLU A C 1
ATOM 5728 O O . GLU A 1 745 ? 17.523 -3.712 16.950 1.00 95.06 745 GLU A O 1
ATOM 5733 N N . HIS A 1 746 ? 17.071 -5.565 18.149 1.00 97.50 746 HIS A N 1
ATOM 5734 C CA . HIS A 1 746 ? 15.709 -5.695 17.681 1.00 97.50 746 HIS A CA 1
ATOM 5735 C C . HIS A 1 746 ? 14.799 -4.572 18.207 1.00 97.50 746 HIS A C 1
ATOM 5737 O O . HIS A 1 746 ? 13.966 -4.043 17.469 1.00 97.50 746 HIS A O 1
ATOM 5743 N N . PHE A 1 747 ? 14.992 -4.124 19.448 1.00 97.81 747 PHE A N 1
ATOM 5744 C CA . PHE A 1 747 ? 14.327 -2.928 19.962 1.00 97.81 747 PHE A CA 1
ATOM 5745 C C . PHE A 1 747 ? 14.681 -1.682 19.136 1.00 97.81 747 PHE A C 1
ATOM 5747 O O . PHE A 1 747 ? 13.790 -0.923 18.748 1.00 97.81 747 PHE A O 1
ATOM 5754 N N . GLU A 1 748 ? 15.957 -1.492 18.792 1.00 97.00 748 GLU A N 1
ATOM 5755 C CA . GLU A 1 748 ? 16.388 -0.371 17.950 1.00 97.00 748 GLU A CA 1
ATOM 5756 C C . GLU A 1 748 ? 15.863 -0.470 16.510 1.00 97.00 748 GLU A C 1
ATOM 5758 O O . GLU A 1 748 ? 15.548 0.551 15.893 1.00 97.00 748 GLU A O 1
ATOM 5763 N N . GLU A 1 749 ? 15.724 -1.681 15.971 1.00 97.00 749 GLU A N 1
ATOM 5764 C CA . GLU A 1 749 ? 15.064 -1.942 14.690 1.00 97.00 749 GLU A CA 1
ATOM 5765 C C . GLU A 1 749 ? 13.599 -1.489 14.719 1.00 97.00 749 GLU A C 1
ATOM 5767 O O . GLU A 1 749 ? 13.186 -0.697 13.865 1.00 97.00 749 GLU A O 1
ATOM 5772 N N . VAL A 1 750 ? 12.832 -1.914 15.730 1.00 97.25 750 VAL A N 1
ATOM 5773 C CA . VAL A 1 750 ? 11.429 -1.509 15.909 1.00 97.25 750 VAL A CA 1
ATOM 5774 C C . VAL A 1 750 ? 11.325 0.007 16.081 1.00 97.25 750 VAL A C 1
ATOM 5776 O O . VAL A 1 750 ? 10.537 0.657 15.391 1.00 97.25 750 VAL A O 1
ATOM 5779 N N . ARG A 1 751 ? 12.157 0.608 16.939 1.00 96.38 751 ARG A N 1
ATOM 5780 C CA . ARG A 1 751 ? 12.167 2.059 17.178 1.00 96.38 751 ARG A CA 1
ATOM 5781 C C . ARG A 1 751 ? 12.478 2.844 15.904 1.00 96.38 751 ARG A C 1
ATOM 5783 O O . ARG A 1 751 ? 11.798 3.824 15.600 1.00 96.38 751 ARG A O 1
ATOM 5790 N N . ARG A 1 752 ? 13.479 2.409 15.132 1.00 95.50 752 ARG A N 1
ATOM 5791 C CA . ARG A 1 752 ? 13.853 3.041 13.859 1.00 95.50 752 ARG A CA 1
ATOM 5792 C C . ARG A 1 752 ? 12.741 2.917 12.829 1.00 95.50 752 ARG A C 1
ATOM 5794 O O . ARG A 1 752 ? 12.467 3.898 12.145 1.00 95.50 752 ARG A O 1
ATOM 5801 N N . ALA A 1 753 ? 12.108 1.749 12.738 1.00 96.12 753 ALA A N 1
ATOM 5802 C CA . ALA A 1 753 ? 11.002 1.524 11.821 1.00 96.12 753 ALA A CA 1
ATOM 5803 C C . ALA A 1 753 ? 9.835 2.468 12.120 1.00 96.12 753 ALA A C 1
ATOM 5805 O O . ALA A 1 753 ? 9.230 2.981 11.190 1.00 96.12 753 ALA A O 1
ATOM 5806 N N . LEU A 1 754 ? 9.552 2.737 13.396 1.00 96.38 754 LEU A N 1
ATOM 5807 C CA . LEU A 1 754 ? 8.392 3.519 13.825 1.00 96.38 754 LEU A CA 1
ATOM 5808 C C . LEU A 1 754 ? 8.637 5.032 13.960 1.00 96.38 754 LEU A C 1
ATOM 5810 O O . LEU A 1 754 ? 7.679 5.808 13.967 1.00 96.38 754 LEU A O 1
ATOM 5814 N N . SER A 1 755 ? 9.896 5.474 14.014 1.00 94.88 755 SER A N 1
ATOM 5815 C CA . SER A 1 755 ? 10.255 6.886 14.217 1.00 94.88 755 SER A CA 1
ATOM 5816 C C . SER A 1 755 ? 9.637 7.894 13.229 1.00 94.88 755 SER A C 1
ATOM 5818 O O . SER A 1 755 ? 9.290 8.989 13.687 1.00 94.88 755 SER A O 1
ATOM 5820 N N . PRO A 1 756 ? 9.401 7.582 11.932 1.00 96.56 756 PRO A N 1
ATOM 5821 C CA . PRO A 1 756 ? 8.817 8.554 11.004 1.00 96.56 756 PRO A CA 1
ATOM 5822 C C . PRO A 1 756 ? 7.436 9.064 11.441 1.00 96.56 756 PRO A C 1
ATOM 5824 O O . PRO A 1 756 ? 7.108 10.232 11.225 1.00 96.56 756 PRO A O 1
ATOM 5827 N N . TRP A 1 757 ? 6.640 8.215 12.099 1.00 96.56 757 TRP A N 1
ATOM 5828 C CA . TRP A 1 757 ? 5.271 8.546 12.499 1.00 96.56 757 TRP A CA 1
ATOM 5829 C C . TRP A 1 757 ? 5.182 9.344 13.801 1.00 96.56 757 TRP A C 1
ATOM 5831 O O . TRP A 1 757 ? 4.291 10.186 13.934 1.00 96.56 757 TRP A O 1
ATOM 5841 N N . LEU A 1 758 ? 6.136 9.157 14.719 1.00 90.38 758 LEU A N 1
ATOM 5842 C CA . LEU A 1 758 ? 6.268 10.005 15.911 1.00 90.38 758 LEU A CA 1
ATOM 5843 C C . LEU A 1 758 ? 6.528 11.464 15.513 1.00 90.38 758 LEU A C 1
ATOM 5845 O O . LEU A 1 758 ? 5.911 12.398 16.030 1.00 90.38 758 LEU A O 1
ATOM 5849 N N . ASP A 1 759 ? 7.413 11.653 14.537 1.00 90.44 759 ASP A N 1
ATOM 5850 C CA . ASP A 1 759 ? 7.725 12.961 13.978 1.00 90.44 759 ASP A CA 1
ATOM 5851 C C . ASP A 1 759 ? 6.548 13.561 13.207 1.00 90.44 759 ASP A C 1
ATOM 5853 O O . ASP A 1 759 ? 6.300 14.766 13.302 1.00 90.44 759 ASP A O 1
ATOM 5857 N N . PHE A 1 760 ? 5.829 12.736 12.441 1.00 95.12 760 PHE A N 1
ATOM 5858 C CA . PHE A 1 760 ? 4.689 13.167 11.639 1.00 95.12 760 PHE A CA 1
ATOM 5859 C C . PHE A 1 760 ? 3.588 13.798 12.498 1.00 95.12 760 PHE A C 1
ATOM 5861 O O . PHE A 1 760 ? 3.222 14.953 12.260 1.00 95.12 760 PHE A O 1
ATOM 5868 N N . ALA A 1 761 ? 3.100 13.084 13.520 1.00 90.81 761 ALA A N 1
ATOM 5869 C CA . ALA A 1 761 ? 1.999 13.559 14.360 1.00 90.81 761 ALA A CA 1
ATOM 5870 C C . ALA A 1 761 ? 2.362 14.880 15.060 1.00 90.81 761 ALA A C 1
ATOM 5872 O O . ALA A 1 761 ? 1.629 15.869 14.978 1.00 90.81 761 ALA A O 1
ATOM 5873 N N . LYS A 1 762 ? 3.567 14.943 15.640 1.00 91.62 762 LYS A N 1
ATOM 5874 C CA . LYS A 1 762 ? 4.102 16.147 16.286 1.00 91.62 762 LYS A CA 1
ATOM 5875 C C . LYS A 1 762 ? 4.208 17.331 15.323 1.00 91.62 762 LYS A C 1
ATOM 5877 O O . LYS A 1 762 ? 3.813 18.442 15.673 1.00 91.62 762 LYS A O 1
ATOM 5882 N N . LYS A 1 763 ? 4.750 17.126 14.115 1.00 93.00 763 LYS A N 1
ATOM 5883 C CA . LYS A 1 763 ? 4.878 18.186 13.096 1.00 93.00 763 LYS A CA 1
ATOM 5884 C C . LYS A 1 763 ? 3.507 18.693 12.653 1.00 93.00 763 LYS A C 1
ATOM 5886 O O . LYS A 1 763 ? 3.338 19.904 12.510 1.00 93.00 763 LYS A O 1
ATOM 5891 N N . LYS A 1 764 ? 2.534 17.794 12.482 1.00 92.00 764 LYS A N 1
ATOM 5892 C CA . LYS A 1 764 ? 1.167 18.155 12.098 1.00 92.00 764 LYS A CA 1
ATOM 5893 C C . LYS A 1 764 ? 0.496 19.029 13.153 1.00 92.00 764 LYS A C 1
ATOM 5895 O O . LYS A 1 764 ? 0.056 20.127 12.832 1.00 92.00 764 LYS A O 1
ATOM 5900 N N . PHE A 1 765 ? 0.499 18.619 14.418 1.00 91.25 765 PHE A N 1
ATOM 5901 C CA . PHE A 1 765 ? -0.124 19.422 15.473 1.00 91.25 765 PHE A CA 1
ATOM 5902 C C . PHE A 1 765 ? 0.608 20.738 15.740 1.00 91.25 765 PHE A C 1
ATOM 5904 O O . PHE A 1 765 ? -0.040 21.763 15.965 1.00 91.25 765 PHE A O 1
ATOM 5911 N N . MET A 1 766 ? 1.939 20.767 15.616 1.00 89.88 766 MET A N 1
ATOM 5912 C CA . MET A 1 766 ? 2.687 22.024 15.709 1.00 89.88 766 MET A CA 1
ATOM 5913 C C . MET A 1 766 ? 2.293 23.005 14.604 1.00 89.88 766 MET A C 1
ATOM 5915 O O . MET A 1 766 ? 2.222 24.208 14.856 1.00 89.88 766 MET A O 1
ATOM 5919 N N . LYS A 1 767 ? 2.019 22.504 13.396 1.00 90.94 767 LYS A N 1
ATOM 5920 C CA . LYS A 1 767 ? 1.540 23.312 12.273 1.00 90.94 767 LYS A CA 1
ATOM 5921 C C . LYS A 1 767 ? 0.102 23.790 12.488 1.00 90.94 767 LYS A C 1
ATOM 5923 O O . LYS A 1 767 ? -0.165 24.975 12.310 1.00 90.94 767 LYS A O 1
ATOM 5928 N N . ASP A 1 768 ? -0.793 22.889 12.879 1.00 89.25 768 ASP A N 1
ATOM 5929 C CA . ASP A 1 768 ? -2.238 23.143 12.872 1.00 89.25 768 ASP A CA 1
ATOM 5930 C C . ASP A 1 768 ? -2.720 23.853 14.151 1.00 89.25 768 ASP A C 1
ATOM 5932 O O . ASP A 1 768 ? -3.622 24.686 14.099 1.00 89.25 768 ASP A O 1
ATOM 5936 N N . MET A 1 769 ? -2.102 23.567 15.303 1.00 88.81 769 MET A N 1
ATOM 5937 C CA . MET A 1 769 ? -2.548 24.034 16.628 1.00 88.81 769 MET A CA 1
ATOM 5938 C C . MET A 1 769 ? -1.469 24.768 17.432 1.00 88.81 769 MET A C 1
ATOM 5940 O O . MET A 1 769 ? -1.746 25.231 18.537 1.00 88.81 769 MET A O 1
ATOM 5944 N N . LYS A 1 770 ? -0.234 24.876 16.917 1.00 93.00 770 LYS A N 1
ATOM 5945 C CA . LYS A 1 770 ? 0.929 25.404 17.663 1.00 93.00 770 LYS A CA 1
ATOM 5946 C C . LYS A 1 770 ? 1.187 24.660 18.985 1.00 93.00 770 LYS A C 1
ATOM 5948 O O . LYS A 1 770 ? 1.779 25.216 19.908 1.00 93.00 770 LYS A O 1
ATOM 5953 N N . ASN A 1 771 ? 0.760 23.401 19.068 1.00 92.50 771 ASN A N 1
ATOM 5954 C CA . ASN A 1 771 ? 0.984 22.503 20.196 1.00 92.50 771 ASN A CA 1
ATOM 5955 C C . ASN A 1 771 ? 1.597 21.191 19.680 1.00 92.50 771 ASN A C 1
ATOM 5957 O O . ASN A 1 771 ? 1.337 20.786 18.553 1.00 92.50 771 ASN A O 1
ATOM 5961 N N . LYS A 1 772 ? 2.436 20.532 20.482 1.00 92.19 772 LYS A N 1
ATOM 5962 C CA . LYS A 1 772 ? 3.097 19.272 20.106 1.00 92.19 772 LYS A CA 1
ATOM 5963 C C . LYS A 1 772 ? 2.149 18.068 20.128 1.00 92.19 772 LYS A C 1
ATOM 5965 O O . LYS A 1 772 ? 2.483 17.063 19.507 1.00 92.19 772 LYS A O 1
ATOM 5970 N N . TYR A 1 773 ? 1.019 18.172 20.823 1.00 94.69 773 TYR A N 1
ATOM 5971 C CA . TYR A 1 773 ? 0.051 17.094 21.036 1.00 94.69 773 TYR A CA 1
ATOM 5972 C C . TYR A 1 773 ? -1.336 17.503 20.535 1.00 94.69 773 TYR A C 1
ATOM 5974 O O . TYR A 1 773 ? -1.614 18.696 20.369 1.00 94.69 773 TYR A O 1
ATOM 5982 N N . HIS A 1 774 ? -2.224 16.529 20.323 1.00 94.38 774 HIS A N 1
ATOM 5983 C CA . HIS A 1 774 ? -3.620 16.851 20.031 1.00 94.38 774 HIS A CA 1
ATOM 5984 C C . HIS A 1 774 ? -4.331 17.481 21.239 1.00 94.38 774 HIS A C 1
ATOM 5986 O O . HIS A 1 774 ? -3.981 17.214 22.392 1.00 94.38 774 HIS A O 1
ATOM 5992 N N . CYS A 1 775 ? -5.364 18.285 20.967 1.00 93.62 775 CYS A N 1
ATOM 5993 C CA . CYS A 1 775 ? -6.260 18.839 21.980 1.00 93.62 775 CYS A CA 1
ATOM 5994 C C . CYS A 1 775 ? -7.616 18.124 21.962 1.00 93.62 775 CYS A C 1
ATOM 5996 O O . CYS A 1 775 ? -8.237 17.994 20.910 1.00 93.62 775 CYS A O 1
ATOM 5998 N N . GLY A 1 776 ? -8.100 17.706 23.130 1.00 89.19 776 GLY A N 1
ATOM 5999 C CA . GLY A 1 776 ? -9.395 17.054 23.312 1.00 89.19 776 GLY A CA 1
ATOM 6000 C C . GLY A 1 776 ? -10.013 17.429 24.657 1.00 89.19 776 GLY A C 1
ATOM 6001 O O . GLY A 1 776 ? -9.329 17.454 25.679 1.00 89.19 776 GLY A O 1
ATOM 6002 N N . GLU A 1 777 ? -11.310 17.752 24.666 1.00 84.81 777 GLU A N 1
ATOM 6003 C CA . GLU A 1 777 ? -12.067 18.087 25.887 1.00 84.81 777 GLU A CA 1
ATOM 6004 C C . GLU A 1 777 ? -11.435 19.224 26.729 1.00 84.81 777 GLU A C 1
ATOM 6006 O O . GLU A 1 777 ? -11.566 19.259 27.951 1.00 84.81 777 GLU A O 1
ATOM 6011 N N . GLY A 1 778 ? -10.718 20.161 26.100 1.00 88.50 778 GLY A N 1
ATOM 6012 C CA . GLY A 1 778 ? -10.046 21.273 26.788 1.00 88.50 778 GLY A CA 1
ATOM 6013 C C . GLY A 1 778 ? -8.669 20.948 27.383 1.00 88.50 778 GLY A C 1
ATOM 6014 O O . GLY A 1 778 ? -8.100 21.797 28.062 1.00 88.50 778 GLY A O 1
ATOM 6015 N N . TYR A 1 779 ? -8.116 19.761 27.117 1.00 93.12 779 TYR A N 1
ATOM 6016 C CA . TYR A 1 779 ? -6.743 19.388 27.463 1.00 93.12 779 TYR A CA 1
ATOM 6017 C C . TYR A 1 779 ? -5.918 19.142 26.194 1.00 93.12 779 TYR A C 1
ATOM 6019 O O . TYR A 1 779 ? -6.426 18.564 25.238 1.00 93.12 779 TYR A O 1
ATOM 6027 N N . CYS A 1 780 ? -4.660 19.583 26.172 1.00 94.56 780 CYS A N 1
ATOM 6028 C CA . CYS A 1 780 ? -3.783 19.526 24.994 1.00 94.56 780 CYS A CA 1
ATOM 6029 C C . CYS A 1 780 ? -2.523 18.693 25.240 1.00 94.56 780 CYS A C 1
ATOM 6031 O O . CYS A 1 780 ? -1.425 19.091 24.847 1.00 94.56 780 CYS A O 1
ATOM 6033 N N . GLY A 1 781 ? -2.681 17.567 25.934 1.00 94.06 781 GLY A N 1
ATOM 6034 C CA . GLY A 1 781 ? -1.575 16.696 26.303 1.00 94.06 781 GLY A CA 1
ATOM 6035 C C . GLY A 1 781 ? -0.601 17.314 27.326 1.00 94.06 781 GLY A C 1
ATOM 6036 O O . GLY A 1 781 ? -0.817 18.430 27.815 1.00 94.06 781 GLY A O 1
ATOM 6037 N N . PRO A 1 782 ? 0.498 16.606 27.640 1.00 95.81 782 PRO A N 1
ATOM 6038 C CA . PRO A 1 782 ? 0.838 15.273 27.133 1.00 95.81 782 PRO A CA 1
ATOM 6039 C C . PRO A 1 782 ? -0.179 14.206 27.563 1.00 95.81 782 PRO A C 1
ATOM 6041 O O . PRO A 1 782 ? -0.663 14.188 28.688 1.00 95.81 782 PRO A O 1
ATOM 6044 N N . TRP A 1 783 ? -0.523 13.316 26.642 1.00 95.81 783 TRP A N 1
ATOM 6045 C CA . TRP A 1 783 ? -1.370 12.157 26.904 1.00 95.81 783 TRP A CA 1
ATOM 6046 C C . TRP A 1 783 ? -0.536 11.010 27.479 1.00 95.81 783 TRP A C 1
ATOM 6048 O O . TRP A 1 783 ? 0.696 11.027 27.436 1.00 95.81 783 TRP A O 1
ATOM 6058 N N . ILE A 1 784 ? -1.195 9.976 27.999 1.00 96.75 784 ILE A N 1
ATOM 6059 C CA . ILE A 1 784 ? -0.515 8.884 28.715 1.00 96.75 784 ILE A CA 1
ATOM 6060 C C . ILE A 1 784 ? 0.484 8.115 27.832 1.00 96.75 784 ILE A C 1
ATOM 6062 O O . ILE A 1 784 ? 1.506 7.643 28.320 1.00 96.75 784 ILE A O 1
ATOM 6066 N N . GLU A 1 785 ? 0.234 8.052 26.521 1.00 97.25 785 GLU A N 1
ATOM 6067 C CA . GLU A 1 785 ? 1.153 7.480 25.528 1.00 97.25 785 GLU A CA 1
ATOM 6068 C C . GLU A 1 785 ? 2.417 8.335 25.367 1.00 97.25 785 GLU A C 1
ATOM 6070 O O . GLU A 1 785 ? 3.516 7.798 25.240 1.00 97.25 785 GLU A O 1
ATOM 6075 N N . ASN A 1 786 ? 2.288 9.667 25.416 1.00 97.19 786 ASN A N 1
ATOM 6076 C CA . ASN A 1 786 ? 3.435 10.573 25.357 1.00 97.19 786 ASN A CA 1
ATOM 6077 C C . ASN A 1 786 ? 4.304 10.429 26.614 1.00 97.19 786 ASN A C 1
ATOM 6079 O O . ASN A 1 786 ? 5.529 10.386 26.513 1.00 97.19 786 ASN A O 1
ATOM 6083 N N . GLU A 1 787 ? 3.668 10.325 27.782 1.00 97.69 787 GLU A N 1
ATOM 6084 C CA . GLU A 1 787 ? 4.346 10.149 29.071 1.00 97.69 787 GLU A CA 1
ATOM 6085 C C . GLU A 1 787 ? 5.040 8.785 29.168 1.00 97.69 787 GLU A C 1
ATOM 6087 O O . GLU A 1 787 ? 6.196 8.717 29.579 1.00 97.69 787 GLU A O 1
ATOM 6092 N N . TRP A 1 788 ? 4.396 7.714 28.689 1.00 97.69 788 TRP A N 1
ATOM 6093 C CA . TRP A 1 788 ? 5.001 6.387 28.523 1.00 97.69 788 TRP A CA 1
ATOM 6094 C C . TRP A 1 788 ? 6.297 6.446 27.708 1.00 97.69 788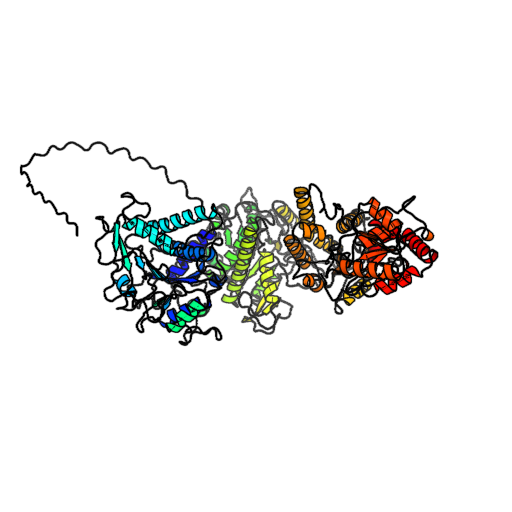 TRP A C 1
ATOM 6096 O O . TRP A 1 788 ? 7.347 5.999 28.172 1.00 97.69 788 TRP A O 1
ATOM 6106 N N . ILE A 1 789 ? 6.250 7.049 26.518 1.00 98.12 789 ILE A N 1
ATOM 6107 C CA . ILE A 1 789 ? 7.420 7.141 25.635 1.00 98.12 789 ILE A CA 1
ATOM 6108 C C . ILE A 1 789 ? 8.514 7.985 26.286 1.00 98.12 789 ILE A C 1
ATOM 6110 O O . ILE A 1 789 ? 9.666 7.560 26.324 1.00 98.12 789 ILE A O 1
ATOM 6114 N N . SER A 1 790 ? 8.161 9.161 26.808 1.00 97.69 790 SER A N 1
ATOM 6115 C CA . SER A 1 790 ? 9.104 10.087 27.440 1.00 97.69 790 SER A CA 1
ATOM 6116 C C . SER A 1 790 ? 9.823 9.435 28.624 1.00 97.69 790 SER A C 1
ATOM 6118 O O . SER A 1 790 ? 11.054 9.435 28.684 1.00 97.69 790 SER A O 1
ATOM 6120 N N . HIS A 1 791 ? 9.064 8.817 29.531 1.00 97.88 791 HIS A N 1
ATOM 6121 C CA . HIS A 1 791 ? 9.588 8.186 30.736 1.00 97.88 791 HIS A CA 1
ATOM 6122 C C . HIS A 1 791 ? 10.539 7.032 30.413 1.00 97.88 791 HIS A C 1
ATOM 6124 O O . HIS A 1 791 ? 11.686 7.032 30.861 1.00 97.88 791 HIS A O 1
ATOM 6130 N N . PHE A 1 792 ? 10.096 6.068 29.604 1.00 97.81 792 PHE A N 1
ATOM 6131 C CA . PHE A 1 792 ? 10.882 4.863 29.346 1.00 97.81 792 PHE A CA 1
ATOM 6132 C C . PHE A 1 792 ? 12.020 5.080 28.346 1.00 97.81 792 PHE A C 1
ATOM 6134 O O . PHE A 1 792 ? 13.051 4.418 28.459 1.00 97.81 792 PHE A O 1
ATOM 6141 N N . THR A 1 793 ? 11.899 6.046 27.431 1.00 96.44 793 THR A N 1
ATOM 6142 C CA . THR A 1 793 ? 13.043 6.483 26.613 1.00 96.44 793 THR A CA 1
ATOM 6143 C C . THR A 1 793 ? 14.107 7.120 27.497 1.00 96.44 793 THR A C 1
ATOM 6145 O O . THR A 1 793 ? 15.273 6.756 27.393 1.00 96.44 793 THR A O 1
ATOM 6148 N N . ALA A 1 794 ? 13.722 7.999 28.429 1.00 97.25 794 ALA A N 1
ATOM 6149 C CA . ALA A 1 794 ? 14.676 8.618 29.343 1.00 97.25 794 ALA A CA 1
ATOM 6150 C C . ALA A 1 794 ? 15.349 7.595 30.272 1.00 97.25 794 ALA A C 1
ATOM 6152 O O . ALA A 1 794 ? 16.543 7.723 30.535 1.00 97.25 794 ALA A O 1
ATOM 6153 N N . LEU A 1 795 ? 14.614 6.587 30.759 1.00 95.75 795 LEU A N 1
ATOM 6154 C CA . LEU A 1 795 ? 15.194 5.484 31.531 1.00 95.75 795 LEU A CA 1
ATOM 6155 C C . LEU A 1 795 ? 16.198 4.681 30.701 1.00 95.75 795 LEU A C 1
ATOM 6157 O O . LEU A 1 795 ? 17.299 4.415 31.174 1.00 95.75 795 LEU A O 1
ATOM 6161 N N . TRP A 1 796 ? 15.843 4.338 29.459 1.00 95.62 796 TRP A N 1
ATOM 6162 C CA . TRP A 1 796 ? 16.745 3.629 28.556 1.00 95.62 796 TRP A CA 1
ATOM 6163 C C . TRP A 1 796 ? 17.996 4.456 28.258 1.00 95.62 796 TRP A C 1
ATOM 6165 O O . TRP A 1 796 ? 19.105 3.968 28.424 1.00 95.62 796 TRP A O 1
ATOM 6175 N N . GLU A 1 797 ? 17.862 5.720 27.868 1.00 94.25 797 GLU A N 1
ATOM 6176 C CA . GLU A 1 797 ? 18.991 6.576 27.483 1.00 94.25 797 GLU A CA 1
ATOM 6177 C C . GLU A 1 797 ? 19.929 6.921 28.649 1.00 94.25 797 GLU A C 1
ATOM 6179 O O . GLU A 1 797 ? 21.117 7.134 28.425 1.00 94.25 797 GLU A O 1
ATOM 6184 N N . LYS A 1 798 ? 19.422 6.955 29.888 1.00 95.62 798 LYS A N 1
ATOM 6185 C CA . LYS A 1 798 ? 20.205 7.271 31.100 1.00 95.62 798 LYS A CA 1
ATOM 6186 C C . LYS A 1 798 ? 20.711 6.037 31.851 1.00 95.62 798 LYS A C 1
ATOM 6188 O O . LYS A 1 798 ? 21.219 6.178 32.965 1.00 95.62 798 LYS A O 1
ATOM 6193 N N . ARG A 1 799 ? 20.529 4.840 31.293 1.00 95.88 799 ARG A N 1
ATOM 6194 C CA . ARG A 1 799 ? 20.949 3.587 31.930 1.00 95.88 799 ARG A CA 1
ATOM 6195 C C . ARG A 1 799 ? 22.466 3.527 32.118 1.00 95.88 799 ARG A C 1
ATOM 6197 O O . ARG A 1 799 ? 23.217 4.157 31.378 1.00 95.88 799 ARG A O 1
ATOM 6204 N N . SER A 1 800 ? 22.909 2.747 33.099 1.00 95.69 800 SER A N 1
ATOM 6205 C CA . SER A 1 800 ? 24.331 2.470 33.304 1.00 95.69 800 SER A CA 1
ATOM 6206 C C . SER A 1 800 ? 24.872 1.531 32.219 1.00 95.69 800 SER A C 1
ATOM 6208 O O . SER A 1 800 ? 24.129 0.726 31.652 1.00 95.69 800 SER A O 1
ATOM 6210 N N . ASP A 1 801 ? 26.176 1.608 31.945 1.00 91.88 801 ASP A N 1
ATOM 6211 C CA . ASP A 1 801 ? 26.835 0.668 31.035 1.00 91.88 801 ASP A CA 1
ATOM 6212 C C . ASP A 1 801 ? 26.626 -0.774 31.517 1.00 91.88 801 ASP A C 1
ATOM 6214 O O . ASP A 1 801 ? 26.790 -1.088 32.696 1.00 91.88 801 ASP A O 1
ATOM 6218 N N . GLY A 1 802 ? 26.235 -1.655 30.596 1.00 91.12 802 GLY A N 1
ATOM 6219 C CA . GLY A 1 802 ? 25.910 -3.051 30.895 1.00 91.12 802 GLY A CA 1
ATOM 6220 C C . GLY A 1 802 ? 24.437 -3.321 31.219 1.00 91.12 802 GLY A C 1
ATOM 6221 O O . GLY A 1 802 ? 24.041 -4.483 31.161 1.00 91.12 802 GLY A O 1
ATOM 6222 N N . THR A 1 803 ? 23.605 -2.299 31.470 1.00 94.12 803 THR A N 1
ATOM 6223 C CA . THR A 1 803 ? 22.149 -2.489 31.598 1.00 94.12 803 THR A CA 1
ATOM 6224 C C . THR A 1 803 ? 21.563 -3.008 30.283 1.00 94.12 803 THR A C 1
ATOM 6226 O O . THR A 1 803 ? 21.697 -2.377 29.226 1.00 94.12 803 THR A O 1
ATOM 6229 N N . ARG A 1 804 ? 20.896 -4.159 30.361 1.00 95.81 804 ARG A N 1
ATOM 6230 C CA . ARG A 1 804 ? 20.222 -4.843 29.256 1.00 95.81 804 ARG A CA 1
ATOM 6231 C C . ARG A 1 804 ? 18.771 -4.394 29.150 1.00 95.81 804 ARG A C 1
ATOM 6233 O O . ARG A 1 804 ? 18.177 -3.905 30.109 1.00 95.81 804 ARG A O 1
ATOM 6240 N N . LEU A 1 805 ? 18.163 -4.605 27.986 1.00 96.38 805 LEU A N 1
ATOM 6241 C CA . LEU A 1 805 ? 16.755 -4.261 27.756 1.00 96.38 805 LEU A CA 1
ATOM 6242 C C . LEU A 1 805 ? 15.830 -4.976 28.754 1.00 96.38 805 LEU A C 1
ATOM 6244 O O . LEU A 1 805 ? 14.896 -4.370 29.283 1.00 96.38 805 LEU A O 1
ATOM 6248 N N . ARG A 1 806 ? 16.162 -6.230 29.088 1.00 95.44 806 ARG A N 1
ATOM 6249 C CA . ARG A 1 806 ? 15.420 -7.046 30.057 1.00 95.44 806 ARG A CA 1
ATOM 6250 C C . ARG A 1 806 ? 15.393 -6.472 31.472 1.00 95.44 806 ARG A C 1
ATOM 6252 O O . ARG A 1 806 ? 14.463 -6.757 32.216 1.00 95.44 806 ARG A O 1
ATOM 6259 N N . ASP A 1 807 ? 16.368 -5.642 31.831 1.00 94.94 807 ASP A N 1
ATOM 6260 C CA . ASP A 1 807 ? 16.473 -5.074 33.178 1.00 94.94 807 ASP A CA 1
ATOM 6261 C C . ASP A 1 807 ? 15.479 -3.917 33.389 1.00 94.94 807 ASP A C 1
ATOM 6263 O O . ASP A 1 807 ? 15.191 -3.539 34.522 1.00 94.94 807 ASP A O 1
ATOM 6267 N N . ILE A 1 808 ? 14.943 -3.351 32.299 1.00 96.06 808 ILE A N 1
ATOM 6268 C CA . ILE A 1 808 ? 13.964 -2.251 32.325 1.00 96.06 808 ILE A CA 1
ATOM 6269 C C . ILE A 1 808 ? 12.587 -2.732 31.862 1.00 96.06 808 ILE A C 1
ATOM 6271 O O . ILE A 1 808 ? 11.566 -2.373 32.448 1.00 96.06 808 ILE A O 1
ATOM 6275 N N . PHE A 1 809 ? 12.554 -3.557 30.816 1.00 96.88 809 PHE A N 1
ATOM 6276 C CA . PHE A 1 809 ? 11.323 -3.991 30.159 1.00 96.88 809 PHE A CA 1
ATOM 6277 C C . PHE A 1 809 ? 11.005 -5.463 30.401 1.00 96.88 809 PHE A C 1
ATOM 6279 O O . PHE A 1 809 ? 10.073 -5.979 29.797 1.00 96.88 809 PHE A O 1
ATOM 6286 N N . GLY A 1 810 ? 11.745 -6.158 31.267 1.00 95.56 810 GLY A N 1
ATOM 6287 C CA . GLY A 1 810 ? 11.520 -7.574 31.543 1.00 95.56 810 GLY A CA 1
ATOM 6288 C C . GLY A 1 810 ? 11.603 -8.415 30.264 1.00 95.56 810 GLY A C 1
ATOM 6289 O O . GLY A 1 810 ? 12.475 -8.201 29.426 1.00 95.56 810 GLY A O 1
ATOM 6290 N N . PRO A 1 811 ? 10.690 -9.367 30.049 1.00 96.44 811 PRO A N 1
ATOM 6291 C CA . PRO A 1 811 ? 10.705 -10.183 28.846 1.00 96.44 811 PRO A CA 1
ATOM 6292 C C . PRO A 1 811 ? 10.205 -9.448 27.593 1.00 96.44 811 PRO A C 1
ATOM 6294 O O . PRO A 1 811 ? 9.996 -10.128 26.607 1.00 96.44 811 PRO A O 1
ATOM 6297 N N . TYR A 1 812 ? 9.955 -8.134 27.580 1.00 98.06 812 TYR A N 1
ATOM 6298 C CA . TYR A 1 812 ? 9.276 -7.464 26.461 1.00 98.06 812 TYR A CA 1
ATOM 6299 C C . TYR A 1 812 ? 10.203 -6.614 25.584 1.00 98.06 812 TYR A C 1
ATOM 6301 O O . TYR A 1 812 ? 11.114 -5.952 26.074 1.00 98.06 812 TYR A O 1
ATOM 6309 N N . ILE A 1 813 ? 9.872 -6.523 24.293 1.00 98.38 813 ILE A N 1
ATOM 6310 C CA . ILE A 1 813 ? 10.330 -5.437 23.417 1.00 98.38 813 ILE A CA 1
ATOM 6311 C C . ILE A 1 813 ? 9.271 -4.320 23.419 1.00 98.38 813 ILE A C 1
ATOM 6313 O O . ILE A 1 813 ? 8.138 -4.555 22.975 1.00 98.38 813 ILE A O 1
ATOM 6317 N N . PRO A 1 814 ? 9.578 -3.107 23.917 1.00 98.25 814 PRO A N 1
ATOM 6318 C CA . PRO A 1 814 ? 8.590 -2.037 23.995 1.00 98.25 814 PRO A CA 1
ATOM 6319 C C . PRO A 1 814 ? 8.329 -1.395 22.626 1.00 98.25 814 PRO A C 1
ATOM 6321 O O . PRO A 1 814 ? 9.243 -1.098 21.857 1.00 98.25 814 PRO A O 1
ATOM 6324 N N . VAL A 1 815 ? 7.053 -1.134 22.338 1.00 97.94 815 VAL A N 1
ATOM 6325 C CA . VAL A 1 815 ? 6.586 -0.434 21.137 1.00 97.94 815 VAL A CA 1
ATOM 6326 C C . VAL A 1 815 ? 6.241 1.004 21.517 1.00 97.94 815 VAL A C 1
ATOM 6328 O O . VAL A 1 815 ? 5.198 1.284 22.111 1.00 97.94 815 VAL A O 1
ATOM 6331 N N . PHE A 1 816 ? 7.138 1.932 21.187 1.00 97.50 816 PHE A N 1
ATOM 6332 C CA . PHE A 1 816 ? 6.959 3.359 21.452 1.00 97.50 816 PHE A CA 1
ATOM 6333 C C . PHE A 1 816 ? 6.213 4.045 20.311 1.00 97.50 816 PHE A C 1
ATOM 6335 O O . PHE A 1 816 ? 6.786 4.339 19.263 1.00 97.50 816 PHE A O 1
ATOM 6342 N N . MET A 1 817 ? 4.924 4.306 20.529 1.00 96.25 817 MET A N 1
ATOM 6343 C CA . MET A 1 817 ? 4.070 4.983 19.560 1.00 96.25 817 MET A CA 1
ATOM 6344 C C . MET A 1 817 ? 2.952 5.770 20.244 1.00 96.25 817 MET A C 1
ATOM 6346 O O . MET A 1 817 ? 2.354 5.308 21.213 1.00 96.25 817 MET A O 1
ATOM 6350 N N . THR A 1 818 ? 2.662 6.957 19.715 1.00 95.25 818 THR A N 1
ATOM 6351 C CA . THR A 1 818 ? 1.548 7.812 20.140 1.00 95.25 818 THR A CA 1
ATOM 6352 C C . THR A 1 818 ? 0.322 7.493 19.282 1.00 95.25 818 THR A C 1
ATOM 6354 O O . THR A 1 818 ? -0.007 8.223 18.344 1.00 95.25 818 THR A O 1
ATOM 6357 N N . PHE A 1 819 ? -0.295 6.338 19.529 1.00 94.25 819 PHE A N 1
ATOM 6358 C CA . PHE A 1 819 ? -1.394 5.800 18.727 1.00 94.25 819 PHE A CA 1
ATOM 6359 C C . PHE A 1 819 ? -2.565 6.779 18.571 1.00 94.25 819 PHE A C 1
ATOM 6361 O O . PHE A 1 819 ? -3.051 6.939 17.452 1.00 94.25 819 PHE A O 1
ATOM 6368 N N . VAL A 1 820 ? -2.993 7.458 19.642 1.00 93.00 820 VAL A N 1
ATOM 6369 C CA . VAL A 1 820 ? -4.108 8.423 19.574 1.00 93.00 820 VAL A CA 1
ATOM 6370 C C . VAL A 1 820 ? -3.714 9.673 18.797 1.00 93.00 820 VAL A C 1
ATOM 6372 O O . VAL A 1 820 ? -4.452 10.095 17.909 1.00 93.00 820 VAL A O 1
ATOM 6375 N N . ASP A 1 821 ? -2.546 10.247 19.097 1.00 95.00 821 ASP A N 1
ATOM 6376 C CA . ASP A 1 821 ? -2.035 11.420 18.378 1.00 95.00 821 ASP A CA 1
ATOM 6377 C C . ASP A 1 821 ? -1.938 11.133 16.877 1.00 95.00 821 ASP A C 1
ATOM 6379 O O . ASP A 1 821 ? -2.377 11.941 16.063 1.00 95.00 821 ASP A O 1
ATOM 6383 N N . LEU A 1 822 ? -1.400 9.970 16.500 1.00 94.56 822 LEU A N 1
ATOM 6384 C CA . LEU A 1 822 ? -1.251 9.593 15.101 1.00 94.56 822 LEU A CA 1
ATOM 6385 C C . LEU A 1 822 ? -2.605 9.366 14.426 1.00 94.56 822 LEU A C 1
ATOM 6387 O O . LEU A 1 822 ? -2.799 9.826 13.306 1.00 94.56 822 LEU A O 1
ATOM 6391 N N . TRP A 1 823 ? -3.545 8.703 15.104 1.00 91.88 823 TRP A N 1
ATOM 6392 C CA . TRP A 1 823 ? -4.884 8.467 14.566 1.00 91.88 823 TRP A CA 1
ATOM 6393 C C . TRP A 1 823 ? -5.643 9.778 14.316 1.00 91.88 823 TRP A C 1
ATOM 6395 O O . TRP A 1 823 ? -6.239 9.952 13.254 1.00 91.88 823 TRP A O 1
ATOM 6405 N N . ILE A 1 824 ? -5.573 10.727 15.258 1.00 91.75 824 ILE A N 1
ATOM 6406 C CA . ILE A 1 824 ? -6.189 12.057 15.120 1.00 91.75 824 ILE A CA 1
ATOM 6407 C C . ILE A 1 824 ? -5.474 12.882 14.048 1.00 91.75 824 ILE A C 1
ATOM 6409 O O . ILE A 1 824 ? -6.118 13.625 13.306 1.00 91.75 824 ILE A O 1
ATOM 6413 N N . ALA A 1 825 ? -4.147 12.769 13.964 1.00 93.25 825 ALA A N 1
ATOM 6414 C CA . ALA A 1 825 ? -3.360 13.449 12.950 1.00 93.25 825 ALA A CA 1
ATOM 6415 C C . ALA A 1 825 ? -3.755 12.965 11.549 1.00 93.25 825 ALA A C 1
ATOM 6417 O O . ALA A 1 825 ? -4.085 13.787 10.694 1.00 93.25 825 ALA A O 1
ATOM 6418 N N . ASP A 1 826 ? -3.709 11.658 11.300 1.00 91.56 826 ASP A N 1
ATOM 6419 C CA . ASP A 1 826 ? -4.109 11.057 10.031 1.00 91.56 826 ASP A CA 1
ATOM 6420 C C . ASP A 1 826 ? -4.313 9.537 10.172 1.00 91.56 826 ASP A C 1
ATOM 6422 O O . ASP A 1 826 ? -3.367 8.773 10.390 1.00 91.56 826 ASP A O 1
ATOM 6426 N N . VAL A 1 827 ? -5.554 9.080 9.986 1.00 87.94 827 VAL A N 1
ATOM 6427 C CA . VAL A 1 827 ? -5.902 7.654 10.067 1.00 87.94 827 VAL A CA 1
ATOM 6428 C C . VAL A 1 827 ? -5.150 6.800 9.039 1.00 87.94 827 VAL A C 1
ATOM 6430 O O . VAL A 1 827 ? -4.806 5.656 9.330 1.00 87.94 827 VAL A O 1
ATOM 6433 N N . PHE A 1 828 ? -4.827 7.330 7.855 1.00 87.06 828 PHE A N 1
ATOM 6434 C CA . PHE A 1 828 ? -4.106 6.565 6.836 1.00 87.06 828 PHE A CA 1
ATOM 6435 C C . PHE A 1 828 ? -2.632 6.386 7.202 1.00 87.06 828 PHE A C 1
ATOM 6437 O O . PHE A 1 828 ? -2.064 5.316 6.960 1.00 87.06 828 PHE A O 1
ATOM 6444 N N . GLU A 1 829 ? -2.020 7.391 7.832 1.00 91.69 829 GLU A N 1
ATOM 6445 C CA . GLU A 1 829 ? -0.665 7.267 8.379 1.00 91.69 829 GLU A CA 1
ATOM 6446 C C . GLU A 1 829 ? -0.613 6.278 9.538 1.00 91.69 829 GLU A C 1
ATOM 6448 O O . GLU A 1 829 ? 0.316 5.473 9.615 1.00 91.69 829 GLU A O 1
ATOM 6453 N N . TYR A 1 830 ? -1.649 6.245 10.377 1.00 89.69 830 TYR A N 1
ATOM 6454 C CA . TYR A 1 830 ? -1.800 5.189 11.371 1.00 89.69 830 TYR A CA 1
ATOM 6455 C C . TYR A 1 830 ? -1.783 3.793 10.721 1.00 89.69 830 TYR A C 1
ATOM 6457 O O . TYR A 1 830 ? -1.050 2.906 11.166 1.00 89.69 830 TYR A O 1
ATOM 6465 N N . GLU A 1 831 ? -2.528 3.572 9.630 1.00 86.75 831 GLU A N 1
ATOM 6466 C CA . GLU A 1 831 ? -2.529 2.269 8.946 1.00 86.75 831 GLU A CA 1
ATOM 6467 C C . GLU A 1 831 ? -1.163 1.918 8.326 1.00 86.75 831 GLU A C 1
ATOM 6469 O O . GLU A 1 831 ? -0.762 0.749 8.292 1.00 86.75 831 GLU A O 1
ATOM 6474 N N . LYS A 1 832 ? -0.429 2.910 7.807 1.00 91.12 832 LYS A N 1
ATOM 6475 C CA . LYS A 1 832 ? 0.943 2.718 7.307 1.00 91.12 832 LYS A CA 1
ATOM 6476 C C . LYS A 1 832 ? 1.901 2.349 8.440 1.00 91.12 832 LYS A C 1
ATOM 6478 O O . LYS A 1 832 ? 2.656 1.391 8.284 1.00 91.12 832 LYS A O 1
ATOM 6483 N N . MET A 1 833 ? 1.801 3.023 9.583 1.00 94.25 833 MET A N 1
ATOM 6484 C CA . MET A 1 833 ? 2.587 2.734 10.782 1.00 94.25 833 MET A CA 1
ATOM 6485 C C . MET A 1 833 ? 2.367 1.301 11.271 1.00 94.25 833 MET A C 1
ATOM 6487 O O . MET A 1 833 ? 3.329 0.561 11.466 1.00 94.25 833 MET A O 1
ATOM 6491 N N . ILE A 1 834 ? 1.112 0.851 11.374 1.00 90.75 834 ILE A N 1
ATOM 6492 C CA . ILE A 1 834 ? 0.805 -0.534 11.758 1.00 90.75 834 ILE A CA 1
ATOM 6493 C C . ILE A 1 834 ? 1.398 -1.536 10.762 1.00 90.75 834 ILE A C 1
ATOM 6495 O O . ILE A 1 834 ? 1.955 -2.558 11.166 1.00 90.75 834 ILE A O 1
ATOM 6499 N N . ARG A 1 835 ? 1.314 -1.261 9.453 1.00 90.62 835 ARG A N 1
ATOM 6500 C CA . ARG A 1 835 ? 1.946 -2.112 8.432 1.00 90.62 835 ARG A CA 1
ATOM 6501 C C . ARG A 1 835 ? 3.465 -2.151 8.581 1.00 90.62 835 ARG A C 1
ATOM 6503 O O . ARG A 1 835 ? 4.044 -3.213 8.377 1.00 90.62 835 ARG A O 1
ATOM 6510 N N . ALA A 1 836 ? 4.098 -1.039 8.942 1.00 94.19 836 ALA A N 1
ATOM 6511 C CA . ALA A 1 836 ? 5.530 -0.995 9.213 1.00 94.19 836 ALA A CA 1
ATOM 6512 C C . ALA A 1 836 ? 5.894 -1.802 10.464 1.00 94.19 836 ALA A C 1
ATOM 6514 O O . ALA A 1 836 ? 6.804 -2.622 10.396 1.00 94.19 836 ALA A O 1
ATOM 6515 N N . PHE A 1 837 ? 5.132 -1.664 11.555 1.00 94.88 837 PHE A N 1
ATOM 6516 C CA . PHE A 1 837 ? 5.319 -2.480 12.755 1.00 94.88 837 PHE A CA 1
ATOM 6517 C C . PHE A 1 837 ? 5.221 -3.978 12.442 1.00 94.88 837 PHE A C 1
ATOM 6519 O O . PHE A 1 837 ? 6.111 -4.741 12.799 1.00 94.88 837 PHE A O 1
ATOM 6526 N N . LYS A 1 838 ? 4.192 -4.402 11.696 1.00 93.38 838 LYS A N 1
ATOM 6527 C CA . LYS A 1 838 ? 4.008 -5.809 11.299 1.00 93.38 838 LYS A CA 1
ATOM 6528 C C . LYS A 1 838 ? 5.183 -6.387 10.508 1.00 93.38 838 LYS A C 1
ATOM 6530 O O . LYS A 1 838 ? 5.390 -7.591 10.562 1.00 93.38 838 LYS A O 1
ATOM 6535 N N . LYS A 1 839 ? 5.910 -5.561 9.749 1.00 93.94 839 LYS A N 1
ATOM 6536 C CA . LYS A 1 839 ? 7.073 -6.007 8.966 1.00 93.94 839 LYS A CA 1
ATOM 6537 C C . LYS A 1 839 ? 8.293 -6.295 9.837 1.00 93.94 839 LYS A C 1
ATOM 6539 O O . LYS A 1 839 ? 9.095 -7.134 9.455 1.00 93.94 839 LYS A O 1
ATOM 6544 N N . VAL A 1 840 ? 8.430 -5.601 10.967 1.00 96.44 840 VAL A N 1
ATOM 6545 C CA . VAL A 1 840 ? 9.556 -5.788 11.896 1.00 96.44 840 VAL A CA 1
ATOM 6546 C C . VAL A 1 840 ? 9.202 -6.691 13.075 1.00 96.44 840 VAL A C 1
ATOM 6548 O O . VAL A 1 840 ? 10.089 -7.290 13.668 1.00 96.44 840 VAL A O 1
ATOM 6551 N N . ALA A 1 841 ? 7.920 -6.840 13.417 1.00 95.81 841 ALA A N 1
ATOM 6552 C CA . ALA A 1 841 ? 7.483 -7.733 14.482 1.00 95.81 841 ALA A CA 1
ATOM 6553 C C . ALA A 1 841 ? 7.763 -9.210 14.136 1.00 95.81 841 ALA A C 1
ATOM 6555 O O . ALA A 1 841 ? 7.370 -9.712 13.084 1.00 95.81 841 ALA A O 1
ATOM 6556 N N . ARG A 1 842 ? 8.405 -9.931 15.056 1.00 97.06 842 ARG A N 1
ATOM 6557 C CA . ARG A 1 842 ? 8.809 -11.335 14.940 1.00 97.06 842 ARG A CA 1
ATOM 6558 C C . ARG A 1 842 ? 7.803 -12.214 15.696 1.00 97.06 842 ARG A C 1
ATOM 6560 O O . ARG A 1 842 ? 7.599 -11.959 16.878 1.00 97.06 842 ARG A O 1
ATOM 6567 N N . PRO A 1 843 ? 7.201 -13.261 15.097 1.00 94.44 843 PRO A N 1
ATOM 6568 C CA . PRO A 1 843 ? 6.080 -14.006 15.698 1.00 94.44 843 PRO A CA 1
ATOM 6569 C C . PRO A 1 843 ? 6.320 -14.614 17.091 1.00 94.44 843 PRO A C 1
ATOM 6571 O O . PRO A 1 843 ? 5.375 -14.749 17.863 1.00 94.44 843 PRO A O 1
ATOM 6574 N N . GLY A 1 844 ? 7.565 -14.980 17.414 1.00 95.69 844 GLY A N 1
ATOM 6575 C CA . GLY A 1 844 ? 7.941 -15.576 18.703 1.00 95.69 844 GLY A CA 1
ATOM 6576 C C . GLY A 1 844 ? 8.444 -14.577 19.748 1.00 95.69 844 GLY A C 1
ATOM 6577 O O . GLY A 1 844 ? 8.809 -14.991 20.842 1.00 95.69 844 GLY A O 1
ATOM 6578 N N . VAL A 1 845 ? 8.499 -13.280 19.438 1.00 97.94 845 VAL A N 1
ATOM 6579 C CA . VAL A 1 845 ? 9.038 -12.266 20.354 1.00 97.94 845 VAL A CA 1
ATOM 6580 C C . VAL A 1 845 ? 7.895 -11.560 21.088 1.00 97.94 845 VAL A C 1
ATOM 6582 O O . VAL A 1 845 ? 7.001 -11.034 20.436 1.00 97.94 845 VAL A O 1
ATOM 6585 N N . PRO A 1 846 ? 7.873 -11.523 22.424 1.00 97.88 846 PRO A N 1
ATOM 6586 C CA . PRO A 1 846 ? 6.885 -10.739 23.172 1.00 97.88 846 PRO A CA 1
ATOM 6587 C C . PRO A 1 846 ? 7.083 -9.222 22.996 1.00 97.88 846 PRO A C 1
ATOM 6589 O O . PRO A 1 846 ? 8.131 -8.673 23.336 1.00 97.88 846 PRO A O 1
ATOM 6592 N N . TYR A 1 847 ? 6.042 -8.524 22.541 1.00 98.38 847 TYR A N 1
ATOM 6593 C CA . TYR A 1 847 ? 6.006 -7.058 22.483 1.00 98.38 847 TYR A CA 1
ATOM 6594 C C . TYR A 1 847 ? 5.073 -6.483 23.544 1.00 98.38 847 TYR A C 1
ATOM 6596 O O . TYR A 1 847 ? 4.114 -7.142 23.951 1.00 98.38 847 TYR A O 1
ATOM 6604 N N . ILE A 1 848 ? 5.303 -5.232 23.943 1.00 98.19 848 ILE A N 1
ATOM 6605 C CA . ILE A 1 848 ? 4.378 -4.485 24.804 1.00 98.19 848 ILE A CA 1
ATOM 6606 C C . ILE A 1 848 ? 4.102 -3.085 24.259 1.00 98.19 848 ILE A C 1
ATOM 6608 O O . ILE A 1 848 ? 5.018 -2.381 23.838 1.00 98.19 848 ILE A O 1
ATOM 6612 N N . ALA A 1 849 ? 2.837 -2.672 24.281 1.00 97.50 849 ALA A N 1
ATOM 6613 C CA . ALA A 1 849 ? 2.405 -1.326 23.917 1.00 97.50 849 ALA A CA 1
ATOM 6614 C C . ALA A 1 849 ? 1.429 -0.765 24.954 1.00 97.50 849 ALA A C 1
ATOM 6616 O O . ALA A 1 849 ? 0.605 -1.498 25.505 1.00 97.50 849 ALA A O 1
ATOM 6617 N N . LEU A 1 850 ? 1.485 0.549 25.165 1.00 97.94 850 LEU A N 1
ATOM 6618 C CA . LEU A 1 850 ? 0.524 1.295 25.969 1.00 97.94 850 LEU A CA 1
ATOM 6619 C C . LEU A 1 850 ? -0.365 2.137 25.051 1.00 97.94 850 LEU A C 1
ATOM 6621 O O . LEU A 1 850 ? 0.142 2.855 24.193 1.00 97.94 850 LEU A O 1
ATOM 6625 N N . VAL A 1 851 ? -1.685 1.994 25.202 1.00 95.81 851 VAL A N 1
ATOM 6626 C CA . VAL A 1 851 ? -2.678 2.510 24.252 1.00 95.81 851 VAL A CA 1
ATOM 6627 C C . VAL A 1 851 ? -3.827 3.185 24.990 1.00 95.81 851 VAL A C 1
ATOM 6629 O O . VAL A 1 851 ? -4.572 2.552 25.741 1.00 95.81 851 VAL A O 1
ATOM 6632 N N . GLN A 1 852 ? -4.000 4.478 24.742 1.00 94.44 852 GLN A N 1
ATOM 6633 C CA . GLN A 1 852 ? -5.065 5.292 25.319 1.00 94.44 852 GLN A CA 1
ATOM 6634 C C . GLN A 1 852 ? -6.362 5.225 24.506 1.00 94.44 852 GLN A C 1
ATOM 6636 O O . GLN A 1 852 ? -7.442 5.413 25.065 1.00 94.44 852 GLN A O 1
ATOM 6641 N N . HIS A 1 853 ? -6.250 4.974 23.199 1.00 90.62 853 HIS A N 1
ATOM 6642 C CA . HIS A 1 853 ? -7.356 5.053 22.246 1.00 90.62 853 HIS A CA 1
ATOM 6643 C C . HIS A 1 853 ? -8.581 4.256 22.713 1.00 90.62 853 HIS A C 1
ATOM 6645 O O . HIS A 1 853 ? -8.446 3.120 23.169 1.00 90.62 853 HIS A O 1
ATOM 6651 N N . ASP A 1 854 ? -9.773 4.843 22.573 1.00 87.00 854 ASP A N 1
ATOM 6652 C CA . ASP A 1 854 ? -11.049 4.333 23.101 1.00 87.00 854 ASP A CA 1
ATOM 6653 C C . ASP A 1 854 ? -11.416 2.922 22.608 1.00 87.00 854 ASP A C 1
ATOM 6655 O O . ASP A 1 854 ? -12.135 2.177 23.269 1.00 87.00 854 ASP A O 1
ATOM 6659 N N . THR A 1 855 ? -10.864 2.537 21.467 1.00 81.62 855 THR A N 1
ATOM 6660 C CA . THR A 1 855 ? -11.081 1.257 20.787 1.00 81.62 855 THR A CA 1
ATOM 6661 C C . THR A 1 855 ? -9.834 0.367 20.763 1.00 81.62 855 THR A C 1
ATOM 6663 O O . THR A 1 855 ? -9.855 -0.703 20.158 1.00 81.62 855 THR A O 1
ATOM 6666 N N . GLY A 1 856 ? -8.756 0.755 21.453 1.00 86.25 856 GLY A N 1
ATOM 6667 C CA . GLY A 1 856 ? -7.476 0.041 21.441 1.00 86.25 856 GLY A CA 1
ATOM 6668 C C . GLY A 1 856 ? -6.683 0.257 20.145 1.00 86.25 856 GLY A C 1
ATOM 6669 O O . GLY A 1 856 ? -6.754 1.321 19.535 1.00 86.25 856 GLY A O 1
ATOM 6670 N N . LEU A 1 857 ? -5.895 -0.742 19.727 1.00 84.50 857 LEU A N 1
ATOM 6671 C CA . LEU A 1 857 ? -5.103 -0.679 18.490 1.00 84.50 857 LEU A CA 1
ATOM 6672 C C . LEU A 1 857 ? -5.977 -0.926 17.258 1.00 84.50 857 LEU A C 1
ATOM 6674 O O . LEU A 1 857 ? -6.236 -2.080 16.910 1.00 84.50 857 LEU A O 1
ATOM 6678 N N . VAL A 1 858 ? -6.419 0.145 16.591 1.00 72.56 858 VAL A N 1
ATOM 6679 C CA . VAL A 1 858 ? -7.346 0.064 15.456 1.00 72.56 858 VAL A CA 1
ATOM 6680 C C . VAL A 1 858 ? -6.938 0.915 14.265 1.00 72.56 858 VAL A C 1
ATOM 6682 O O . VAL A 1 858 ? -6.755 2.118 14.388 1.00 72.56 858 VAL A O 1
ATOM 6685 N N . SER A 1 859 ? -6.838 0.294 13.084 1.00 58.38 859 SER A N 1
ATOM 6686 C CA . SER A 1 859 ? -6.478 1.007 11.848 1.00 58.38 859 SER A CA 1
ATOM 6687 C C . SER A 1 859 ? -7.682 1.683 11.175 1.00 58.38 859 SER A C 1
ATOM 6689 O O . SER A 1 859 ? -7.560 2.772 10.633 1.00 58.38 859 SER A O 1
ATOM 6691 N N . SER A 1 860 ? -8.872 1.080 11.270 1.00 59.75 860 SER A N 1
ATOM 6692 C CA . SER A 1 860 ? -10.149 1.613 10.771 1.00 59.75 860 SER A CA 1
ATOM 6693 C C . SER A 1 860 ? -11.326 0.881 11.426 1.00 59.75 860 SER A C 1
ATOM 6695 O O . SER A 1 860 ? -11.153 -0.249 11.887 1.00 59.75 860 SER A O 1
ATOM 6697 N N . ARG A 1 861 ? -12.529 1.489 11.447 1.00 54.97 861 ARG A N 1
ATOM 6698 C CA . ARG A 1 861 ? -13.750 0.915 12.071 1.00 54.97 861 ARG A CA 1
ATOM 6699 C C . ARG A 1 861 ? -14.094 -0.504 11.587 1.00 54.97 861 ARG A C 1
ATOM 6701 O O . ARG A 1 861 ? -14.704 -1.262 12.330 1.00 54.97 861 ARG A O 1
ATOM 6708 N N . GLU A 1 862 ? -13.655 -0.883 10.390 1.00 53.16 862 GLU A N 1
ATOM 6709 C CA . GLU A 1 862 ? -13.902 -2.198 9.780 1.00 53.16 862 GLU A CA 1
ATOM 6710 C C . GLU A 1 862 ? -12.763 -3.212 10.013 1.00 53.16 862 GLU A C 1
ATOM 6712 O O . GLU A 1 862 ? -12.982 -4.421 9.950 1.00 53.16 862 GLU A O 1
ATOM 6717 N N . ASN A 1 863 ? -11.540 -2.753 10.314 1.00 55.75 863 ASN A N 1
ATOM 6718 C CA . ASN A 1 863 ? -10.337 -3.597 10.414 1.00 55.75 863 ASN A CA 1
ATOM 6719 C C . ASN A 1 863 ? -9.784 -3.743 11.844 1.00 55.75 863 ASN A C 1
ATOM 6721 O O . ASN A 1 863 ? -8.745 -4.376 12.033 1.00 55.75 863 ASN A O 1
ATOM 6725 N N . ILE A 1 864 ? -10.509 -3.226 12.844 1.00 53.97 864 ILE A N 1
ATOM 6726 C CA . ILE A 1 864 ? -10.204 -3.245 14.290 1.00 53.97 864 ILE A CA 1
ATOM 6727 C C . ILE A 1 864 ? -9.700 -4.609 14.802 1.00 53.97 864 ILE A C 1
ATOM 6729 O O . ILE A 1 864 ? -8.832 -4.683 15.665 1.00 53.97 864 ILE A O 1
ATOM 6733 N N . ILE A 1 865 ? -10.205 -5.710 14.245 1.00 55.31 865 ILE A N 1
ATOM 6734 C CA . ILE A 1 865 ? -9.927 -7.073 14.727 1.00 55.31 865 ILE A CA 1
ATOM 6735 C C . ILE A 1 865 ? -8.661 -7.671 14.096 1.00 55.31 865 ILE A C 1
ATOM 6737 O O . ILE A 1 865 ? -8.144 -8.683 14.563 1.00 55.31 865 ILE A O 1
ATOM 6741 N N . LYS A 1 866 ? -8.105 -7.048 13.056 1.00 63.59 866 LYS A N 1
ATOM 6742 C CA . LYS A 1 866 ? -6.972 -7.633 12.337 1.00 63.59 866 LYS A CA 1
ATOM 6743 C C . LYS A 1 866 ? -5.655 -7.451 13.091 1.00 63.59 866 LYS A C 1
ATOM 6745 O O . LYS A 1 866 ? -4.878 -8.385 13.102 1.00 63.59 866 LYS A O 1
ATOM 6750 N N . ILE A 1 867 ? -5.406 -6.345 13.800 1.00 76.94 867 ILE A N 1
ATOM 6751 C CA . ILE A 1 867 ? -4.069 -6.094 14.389 1.00 76.94 867 ILE A CA 1
ATOM 6752 C C . ILE A 1 867 ? -3.707 -7.101 15.484 1.00 76.94 867 ILE A C 1
ATOM 6754 O O . ILE A 1 867 ? -2.704 -7.791 15.348 1.00 76.94 867 ILE A O 1
ATOM 6758 N N . MET A 1 868 ? -4.518 -7.235 16.539 1.00 79.00 868 MET A N 1
ATOM 6759 C CA . MET A 1 868 ? -4.207 -8.179 17.629 1.00 79.00 868 MET A CA 1
ATOM 6760 C C . MET A 1 868 ? -4.353 -9.651 17.224 1.00 79.00 868 MET A C 1
ATOM 6762 O O . MET A 1 868 ? -3.836 -10.532 17.900 1.00 79.00 868 MET A O 1
ATOM 6766 N N . ARG A 1 869 ? -5.027 -9.928 16.102 1.00 81.12 869 ARG A N 1
ATOM 6767 C CA . ARG A 1 869 ? -5.036 -11.255 15.479 1.00 81.12 869 ARG A CA 1
ATOM 6768 C C . ARG A 1 869 ? -3.767 -11.508 14.663 1.00 81.12 869 ARG A C 1
ATOM 6770 O O . ARG A 1 869 ? -3.242 -12.613 14.679 1.00 81.12 869 ARG A O 1
ATOM 6777 N N . ASP A 1 870 ? -3.310 -10.504 13.924 1.00 84.88 870 ASP A N 1
ATOM 6778 C CA . ASP A 1 870 ? -2.179 -10.608 13.007 1.00 84.88 870 ASP A CA 1
ATOM 6779 C C . ASP A 1 870 ? -0.827 -10.469 13.738 1.00 84.88 870 ASP A C 1
ATOM 6781 O O . ASP A 1 870 ? 0.184 -10.929 13.217 1.00 84.88 870 ASP A O 1
ATOM 6785 N N . VAL A 1 871 ? -0.804 -9.852 14.927 1.00 91.19 871 VAL A N 1
ATOM 6786 C CA . VAL A 1 871 ? 0.357 -9.774 15.834 1.00 91.19 871 VAL A CA 1
ATOM 6787 C C . VAL A 1 871 ? -0.055 -10.285 17.224 1.00 91.19 871 VAL A C 1
ATOM 6789 O O . VAL A 1 871 ? -0.197 -9.504 18.168 1.00 91.19 871 VAL A O 1
ATOM 6792 N N . PRO A 1 872 ? -0.308 -11.598 17.365 1.00 92.81 872 PRO A N 1
ATOM 6793 C CA . PRO A 1 872 ? -0.862 -12.182 18.591 1.00 92.81 872 PRO A CA 1
ATOM 6794 C C . PRO A 1 872 ? 0.105 -12.153 19.785 1.00 92.81 872 PRO A C 1
ATOM 6796 O O . PRO A 1 872 ? -0.291 -12.433 20.913 1.00 92.81 872 PRO A O 1
ATOM 6799 N N . ASN A 1 873 ? 1.371 -11.836 19.531 1.00 96.12 873 ASN A N 1
ATOM 6800 C CA . ASN A 1 873 ? 2.461 -11.694 20.487 1.00 96.12 873 ASN A CA 1
ATOM 6801 C C . ASN A 1 873 ? 2.658 -10.254 21.004 1.00 96.12 873 ASN A C 1
ATOM 6803 O O . ASN A 1 873 ? 3.612 -9.996 21.739 1.00 96.12 873 ASN A O 1
ATOM 6807 N N . LEU A 1 874 ? 1.769 -9.320 20.645 1.00 95.88 874 LEU A N 1
ATOM 6808 C CA . LEU A 1 874 ? 1.735 -7.969 21.204 1.00 95.88 874 LEU A CA 1
ATOM 6809 C C . LEU A 1 874 ? 0.788 -7.896 22.406 1.00 95.88 874 LEU A C 1
ATOM 6811 O O . LEU A 1 874 ? -0.426 -8.032 22.262 1.00 95.88 874 LEU A O 1
ATOM 6815 N N . LEU A 1 875 ? 1.343 -7.615 23.583 1.00 96.12 875 LEU A N 1
ATOM 6816 C CA . LEU A 1 875 ? 0.583 -7.325 24.792 1.00 96.12 875 LEU A CA 1
ATOM 6817 C C . LEU A 1 875 ? 0.197 -5.843 24.829 1.00 96.12 875 LEU A C 1
ATOM 6819 O O . LEU A 1 875 ? 1.054 -4.961 24.810 1.00 96.12 875 LEU A O 1
ATOM 6823 N N . VAL A 1 876 ? -1.102 -5.566 24.923 1.00 95.75 876 VAL A N 1
ATOM 6824 C CA . VAL A 1 876 ? -1.639 -4.201 24.932 1.00 95.75 876 VAL A CA 1
ATOM 6825 C C . VAL A 1 876 ? -2.132 -3.815 26.325 1.00 95.75 876 VAL A C 1
ATOM 6827 O O . VAL A 1 876 ? -3.117 -4.367 26.825 1.00 95.75 876 VAL A O 1
ATOM 6830 N N . LEU A 1 877 ? -1.481 -2.815 26.920 1.00 97.44 877 LEU A N 1
ATOM 6831 C CA . LEU A 1 877 ? -1.969 -2.078 28.084 1.00 97.44 877 LEU A CA 1
ATOM 6832 C C . LEU A 1 877 ? -2.987 -1.038 27.588 1.00 97.44 877 LEU A C 1
ATOM 6834 O O . LEU A 1 877 ? -2.605 -0.034 26.989 1.00 97.44 877 LEU A O 1
ATOM 6838 N N . SER A 1 878 ? -4.284 -1.297 27.762 1.00 95.12 878 SER A N 1
ATOM 6839 C CA . SER A 1 878 ? -5.360 -0.534 27.112 1.00 95.12 878 SER A CA 1
ATOM 6840 C C . SER A 1 878 ? -6.188 0.266 28.105 1.00 95.12 878 SER A C 1
ATOM 6842 O O . SER A 1 878 ? -6.848 -0.294 28.988 1.00 95.12 878 SER A O 1
ATOM 6844 N N . ALA A 1 879 ? -6.209 1.583 27.919 1.00 94.75 879 ALA A N 1
ATOM 6845 C CA . ALA A 1 879 ? -7.106 2.461 28.654 1.00 94.75 879 ALA A CA 1
ATOM 6846 C C . ALA A 1 879 ? -8.523 2.410 28.066 1.00 94.75 879 ALA A C 1
ATOM 6848 O O . ALA A 1 879 ? -9.499 2.378 28.804 1.00 94.75 879 ALA A O 1
ATOM 6849 N N . GLY A 1 880 ? -8.652 2.352 26.737 1.00 87.44 880 GLY A N 1
ATOM 6850 C CA . GLY A 1 880 ? -9.937 2.502 26.055 1.00 87.44 880 GLY A CA 1
ATOM 6851 C C . GLY A 1 880 ? -10.918 1.347 26.215 1.00 87.44 880 GLY A C 1
ATOM 6852 O O . GLY A 1 880 ? -12.123 1.566 26.117 1.00 87.44 880 GLY A O 1
ATOM 6853 N N . GLY A 1 881 ? -10.458 0.131 26.513 1.00 86.50 881 GLY A N 1
ATOM 6854 C CA . GLY A 1 881 ? -11.371 -1.006 26.672 1.00 86.50 881 GLY A CA 1
ATOM 6855 C C . GLY A 1 881 ? -11.115 -2.201 25.781 1.00 86.50 881 GLY A C 1
ATOM 6856 O O . GLY A 1 881 ? -11.978 -3.071 25.709 1.00 86.50 881 GLY A O 1
ATOM 6857 N N . TYR A 1 882 ? -10.005 -2.236 25.052 1.00 88.25 882 TYR A N 1
ATOM 6858 C CA . TYR A 1 882 ? -9.690 -3.347 24.161 1.00 88.25 882 TYR A CA 1
ATOM 6859 C C . TYR A 1 882 ? -8.182 -3.591 24.145 1.00 88.25 882 TYR A C 1
ATOM 6861 O O . TYR A 1 882 ? -7.413 -2.823 23.565 1.00 88.25 882 TYR A O 1
ATOM 6869 N N . GLY A 1 883 ? -7.764 -4.635 24.857 1.00 91.38 883 GLY A N 1
ATOM 6870 C CA . GLY A 1 883 ? -6.372 -5.015 25.075 1.00 91.38 883 GLY A CA 1
ATOM 6871 C C . GLY A 1 883 ? -6.275 -6.183 26.053 1.00 91.38 883 GLY A C 1
ATOM 6872 O O . GLY A 1 883 ? -7.272 -6.848 26.331 1.00 91.38 883 GLY A O 1
ATOM 6873 N N . ASN A 1 884 ? -5.081 -6.425 26.583 1.00 93.31 884 ASN A N 1
ATOM 6874 C CA . ASN A 1 884 ? -4.803 -7.538 27.494 1.00 93.31 884 ASN A CA 1
ATOM 6875 C C . ASN A 1 884 ? -4.808 -7.111 28.963 1.00 93.31 884 ASN A C 1
ATOM 6877 O O . ASN A 1 884 ? -5.067 -7.932 29.837 1.00 93.31 884 ASN A O 1
ATOM 6881 N N . VAL A 1 885 ? -4.494 -5.846 29.244 1.00 95.88 885 VAL A N 1
ATOM 6882 C CA . VAL A 1 885 ? -4.367 -5.320 30.608 1.00 95.88 885 VAL A CA 1
ATOM 6883 C C . VAL A 1 885 ? -5.066 -3.963 30.670 1.00 95.88 885 VAL A C 1
ATOM 6885 O O . VAL A 1 885 ? -4.638 -3.039 29.975 1.00 95.88 885 VAL A O 1
ATOM 6888 N N . PRO A 1 886 ? -6.137 -3.806 31.464 1.00 96.19 886 PRO A N 1
ATOM 6889 C CA . PRO A 1 886 ? -6.743 -2.500 31.681 1.00 96.19 886 PRO A CA 1
ATOM 6890 C C . PRO A 1 886 ? -5.782 -1.563 32.414 1.00 96.19 886 PRO A C 1
ATOM 6892 O O . PRO A 1 886 ? -5.162 -1.956 33.402 1.00 96.19 886 PRO A O 1
ATOM 6895 N N . ILE A 1 887 ? -5.711 -0.312 31.966 1.00 97.69 887 ILE A N 1
ATOM 6896 C CA . ILE A 1 887 ? -4.977 0.770 32.636 1.00 97.69 887 ILE A CA 1
ATOM 6897 C C . ILE A 1 887 ? -5.885 1.993 32.839 1.00 97.69 887 ILE A C 1
ATOM 6899 O O . ILE A 1 887 ? -6.924 2.102 32.179 1.00 97.69 887 ILE A O 1
ATOM 6903 N N . PRO A 1 888 ? -5.522 2.925 33.737 1.00 97.00 888 PRO A N 1
ATOM 6904 C CA . PRO A 1 888 ? -6.211 4.196 33.871 1.00 97.00 888 PRO A CA 1
ATOM 6905 C C . PRO A 1 888 ? -6.319 4.989 32.564 1.00 97.00 888 PRO A C 1
ATOM 6907 O O . PRO A 1 888 ? -5.348 5.130 31.824 1.00 97.00 888 PRO A O 1
ATOM 6910 N N . LEU A 1 889 ? -7.502 5.552 32.309 1.00 95.94 889 LEU A N 1
ATOM 6911 C CA . LEU A 1 889 ? -7.755 6.489 31.217 1.00 95.94 889 LEU A CA 1
ATOM 6912 C C . LEU A 1 889 ? -7.693 7.910 31.777 1.00 95.94 889 LEU A C 1
ATOM 6914 O O . LEU A 1 889 ? -8.684 8.426 32.293 1.00 95.94 889 LEU A O 1
ATOM 6918 N N . PHE A 1 890 ? -6.518 8.530 31.707 1.00 95.00 890 PHE A N 1
ATOM 6919 C CA . PHE A 1 890 ? -6.319 9.899 32.174 1.00 95.00 890 PHE A CA 1
ATOM 6920 C C . PHE A 1 890 ? -6.619 10.917 31.074 1.00 95.00 890 PHE A C 1
ATOM 6922 O O . PHE A 1 890 ? -6.284 10.709 29.910 1.00 95.00 890 PHE A O 1
ATOM 6929 N N . LYS A 1 891 ? -7.230 12.035 31.471 1.00 92.94 891 LYS A N 1
ATOM 6930 C CA . LYS A 1 891 ? -7.307 13.251 30.659 1.00 92.94 891 LYS A CA 1
ATOM 6931 C C . LYS A 1 891 ? -6.269 14.244 31.150 1.00 92.94 891 LYS A C 1
ATOM 6933 O O . LYS A 1 891 ? -5.312 14.505 30.451 1.00 92.94 891 LYS A O 1
ATOM 6938 N N . GLN A 1 892 ? -6.443 14.742 32.370 1.00 93.62 892 GLN A N 1
ATOM 6939 C CA . GLN A 1 892 ? -5.545 15.694 33.017 1.00 93.62 892 GLN A CA 1
ATOM 6940 C C . GLN A 1 892 ? -5.362 15.322 34.500 1.00 93.62 892 GLN A C 1
ATOM 6942 O O . GLN A 1 892 ? -6.167 14.545 35.030 1.00 93.62 892 GLN A O 1
ATOM 6947 N N . PRO A 1 893 ? -4.339 15.864 35.180 1.00 94.69 893 PRO A N 1
ATOM 6948 C CA . PRO A 1 893 ? -4.218 15.751 36.627 1.00 94.69 893 PRO A CA 1
ATOM 6949 C C . PRO A 1 893 ? -5.379 16.455 37.341 1.00 94.69 893 PRO A C 1
ATOM 6951 O O . PRO A 1 893 ? -5.696 17.604 37.031 1.00 94.69 893 PRO A O 1
ATOM 6954 N N . GLU A 1 894 ? -5.977 15.786 38.324 1.00 95.19 894 GLU A N 1
ATOM 6955 C CA . GLU A 1 894 ? -6.968 16.379 39.224 1.00 95.19 894 GLU A CA 1
ATOM 6956 C C . GLU A 1 894 ? -6.425 16.468 40.648 1.00 95.19 894 GLU A C 1
ATOM 6958 O O . GLU A 1 894 ? -5.802 15.539 41.163 1.00 95.19 894 GLU A O 1
ATOM 6963 N N . GLU A 1 895 ? -6.678 17.597 41.303 1.00 94.38 895 GLU A N 1
ATOM 6964 C CA . GLU A 1 895 ? -6.206 17.842 42.663 1.00 94.38 895 GLU A CA 1
ATOM 6965 C C . GLU A 1 895 ? -7.001 17.037 43.689 1.00 94.38 895 GLU A C 1
ATOM 6967 O O . GLU A 1 895 ? -8.220 16.867 43.579 1.00 94.38 895 GLU A O 1
ATOM 6972 N N . LEU A 1 896 ? -6.312 16.591 44.741 1.00 95.94 896 LEU A N 1
ATOM 6973 C CA . LEU A 1 896 ? -6.988 16.002 45.887 1.00 95.94 896 LEU A CA 1
ATOM 6974 C C . LEU A 1 896 ? -7.914 17.053 46.514 1.00 95.94 896 LEU A C 1
ATOM 6976 O O . LEU A 1 896 ? -7.487 18.166 46.830 1.00 95.94 896 LEU A O 1
ATOM 6980 N N . GLN A 1 897 ? -9.183 16.707 46.736 1.00 91.81 897 GLN A N 1
ATOM 6981 C CA . GLN A 1 897 ? -10.106 17.654 47.348 1.00 91.81 897 GLN A CA 1
ATOM 6982 C C . GLN A 1 897 ? -9.730 17.916 48.809 1.00 91.81 897 GLN A C 1
ATOM 6984 O O . GLN A 1 897 ? -9.702 17.009 49.642 1.00 91.81 897 GLN A O 1
ATOM 6989 N N . THR A 1 898 ? -9.503 19.188 49.127 1.00 90.12 898 THR A N 1
ATOM 6990 C CA . THR A 1 898 ? -9.161 19.674 50.468 1.00 90.12 898 THR A CA 1
ATOM 6991 C C . THR A 1 898 ? -10.114 20.793 50.908 1.00 90.12 898 THR A C 1
ATOM 6993 O O . THR A 1 898 ? -10.925 21.306 50.129 1.00 90.12 898 THR A O 1
ATOM 6996 N N . GLY A 1 899 ? -10.063 21.153 52.195 1.00 90.62 899 GLY A N 1
ATOM 6997 C CA . GLY A 1 899 ? -10.833 22.267 52.754 1.00 90.62 899 GLY A CA 1
ATOM 6998 C C . GLY A 1 899 ? -12.345 22.149 52.521 1.00 90.62 899 GLY A C 1
ATOM 6999 O O . GLY A 1 899 ? -12.940 21.098 52.744 1.00 90.62 899 GLY A O 1
ATOM 7000 N N . LYS A 1 900 ? -12.974 23.237 52.050 1.00 86.44 900 LYS A N 1
ATOM 7001 C CA . LYS A 1 900 ? -14.440 23.348 51.874 1.00 86.44 900 LYS A CA 1
ATOM 7002 C C . LYS A 1 900 ? -15.034 22.372 50.849 1.00 86.44 900 LYS A C 1
ATOM 7004 O O . LYS A 1 900 ? -16.235 22.116 50.896 1.00 86.44 900 LYS A O 1
ATOM 7009 N N . LEU A 1 901 ? -14.225 21.852 49.924 1.00 88.75 901 LEU A N 1
ATOM 7010 C CA . LEU A 1 901 ? -14.664 20.850 48.947 1.00 88.75 901 LEU A CA 1
ATOM 7011 C C . LEU A 1 901 ? -14.646 19.431 49.536 1.00 88.75 901 LEU A C 1
ATOM 7013 O O . LEU A 1 901 ? -15.300 18.543 48.998 1.00 88.75 901 LEU A O 1
ATOM 7017 N N . ASN A 1 902 ? -13.951 19.215 50.660 1.00 91.31 902 ASN A N 1
ATOM 7018 C CA . ASN A 1 902 ? -13.899 17.934 51.352 1.00 91.31 902 ASN A CA 1
ATOM 7019 C C . ASN A 1 902 ? -14.876 17.853 52.522 1.00 91.31 902 ASN A C 1
ATOM 7021 O O . ASN A 1 902 ? -14.497 17.991 53.682 1.00 91.31 902 ASN A O 1
ATOM 7025 N N . LYS A 1 903 ? -16.147 17.602 52.202 1.00 94.25 903 LYS A N 1
ATOM 7026 C CA . LYS A 1 903 ? -17.185 17.403 53.212 1.00 94.25 903 LYS A CA 1
ATOM 7027 C C . LYS A 1 903 ? -17.042 16.031 53.899 1.00 94.25 903 LYS A C 1
ATOM 7029 O O . LYS A 1 903 ? -16.912 15.028 53.181 1.00 94.25 903 LYS A O 1
ATOM 7034 N N . PRO A 1 904 ? -17.124 15.956 55.244 1.00 95.31 904 PRO A N 1
ATOM 7035 C CA . PRO A 1 904 ? -17.293 14.691 55.971 1.00 95.31 904 PRO A CA 1
ATOM 7036 C C . PRO A 1 904 ? -18.463 13.882 55.408 1.00 95.31 904 PRO A C 1
ATOM 7038 O O . PRO A 1 904 ? -19.457 14.491 54.999 1.00 95.31 904 PRO A O 1
ATOM 7041 N N . MET A 1 905 ? -18.373 12.548 55.382 1.00 97.31 905 MET A N 1
ATOM 7042 C CA . MET A 1 905 ? -19.360 11.697 54.697 1.00 97.31 905 MET A CA 1
ATOM 7043 C C . MET A 1 905 ? -20.780 11.901 55.243 1.00 97.31 905 MET A C 1
ATOM 7045 O O . MET A 1 905 ? -21.729 12.014 54.466 1.00 97.31 905 MET A O 1
ATOM 7049 N N . SER A 1 906 ? -20.900 12.086 56.559 1.00 96.62 906 SER A N 1
ATOM 7050 C CA . SER A 1 906 ? -22.157 12.367 57.268 1.00 96.62 906 SER A CA 1
ATOM 7051 C C . SER A 1 906 ? -22.813 13.705 56.909 1.00 96.62 906 SER A C 1
ATOM 7053 O O . SER A 1 906 ? -24.010 13.888 57.112 1.00 96.62 906 SER A O 1
ATOM 7055 N N . SER A 1 907 ? -22.053 14.648 56.346 1.00 96.62 907 SER A N 1
ATOM 7056 C CA . SER A 1 907 ? -22.542 15.977 55.943 1.00 96.62 907 SER A CA 1
ATOM 7057 C C . SER A 1 907 ? -22.882 16.085 54.450 1.00 96.62 907 SER A C 1
ATOM 7059 O O . SER A 1 907 ? -23.252 17.160 53.964 1.00 96.62 907 SER A O 1
ATOM 7061 N N . ARG A 1 908 ? -22.728 14.993 53.691 1.00 97.44 908 ARG A N 1
ATOM 7062 C CA . ARG A 1 908 ? -22.980 14.965 52.247 1.00 97.44 908 ARG A CA 1
ATOM 7063 C C . ARG A 1 908 ? -24.456 14.762 51.960 1.00 97.44 908 ARG A C 1
ATOM 7065 O O . ARG A 1 908 ? -25.051 13.763 52.350 1.00 97.44 908 ARG A O 1
ATOM 7072 N N . GLY A 1 909 ? -25.035 15.718 51.239 1.00 96.88 909 GLY A N 1
ATOM 7073 C CA . GLY A 1 909 ? -26.469 15.727 50.952 1.00 96.88 909 GLY A CA 1
ATOM 7074 C C . GLY A 1 909 ? -26.897 14.835 49.785 1.00 96.88 909 GLY A C 1
ATOM 7075 O O . GLY A 1 909 ? -28.093 14.602 49.633 1.00 96.88 909 GLY A O 1
ATOM 7076 N N . LEU A 1 910 ? -25.964 14.366 48.948 1.00 98.38 910 LEU A N 1
ATOM 7077 C CA . LEU A 1 910 ? -26.273 13.587 47.747 1.00 98.38 910 LEU A CA 1
ATOM 7078 C C . LEU A 1 910 ? -25.889 12.119 47.943 1.00 98.38 910 LEU A C 1
ATOM 7080 O O . LEU A 1 910 ? -24.748 11.809 48.291 1.00 98.38 910 LEU A O 1
ATOM 7084 N N . LEU A 1 911 ? -26.819 11.207 47.651 1.00 98.44 911 LEU A N 1
ATOM 7085 C CA . LEU A 1 911 ? -26.518 9.773 47.614 1.00 98.44 911 LEU A CA 1
ATOM 7086 C C . LEU A 1 911 ? -25.540 9.473 46.475 1.00 98.44 911 LEU A C 1
ATOM 7088 O O . LEU A 1 911 ? -24.535 8.792 46.664 1.00 98.44 911 LEU A O 1
ATOM 7092 N N . THR A 1 912 ? -25.824 10.016 45.293 1.00 98.50 912 THR A N 1
ATOM 7093 C CA . THR A 1 912 ? -24.922 9.931 44.151 1.00 98.50 912 THR A CA 1
ATOM 7094 C C . THR A 1 912 ? -25.086 11.105 43.190 1.00 98.50 912 THR A C 1
ATOM 7096 O O . THR A 1 912 ? -26.066 11.849 43.271 1.00 98.50 912 THR A O 1
ATOM 7099 N N . SER A 1 913 ? -24.126 11.292 42.287 1.00 98.38 913 SER A N 1
ATOM 7100 C CA . SER A 1 913 ? -24.179 12.327 41.256 1.00 98.38 913 SER A CA 1
ATOM 7101 C C . SER A 1 913 ? -23.520 11.901 39.949 1.00 98.38 913 SER A C 1
ATOM 7103 O O . SER A 1 913 ? -22.662 11.023 39.937 1.00 98.38 913 SER A O 1
ATOM 7105 N N . TYR A 1 914 ? -23.922 12.538 38.850 1.00 97.75 914 TYR A N 1
ATOM 7106 C CA . TYR A 1 914 ? -23.280 12.451 37.543 1.00 97.75 914 TYR A CA 1
ATOM 7107 C C . TYR A 1 914 ? -23.176 13.849 36.926 1.00 97.75 914 TYR A C 1
ATOM 7109 O O . TYR A 1 914 ? -24.195 14.501 36.694 1.00 97.75 914 TYR A O 1
ATOM 7117 N N . MET A 1 915 ? -21.954 14.290 36.630 1.00 95.88 915 MET A N 1
ATOM 7118 C CA . MET A 1 915 ? -21.689 15.555 35.940 1.00 95.88 915 MET A CA 1
ATOM 7119 C C . MET A 1 915 ? -20.990 15.260 34.610 1.00 95.88 915 MET A C 1
ATOM 7121 O O . MET A 1 915 ? -19.789 15.007 34.577 1.00 95.88 915 MET A O 1
ATOM 7125 N N . GLY A 1 916 ? -21.741 15.243 33.510 1.00 93.19 916 GLY A N 1
ATOM 7126 C CA . GLY A 1 916 ? -21.217 14.906 32.190 1.00 93.19 916 GLY A CA 1
ATOM 7127 C C . GLY A 1 916 ? -22.274 14.893 31.086 1.00 93.19 916 GLY A C 1
ATOM 7128 O O . GLY A 1 916 ? -23.465 15.108 31.309 1.00 93.19 916 GLY A O 1
ATOM 7129 N N . SER A 1 917 ? -21.827 14.663 29.851 1.00 91.69 917 SER A N 1
ATOM 7130 C CA . SER A 1 917 ? -22.709 14.672 28.683 1.00 91.69 917 SER A CA 1
ATOM 7131 C C . SER A 1 917 ? -23.647 13.463 28.646 1.00 91.69 917 SER A C 1
ATOM 7133 O O . SER A 1 917 ? -23.242 12.328 28.901 1.00 91.69 917 SER A O 1
ATOM 7135 N N . ARG A 1 918 ? -24.902 13.698 28.244 1.00 93.75 918 ARG A N 1
ATOM 7136 C CA . ARG A 1 918 ? -25.935 12.653 28.128 1.00 93.75 918 ARG A CA 1
ATOM 7137 C C . ARG A 1 918 ? -25.710 11.693 26.952 1.00 93.75 918 ARG A C 1
ATOM 7139 O O . ARG A 1 918 ? -26.085 10.534 27.061 1.00 93.75 918 ARG A O 1
ATOM 7146 N N . GLY A 1 919 ? -25.101 12.167 25.859 1.00 89.38 919 GLY A N 1
ATOM 7147 C CA . GLY A 1 919 ? -25.020 11.435 24.585 1.00 89.38 919 GLY A CA 1
ATOM 7148 C C . GLY A 1 919 ? -23.684 10.753 24.264 1.00 89.38 919 GLY A C 1
ATOM 7149 O O . GLY A 1 919 ? -23.633 9.955 23.338 1.00 89.38 919 GLY A O 1
ATOM 7150 N N . ASN A 1 920 ? -22.597 11.013 25.003 1.00 86.81 920 ASN A N 1
ATOM 7151 C CA . ASN A 1 920 ? -21.268 10.479 24.642 1.00 86.81 920 ASN A CA 1
ATOM 7152 C C . ASN A 1 920 ? -21.034 9.069 25.214 1.00 86.81 920 ASN A C 1
ATOM 7154 O O . ASN A 1 920 ? -20.091 8.849 25.980 1.00 86.81 920 ASN A O 1
ATOM 7158 N N . ALA A 1 921 ? -21.926 8.134 24.889 1.00 91.06 921 ALA A N 1
ATOM 7159 C CA . ALA A 1 921 ? -21.781 6.711 25.177 1.00 91.06 921 ALA A CA 1
ATOM 7160 C C . ALA A 1 921 ? -22.624 5.871 24.200 1.00 91.06 921 ALA A C 1
ATOM 7162 O O . ALA A 1 921 ? -23.714 6.304 23.822 1.00 91.06 921 ALA A O 1
ATOM 7163 N N . PRO A 1 922 ? -22.184 4.651 23.848 1.00 90.88 922 PRO A N 1
ATOM 7164 C CA . PRO A 1 922 ? -22.955 3.740 23.012 1.00 90.88 922 PRO A CA 1
ATOM 7165 C C . PRO A 1 922 ? -24.344 3.435 23.571 1.00 90.88 922 PRO A C 1
ATOM 7167 O O . PRO A 1 922 ? -24.553 3.393 24.790 1.00 90.88 922 PRO A O 1
ATOM 7170 N N . GLN A 1 923 ? -25.278 3.138 22.665 1.00 91.88 923 GLN A N 1
ATOM 7171 C CA . GLN A 1 923 ? -26.626 2.650 22.983 1.00 91.88 923 GLN A CA 1
ATOM 7172 C C . GLN A 1 923 ? -27.410 3.558 23.952 1.00 91.88 923 GLN A C 1
ATOM 7174 O O . GLN A 1 923 ? -28.211 3.052 24.748 1.00 91.88 923 GLN A O 1
ATOM 7179 N N . ASP A 1 924 ? -27.147 4.868 23.933 1.00 93.81 924 ASP A N 1
ATOM 7180 C CA . ASP A 1 924 ? -27.733 5.871 24.833 1.00 93.81 924 ASP A CA 1
ATOM 7181 C C . ASP A 1 924 ? -27.622 5.483 26.316 1.00 93.81 924 ASP A C 1
ATOM 7183 O O . ASP A 1 924 ? -28.494 5.782 27.138 1.00 93.81 924 ASP A O 1
ATOM 7187 N N . MET A 1 925 ? -26.561 4.749 26.678 1.00 94.94 925 MET A N 1
ATOM 7188 C CA . MET A 1 925 ? -26.456 4.135 28.000 1.00 94.94 925 MET A CA 1
ATOM 7189 C C . MET A 1 925 ? -26.507 5.178 29.118 1.00 94.94 925 MET A C 1
ATOM 7191 O O . MET A 1 925 ? -27.172 4.953 30.127 1.00 94.94 925 MET A O 1
ATOM 7195 N N . ARG A 1 926 ? -25.875 6.342 28.929 1.00 96.94 926 ARG A N 1
ATOM 7196 C CA . ARG A 1 926 ? -25.879 7.424 29.923 1.00 96.94 926 ARG A CA 1
ATOM 7197 C C . ARG A 1 926 ? -27.274 7.988 30.156 1.00 96.94 926 ARG A C 1
ATOM 7199 O O . ARG A 1 926 ? -27.644 8.213 31.301 1.00 96.94 926 ARG A O 1
ATOM 7206 N N . GLU A 1 927 ? -28.079 8.152 29.111 1.00 96.81 927 GLU A N 1
ATOM 7207 C CA . GLU A 1 927 ? -29.471 8.579 29.266 1.00 96.81 927 GLU A CA 1
ATOM 7208 C C . GLU A 1 927 ? -30.305 7.522 30.006 1.00 96.81 927 GLU A C 1
ATOM 7210 O O . GLU A 1 927 ? -31.077 7.851 30.909 1.00 96.81 927 GLU A O 1
ATOM 7215 N N . LYS A 1 928 ? -30.114 6.238 29.679 1.00 97.44 928 LYS A N 1
ATOM 7216 C CA . LYS A 1 928 ? -30.773 5.124 30.381 1.00 97.44 928 LYS A CA 1
ATOM 7217 C C . LYS A 1 928 ? -30.375 5.077 31.858 1.00 97.44 928 LYS A C 1
ATOM 7219 O O . LYS A 1 928 ? -31.247 4.951 32.715 1.00 97.44 928 LYS A O 1
ATOM 7224 N N . MET A 1 929 ? -29.085 5.232 32.154 1.00 98.12 929 MET A N 1
ATOM 7225 C CA . MET A 1 929 ? -28.552 5.329 33.512 1.00 98.12 929 MET A CA 1
ATOM 7226 C C . MET A 1 929 ? -29.211 6.484 34.272 1.00 98.12 929 MET A C 1
ATOM 7228 O O . MET A 1 929 ? -29.717 6.265 35.367 1.00 98.12 929 MET A O 1
ATOM 7232 N N . ILE A 1 930 ? -29.265 7.686 33.687 1.00 98.25 930 ILE A N 1
ATOM 7233 C CA . ILE A 1 930 ? -29.883 8.869 34.307 1.00 98.25 930 ILE A CA 1
ATOM 7234 C C . ILE A 1 930 ? -31.339 8.589 34.696 1.00 98.25 930 ILE A C 1
ATOM 7236 O O . ILE A 1 930 ? -31.705 8.784 35.853 1.00 98.25 930 ILE A O 1
ATOM 7240 N N . LYS A 1 931 ? -32.142 8.041 33.774 1.00 98.06 931 LYS A N 1
ATOM 7241 C CA . LYS A 1 931 ? -33.551 7.693 34.038 1.00 98.06 931 LYS A CA 1
ATOM 7242 C C . LYS A 1 931 ? -33.693 6.703 35.197 1.00 98.06 931 LYS A C 1
ATOM 7244 O O . LYS A 1 931 ? -34.590 6.841 36.029 1.00 98.06 931 LYS A O 1
ATOM 7249 N N . VAL A 1 932 ? -32.816 5.698 35.260 1.00 98.44 932 VAL A N 1
ATOM 7250 C CA . VAL A 1 932 ? -32.805 4.704 36.343 1.00 98.44 932 VAL A CA 1
ATOM 7251 C C . VAL A 1 932 ? -32.423 5.344 37.679 1.00 98.44 932 VAL A C 1
ATOM 7253 O O . VAL A 1 932 ? -33.077 5.071 38.687 1.00 98.44 932 VAL A O 1
ATOM 7256 N N . VAL A 1 933 ? -31.417 6.218 37.690 1.00 98.44 933 VAL A N 1
ATOM 7257 C CA . VAL A 1 933 ? -30.942 6.909 38.898 1.00 98.44 933 VAL A CA 1
ATOM 7258 C C . VAL A 1 933 ? -32.010 7.839 39.452 1.00 98.44 933 VAL A C 1
ATOM 7260 O O . VAL A 1 933 ? -32.331 7.737 40.630 1.00 98.44 933 VAL A O 1
ATOM 7263 N N . GLU A 1 934 ? -32.607 8.696 38.623 1.00 98.06 934 GLU A N 1
ATOM 7264 C CA . GLU A 1 934 ? -33.658 9.632 39.048 1.00 98.06 934 GLU A CA 1
ATOM 7265 C C . GLU A 1 934 ? -34.878 8.889 39.608 1.00 98.06 934 GLU A C 1
ATOM 7267 O O . GLU A 1 934 ? -35.394 9.230 40.676 1.00 98.06 934 GLU A O 1
ATOM 7272 N N . LYS A 1 935 ? -35.305 7.815 38.929 1.00 98.38 935 LYS A N 1
ATOM 7273 C CA . LYS A 1 935 ? -36.402 6.961 39.396 1.00 98.38 935 LYS A CA 1
ATOM 7274 C C . LYS A 1 935 ? -36.081 6.316 40.745 1.00 98.38 935 LYS A C 1
ATOM 7276 O O . LYS A 1 935 ? -36.918 6.345 41.644 1.00 98.38 935 LYS A O 1
ATOM 7281 N N . THR A 1 936 ? -34.892 5.733 40.885 1.00 98.38 936 THR A N 1
ATOM 7282 C CA . THR A 1 936 ? -34.489 5.022 42.107 1.00 98.38 936 THR A CA 1
ATOM 7283 C C . THR A 1 936 ? -34.281 5.993 43.269 1.00 98.38 936 THR A C 1
ATOM 7285 O O . THR A 1 936 ? -34.722 5.725 44.381 1.00 98.38 936 THR A O 1
ATOM 7288 N N . ALA A 1 937 ? -33.683 7.158 43.021 1.00 98.00 937 ALA A N 1
ATOM 7289 C CA . ALA A 1 937 ? -33.496 8.211 44.016 1.00 98.00 937 ALA A CA 1
ATOM 7290 C C . ALA A 1 937 ? -34.831 8.676 44.617 1.00 98.00 937 ALA A C 1
ATOM 7292 O O . ALA A 1 937 ? -34.956 8.779 45.836 1.00 98.00 937 ALA A O 1
ATOM 7293 N N . LYS A 1 938 ? -35.856 8.853 43.770 1.00 97.88 938 LYS A N 1
ATOM 7294 C CA . LYS A 1 938 ? -37.223 9.164 44.210 1.00 97.88 938 LYS A CA 1
ATOM 7295 C C . LYS A 1 938 ? -37.828 8.051 45.073 1.00 97.88 938 LYS A C 1
ATOM 7297 O O . LYS A 1 938 ? -38.525 8.348 46.033 1.00 97.88 938 LYS A O 1
ATOM 7302 N N . GLN A 1 939 ? -37.575 6.782 44.743 1.00 98.12 939 GLN A N 1
ATOM 7303 C CA . GLN A 1 939 ? -38.063 5.638 45.529 1.00 98.12 939 GLN A CA 1
ATOM 7304 C C . GLN A 1 939 ? -37.382 5.521 46.897 1.00 98.12 939 GLN A C 1
ATOM 7306 O O . GLN A 1 939 ? -38.013 5.075 47.848 1.00 98.12 939 GLN A O 1
ATOM 7311 N N . LEU A 1 940 ? -36.110 5.911 46.991 1.00 97.81 940 LEU A N 1
ATOM 7312 C CA . LEU A 1 940 ? -35.330 5.873 48.230 1.00 97.81 940 LEU A CA 1
ATOM 7313 C C . LEU A 1 940 ? -35.471 7.145 49.082 1.00 97.81 940 LEU A C 1
ATOM 7315 O O . LEU A 1 940 ? -34.862 7.209 50.144 1.00 97.81 940 LEU A O 1
ATOM 7319 N N . ASP A 1 941 ? -36.217 8.152 48.616 1.00 97.19 941 ASP A N 1
ATOM 7320 C CA . ASP A 1 941 ? -36.286 9.490 49.221 1.00 97.19 941 ASP A CA 1
ATOM 7321 C C . ASP A 1 941 ? -34.885 10.086 49.484 1.00 97.19 941 ASP A C 1
ATOM 7323 O O . ASP A 1 941 ? -34.468 10.414 50.604 1.00 97.19 941 ASP A O 1
ATOM 7327 N N . ARG A 1 942 ? -34.078 10.130 48.415 1.00 97.31 942 ARG A N 1
ATOM 7328 C CA . ARG A 1 942 ? -32.696 10.620 48.449 1.00 97.31 942 ARG A CA 1
ATOM 7329 C C . ARG A 1 942 ? -32.413 11.589 47.315 1.00 97.31 942 ARG A C 1
ATOM 7331 O O . ARG A 1 942 ? -32.852 11.399 46.185 1.00 97.31 942 ARG A O 1
ATOM 7338 N N . ASN A 1 943 ? -31.598 12.596 47.614 1.00 97.81 943 ASN A N 1
ATOM 7339 C CA . ASN A 1 943 ? -31.161 13.567 46.621 1.00 97.81 943 ASN A CA 1
ATOM 7340 C C . ASN A 1 943 ? -30.042 12.993 45.748 1.00 97.81 943 ASN A C 1
ATOM 7342 O O . ASN A 1 943 ? -29.098 12.363 46.238 1.00 97.81 943 ASN A O 1
ATOM 7346 N N . VAL A 1 944 ? -30.135 13.273 44.453 1.00 98.12 944 VAL A N 1
ATOM 7347 C CA . VAL A 1 944 ? -29.093 13.025 43.455 1.00 98.12 944 VAL A CA 1
ATOM 7348 C C . VAL A 1 944 ? -28.911 14.276 42.605 1.00 98.12 944 VAL A C 1
ATOM 7350 O O . VAL A 1 944 ? -29.816 15.104 42.508 1.00 98.12 944 VAL A O 1
ATOM 7353 N N . THR A 1 945 ? -27.748 14.425 41.981 1.00 97.94 945 THR A N 1
ATOM 7354 C CA . THR A 1 945 ? -27.495 15.523 41.038 1.00 97.94 945 THR A CA 1
ATOM 7355 C C . THR A 1 945 ? -27.038 14.962 39.708 1.00 97.94 945 THR A C 1
ATOM 7357 O O . THR A 1 945 ? -26.041 14.249 39.652 1.00 97.94 945 THR A O 1
ATOM 7360 N N . ILE A 1 946 ? -27.762 15.296 38.642 1.00 96.44 946 ILE A N 1
ATOM 7361 C CA . ILE A 1 946 ? -27.443 14.913 37.270 1.00 96.44 946 ILE A CA 1
ATOM 7362 C C . ILE A 1 946 ? -27.352 16.185 36.436 1.00 96.44 946 ILE A C 1
ATOM 7364 O O . ILE A 1 946 ? -28.307 16.960 36.395 1.00 96.44 946 ILE A O 1
ATOM 7368 N N . GLY A 1 947 ? -26.245 16.399 35.734 1.00 92.31 947 GLY A N 1
ATOM 7369 C CA . GLY A 1 947 ? -26.127 17.586 34.898 1.00 92.31 947 GLY A CA 1
ATOM 7370 C C . GLY A 1 947 ? -24.788 17.746 34.207 1.00 92.31 947 GLY A C 1
ATOM 7371 O O . GLY A 1 947 ? -24.037 16.796 34.015 1.00 92.31 947 GLY A O 1
ATOM 7372 N N . PHE A 1 948 ? -24.520 18.983 33.816 1.00 89.44 948 PHE A N 1
ATOM 7373 C CA . PHE A 1 948 ? -23.256 19.458 33.275 1.00 89.44 948 PHE A CA 1
ATOM 7374 C C . PHE A 1 948 ? -22.984 20.815 33.932 1.00 89.44 948 PHE A C 1
ATOM 7376 O O . PHE A 1 948 ? -23.935 21.552 34.184 1.00 89.44 948 PHE A O 1
ATOM 7383 N N . GLY A 1 949 ? -21.731 21.137 34.244 1.00 88.75 949 GLY A N 1
ATOM 7384 C CA . GLY A 1 949 ? -21.403 22.350 34.999 1.00 88.75 949 GLY A CA 1
ATOM 7385 C C . GLY A 1 949 ? -19.940 22.753 34.865 1.00 88.75 949 GLY A C 1
ATOM 7386 O O . GLY A 1 949 ? -19.163 22.071 34.191 1.00 88.75 949 GLY A O 1
ATOM 7387 N N . SER A 1 950 ? -19.570 23.869 35.501 1.00 89.38 950 SER A N 1
ATOM 7388 C CA . SER A 1 950 ? -18.174 24.329 35.533 1.00 89.38 950 SER A CA 1
ATOM 7389 C C . SER A 1 950 ? -17.275 23.357 36.308 1.00 89.38 950 SER A C 1
ATOM 7391 O O . SER A 1 950 ? -17.759 22.483 37.035 1.00 89.38 950 SER A O 1
ATOM 7393 N N . LYS A 1 951 ? -15.949 23.534 36.208 1.00 87.25 951 LYS A N 1
ATOM 7394 C CA . LYS A 1 951 ? -14.978 22.757 36.995 1.00 87.25 951 LYS A CA 1
ATOM 7395 C C . LYS A 1 951 ? -15.280 22.844 38.495 1.00 87.25 951 LYS A C 1
ATOM 7397 O O . LYS A 1 951 ? -15.347 21.824 39.175 1.00 87.25 951 LYS A O 1
ATOM 7402 N N . GLU A 1 952 ? -15.519 24.049 39.002 1.00 90.50 952 GLU A N 1
ATOM 7403 C CA . GLU A 1 952 ? -15.806 24.298 40.417 1.00 90.50 952 GLU A CA 1
ATOM 7404 C C . GLU A 1 952 ? -17.136 23.672 40.838 1.00 90.50 952 GLU A C 1
ATOM 7406 O O . GLU A 1 952 ? -17.264 23.160 41.950 1.00 90.50 952 GLU A O 1
ATOM 7411 N N . GLU A 1 953 ? -18.142 23.729 39.968 1.00 93.81 953 GLU A N 1
ATOM 7412 C CA . GLU A 1 953 ? -19.468 23.184 40.237 1.00 93.81 953 GLU A CA 1
ATOM 7413 C C . GLU A 1 953 ? -19.439 21.657 40.303 1.00 93.81 953 GLU A C 1
ATOM 7415 O O . GLU A 1 953 ? -19.914 21.071 41.277 1.00 93.81 953 GLU A O 1
ATOM 7420 N N . TRP A 1 954 ? -18.791 21.009 39.335 1.00 94.31 954 TRP A N 1
ATOM 7421 C CA . TRP A 1 954 ? -18.581 19.565 39.358 1.00 94.31 954 TRP A CA 1
ATOM 7422 C C . TRP A 1 954 ? -17.794 19.122 40.597 1.00 94.31 954 TRP A C 1
ATOM 7424 O O . TRP A 1 954 ? -18.229 18.200 41.290 1.00 94.31 954 TRP A O 1
ATOM 7434 N N . GLN A 1 955 ? -16.694 19.798 40.941 1.00 95.19 955 GLN A N 1
ATOM 7435 C CA . GLN A 1 955 ? -15.915 19.466 42.137 1.00 95.19 955 GLN A CA 1
ATOM 7436 C C . GLN A 1 955 ? -16.751 19.591 43.421 1.00 95.19 955 GLN A C 1
ATOM 7438 O O . GLN A 1 955 ? -16.686 18.713 44.286 1.00 95.19 955 GLN A O 1
ATOM 7443 N N . LYS A 1 956 ? -17.590 20.632 43.536 1.00 96.12 956 LYS A N 1
ATOM 7444 C CA . LYS A 1 956 ? -18.535 20.790 44.656 1.00 96.12 956 LYS A CA 1
ATOM 7445 C C . LYS A 1 956 ? -19.562 19.660 44.707 1.00 96.12 956 LYS A C 1
ATOM 7447 O O . LYS A 1 956 ? -19.837 19.149 45.791 1.00 96.12 956 LYS A O 1
ATOM 7452 N N . VAL A 1 957 ? -20.122 19.268 43.562 1.00 97.19 957 VAL A N 1
ATOM 7453 C CA . VAL A 1 957 ? -21.102 18.175 43.466 1.00 97.19 957 VAL A CA 1
ATOM 7454 C C . VAL A 1 957 ? -20.466 16.840 43.862 1.00 97.19 957 VAL A C 1
ATOM 7456 O O . VAL A 1 957 ? -21.016 16.140 44.715 1.00 97.19 957 VAL A O 1
ATOM 7459 N N . ALA A 1 958 ? -19.278 16.523 43.340 1.00 97.06 958 ALA A N 1
ATOM 7460 C CA . ALA A 1 958 ? -18.528 15.321 43.702 1.00 97.06 958 ALA A CA 1
ATOM 7461 C C . ALA A 1 958 ? -18.181 15.297 45.203 1.00 97.06 958 ALA A C 1
ATOM 7463 O O . ALA A 1 958 ? -18.409 14.295 45.877 1.00 97.06 958 ALA A O 1
ATOM 7464 N N . GLY A 1 959 ? -17.726 16.427 45.759 1.00 96.50 959 GLY A N 1
ATOM 7465 C CA . GLY A 1 959 ? -17.430 16.574 47.189 1.00 96.50 959 GLY A CA 1
ATOM 7466 C C . GLY A 1 959 ? -18.655 16.497 48.107 1.00 96.50 959 GLY A C 1
ATOM 7467 O O . GLY A 1 959 ? -18.523 16.206 49.293 1.00 96.50 959 GLY A O 1
ATOM 7468 N N . ASN A 1 960 ? -19.857 16.727 47.570 1.00 97.50 960 ASN A N 1
ATOM 7469 C CA . ASN A 1 960 ? -21.130 16.609 48.284 1.00 97.50 960 ASN A CA 1
ATOM 7470 C C . ASN A 1 960 ? -21.848 15.268 48.045 1.00 97.50 960 ASN A C 1
ATOM 7472 O O . ASN A 1 960 ? -22.970 15.097 48.523 1.00 97.50 960 ASN A O 1
ATOM 7476 N N . SER A 1 961 ? -21.229 14.342 47.308 1.00 98.31 961 SER A N 1
ATOM 7477 C CA . SER A 1 961 ? -21.794 13.031 46.977 1.00 98.31 961 SER A CA 1
ATOM 7478 C C . SER A 1 961 ? -21.155 11.918 47.796 1.00 98.31 961 SER A C 1
ATOM 7480 O O . SER A 1 961 ? -19.938 11.910 47.992 1.00 98.31 961 SER A O 1
ATOM 7482 N N . LYS A 1 962 ? -21.957 10.951 48.255 1.00 98.44 962 LYS A N 1
ATOM 7483 C CA . LYS A 1 962 ? -21.428 9.734 48.893 1.00 98.44 962 LYS A CA 1
ATOM 7484 C C . LYS A 1 962 ? -20.615 8.889 47.908 1.00 98.44 962 LYS A C 1
ATOM 7486 O O . LYS A 1 962 ? -19.541 8.412 48.251 1.00 98.44 962 LYS A O 1
ATOM 7491 N N . ALA A 1 963 ? -21.088 8.771 46.667 1.00 98.50 963 ALA A N 1
ATOM 7492 C CA . ALA A 1 963 ? -20.352 8.162 45.560 1.00 98.50 963 ALA A CA 1
ATOM 7493 C C . ALA A 1 963 ? -20.706 8.836 44.222 1.00 98.50 963 ALA A C 1
ATOM 7495 O O . ALA A 1 963 ? -21.813 9.346 44.063 1.00 98.50 963 ALA A O 1
ATOM 7496 N N . SER A 1 964 ? -19.795 8.839 43.249 1.00 98.62 964 SER A N 1
ATOM 7497 C CA . SER A 1 964 ? -19.985 9.514 41.951 1.00 98.62 964 SER A CA 1
ATOM 7498 C C . SER A 1 964 ? -20.157 8.508 40.813 1.00 98.62 964 SER A C 1
ATOM 7500 O O . SER A 1 964 ? -19.332 7.612 40.637 1.00 98.62 964 SER A O 1
ATOM 7502 N N . LEU A 1 965 ? -21.213 8.653 40.016 1.00 98.62 965 LEU A N 1
ATOM 7503 C CA . LEU A 1 965 ? -21.475 7.826 38.840 1.00 98.62 965 LEU A CA 1
ATOM 7504 C C . LEU A 1 965 ? -20.465 8.141 37.743 1.00 98.62 965 LEU A C 1
ATOM 7506 O O . LEU A 1 965 ? -20.364 9.267 37.268 1.00 98.62 965 LEU A O 1
ATOM 7510 N N . CYS A 1 966 ? -19.763 7.110 37.300 1.00 98.00 966 CYS A N 1
ATOM 7511 C CA . CYS A 1 966 ? -18.734 7.158 36.274 1.00 98.00 966 CYS A CA 1
ATOM 7512 C C . CYS A 1 966 ? -19.107 6.202 35.127 1.00 98.00 966 CYS A C 1
ATOM 7514 O O . CYS A 1 966 ? -18.458 5.162 34.947 1.00 98.00 966 CYS A O 1
ATOM 7516 N N . PRO A 1 967 ? -20.175 6.495 34.357 1.00 97.31 967 PRO A N 1
ATOM 7517 C CA . PRO A 1 967 ? -20.522 5.683 33.200 1.00 97.31 967 PRO A CA 1
ATOM 7518 C C . PRO A 1 967 ? -19.393 5.691 32.173 1.00 97.31 967 PRO A C 1
ATOM 7520 O O . PRO A 1 967 ? -18.676 6.690 32.020 1.00 97.31 967 PRO A O 1
ATOM 7523 N N . ARG A 1 968 ? -19.253 4.588 31.433 1.00 94.44 968 ARG A N 1
ATOM 7524 C CA . ARG A 1 968 ? -18.321 4.523 30.300 1.00 94.44 968 ARG A CA 1
ATOM 7525 C C . ARG A 1 968 ? -18.550 5.649 29.278 1.00 94.44 968 ARG A C 1
ATOM 7527 O O . ARG A 1 968 ? -19.617 6.275 29.220 1.00 94.44 968 ARG A O 1
ATOM 7534 N N . GLY A 1 969 ? -17.506 5.957 28.515 1.00 91.69 969 GLY A N 1
ATOM 7535 C CA . GLY A 1 969 ? -17.573 6.842 27.351 1.00 91.69 969 GLY A CA 1
ATOM 7536 C C . GLY A 1 969 ? -17.845 6.059 26.072 1.00 91.69 969 GLY A C 1
ATOM 7537 O O . GLY A 1 969 ? -18.541 5.043 26.099 1.00 91.69 969 GLY A O 1
ATOM 7538 N N . TYR A 1 970 ? -17.256 6.523 24.967 1.00 89.31 970 TYR A N 1
ATOM 7539 C CA . TYR A 1 970 ? -17.164 5.741 23.731 1.00 89.31 970 TYR A CA 1
ATOM 7540 C C . TYR A 1 970 ? -16.403 4.428 23.961 1.00 89.31 970 TYR A C 1
ATOM 7542 O O . TYR A 1 970 ? -16.915 3.363 23.623 1.00 89.31 970 TYR A O 1
ATOM 7550 N N . GLY A 1 971 ? -15.262 4.475 24.656 1.00 90.94 971 GLY A N 1
ATOM 7551 C CA . GLY A 1 971 ? -14.570 3.284 25.161 1.00 90.94 971 GLY A CA 1
ATOM 7552 C C . GLY A 1 971 ? -15.311 2.598 26.317 1.00 90.94 971 GLY A C 1
ATOM 7553 O O . GLY A 1 971 ? -16.332 3.094 26.798 1.00 90.94 971 GLY A O 1
ATOM 7554 N N . ARG A 1 972 ? -14.808 1.454 26.799 1.00 92.38 972 ARG A N 1
ATOM 7555 C CA . ARG A 1 972 ? -15.386 0.720 27.950 1.00 92.38 972 ARG A CA 1
ATOM 7556 C C . ARG A 1 972 ? -15.182 1.410 29.290 1.00 92.38 972 ARG A C 1
ATOM 7558 O O . ARG A 1 972 ? -15.882 1.079 30.239 1.00 92.38 972 ARG A O 1
ATOM 7565 N N . THR A 1 973 ? -14.280 2.381 29.368 1.00 93.38 973 THR A N 1
ATOM 7566 C CA . THR A 1 973 ? -14.076 3.220 30.553 1.00 93.38 973 THR A CA 1
ATOM 7567 C C . THR A 1 973 ? -14.290 4.702 30.220 1.00 93.38 973 THR A C 1
ATOM 7569 O O . THR A 1 973 ? -14.694 5.049 29.106 1.00 93.38 973 THR A O 1
ATOM 7572 N N . SER A 1 974 ? -14.098 5.594 31.188 1.00 94.25 974 SER A N 1
ATOM 7573 C CA . SER A 1 974 ? -14.148 7.043 30.974 1.00 94.25 974 SER A CA 1
ATOM 7574 C C . SER A 1 974 ? -13.135 7.768 31.853 1.00 94.25 974 SER A C 1
ATOM 7576 O O . SER A 1 974 ? -12.761 7.267 32.914 1.00 94.25 974 SER A O 1
ATOM 7578 N N . PHE A 1 975 ? -12.741 8.976 31.431 1.00 95.00 975 PHE A N 1
ATOM 7579 C CA . PHE A 1 975 ? -11.901 9.874 32.235 1.00 95.00 975 PHE A CA 1
ATOM 7580 C C . PHE A 1 975 ? -12.464 10.062 33.650 1.00 95.00 975 PHE A C 1
ATOM 7582 O O . PHE A 1 975 ? -11.717 10.063 34.626 1.00 95.00 975 PHE A O 1
ATOM 7589 N N . HIS A 1 976 ? -13.796 10.101 33.756 1.00 95.56 976 HIS A N 1
ATOM 7590 C CA . HIS A 1 976 ? -14.517 10.374 34.991 1.00 95.56 976 HIS A CA 1
ATOM 7591 C C . HIS A 1 976 ? -14.167 9.426 36.137 1.00 95.56 976 HIS A C 1
ATOM 7593 O O . HIS A 1 976 ? -14.043 9.874 37.272 1.00 95.56 976 HIS A O 1
ATOM 7599 N N . VAL A 1 977 ? -13.948 8.132 35.860 1.00 97.38 977 VAL A N 1
ATOM 7600 C CA . VAL A 1 977 ? -13.552 7.167 36.904 1.00 97.38 977 VAL A CA 1
ATOM 7601 C C . VAL A 1 977 ? -12.279 7.642 37.611 1.00 97.38 977 VAL A C 1
ATOM 7603 O O . VAL A 1 977 ? -12.209 7.648 38.839 1.00 97.38 977 VAL A O 1
ATOM 7606 N N . TYR A 1 978 ? -11.284 8.075 36.839 1.00 97.12 978 TYR A N 1
ATOM 7607 C CA . TYR A 1 978 ? -9.963 8.416 37.358 1.00 97.12 978 TYR A CA 1
ATOM 7608 C C . TYR A 1 978 ? -9.862 9.864 37.825 1.00 97.12 978 TYR A C 1
ATOM 7610 O O . TYR A 1 978 ? -9.068 10.145 38.714 1.00 97.12 978 TYR A O 1
ATOM 7618 N N . GLU A 1 979 ? -10.681 10.769 37.293 1.00 97.38 979 GLU A N 1
ATOM 7619 C CA . GLU A 1 979 ? -10.862 12.111 37.856 1.00 97.38 979 GLU A CA 1
ATOM 7620 C C . GLU A 1 979 ? -11.430 12.021 39.288 1.00 97.38 979 GLU A C 1
ATOM 7622 O O . GLU A 1 979 ? -10.904 12.636 40.215 1.00 97.38 979 GLU A O 1
ATOM 7627 N N . ILE A 1 980 ? -12.453 11.183 39.500 1.00 98.31 980 ILE A N 1
ATOM 7628 C CA . ILE A 1 980 ? -13.057 10.926 40.818 1.00 98.31 980 ILE A CA 1
ATOM 7629 C C . ILE A 1 980 ? -12.047 10.282 41.785 1.00 98.31 980 ILE A C 1
ATOM 7631 O O . ILE A 1 980 ? -11.917 10.738 42.924 1.00 98.31 980 ILE A O 1
ATOM 7635 N N . LEU A 1 981 ? -11.279 9.285 41.332 1.00 98.38 981 LEU A N 1
ATOM 7636 C CA . LEU A 1 981 ? -10.235 8.656 42.154 1.00 98.38 981 LEU A CA 1
ATOM 7637 C C . LEU A 1 981 ? -9.109 9.636 42.528 1.00 98.38 981 LEU A C 1
ATOM 7639 O O . LEU A 1 981 ? -8.712 9.689 43.691 1.00 98.38 981 LEU A O 1
ATOM 7643 N N . GLN A 1 982 ? -8.631 10.457 41.586 1.00 98.06 982 GLN A N 1
ATOM 7644 C CA . GLN A 1 982 ? -7.614 11.487 41.850 1.00 98.06 982 GLN A CA 1
ATOM 7645 C C . GLN A 1 982 ? -8.082 12.540 42.863 1.00 98.06 982 GLN A C 1
ATOM 7647 O O . GLN A 1 982 ? -7.289 13.004 43.685 1.00 98.06 982 GLN A O 1
ATOM 7652 N N . MET A 1 983 ? -9.378 12.862 42.858 1.00 97.81 983 MET A N 1
ATOM 7653 C CA . MET A 1 983 ? -10.010 13.752 43.835 1.00 97.81 983 MET A CA 1
ATOM 7654 C C . MET A 1 983 ? -10.210 13.122 45.223 1.00 97.81 983 MET A C 1
ATOM 7656 O O . MET A 1 983 ? -10.651 13.818 46.142 1.00 97.81 983 MET A O 1
ATOM 7660 N N . GLY A 1 984 ? -9.888 11.836 45.407 1.00 97.81 984 GLY A N 1
ATOM 7661 C CA . GLY A 1 984 ? -10.076 11.123 46.673 1.00 97.81 984 GLY A CA 1
ATOM 7662 C C . GLY A 1 984 ? -11.526 10.706 46.934 1.00 97.81 984 GLY A C 1
ATOM 7663 O O . GLY A 1 984 ? -11.936 10.634 48.092 1.00 97.81 984 GLY A O 1
ATOM 7664 N N . ARG A 1 985 ? -12.315 10.493 45.872 1.00 98.19 985 ARG A N 1
ATOM 7665 C CA . ARG A 1 985 ? -13.754 10.194 45.926 1.00 98.19 985 ARG A CA 1
ATOM 7666 C C . ARG A 1 985 ? -14.057 8.794 45.413 1.00 98.19 985 ARG A C 1
ATOM 7668 O O . ARG A 1 985 ? -13.297 8.242 44.628 1.00 98.19 985 ARG A O 1
ATOM 7675 N N . ILE A 1 986 ? -15.195 8.244 45.841 1.00 98.69 986 ILE A N 1
ATOM 7676 C CA . ILE A 1 986 ? -15.635 6.886 45.494 1.00 98.69 986 ILE A CA 1
ATOM 7677 C C . ILE A 1 986 ? -16.324 6.882 44.115 1.00 98.69 986 ILE A C 1
ATOM 7679 O O . ILE A 1 986 ? -17.391 7.496 43.981 1.00 98.69 986 ILE A O 1
ATOM 7683 N N . PRO A 1 987 ? -15.782 6.192 43.093 1.00 98.62 987 PRO A N 1
ATOM 7684 C CA . PRO A 1 987 ? -16.438 6.033 41.801 1.00 98.62 987 PRO A CA 1
ATOM 7685 C C . PRO A 1 987 ? -17.426 4.857 41.788 1.00 98.62 987 PRO A C 1
ATOM 7687 O O . PRO A 1 987 ? -17.221 3.820 42.421 1.00 98.62 987 PRO A O 1
ATOM 7690 N N . ILE A 1 988 ? -18.472 4.992 40.975 1.00 98.69 988 ILE A N 1
ATOM 7691 C CA . ILE A 1 988 ? -19.348 3.905 40.534 1.00 98.69 988 ILE A CA 1
ATOM 7692 C C . ILE A 1 988 ? -19.160 3.753 39.026 1.00 98.69 988 ILE A C 1
ATOM 7694 O O . ILE A 1 988 ? -19.708 4.531 38.248 1.00 98.69 988 ILE A O 1
ATOM 7698 N N . HIS A 1 989 ? -18.386 2.766 38.588 1.00 98.38 989 HIS A N 1
ATOM 7699 C CA . HIS A 1 989 ? -18.217 2.489 37.168 1.00 98.38 989 HIS A CA 1
ATOM 7700 C C . HIS A 1 989 ? -19.460 1.793 36.600 1.00 98.38 989 HIS A C 1
ATOM 7702 O O . HIS A 1 989 ? -19.790 0.678 37.013 1.00 98.38 989 HIS A O 1
ATOM 7708 N N . VAL A 1 990 ? -20.129 2.446 35.644 1.00 98.19 990 VAL A N 1
ATOM 7709 C CA . VAL A 1 990 ? -21.311 1.889 34.968 1.00 98.19 990 VAL A CA 1
ATOM 7710 C C . VAL A 1 990 ? -20.942 1.417 33.560 1.00 98.19 990 VAL A C 1
ATOM 7712 O O . VAL A 1 990 ? -20.565 2.233 32.711 1.00 98.19 990 VAL A O 1
ATOM 7715 N N . TYR A 1 991 ? -21.045 0.108 33.314 1.00 95.94 991 TYR A N 1
ATOM 7716 C CA . TYR A 1 991 ? -20.655 -0.542 32.054 1.00 95.94 991 TYR A CA 1
ATOM 7717 C C . TYR A 1 991 ? -21.856 -1.117 31.279 1.00 95.94 991 TYR A C 1
ATOM 7719 O O . TYR A 1 991 ? -22.986 -1.122 31.765 1.00 95.94 991 TYR A O 1
ATOM 7727 N N . ILE A 1 992 ? -21.618 -1.551 30.033 1.00 93.00 992 ILE A N 1
ATOM 7728 C CA . ILE A 1 992 ? -22.644 -2.160 29.159 1.00 93.00 992 ILE A CA 1
ATOM 7729 C C . ILE A 1 992 ? -22.475 -3.678 29.088 1.00 93.00 992 ILE A C 1
ATOM 7731 O O . ILE A 1 992 ? -23.446 -4.412 29.226 1.00 93.00 992 ILE A O 1
ATOM 7735 N N . ASP A 1 993 ? -21.254 -4.140 28.829 1.00 91.31 993 ASP A N 1
ATOM 7736 C CA . ASP A 1 993 ? -20.937 -5.542 28.574 1.00 91.31 993 ASP A CA 1
ATOM 7737 C C . ASP A 1 993 ? -20.092 -6.144 29.699 1.00 91.31 993 ASP A C 1
ATOM 7739 O O . ASP A 1 993 ? -20.529 -7.084 30.355 1.00 91.31 993 ASP A O 1
ATOM 7743 N N . ILE A 1 994 ? -18.911 -5.581 29.956 1.00 92.69 994 ILE A N 1
ATOM 7744 C CA . ILE A 1 994 ? -18.006 -6.024 31.019 1.00 92.69 994 ILE A CA 1
ATOM 7745 C C . ILE A 1 994 ? -17.374 -4.814 31.722 1.00 92.69 994 ILE A C 1
ATOM 7747 O O . ILE A 1 994 ? -17.180 -3.774 31.083 1.00 92.69 994 ILE A O 1
ATOM 7751 N N . PRO A 1 995 ? -17.013 -4.926 33.012 1.00 93.69 995 PRO A N 1
ATOM 7752 C CA . PRO A 1 995 ? -16.237 -3.888 33.677 1.00 93.69 995 PRO A CA 1
ATOM 7753 C C . PRO A 1 995 ? -14.815 -3.852 33.102 1.00 93.69 995 PRO A C 1
ATOM 7755 O O . PRO A 1 995 ? -14.120 -4.866 33.106 1.00 93.69 995 PRO A O 1
ATOM 7758 N N . TRP A 1 996 ? -14.366 -2.681 32.640 1.00 94.75 996 TRP A N 1
ATOM 7759 C CA . TRP A 1 996 ? -12.993 -2.476 32.162 1.00 94.75 996 TRP A CA 1
ATOM 7760 C C . TRP A 1 996 ? -12.246 -1.506 33.074 1.00 94.75 996 TRP A C 1
ATOM 7762 O O . TRP A 1 996 ? -12.271 -0.286 32.879 1.00 94.75 996 TRP A O 1
ATOM 7772 N N . LEU A 1 997 ? -11.618 -2.059 34.110 1.00 95.44 997 LEU A N 1
ATOM 7773 C CA . LEU A 1 997 ? -10.955 -1.299 35.164 1.00 95.44 997 LEU A CA 1
ATOM 7774 C C . LEU A 1 997 ? -9.604 -1.929 35.529 1.00 95.44 997 LEU A C 1
ATOM 7776 O O . LEU A 1 997 ? -9.514 -3.159 35.609 1.00 95.44 997 LEU A O 1
ATOM 7780 N N . PRO A 1 998 ? -8.566 -1.111 35.772 1.00 94.44 998 PRO A N 1
ATOM 7781 C CA . PRO A 1 998 ? -7.304 -1.561 36.328 1.00 94.44 998 PRO A CA 1
ATOM 7782 C C . PRO A 1 998 ? -7.503 -1.981 37.783 1.00 94.44 998 PRO A C 1
ATOM 7784 O O . PRO A 1 998 ? -8.490 -1.616 38.427 1.00 94.44 998 PRO A O 1
ATOM 7787 N N . TYR A 1 999 ? -6.525 -2.716 38.307 1.00 95.00 999 TYR A N 1
ATOM 7788 C CA . TYR A 1 999 ? -6.476 -3.088 39.721 1.00 95.00 999 TYR A CA 1
ATOM 7789 C C . TYR A 1 999 ? -7.736 -3.852 40.161 1.00 95.00 999 TYR A C 1
ATOM 7791 O O . TYR A 1 999 ? -8.346 -3.535 41.178 1.00 95.00 999 TYR A O 1
ATOM 7799 N N . ALA A 1 1000 ? -8.162 -4.841 39.368 1.00 91.88 1000 ALA A N 1
ATOM 7800 C CA . ALA A 1 1000 ? -9.436 -5.541 39.562 1.00 91.88 1000 ALA A CA 1
ATOM 7801 C C . ALA A 1 1000 ? -9.605 -6.133 40.976 1.00 91.88 1000 ALA A C 1
ATOM 7803 O O . ALA A 1 1000 ? -10.702 -6.074 41.527 1.00 91.88 1000 ALA A O 1
ATOM 7804 N N . ASP A 1 1001 ? -8.520 -6.622 41.584 1.00 93.31 1001 ASP A N 1
ATOM 7805 C CA . ASP A 1 1001 ? -8.518 -7.163 42.953 1.00 93.31 1001 ASP A CA 1
ATOM 7806 C C . ASP A 1 1001 ? -8.700 -6.061 44.016 1.00 93.31 1001 ASP A C 1
ATOM 7808 O O . ASP A 1 1001 ? -9.268 -6.283 45.084 1.00 93.31 1001 ASP A O 1
ATOM 7812 N N . LEU A 1 1002 ? -8.231 -4.848 43.713 1.00 95.25 1002 LEU A N 1
ATOM 7813 C CA . LEU A 1 1002 ? -8.268 -3.686 44.596 1.00 95.25 1002 LEU A CA 1
ATOM 7814 C C . LEU A 1 1002 ? -9.580 -2.907 44.471 1.00 95.25 1002 LEU A C 1
ATOM 7816 O O . LEU A 1 1002 ? -10.086 -2.394 45.473 1.00 95.25 1002 LEU A O 1
ATOM 7820 N N . PHE A 1 1003 ? -10.137 -2.820 43.260 1.00 97.12 1003 PHE A N 1
ATOM 7821 C CA . PHE A 1 1003 ? -11.259 -1.942 42.928 1.00 97.12 1003 PHE A CA 1
ATOM 7822 C C . PHE A 1 1003 ? -12.474 -2.079 43.866 1.00 97.12 1003 PHE A C 1
ATOM 7824 O O . PHE A 1 1003 ? -12.988 -1.046 44.294 1.00 97.12 1003 PHE A O 1
ATOM 7831 N N . PRO A 1 1004 ? -12.907 -3.287 44.292 1.00 97.25 1004 PRO A N 1
ATOM 7832 C CA . PRO A 1 1004 ? -14.035 -3.444 45.219 1.00 97.25 1004 PRO A CA 1
ATOM 7833 C C . PRO A 1 1004 ? -13.859 -2.744 46.573 1.00 97.25 1004 PRO A C 1
ATOM 7835 O O . PRO A 1 1004 ? -14.840 -2.474 47.259 1.00 97.25 1004 PRO A O 1
ATOM 7838 N N . SER A 1 1005 ? -12.617 -2.454 46.971 1.00 97.62 1005 SER A N 1
ATOM 7839 C CA . SER A 1 1005 ? -12.304 -1.746 48.219 1.00 97.62 1005 SER A CA 1
ATOM 7840 C C . SER A 1 1005 ? -12.212 -0.224 48.070 1.00 97.62 1005 SER A C 1
ATOM 7842 O O . SER A 1 1005 ? -12.034 0.475 49.064 1.00 97.62 1005 SER A O 1
ATOM 7844 N N . ILE A 1 1006 ? -12.311 0.287 46.841 1.00 98.06 1006 ILE A N 1
ATOM 7845 C CA . ILE A 1 1006 ? -12.159 1.711 46.512 1.00 98.06 1006 ILE A CA 1
ATOM 7846 C C . ILE A 1 1006 ? -13.288 2.253 45.629 1.00 98.06 1006 ILE A C 1
ATOM 7848 O O . ILE A 1 1006 ? -13.352 3.454 45.399 1.00 98.06 1006 ILE A O 1
ATOM 7852 N N . GLY A 1 1007 ? -14.191 1.408 45.139 1.00 98.25 1007 GLY A N 1
ATOM 7853 C CA . GLY A 1 1007 ? -15.288 1.809 44.269 1.00 98.25 1007 GLY A CA 1
ATOM 7854 C C . GLY A 1 1007 ? -16.293 0.689 44.036 1.00 98.25 1007 GLY A C 1
ATOM 7855 O O . GLY A 1 1007 ? -16.196 -0.402 44.596 1.00 98.25 1007 GLY A O 1
ATOM 7856 N N . PHE A 1 1008 ? -17.270 0.970 43.179 1.00 98.50 1008 PHE A N 1
ATOM 7857 C CA . PHE A 1 1008 ? -18.320 0.026 42.805 1.00 98.50 1008 PHE A CA 1
ATOM 7858 C C . PHE A 1 1008 ? -18.393 -0.142 41.291 1.00 98.50 1008 PHE A C 1
ATOM 7860 O O . PHE A 1 1008 ? -18.083 0.780 40.538 1.00 98.50 1008 PHE A O 1
ATOM 7867 N N . THR A 1 1009 ? -18.837 -1.310 40.834 1.00 98.25 1009 THR A N 1
ATOM 7868 C CA . THR A 1 1009 ? -19.076 -1.598 39.416 1.00 98.25 1009 THR A CA 1
ATOM 7869 C C . THR A 1 1009 ? -20.479 -2.160 39.241 1.00 98.25 1009 THR A C 1
ATOM 7871 O O . THR A 1 1009 ? -20.954 -2.939 40.068 1.00 98.25 1009 THR A O 1
ATOM 7874 N N . THR A 1 1010 ? -21.181 -1.741 38.192 1.00 98.31 1010 THR A N 1
ATOM 7875 C CA . THR A 1 1010 ? -22.513 -2.264 37.865 1.00 98.31 1010 THR A CA 1
ATOM 7876 C C . THR A 1 1010 ? -22.862 -1.977 36.406 1.00 98.31 1010 THR A C 1
ATOM 7878 O O . THR A 1 1010 ? -22.250 -1.113 35.782 1.00 98.31 1010 THR A O 1
ATOM 7881 N N . ASP A 1 1011 ? -23.833 -2.688 35.847 1.00 97.62 1011 ASP A N 1
ATOM 7882 C CA . ASP A 1 1011 ? -24.484 -2.278 34.605 1.00 97.62 1011 ASP A CA 1
ATOM 7883 C C . ASP A 1 1011 ? -25.711 -1.398 34.923 1.00 97.62 1011 ASP A C 1
ATOM 7885 O O . ASP A 1 1011 ? -26.058 -1.152 36.081 1.00 97.62 1011 ASP A O 1
ATOM 7889 N N . VAL A 1 1012 ? -26.410 -0.902 33.901 1.00 97.75 1012 VAL A N 1
ATOM 7890 C CA . VAL A 1 1012 ? -27.618 -0.080 34.125 1.00 97.75 1012 VAL A CA 1
ATOM 7891 C C . VAL A 1 1012 ? -28.723 -0.857 34.861 1.00 97.75 1012 VAL A C 1
ATOM 7893 O O . VAL A 1 1012 ? -29.532 -0.250 35.562 1.00 97.75 1012 VAL A O 1
ATOM 7896 N N . LYS A 1 1013 ? -28.771 -2.190 34.726 1.00 97.81 1013 LYS A N 1
ATOM 7897 C CA . LYS A 1 1013 ? -29.817 -3.032 35.325 1.00 97.81 1013 LYS A CA 1
ATOM 7898 C C . LYS A 1 1013 ? -29.601 -3.262 36.819 1.00 97.81 1013 LYS A C 1
ATOM 7900 O O . LYS A 1 1013 ? -30.588 -3.313 37.544 1.00 97.81 1013 LYS A O 1
ATOM 7905 N N . GLY A 1 1014 ? -28.351 -3.403 37.258 1.00 98.12 1014 GLY A N 1
ATOM 7906 C CA . GLY A 1 1014 ? -27.967 -3.593 38.659 1.00 98.12 1014 GLY A CA 1
ATOM 7907 C C . GLY A 1 1014 ? -27.883 -2.296 39.468 1.00 98.12 1014 GLY A C 1
ATOM 7908 O O . GLY A 1 1014 ? -27.766 -2.330 40.697 1.00 98.12 1014 GLY A O 1
ATOM 7909 N N . LEU A 1 1015 ? -27.954 -1.145 38.795 1.00 97.94 1015 LEU A N 1
ATOM 7910 C CA . LEU A 1 1015 ? -27.828 0.164 39.424 1.00 97.94 1015 LEU A CA 1
ATOM 7911 C C . LEU A 1 1015 ? -28.867 0.435 40.532 1.00 97.94 1015 LEU A C 1
ATOM 7913 O O . LEU A 1 1015 ? -28.459 0.956 41.571 1.00 97.94 1015 LEU A O 1
ATOM 7917 N N . PRO A 1 1016 ? -30.158 0.052 40.408 1.00 98.56 1016 PRO A N 1
ATOM 7918 C CA . PRO A 1 1016 ? -31.121 0.215 41.496 1.00 98.56 1016 PRO A CA 1
ATOM 7919 C C . PRO A 1 1016 ? -30.707 -0.506 42.782 1.00 98.56 1016 PRO A C 1
ATOM 7921 O O . PRO A 1 1016 ? -30.708 0.093 43.856 1.00 98.56 1016 PRO A O 1
ATOM 7924 N N . GLN A 1 1017 ? -30.293 -1.774 42.677 1.00 98.56 1017 GLN A N 1
ATOM 7925 C CA . GLN A 1 1017 ? -29.869 -2.579 43.823 1.00 98.56 1017 GLN A CA 1
ATOM 7926 C C . GLN A 1 1017 ? -28.599 -2.007 44.457 1.00 98.56 1017 GLN A C 1
ATOM 7928 O O . GLN A 1 1017 ? -28.483 -1.961 45.683 1.00 98.56 1017 GLN A O 1
ATOM 7933 N N . LEU A 1 1018 ? -27.660 -1.527 43.635 1.00 98.50 1018 LEU A N 1
ATOM 7934 C CA . LEU A 1 1018 ? -26.462 -0.860 44.131 1.00 98.50 1018 LEU A CA 1
ATOM 7935 C C . LEU A 1 1018 ? -26.802 0.439 44.877 1.00 98.50 1018 LEU A C 1
ATOM 7937 O O . LEU A 1 1018 ? -26.232 0.687 45.935 1.00 98.50 1018 LEU A O 1
ATOM 7941 N N . MET A 1 1019 ? -27.740 1.249 44.378 1.00 98.56 1019 MET A N 1
ATOM 7942 C CA . MET A 1 1019 ? -28.180 2.469 45.067 1.00 98.56 1019 MET A CA 1
ATOM 7943 C C . MET A 1 1019 ? -28.845 2.163 46.414 1.00 98.56 1019 MET A C 1
ATOM 7945 O O . MET A 1 1019 ? -28.565 2.851 47.395 1.00 98.56 1019 MET A O 1
ATOM 7949 N N . THR A 1 1020 ? -29.665 1.110 46.499 1.00 98.50 1020 THR A N 1
ATOM 7950 C CA . THR A 1 1020 ? -30.221 0.639 47.777 1.00 98.50 1020 THR A CA 1
ATOM 7951 C C . THR A 1 1020 ? -29.115 0.205 48.739 1.00 98.50 1020 THR A C 1
ATOM 7953 O O . THR A 1 1020 ? -29.132 0.599 49.904 1.00 98.50 1020 THR A O 1
ATOM 7956 N N . LYS A 1 1021 ? -28.115 -0.545 48.253 1.00 98.44 1021 LYS A N 1
ATOM 7957 C CA . LYS A 1 1021 ? -26.946 -0.935 49.055 1.00 98.44 1021 LYS A CA 1
ATOM 7958 C C . LYS A 1 1021 ? -26.192 0.292 49.570 1.00 98.44 1021 LYS A C 1
ATOM 7960 O O . LYS A 1 1021 ? -25.944 0.378 50.765 1.00 98.44 1021 LYS A O 1
ATOM 7965 N N . LEU A 1 1022 ? -25.874 1.250 48.697 1.00 98.06 1022 LEU A N 1
ATOM 7966 C CA . LEU A 1 1022 ? -25.183 2.495 49.056 1.00 98.06 1022 LEU A CA 1
ATOM 7967 C C . LEU A 1 1022 ? -25.951 3.306 50.099 1.00 98.06 1022 LEU A C 1
ATOM 7969 O O . LEU A 1 1022 ? -25.343 3.886 50.993 1.00 98.06 1022 LEU A O 1
ATOM 7973 N N . HIS A 1 1023 ? -27.280 3.339 50.001 1.00 97.69 1023 HIS A N 1
ATOM 7974 C CA . HIS A 1 1023 ? -28.114 4.017 50.985 1.00 97.69 1023 HIS A CA 1
ATOM 7975 C C . HIS A 1 1023 ? -28.010 3.365 52.377 1.00 97.69 1023 HIS A C 1
ATOM 7977 O O . HIS A 1 1023 ? -28.021 4.092 53.371 1.00 97.69 1023 HIS A O 1
ATOM 7983 N N . GLY A 1 1024 ? -27.890 2.035 52.442 1.00 97.38 1024 GLY A N 1
ATOM 7984 C CA . GLY A 1 1024 ? -27.771 1.276 53.690 1.00 97.38 1024 GLY A CA 1
ATOM 7985 C C . GLY A 1 1024 ? -26.350 1.142 54.255 1.00 97.38 1024 GLY A C 1
ATOM 7986 O O . GLY A 1 1024 ? -26.204 0.647 55.369 1.00 97.38 1024 GLY A O 1
ATOM 7987 N N . MET A 1 1025 ? -25.309 1.550 53.522 1.00 98.19 1025 MET A N 1
ATOM 7988 C CA . MET A 1 1025 ? -23.927 1.520 54.020 1.00 98.19 1025 MET A CA 1
ATOM 7989 C C . MET A 1 1025 ? -23.697 2.585 55.094 1.00 98.19 1025 MET A C 1
ATOM 7991 O O . MET A 1 1025 ? -24.230 3.695 55.008 1.00 98.19 1025 MET A O 1
ATOM 7995 N N . SER A 1 1026 ? -22.870 2.258 56.090 1.00 98.00 1026 SER A N 1
ATOM 7996 C CA . SER A 1 1026 ? -22.494 3.225 57.117 1.00 98.00 1026 SER A CA 1
ATOM 7997 C C . SER A 1 1026 ? -21.556 4.290 56.544 1.00 98.00 1026 SER A C 1
ATOM 7999 O O . SER A 1 1026 ? -20.786 4.038 55.613 1.00 98.00 1026 SER A O 1
ATOM 8001 N N . ASP A 1 1027 ? -21.594 5.494 57.116 1.00 98.12 1027 ASP A N 1
ATOM 8002 C CA . ASP A 1 1027 ? -20.677 6.562 56.711 1.00 98.12 1027 ASP A CA 1
ATOM 8003 C C . ASP A 1 1027 ? -19.212 6.164 56.957 1.00 98.12 1027 ASP A C 1
ATOM 8005 O O . ASP A 1 1027 ? -18.357 6.481 56.137 1.00 98.12 1027 ASP A O 1
ATOM 8009 N N . SER A 1 1028 ? -18.934 5.395 58.019 1.00 97.62 1028 SER A N 1
ATOM 8010 C CA . SER A 1 1028 ? -17.589 4.897 58.337 1.00 97.62 1028 SER A CA 1
ATOM 8011 C C . SER A 1 1028 ? -17.046 3.941 57.270 1.00 97.62 1028 SER A C 1
ATOM 8013 O O . SER A 1 1028 ? -15.873 4.044 56.909 1.00 97.62 1028 SER A O 1
ATOM 8015 N N . ASP A 1 1029 ? -17.888 3.065 56.710 1.00 98.06 1029 ASP A N 1
ATOM 8016 C CA . ASP A 1 1029 ? -17.474 2.167 55.623 1.00 98.06 1029 ASP A CA 1
ATOM 8017 C C . ASP A 1 1029 ? -17.057 2.965 54.383 1.00 98.06 1029 ASP A C 1
ATOM 8019 O O . ASP A 1 1029 ? -16.016 2.702 53.777 1.00 98.06 1029 ASP A O 1
ATOM 8023 N N . LEU A 1 1030 ? -17.843 3.982 54.020 1.00 98.31 1030 LEU A N 1
ATOM 8024 C CA . LEU A 1 1030 ? -17.549 4.843 52.875 1.00 98.31 1030 LEU A CA 1
ATOM 8025 C C . LEU A 1 1030 ? -16.320 5.734 53.138 1.00 98.31 1030 LEU A C 1
ATOM 8027 O O . LEU A 1 1030 ? -15.496 5.931 52.246 1.00 98.31 1030 LEU A O 1
ATOM 8031 N N . GLU A 1 1031 ? -16.143 6.244 54.358 1.00 97.94 1031 GLU A N 1
ATOM 8032 C CA . GLU A 1 1031 ? -14.942 7.001 54.742 1.00 97.94 1031 GLU A CA 1
ATOM 8033 C C . GLU A 1 1031 ? -13.679 6.140 54.699 1.00 97.94 1031 GLU A C 1
ATOM 8035 O O . GLU A 1 1031 ? -12.638 6.618 54.245 1.00 97.94 1031 GLU A O 1
ATOM 8040 N N . SER A 1 1032 ? -13.774 4.870 55.099 1.00 98.06 1032 SER A N 1
ATOM 8041 C CA . SER A 1 1032 ? -12.688 3.895 54.972 1.00 98.06 1032 SER A CA 1
ATOM 8042 C C . SER A 1 1032 ? -12.290 3.694 53.506 1.00 98.06 1032 SER A C 1
ATOM 8044 O O . SER A 1 1032 ? -11.103 3.770 53.171 1.00 98.06 1032 SER A O 1
ATOM 8046 N N . MET A 1 1033 ? -13.270 3.559 52.601 1.00 98.56 1033 MET A N 1
ATOM 8047 C CA . MET A 1 1033 ? -13.008 3.499 51.156 1.00 98.56 1033 MET A CA 1
ATOM 8048 C C . MET A 1 1033 ? -12.299 4.766 50.651 1.00 98.56 1033 MET A C 1
ATOM 8050 O O . MET A 1 1033 ? -11.288 4.663 49.959 1.00 98.56 1033 MET A O 1
ATOM 8054 N N . GLU A 1 1034 ? -12.755 5.968 51.026 1.00 98.31 1034 GLU A N 1
ATOM 8055 C CA . GLU A 1 1034 ? -12.072 7.217 50.643 1.00 98.31 1034 GLU A CA 1
ATOM 8056 C C . GLU A 1 1034 ? -10.669 7.349 51.244 1.00 98.31 1034 GLU A C 1
ATOM 8058 O O . GLU A 1 1034 ? -9.761 7.878 50.601 1.00 98.31 1034 GLU A O 1
ATOM 8063 N N . GLY A 1 1035 ? -10.474 6.900 52.486 1.00 97.75 1035 GLY A N 1
ATOM 8064 C CA . GLY A 1 1035 ? -9.159 6.833 53.121 1.00 97.75 1035 GLY A CA 1
ATOM 8065 C C . GLY A 1 1035 ? -8.206 5.962 52.307 1.00 97.75 1035 GLY A C 1
ATOM 8066 O O . GLY A 1 1035 ? -7.087 6.380 52.002 1.00 97.75 1035 GLY A O 1
ATOM 8067 N N . LYS A 1 1036 ? -8.691 4.803 51.852 1.00 98.44 1036 LYS A N 1
ATOM 8068 C CA . LYS A 1 1036 ? -7.928 3.902 50.991 1.00 98.44 1036 LYS A CA 1
ATOM 8069 C C . LYS A 1 1036 ? -7.612 4.534 49.633 1.00 98.44 1036 LYS A C 1
ATOM 8071 O O . LYS A 1 1036 ? -6.451 4.514 49.229 1.00 98.44 1036 LYS A O 1
ATOM 8076 N N . ILE A 1 1037 ? -8.582 5.169 48.969 1.00 98.44 1037 ILE A N 1
ATOM 8077 C CA . ILE A 1 1037 ? -8.363 5.890 47.698 1.00 98.44 1037 ILE A CA 1
ATOM 8078 C C . ILE A 1 1037 ? -7.266 6.945 47.859 1.00 98.44 1037 ILE A C 1
ATOM 8080 O O . ILE A 1 1037 ? -6.330 6.988 47.063 1.00 98.44 1037 ILE A O 1
ATOM 8084 N N . ARG A 1 1038 ? -7.344 7.759 48.919 1.00 97.94 1038 ARG A N 1
ATOM 8085 C CA . ARG A 1 1038 ? -6.340 8.788 49.223 1.00 97.94 1038 ARG A CA 1
ATOM 8086 C C . ARG A 1 1038 ? -4.949 8.195 49.425 1.00 97.94 1038 ARG A C 1
ATOM 8088 O O . ARG A 1 1038 ? -3.991 8.740 48.889 1.00 97.94 1038 ARG A O 1
ATOM 8095 N N . SER A 1 1039 ? -4.846 7.066 50.127 1.00 97.62 1039 SER A N 1
ATOM 8096 C CA . SER A 1 1039 ? -3.561 6.386 50.342 1.00 97.62 1039 SER A CA 1
ATOM 8097 C C . SER A 1 1039 ? -2.943 5.816 49.056 1.00 97.62 1039 SER A C 1
ATOM 8099 O O . SER A 1 1039 ? -1.727 5.680 48.967 1.00 97.62 1039 SER A O 1
ATOM 8101 N N . LEU A 1 1040 ? -3.769 5.514 48.048 1.00 97.69 1040 LEU A N 1
ATOM 8102 C CA . LEU A 1 1040 ? -3.347 4.934 46.769 1.00 97.69 1040 LEU A CA 1
ATOM 8103 C C . LEU A 1 1040 ? -3.135 5.976 45.668 1.00 97.69 1040 LEU A C 1
ATOM 8105 O O . LEU A 1 1040 ? -2.635 5.629 44.599 1.00 97.69 1040 LEU A O 1
ATOM 8109 N N . ARG A 1 1041 ? -3.519 7.240 45.897 1.00 96.75 1041 ARG A N 1
ATOM 8110 C CA . ARG A 1 1041 ? -3.535 8.283 44.864 1.00 96.75 1041 ARG A CA 1
ATOM 8111 C C . ARG A 1 1041 ? -2.208 8.373 44.120 1.00 96.75 1041 ARG A C 1
ATOM 8113 O O . ARG A 1 1041 ? -2.193 8.208 42.902 1.00 96.75 1041 ARG A O 1
ATOM 8120 N N . GLU A 1 1042 ? -1.117 8.591 44.849 1.00 96.94 1042 GLU A N 1
ATOM 8121 C CA . GLU A 1 1042 ? 0.204 8.792 44.245 1.00 96.94 1042 GLU A CA 1
ATOM 8122 C C . GLU A 1 1042 ? 0.699 7.552 43.501 1.00 96.94 1042 GLU A C 1
ATOM 8124 O O . GLU A 1 1042 ? 1.255 7.688 42.416 1.00 96.94 1042 GLU A O 1
ATOM 8129 N N . SER A 1 1043 ? 0.440 6.359 44.040 1.00 96.31 1043 SER A N 1
ATOM 8130 C CA . SER A 1 1043 ? 0.967 5.091 43.527 1.00 96.31 1043 SER A CA 1
ATOM 8131 C C . SER A 1 1043 ? 0.122 4.442 42.427 1.00 96.31 1043 SER A C 1
ATOM 8133 O O . SER A 1 1043 ? 0.617 3.543 41.754 1.00 96.31 1043 SER A O 1
ATOM 8135 N N . HIS A 1 1044 ? -1.137 4.859 42.232 1.00 96.56 1044 HIS A N 1
ATOM 8136 C CA . HIS A 1 1044 ? -2.063 4.186 41.304 1.00 96.56 1044 HIS A CA 1
ATOM 8137 C C . HIS A 1 1044 ? -2.847 5.121 40.381 1.00 96.56 1044 HIS A C 1
ATOM 8139 O O . HIS A 1 1044 ? -3.196 4.715 39.268 1.00 96.56 1044 HIS A O 1
ATOM 8145 N N . PHE A 1 1045 ? -3.179 6.335 40.836 1.00 97.00 1045 PHE A N 1
ATOM 8146 C CA . PHE A 1 1045 ? -4.138 7.220 40.154 1.00 97.00 1045 PHE A CA 1
ATOM 8147 C C . PHE A 1 1045 ? -3.501 8.484 39.578 1.00 97.00 1045 PHE A C 1
ATOM 8149 O O . PHE A 1 1045 ? -4.208 9.311 39.014 1.00 97.00 1045 PHE A O 1
ATOM 8156 N N . THR A 1 1046 ? -2.181 8.629 39.672 1.00 96.88 1046 THR A N 1
ATOM 8157 C CA . THR A 1 1046 ? -1.421 9.617 38.900 1.00 96.88 1046 THR A CA 1
ATOM 8158 C C . THR A 1 1046 ? -0.755 8.948 37.698 1.00 96.88 1046 THR A C 1
ATOM 8160 O O . THR A 1 1046 ? -0.553 7.733 37.688 1.00 96.88 1046 THR A O 1
ATOM 8163 N N . VAL A 1 1047 ? -0.366 9.734 36.687 1.00 97.12 1047 VAL A N 1
ATOM 8164 C CA . VAL A 1 1047 ? 0.428 9.223 35.554 1.00 97.12 1047 VAL A CA 1
ATOM 8165 C C . VAL A 1 1047 ? 1.724 8.580 36.052 1.00 97.12 1047 VAL A C 1
ATOM 8167 O O . VAL A 1 1047 ? 2.058 7.478 35.631 1.00 97.12 1047 VAL A O 1
ATOM 8170 N N . LYS A 1 1048 ? 2.415 9.226 37.000 1.00 97.06 1048 LYS A N 1
ATOM 8171 C CA . LYS A 1 1048 ? 3.639 8.693 37.609 1.00 97.06 1048 LYS A CA 1
ATOM 8172 C C . LYS A 1 1048 ? 3.387 7.341 38.283 1.00 97.06 1048 LYS A C 1
ATOM 8174 O O . LYS A 1 1048 ? 4.084 6.381 37.971 1.00 97.06 1048 LYS A O 1
ATOM 8179 N N . GLY A 1 1049 ? 2.369 7.263 39.141 1.00 97.06 1049 GLY A N 1
ATOM 8180 C CA . GLY A 1 1049 ? 1.989 6.023 39.814 1.00 97.06 1049 GLY A CA 1
ATOM 8181 C C . GLY A 1 1049 ? 1.657 4.911 38.825 1.00 97.06 1049 GLY A C 1
ATOM 8182 O O . GLY A 1 1049 ? 2.130 3.791 38.974 1.00 97.06 1049 GLY A O 1
ATOM 8183 N N . LEU A 1 1050 ? 0.932 5.216 37.744 1.00 97.75 1050 LEU A N 1
ATOM 8184 C CA . LEU A 1 1050 ? 0.690 4.225 36.698 1.00 97.75 1050 LEU A CA 1
ATOM 8185 C C . LEU A 1 1050 ? 1.989 3.733 36.047 1.00 97.75 1050 LEU A C 1
ATOM 8187 O O . LEU A 1 1050 ? 2.140 2.531 35.865 1.00 97.75 1050 LEU A O 1
ATOM 8191 N N . LEU A 1 1051 ? 2.913 4.616 35.665 1.00 97.88 1051 LEU A N 1
ATOM 8192 C CA . LEU A 1 1051 ? 4.161 4.190 35.018 1.00 97.88 1051 LEU A CA 1
ATOM 8193 C C . LEU A 1 1051 ? 5.019 3.320 35.956 1.00 97.88 1051 LEU A C 1
ATOM 8195 O O . LEU A 1 1051 ? 5.652 2.370 35.495 1.00 97.88 1051 LEU A O 1
ATOM 8199 N N . GLU A 1 1052 ? 4.969 3.566 37.269 1.00 96.44 1052 GLU A N 1
ATOM 8200 C CA . GLU A 1 1052 ? 5.548 2.675 38.286 1.00 96.44 1052 GLU A CA 1
ATOM 8201 C C . GLU A 1 1052 ? 4.844 1.305 38.304 1.00 96.44 1052 GLU A C 1
ATOM 8203 O O . GLU A 1 1052 ? 5.507 0.267 38.260 1.00 96.44 1052 GLU A O 1
ATOM 8208 N N . GLN A 1 1053 ? 3.507 1.273 38.263 1.00 97.06 1053 GLN A N 1
ATOM 8209 C CA . GLN A 1 1053 ? 2.734 0.027 38.160 1.00 97.06 1053 GLN A CA 1
ATOM 8210 C C . GLN A 1 1053 ? 3.035 -0.751 36.871 1.00 97.06 1053 GLN A C 1
ATOM 8212 O O . GLN A 1 1053 ? 3.106 -1.982 36.895 1.00 97.06 1053 GLN A O 1
ATOM 8217 N N . VAL A 1 1054 ? 3.244 -0.058 35.748 1.00 97.31 1054 VAL A N 1
ATOM 8218 C CA . VAL A 1 1054 ? 3.641 -0.685 34.481 1.00 97.31 1054 VAL A CA 1
ATOM 8219 C C . VAL A 1 1054 ? 5.052 -1.266 34.580 1.00 97.31 1054 VAL A C 1
ATOM 8221 O O . VAL A 1 1054 ? 5.257 -2.404 34.161 1.00 97.31 1054 VAL A O 1
ATOM 8224 N N . SER A 1 1055 ? 6.002 -0.555 35.195 1.00 96.25 1055 SER A N 1
ATOM 8225 C CA . SER A 1 1055 ? 7.343 -1.091 35.477 1.00 96.25 1055 SER A CA 1
ATOM 8226 C C . SER A 1 1055 ? 7.276 -2.367 36.322 1.00 96.25 1055 SER A C 1
ATOM 8228 O O . SER A 1 1055 ? 7.866 -3.383 35.955 1.00 96.25 1055 SER A O 1
ATOM 8230 N N . HIS A 1 1056 ? 6.494 -2.363 37.409 1.00 95.12 1056 HIS A N 1
ATOM 8231 C CA . HIS A 1 1056 ? 6.291 -3.553 38.243 1.00 95.12 1056 HIS A CA 1
ATOM 8232 C C . HIS A 1 1056 ? 5.664 -4.711 37.456 1.00 95.12 1056 HIS A C 1
ATOM 8234 O O . HIS A 1 1056 ? 6.077 -5.863 37.605 1.00 95.12 1056 HIS A O 1
ATOM 8240 N N . PHE A 1 1057 ? 4.690 -4.414 36.593 1.00 95.31 1057 PHE A N 1
ATOM 8241 C CA . PHE A 1 1057 ? 4.054 -5.411 35.738 1.00 95.31 1057 PHE A CA 1
ATOM 8242 C C . PHE A 1 1057 ? 5.037 -6.048 34.744 1.00 95.31 1057 PHE A C 1
ATOM 8244 O O . PHE A 1 1057 ? 4.984 -7.262 34.536 1.00 95.31 1057 PHE A O 1
ATOM 8251 N N . MET A 1 1058 ? 5.928 -5.251 34.142 1.00 95.38 1058 MET A N 1
ATOM 8252 C CA . MET A 1 1058 ? 6.912 -5.738 33.170 1.00 95.38 1058 MET A CA 1
ATOM 8253 C C . MET A 1 1058 ? 7.998 -6.598 33.816 1.00 95.38 1058 MET A C 1
ATOM 8255 O O . MET A 1 1058 ? 8.310 -7.664 33.293 1.00 95.38 1058 MET A O 1
ATOM 8259 N N . LEU A 1 1059 ? 8.548 -6.156 34.949 1.00 93.00 1059 LEU A N 1
ATOM 8260 C CA . LEU A 1 1059 ? 9.707 -6.801 35.570 1.00 93.00 1059 LEU A CA 1
ATOM 8261 C C . LEU A 1 1059 ? 9.348 -8.037 36.396 1.00 93.00 1059 LEU A C 1
ATOM 8263 O O . LEU A 1 1059 ? 10.193 -8.909 36.570 1.00 93.00 1059 LEU A O 1
ATOM 8267 N N . ARG A 1 1060 ? 8.111 -8.133 36.906 1.00 75.69 1060 ARG A N 1
ATOM 8268 C CA . ARG A 1 1060 ? 7.634 -9.260 37.735 1.00 75.69 1060 ARG A CA 1
ATOM 8269 C C . ARG A 1 1060 ? 8.558 -9.665 38.885 1.00 75.69 1060 ARG A C 1
ATOM 8271 O O . ARG A 1 1060 ? 8.438 -10.761 39.431 1.00 75.69 1060 ARG A O 1
ATOM 8278 N N . GLU A 1 1061 ? 9.416 -8.760 39.331 1.00 58.03 1061 GLU A N 1
ATOM 8279 C CA . GLU A 1 1061 ? 10.008 -8.869 40.651 1.00 58.03 1061 GLU A CA 1
ATOM 8280 C C . GLU A 1 1061 ? 8.848 -8.902 41.659 1.00 58.03 1061 GLU A C 1
ATOM 8282 O O . GLU A 1 1061 ? 7.803 -8.296 41.415 1.00 58.03 1061 GLU A O 1
ATOM 8287 N N . ASN A 1 1062 ? 8.993 -9.615 42.777 1.00 50.22 1062 ASN A N 1
ATOM 8288 C CA . ASN A 1 1062 ? 7.989 -9.762 43.845 1.00 50.22 1062 ASN A CA 1
ATOM 8289 C C . ASN A 1 1062 ? 7.638 -8.426 44.569 1.00 50.22 1062 ASN A C 1
ATOM 8291 O O . ASN A 1 1062 ? 7.454 -8.394 45.781 1.00 50.22 1062 ASN A O 1
ATOM 8295 N N . LYS A 1 1063 ? 7.573 -7.305 43.842 1.00 54.69 1063 LYS A N 1
ATOM 8296 C CA . LYS A 1 1063 ? 7.492 -5.907 44.280 1.00 54.69 1063 LYS A CA 1
ATOM 8297 C C . LYS A 1 1063 ? 6.076 -5.306 44.225 1.00 54.69 1063 LYS A C 1
ATOM 8299 O O . LYS A 1 1063 ? 5.931 -4.098 44.350 1.00 54.69 1063 LYS A O 1
ATOM 8304 N N . GLY A 1 1064 ? 5.025 -6.120 44.088 1.00 66.88 1064 GLY A N 1
ATOM 8305 C CA . GLY A 1 1064 ? 3.659 -5.684 44.427 1.00 66.88 1064 GLY A CA 1
ATOM 8306 C C . GLY A 1 1064 ? 2.955 -4.755 43.426 1.00 66.88 1064 GLY A C 1
ATOM 8307 O O . GLY A 1 1064 ? 2.264 -3.834 43.845 1.00 66.88 1064 GLY A O 1
ATOM 8308 N N . GLY A 1 1065 ? 3.104 -4.977 42.114 1.00 87.19 1065 GLY A N 1
ATOM 8309 C CA . GLY A 1 1065 ? 2.249 -4.316 41.117 1.00 87.19 1065 GLY A CA 1
ATOM 8310 C C . GLY A 1 1065 ? 0.815 -4.874 41.095 1.00 87.19 1065 GLY A C 1
ATOM 8311 O O . GLY A 1 1065 ? 0.616 -6.083 41.224 1.00 87.19 1065 GLY A O 1
ATOM 8312 N N . ASP A 1 1066 ? -0.184 -4.019 40.863 1.00 93.94 1066 ASP A N 1
ATOM 8313 C CA . ASP A 1 1066 ? -1.617 -4.366 40.906 1.00 93.94 1066 ASP A CA 1
ATOM 8314 C C . ASP A 1 1066 ? -2.292 -4.503 39.530 1.00 93.94 1066 ASP A C 1
ATOM 8316 O O . ASP A 1 1066 ? -3.481 -4.819 39.429 1.00 93.94 1066 ASP A O 1
ATOM 8320 N N . LEU A 1 1067 ? -1.547 -4.318 38.436 1.00 95.62 1067 LEU A N 1
ATOM 8321 C CA . LEU A 1 1067 ? -2.051 -4.601 37.090 1.00 95.62 1067 LEU A CA 1
ATOM 8322 C C . LEU A 1 1067 ? -2.240 -6.113 36.885 1.00 95.62 1067 LEU A C 1
ATOM 8324 O O . LEU A 1 1067 ? -1.431 -6.934 37.328 1.00 95.62 1067 LEU A O 1
ATOM 8328 N N . ARG A 1 1068 ? -3.331 -6.491 36.209 1.00 94.00 1068 ARG A N 1
ATOM 8329 C CA . ARG A 1 1068 ? -3.716 -7.889 35.962 1.00 94.00 1068 ARG A CA 1
ATOM 8330 C C . ARG A 1 1068 ? -4.087 -8.099 34.502 1.00 94.00 1068 ARG A C 1
ATOM 8332 O O . ARG A 1 1068 ? -4.745 -7.260 33.891 1.00 94.00 1068 ARG A O 1
ATOM 8339 N N . CYS A 1 1069 ? -3.702 -9.256 33.978 1.00 94.44 1069 CYS A N 1
ATOM 8340 C CA . CYS A 1 1069 ? -4.144 -9.720 32.672 1.00 94.44 1069 CYS A CA 1
ATOM 8341 C C . CYS A 1 1069 ? -5.633 -10.050 32.688 1.00 94.44 1069 CYS A C 1
ATOM 8343 O O . CYS A 1 1069 ? -6.139 -10.640 33.642 1.00 94.44 1069 CYS A O 1
ATOM 8345 N N . GLN A 1 1070 ? -6.314 -9.715 31.603 1.00 91.31 1070 GLN A N 1
ATOM 8346 C CA . GLN A 1 1070 ? -7.703 -10.061 31.364 1.00 91.31 1070 GLN A CA 1
ATOM 8347 C C . GLN A 1 1070 ? -7.846 -10.692 29.984 1.00 91.31 1070 GLN A C 1
ATOM 8349 O O . GLN A 1 1070 ? -7.061 -10.444 29.065 1.00 91.31 1070 GLN A O 1
ATOM 8354 N N . LYS A 1 1071 ? -8.869 -11.536 29.842 1.00 88.81 1071 LYS A N 1
ATOM 8355 C CA . LYS A 1 1071 ? -9.255 -12.058 28.536 1.00 88.81 1071 LYS A CA 1
ATOM 8356 C C . LYS A 1 1071 ? -9.710 -10.899 27.655 1.00 88.81 1071 LYS A C 1
ATOM 8358 O O . LYS A 1 1071 ? -10.436 -10.020 28.121 1.00 88.81 1071 LYS A O 1
ATOM 8363 N N . LEU A 1 1072 ? -9.322 -10.934 26.382 1.00 85.75 1072 LEU A N 1
ATOM 8364 C CA . LEU A 1 1072 ? -9.770 -9.937 25.424 1.00 85.75 1072 LEU A CA 1
ATOM 8365 C C . LEU A 1 1072 ? -11.312 -9.906 25.366 1.00 85.75 1072 LEU A C 1
ATOM 8367 O O . LEU A 1 1072 ? -11.931 -10.975 25.276 1.00 85.75 1072 LEU A O 1
ATOM 8371 N N . PRO A 1 1073 ? -11.953 -8.722 25.418 1.00 82.38 1073 PRO A N 1
ATOM 8372 C CA . PRO A 1 1073 ? -13.406 -8.628 25.359 1.00 82.38 1073 PRO A CA 1
ATOM 8373 C C . PRO A 1 1073 ? -13.942 -9.250 24.066 1.00 82.38 1073 PRO A C 1
ATOM 8375 O O . PRO A 1 1073 ? -13.417 -9.005 22.984 1.00 82.38 1073 PRO A O 1
ATOM 8378 N N . ALA A 1 1074 ? -15.008 -10.048 24.168 1.00 79.62 1074 ALA A N 1
ATOM 8379 C CA . ALA A 1 1074 ? -15.559 -10.774 23.017 1.00 79.62 1074 ALA A CA 1
ATOM 8380 C C . ALA A 1 1074 ? -16.247 -9.864 21.985 1.00 79.62 1074 ALA A C 1
ATOM 8382 O O . ALA A 1 1074 ? -16.418 -10.248 20.831 1.00 79.62 1074 ALA A O 1
ATOM 8383 N N . THR A 1 1075 ? -16.675 -8.673 22.400 1.00 69.81 1075 THR A N 1
ATOM 8384 C CA . THR A 1 1075 ? -17.320 -7.690 21.526 1.00 69.81 1075 THR A CA 1
ATOM 8385 C C . THR A 1 1075 ? -16.425 -6.471 21.383 1.00 69.81 1075 THR A C 1
ATOM 8387 O O . THR A 1 1075 ? -15.597 -6.192 22.246 1.00 69.81 1075 THR A O 1
ATOM 8390 N N . LEU A 1 1076 ? -16.610 -5.700 20.316 1.00 65.38 1076 LEU A N 1
ATOM 8391 C CA . LEU A 1 1076 ? -16.049 -4.350 20.243 1.00 65.38 1076 LEU A CA 1
ATOM 8392 C C . LEU A 1 1076 ? -16.967 -3.321 20.903 1.00 65.38 1076 LEU A C 1
ATOM 8394 O O . LEU A 1 1076 ? -16.448 -2.340 21.419 1.00 65.38 1076 LEU A O 1
ATOM 8398 N N . ASN A 1 1077 ? -18.284 -3.594 20.923 1.00 55.06 1077 ASN A N 1
ATOM 8399 C CA . ASN A 1 1077 ? -19.374 -2.750 21.436 1.00 55.06 1077 ASN A CA 1
ATOM 8400 C C . ASN A 1 1077 ? -19.006 -1.257 21.496 1.00 55.06 1077 ASN A C 1
ATOM 8402 O O . ASN A 1 1077 ? -18.872 -0.669 22.581 1.00 55.06 1077 ASN A O 1
ATOM 8406 N N . ILE A 1 1078 ? -18.834 -0.715 20.284 1.00 52.62 1078 ILE A N 1
ATOM 8407 C CA . ILE A 1 1078 ? -18.894 0.709 19.937 1.00 52.62 1078 ILE A CA 1
ATOM 8408 C C . ILE A 1 1078 ? -20.343 1.032 19.591 1.00 52.62 1078 ILE A C 1
ATOM 8410 O O . ILE A 1 1078 ? -20.968 0.194 18.900 1.00 52.62 1078 ILE A O 1
#